Protein AF-0000000075334040 (afdb_homodimer)

Solvent-accessible surface area (backbone atoms only — not comparable to full-atom values): 80651 Å² total; per-residue (Å²): 127,82,71,72,66,53,74,65,57,49,44,53,50,48,23,49,51,38,37,17,47,34,43,20,38,38,68,53,26,68,54,47,20,61,25,40,28,37,64,54,75,39,57,77,58,85,45,52,56,50,38,34,8,52,45,18,46,40,52,51,47,41,47,51,48,44,45,45,43,38,57,62,47,52,48,68,62,46,42,93,52,26,32,37,69,61,35,48,49,28,49,44,33,72,66,35,72,44,63,81,70,84,80,75,51,78,71,59,66,69,38,79,78,61,57,53,79,84,56,60,79,57,84,67,68,84,45,69,65,60,51,49,43,50,68,36,66,65,53,28,50,49,51,50,50,50,49,42,46,36,52,16,28,47,48,36,46,38,28,40,45,42,34,50,38,36,41,47,28,50,49,50,50,38,75,74,58,72,72,76,49,64,66,54,48,46,52,52,34,49,50,50,51,52,52,52,55,57,45,51,72,77,49,53,68,81,53,53,76,53,30,23,57,46,30,52,50,42,46,51,51,44,27,52,49,9,53,49,25,23,68,72,62,30,69,69,51,70,62,22,75,39,70,65,28,39,56,52,23,44,71,72,44,44,68,42,41,48,53,26,38,32,23,50,54,33,56,51,43,35,47,65,43,51,36,36,46,23,56,71,46,52,63,66,26,52,45,49,40,38,70,69,45,50,51,57,33,53,52,39,26,53,48,9,51,36,15,37,42,53,76,38,61,88,41,37,82,47,37,50,59,62,64,45,57,79,88,50,43,63,61,49,39,54,42,38,39,51,30,20,52,35,19,28,49,30,41,45,44,41,37,35,51,50,50,44,41,36,31,44,72,48,30,37,71,52,67,66,77,42,75,72,44,83,82,49,66,78,49,51,43,37,64,71,59,50,52,51,39,47,54,51,18,48,48,52,42,67,67,59,74,41,69,58,37,46,47,39,14,46,29,39,37,50,50,52,35,55,47,45,49,47,56,53,48,29,50,40,37,31,64,57,67,64,41,56,64,64,59,24,49,48,50,39,53,56,56,44,50,56,44,48,55,41,45,55,20,31,62,73,35,30,89,56,37,21,47,58,36,51,48,46,22,51,51,45,32,47,54,26,48,44,36,29,53,51,52,51,46,50,50,51,49,50,65,71,54,40,43,58,60,65,59,53,54,72,50,40,93,58,45,60,63,44,67,35,56,7,30,33,41,35,56,41,84,56,91,68,70,38,54,54,60,57,55,43,43,40,52,59,40,50,56,40,45,50,32,36,34,40,34,17,73,44,60,43,79,37,53,69,56,59,79,44,71,19,42,28,40,22,49,41,65,60,79,89,62,42,32,34,33,35,38,39,48,34,14,36,71,49,70,63,57,73,54,85,48,52,69,56,50,50,55,50,43,50,54,49,41,57,52,43,54,71,71,58,72,54,79,78,80,60,60,73,77,49,58,66,41,76,37,58,68,53,77,71,57,55,67,43,48,38,72,44,77,69,85,95,86,79,86,64,94,65,78,77,72,75,76,70,70,90,57,60,70,19,70,66,46,52,52,50,44,50,53,53,42,65,69,34,73,86,50,66,69,50,75,66,60,49,70,43,78,56,91,60,91,64,91,48,69,66,56,53,50,53,52,50,48,52,50,51,15,57,71,58,33,72,26,40,39,39,64,43,74,45,68,37,45,40,90,83,49,55,68,66,56,35,43,47,40,51,42,53,34,45,50,49,59,60,70,24,54,53,67,48,64,62,51,61,49,61,52,62,38,30,35,32,33,28,38,78,43,74,82,126,82,71,74,66,53,73,64,57,50,43,53,50,47,24,48,50,38,38,17,48,36,44,20,38,38,66,52,25,68,55,48,20,60,27,40,27,38,65,54,74,37,57,78,59,84,45,53,57,49,38,35,9,50,46,18,46,40,54,52,46,40,45,50,48,43,45,44,44,38,56,63,47,52,50,68,62,46,42,93,53,27,32,35,68,62,35,48,47,29,50,46,35,74,65,35,72,43,63,81,71,84,78,75,52,78,70,58,68,67,39,80,76,62,57,54,77,84,58,61,78,57,83,69,68,84,45,69,64,58,52,50,42,51,66,36,66,66,52,28,50,47,52,49,50,50,47,43,45,37,52,17,27,48,49,37,45,38,27,40,45,41,33,49,37,35,43,47,29,48,49,49,52,39,76,74,58,70,71,75,49,64,66,52,47,47,49,51,35,47,51,50,49,52,52,52,56,57,44,51,73,77,49,53,69,83,52,52,76,53,30,22,59,46,32,52,49,41,48,51,52,44,27,51,49,9,52,49,25,21,70,71,64,28,68,71,52,68,64,23,76,38,70,66,29,38,55,51,24,44,70,73,46,43,68,42,40,48,54,28,37,32,22,48,53,34,59,51,42,37,48,66,43,51,36,37,47,22,58,70,45,52,64,66,28,53,44,50,42,38,67,69,46,51,50,56,34,52,52,39,28,52,48,7,50,36,14,37,42,53,76,39,60,88,40,36,81,45,38,50,59,63,64,45,57,79,88,50,44,62,63,50,40,54,43,37,40,52,32,19,51,34,17,27,48,28,42,44,46,41,36,37,51,51,48,44,42,35,31,45,73,48,30,37,70,52,67,68,78,41,73,74,44,83,81,50,67,79,49,51,42,38,65,72,59,49,52,51,39,48,52,52,20,48,49,51,43,67,66,59,73,40,69,58,37,44,45,38,14,46,30,38,37,50,49,51,34,54,47,46,50,45,56,54,48,30,49,38,38,31,64,57,67,63,41,56,66,66,57,25,51,48,49,38,53,56,55,43,51,56,45,48,55,41,45,56,18,30,62,73,36,28,88,56,38,20,47,58,36,52,48,46,22,50,52,44,32,47,54,27,48,43,36,29,53,50,52,49,46,50,50,52,48,51,66,70,53,39,43,57,59,64,58,54,53,73,50,40,94,57,46,60,63,45,68,34,57,9,30,34,40,36,55,41,86,57,91,68,70,37,55,51,59,58,55,44,43,40,52,59,40,48,56,44,44,52,31,35,35,41,34,17,73,45,59,44,78,37,53,70,56,58,78,44,70,20,43,26,41,20,50,40,66,58,80,87,62,42,32,34,33,35,38,39,49,33,16,36,70,49,70,64,58,70,56,81,48,51,69,58,48,50,55,50,42,51,54,49,40,57,53,42,54,70,72,57,70,55,80,76,82,60,60,75,71,57,58,64,42,75,37,58,65,54,77,72,59,56,67,45,48,38,71,44,75,69,83,92,85,78,86,64,93,63,78,76,72,75,75,70,71,91,56,59,70,20,69,66,45,51,51,51,45,52,54,54,41,65,70,35,73,86,51,66,68,51,75,65,59,49,71,43,79,56,90,61,91,64,91,49,70,67,56,52,51,53,52,49,50,52,52,50,16,57,73,57,32,72,26,41,36,41,64,43,72,46,70,38,44,41,88,85,50,56,68,67,56,34,42,46,39,51,44,52,32,45,50,47,59,60,71,26,55,54,67,49,66,61,52,59,49,62,51,64,37,30,34,33,34,30,38,77,44,73,81

InterPro domains:
  IPR003855 Potassium transporter [PTHR30540] (12-773)
  IPR003855 Potassium transporter [TIGR00794] (14-774)
  IPR053951 K+ potassium transporter, integral membrane domain [PF02705] (14-506)
  IPR053952 K+ potassium transporter, C-terminal domain [PF22776] (517-774)

Organism: Citrus sinensis (NCBI:txid2711)

Secondary structure (DSSP, 8-state):
------HHHHHHHHHHHHHHHTSHHHHHGGGTHHHHHHTTGGGG---HHHHHHHHHHHHHHIIIIIIIIIIIIGGG--BTTB-SHHHHHHHHHHHSS----TT--GGGGGSTTTS-TTS--------HHHHHHHH-HHHHHHHHHHHHHHHHHHHHHHHHHHHHHHHHHHTHHHHHHTT--HHHHHHHHHHHHHHHHHHHHH-TTTTGGGHHHHHHHHHHHHHHHHHHHHHHT-GGGGGGGSTHHHHHHHHHHTHHHHHTHHHHGGGGTTHHHHHHGGGGS-HHHHHHHIIIIIHHHHHHHHHHHHHHHHH-GGGTTTHHHHTS-GGGHHHHHHHHHHHHHHHHHHHHHHHHHHHHHHHHTT-S-----EE--SSSTT-EE-HHHHHHHHHHHHHHHHHH--HHHHHHHHHHHHHHHHHHHHHHHHHHHHHTS---HHHHHHHHHHHHHHHHHHHHHHHHTGGGTHHHHHHHHHHHHHHHHHHHHHHHHHHHHHHHTPBPHHHHHHHHTTS-PEEEEEEEEEEES-SSSB-HHHHHHHHH--EEEEEEEEEEEEE-SSS---GGGSEEEEE-S-GGG-EEEEEEEE-SSSPTT-STTHHHHHHHHHHHHHHHHHTT-S-TTS-SS--EEE----TTGGGTEEEEE--SS---S--SS---SS-PPPHHHHHHHHHHHHH-TTTTT---EEEEE-----S-HHHHHHHHHHHHHHHH-EEEEEEEEEEE--TT--HHHHHIIIIIIHHHHHTSPPHHHHTT--GGGEEEEEEEEE-/------HHHHHHHHHHHHHHHTSHHHHHGGGTHHHHHHTTGGGG---HHHHHHHHHHHHHHIIIIIIIIIIIIGGG--BTTB-SHHHHHHHHHHHSS----TT--GGGGG-TTTS-TTS--------HHHHHHHH-HHHHHHHHHHHHHHHHHHHHHHHHHHHHHHHHHHTTHHHHHTT--HHHHHHHHHHHHHHHHHHHHH-TTTTHHHHHHHHHHHHHHHHHHHHHHHHHT-GGGGGGGSTHHHHHHHHHHTHHHHHTHHHHGGGGTTHHHHHHGGGGS-HHHHHHHIIIIIHHHHHHHHHHHHHHHHH-GGGTTTHHHHHS-GGGHHHHHHHHHHHHHHHHHHHHHHHHHHHHHHHHTT-S-----EE--SSSTT-EE-HHHHHHHHHHHHHHHHHH--HHHHHHHHHHHHHHHHHHHHHHHHHHHHHTS---HHHHHHHHHHHHHHHHHHHHHHHHTGGGTHHHHHHHHHHHHHHHHHHHHHHHHHHHHHHHTPBPHHHHHHHHTTS-PEEEEEEEEEEES-SSSB-HHHHHHHHH--EEEEEEEEEEEEE-SSS---GGGSEEEEE-S-GGG-EEEEEEEE-SSSPTT-STTHHHHHHHHHHHHHHHHHTT-S-S-S-SS--EEE----GGGGGTEEEEE--SS---S-------SS-PPPHHHHHHHHHHHHH-TTTTT---EEEEE-----S-HHHHHHHHHHHHHHHH-EEEEEEEEEEE--TT--HHHHHIIIIIIHHHHHTSPPHHHHTT--GGGEEEEEEEEE-

Sequence (1550 aa):
MVETKSPRQEFLLLAYQSFGIVFSDLSISPLYVYKSTFSGSLRHYQNEDAVFGAFSVIFWTLTLLSLFKYVIIVLNADDNGEGGTFSLYALLCRHAKVGLLPNHQAADEELTTYHDPGYSSRNMTSSPFKVFMERHKKTKTGLLLLVLLGAALVFSIGVLTPAISVLSSIDGLQVQLQNRHTRMVVFLACLVLIGHFVLQYRGTHRVAFMFAPVVILWLLSTTGIGIYNVIKWNPRVYQALSPYYIYKFFKYTGRDGWTSLAGLFLCTTGSEAMFADLGQFTAGSIKLAFCCIVFPCLVLQYMGQAAFLSKNFSAAPLSFHASIPDPLRWPVLVVATLAAIVASQSVISATFSTVKQCYALGCFPRVKVVHKARWVRGQVYIPEINWVLMILSLAVTVGFRDTNRLANAYGSACMALTFVSTLLTSLVIYFVWNQSLFLALLYVLFFGSIEIIYLSSACMKIPNGGWVALMFTTVFLAIMYVWHYGSRKRYLYDLHNKVPMKWILAQGSSLGIVRVPGIGLLFTELANGVPPTFTHFLTNLPAFYQVVVFICVKTVPLPYVHHKERYLIGRIGPKSYRMYRCIVRNGYKDVPNSGDDFENDIVMSIAEFIQMEAEGFTNLDAPVDGWLAVVRTSEKFGKRLARSESDSKEESCSSSFPITGSCSKSPALQKLQSMYEQESPDLNYRPRVQFKLTDTKFKDLRVKEELLQLLEAKCAGVSYIIGHSRIKAKWNAPFLKRFVINVAYSFLRKNSRSPAVFLNIPHICLIEVGINYYLMVETKSPRQEFLLLAYQSFGIVFSDLSISPLYVYKSTFSGSLRHYQNEDAVFGAFSVIFWTLTLLSLFKYVIIVLNADDNGEGGTFSLYALLCRHAKVGLLPNHQAADEELTTYHDPGYSSRNMTSSPFKVFMERHKKTKTGLLLLVLLGAALVFSIGVLTPAISVLSSIDGLQVQLQNRHTRMVVFLACLVLIGHFVLQYRGTHRVAFMFAPVVILWLLSTTGIGIYNVIKWNPRVYQALSPYYIYKFFKYTGRDGWTSLAGLFLCTTGSEAMFADLGQFTAGSIKLAFCCIVFPCLVLQYMGQAAFLSKNFSAAPLSFHASIPDPLRWPVLVVATLAAIVASQSVISATFSTVKQCYALGCFPRVKVVHKARWVRGQVYIPEINWVLMILSLAVTVGFRDTNRLANAYGSACMALTFVSTLLTSLVIYFVWNQSLFLALLYVLFFGSIEIIYLSSACMKIPNGGWVALMFTTVFLAIMYVWHYGSRKRYLYDLHNKVPMKWILAQGSSLGIVRVPGIGLLFTELANGVPPTFTHFLTNLPAFYQVVVFICVKTVPLPYVHHKERYLIGRIGPKSYRMYRCIVRNGYKDVPNSGDDFENDIVMSIAEFIQMEAEGFTNLDAPVDGWLAVVRTSEKFGKRLARSESDSKEESCSSSFPITGSCSKSPALQKLQSMYEQESPDLNYRPRVQFKLTDTKFKDLRVKEELLQLLEAKCAGVSYIIGHSRIKAKWNAPFLKRFVINVAYSFLRKNSRSPAVFLNIPHICLIEVGINYYL

Nearest PDB structures (foldseek):
  3gi8-assembly1_C  TM=6.916E-01  e=1.305E-07  Methanocaldococcus jannaschii
  3gi9-assembly1_C  TM=7.000E-01  e=1.210E-06  Methanocaldococcus jannaschii
  3gia-assembly1_A  TM=6.921E-01  e=9.401E-07  Methanocaldococcus jannaschii
  6f34-assembly1_A  TM=5.280E-01  e=1.623E-06  Geobacillus kaustophilus HTA426
  5oqt-assembly1_A  TM=5.538E-01  e=7.680E-06  Geobacillus kaustophilus HTA426

pLDDT: mean 80.96, std 15.23, range [22.59, 96.88]

Foldseek 3Di:
DPPPPPPVVVLQVLLLLCLLQFCLLLLLLVLFLLLLLCVPPNVPPLALLQLLLLLQLLLVLCCCQQPPVQLPFQLVLAFVQAFDLLLLVLLCVLLAVLAPFPQDDPLLCVFPSSQPVVLPPPPPPPPVVSVVNNPDNVNSVVLVLLSLLLLLLLLLLLLLLLLLLQLSLLCLCCVVVVVPCLVVSLVVSLVLLVVLLVVVVVPCPVVSVVRSVLSLVLLVVLLVLLVVLCVPFPVVSVVSNDCVSNVVNCVPSPVSNLLSLLSSSSSCPSSNLLRLCSNLHPSVSSSCSCVPRVSVSSSSNSSSLSRNCSRVVVCSNRSSLVSDDPVCNVVSSVSSNSSSSSSSVSSNQSSQQSQLLLVQSQLAFFFDWDDPDPPRPQRTDTSVSSVVSSVSSSCVSVVLSDSNLSSLQSSLSRLSSSLSSLVSSLSCVCRRVVDDNVVSVVSCVVVVVVSVSNNVSSVVCCVSNNVVSVVSSVVSSLNRVLRNVQVSQQVVLQVVPFDAVCVVVVVPVPLPAAEAFAEEEEEDQDPFGHTVLVVLCCVVHSYYYQAYEYEHEHERSHQAGDPQQQWWKWDAADVNSNYIYIYGYGYSSDQALPDLCSVVVVLLLVLQVLVCVVVVVDDPPDPNTIPTHRRRSDPVCCVQFPFDQDDDDDDDVPDDPPPVDDRADDPVVVVVVVVVLVVDVLNVPRRPGQTDGHPDPDVDPVSVVSNVSSSRNVVRHYAYEYEDEDEAEDPPDDPVVRCSTVPSNVVSNVPGDDVCVSNVPDPVRYDYGYDYHHD/DPPPPPPVNVLQVLLLLCLLQFCLLLLLLVLFLLLLLCVPPNVPPLALLQLLLLLQLLLVLCCCQLPPVQLPFQQVQAFVQAFDLLLLVLLCVLLAVLADFPQDDPLLCVFPSSFPVVLPNPPPPPPVVSVVNNPDNVNSVVLVLLSLLLLLLLLLLLLLLLLLLQLSLLCLVCVVVVVPCLVVSLVVSLVLLVVLLVVVVVPCPVVSVVRSVLSVVLLVVLLVLLVVLCVPFPVVSVVSNDCVSNVVNCVVSPVSNLLSLLSSSSSCPSSNLLRLCSNQHPSVSSSCSCVPRVSVSSSSNSSSLSRNCSRVVVCSNRSSLVSDDPVCNVVSSVSSNSSSSSSSVSSNQSSQSSQLLLVQSQLAFFFDWDDPDPPRPQRTDTSVSSVVSSVSSSCVSVVLSDSNLSSLQSSLSRLSSSLSSLVSSLSCCCRRVVDDNVVSVVSCVVVVVVSVSNNVSSVVCCVSNNVVSVVSSVVSSLNRVLRNVQVSQQVVLQVVPFDAVCVVVVVPVPLPAAEAFAEEEEEDQDPFGHTVLVVLCCVVHSYYYQAYEYEHEHERSHQAGDPQQQWWKWDAADVNSNYIYIYGYGYSSDQALPDLCSVVVVLLLVLQVLVCVVVVPPPPPDPNTIPTHRRRSDPPCCVQFPFDQDDDDDDDVPDDPPPVDDRADDVVVVVVVVVVQVVDVLNVPRRPGQTDGHPDPDVDPVSVVSNVSSNRNVVRHYAYEYEDEDEAEDPPDDPVVRCSTVPSNVVSNVPGDDVCVSNVPDPVRYDYGYDYHHD

Structure (mmCIF, N/CA/C/O backbone):
data_AF-0000000075334040-model_v1
#
loop_
_entity.id
_entity.type
_entity.pdbx_description
1 polymer 'Potassium transporter'
#
loop_
_atom_site.group_PDB
_atom_site.id
_atom_site.type_symbol
_atom_site.label_atom_id
_atom_site.label_alt_id
_atom_site.label_comp_id
_atom_site.label_asym_id
_atom_site.label_entity_id
_atom_site.label_seq_id
_atom_site.pdbx_PDB_ins_code
_atom_site.Cartn_x
_atom_site.Cartn_y
_atom_site.Cartn_z
_atom_site.occupancy
_atom_site.B_iso_or_equiv
_atom_site.auth_seq_id
_atom_site.auth_comp_id
_atom_site.auth_asym_id
_atom_site.auth_atom_id
_atom_site.pdbx_PDB_model_num
ATOM 1 N N . MET A 1 1 ? 20 -46.219 7.574 1 22.67 1 MET A N 1
ATOM 2 C CA . MET A 1 1 ? 19.266 -47.156 6.73 1 22.67 1 MET A CA 1
ATOM 3 C C . MET A 1 1 ? 17.938 -46.531 6.277 1 22.67 1 MET A C 1
ATOM 5 O O . MET A 1 1 ? 17 -46.438 7.07 1 22.67 1 MET A O 1
ATOM 9 N N . VAL A 1 2 ? 18 -45.438 5.602 1 36.12 2 VAL A N 1
ATOM 10 C CA . VAL A 1 2 ? 16.828 -44.812 4.992 1 36.12 2 VAL A CA 1
ATOM 11 C C . VAL A 1 2 ? 16 -45.875 4.277 1 36.12 2 VAL A C 1
ATOM 13 O O . VAL A 1 2 ? 16.453 -46.5 3.318 1 36.12 2 VAL A O 1
ATOM 16 N N . GLU A 1 3 ? 15.438 -46.719 5.039 1 39.91 3 GLU A N 1
ATOM 17 C CA . GLU A 1 3 ? 14.672 -47.875 4.586 1 39.91 3 GLU A CA 1
ATOM 18 C C . GLU A 1 3 ? 13.883 -47.562 3.322 1 39.91 3 GLU A C 1
ATOM 20 O O . GLU A 1 3 ? 13.117 -46.594 3.291 1 39.91 3 GLU A O 1
ATOM 25 N N . THR A 1 4 ? 14.539 -47.812 2.23 1 44.38 4 THR A N 1
ATOM 26 C CA . THR A 1 4 ? 14.055 -47.75 0.854 1 44.38 4 THR A CA 1
ATOM 27 C C . THR A 1 4 ? 12.641 -48.344 0.748 1 44.38 4 THR A C 1
ATOM 29 O O . THR A 1 4 ? 12.445 -49.531 0.912 1 44.38 4 THR A O 1
ATOM 32 N N . LYS A 1 5 ? 11.797 -47.688 1.396 1 55.94 5 LYS A N 1
ATOM 33 C CA . LYS A 1 5 ? 10.43 -48.156 1.189 1 55.94 5 LYS A CA 1
ATOM 34 C C . LYS A 1 5 ? 10.234 -48.688 -0.23 1 55.94 5 LYS A C 1
ATOM 36 O O . LYS A 1 5 ? 10.805 -48.125 -1.181 1 55.94 5 LYS A O 1
ATOM 41 N N . SER A 1 6 ? 9.859 -49.906 -0.447 1 72.25 6 SER A N 1
ATOM 42 C CA . SER A 1 6 ? 9.539 -50.5 -1.741 1 72.25 6 SER A CA 1
ATOM 43 C C . SER A 1 6 ? 8.734 -49.531 -2.609 1 72.25 6 SER A C 1
ATOM 45 O O . SER A 1 6 ? 8.039 -48.656 -2.094 1 72.25 6 SER A O 1
ATOM 47 N N . PRO A 1 7 ? 9.039 -49.438 -3.967 1 79.88 7 PRO A N 1
ATOM 48 C CA . PRO A 1 7 ? 8.375 -48.531 -4.898 1 79.88 7 PRO A CA 1
ATOM 49 C C . PRO A 1 7 ? 6.852 -48.656 -4.844 1 79.88 7 PRO A C 1
ATOM 51 O O . PRO A 1 7 ? 6.152 -47.625 -4.988 1 79.88 7 PRO A O 1
ATOM 54 N N . ARG A 1 8 ? 6.355 -49.812 -4.527 1 84.81 8 ARG A N 1
ATOM 55 C CA . ARG A 1 8 ? 4.91 -49.969 -4.445 1 84.81 8 ARG A CA 1
ATOM 56 C C . ARG A 1 8 ? 4.352 -49.312 -3.182 1 84.81 8 ARG A C 1
ATOM 58 O O . ARG A 1 8 ? 3.279 -48.719 -3.211 1 84.81 8 ARG A O 1
ATOM 65 N N . GLN A 1 9 ? 5 -49.469 -2.18 1 84.56 9 GLN A N 1
ATOM 66 C CA . GLN A 1 9 ? 4.551 -48.875 -0.926 1 84.56 9 GLN A CA 1
ATOM 67 C C . GLN A 1 9 ? 4.574 -47.344 -1 1 84.56 9 GLN A C 1
ATOM 69 O O . GLN A 1 9 ? 3.678 -46.688 -0.479 1 84.56 9 GLN A O 1
ATOM 74 N N . GLU A 1 10 ? 5.5 -46.969 -1.664 1 84.75 10 GLU A N 1
ATOM 75 C CA . GLU A 1 10 ? 5.574 -45.5 -1.843 1 84.75 10 GLU A CA 1
ATOM 76 C C . GLU A 1 10 ? 4.438 -45 -2.73 1 84.75 10 GLU A C 1
ATOM 78 O O . GLU A 1 10 ? 3.883 -43.938 -2.484 1 84.75 10 GLU A O 1
ATOM 83 N N . PHE A 1 11 ? 4.145 -45.844 -3.643 1 86.88 11 PHE A N 1
ATOM 84 C CA . PHE A 1 11 ? 3.053 -45.5 -4.551 1 86.88 11 PHE A CA 1
ATOM 85 C C . PHE A 1 11 ? 1.723 -45.469 -3.807 1 86.88 11 PHE A C 1
ATOM 87 O O . PHE A 1 11 ? 0.937 -44.531 -3.994 1 86.88 11 PHE A O 1
ATOM 94 N N . LEU A 1 12 ? 1.502 -46.312 -2.898 1 87.88 12 LEU A N 1
ATOM 95 C CA . LEU A 1 12 ? 0.254 -46.375 -2.145 1 87.88 12 LEU A CA 1
ATOM 96 C C . LEU A 1 12 ? 0.211 -45.281 -1.086 1 87.88 12 LEU A C 1
ATOM 98 O O . LEU A 1 12 ? -0.859 -44.75 -0.778 1 87.88 12 LEU A O 1
ATOM 102 N N . LEU A 1 13 ? 1.33 -44.969 -0.655 1 85.25 13 LEU A N 1
ATOM 103 C CA . LEU A 1 13 ? 1.4 -43.906 0.316 1 85.25 13 LEU A CA 1
ATOM 104 C C . LEU A 1 13 ? 1.097 -42.562 -0.346 1 85.25 13 LEU A C 1
ATOM 106 O O . LEU A 1 13 ? 0.421 -41.719 0.241 1 85.25 13 LEU A O 1
ATOM 110 N N . LEU A 1 14 ? 1.545 -42.438 -1.515 1 85.69 14 LEU A N 1
ATOM 111 C CA . LEU A 1 14 ? 1.255 -41.219 -2.246 1 85.69 14 LEU A CA 1
ATOM 112 C C . LEU A 1 14 ? -0.227 -41.125 -2.596 1 85.69 14 LEU A C 1
ATOM 114 O O . LEU A 1 14 ? -0.812 -40.031 -2.568 1 85.69 14 LEU A O 1
ATOM 118 N N . ALA A 1 15 ? -0.738 -42.219 -2.875 1 88.69 15 ALA A N 1
ATOM 119 C CA . ALA A 1 15 ? -2.17 -42.25 -3.16 1 88.69 15 ALA A CA 1
ATOM 120 C C . ALA A 1 15 ? -2.984 -41.906 -1.919 1 88.69 15 ALA A C 1
ATOM 122 O O . ALA A 1 15 ? -3.977 -41.188 -2.006 1 88.69 15 ALA A O 1
ATOM 123 N N . TYR A 1 16 ? -2.535 -42.375 -0.848 1 87.62 16 TYR A N 1
ATOM 124 C CA . TYR A 1 16 ? -3.203 -42.062 0.414 1 87.62 16 TYR A CA 1
ATOM 125 C C . TYR A 1 16 ? -3.109 -40.594 0.737 1 87.62 16 TYR A C 1
ATOM 127 O O . TYR A 1 16 ? -4.102 -39.969 1.122 1 87.62 16 TYR A O 1
ATOM 135 N N . GLN A 1 17 ? -2.031 -40.031 0.519 1 84.5 17 GLN A N 1
ATOM 136 C CA . GLN A 1 17 ? -1.827 -38.594 0.828 1 84.5 17 GLN A CA 1
ATOM 137 C C . GLN A 1 17 ? -2.598 -37.719 -0.139 1 84.5 17 GLN A C 1
ATOM 139 O O . GLN A 1 17 ? -2.934 -36.562 0.193 1 84.5 17 GLN A O 1
ATOM 144 N N . SER A 1 18 ? -2.875 -38.219 -1.284 1 86.44 18 SER A N 1
ATOM 145 C CA . SER A 1 18 ? -3.594 -37.438 -2.283 1 86.44 18 SER A CA 1
ATOM 146 C C . SER A 1 18 ? -5.039 -37.219 -1.864 1 86.44 18 SER A C 1
ATOM 148 O O . SER A 1 18 ? -5.676 -36.25 -2.314 1 86.44 18 SER A O 1
ATOM 150 N N . PHE A 1 19 ? -5.551 -38 -0.98 1 87.12 19 PHE A N 1
ATOM 151 C CA . PHE A 1 19 ? -6.914 -37.812 -0.504 1 87.12 19 PHE A CA 1
ATOM 152 C C . PHE A 1 19 ? -7.047 -36.469 0.235 1 87.12 19 PHE A C 1
ATOM 154 O O . PHE A 1 19 ? -8.039 -35.781 0.059 1 87.12 19 PHE A O 1
ATOM 161 N N . GLY A 1 20 ? -6.062 -36.188 0.947 1 82.62 20 GLY A N 1
ATOM 162 C CA . GLY A 1 20 ? -6.121 -35 1.781 1 82.62 20 GLY A CA 1
ATOM 163 C C . GLY A 1 20 ? -5.805 -33.719 1.024 1 82.62 20 GLY A C 1
ATOM 164 O O . GLY A 1 20 ? -6.32 -32.656 1.355 1 82.62 20 GLY A O 1
ATOM 165 N N . ILE A 1 21 ? -5.102 -33.844 -0.021 1 80.19 21 ILE A N 1
ATOM 166 C CA . ILE A 1 21 ? -4.59 -32.625 -0.621 1 80.19 21 ILE A CA 1
ATOM 167 C C . ILE A 1 21 ? -5.289 -32.375 -1.957 1 80.19 21 ILE A C 1
ATOM 169 O O . ILE A 1 21 ? -5.605 -31.219 -2.295 1 80.19 21 ILE A O 1
ATOM 173 N N . VAL A 1 22 ? -5.637 -33.438 -2.615 1 83.75 22 VAL A N 1
ATOM 174 C CA . VAL A 1 22 ? -6.125 -33.25 -3.977 1 83.75 22 VAL A CA 1
ATOM 175 C C . VAL A 1 22 ? -7.648 -33.375 -4 1 83.75 22 VAL A C 1
ATOM 177 O O . VAL A 1 22 ? -8.336 -32.531 -4.609 1 83.75 22 VAL A O 1
ATOM 180 N N . PHE A 1 23 ? -8.219 -34.312 -3.322 1 89.69 23 PHE A N 1
ATOM 181 C CA . PHE A 1 23 ? -9.617 -34.656 -3.543 1 89.69 23 PHE A CA 1
ATOM 182 C C . PHE A 1 23 ? -10.508 -34.062 -2.471 1 89.69 23 PHE A C 1
ATOM 184 O O . PHE A 1 23 ? -11.727 -34.281 -2.477 1 89.69 23 PHE A O 1
ATOM 191 N N . SER A 1 24 ? -9.945 -33.281 -1.614 1 87.88 24 SER A N 1
ATOM 192 C CA . SER A 1 24 ? -10.75 -32.688 -0.557 1 87.88 24 SER A CA 1
ATOM 193 C C . SER A 1 24 ? -11.781 -31.703 -1.13 1 87.88 24 SER A C 1
ATOM 195 O O . SER A 1 24 ? -12.93 -31.688 -0.699 1 87.88 24 SER A O 1
ATOM 197 N N . ASP A 1 25 ? -11.367 -31.031 -2.096 1 88.81 25 ASP A N 1
ATOM 198 C CA . ASP A 1 25 ? -12.273 -30.047 -2.699 1 88.81 25 ASP A CA 1
ATOM 199 C C . ASP A 1 25 ? -13.406 -30.75 -3.453 1 88.81 25 ASP A C 1
ATOM 201 O O . ASP A 1 25 ? -14.57 -30.344 -3.334 1 88.81 25 ASP A O 1
ATOM 205 N N . LEU A 1 26 ? -13.133 -31.719 -4.141 1 90.94 26 LEU A N 1
ATOM 206 C CA . LEU A 1 26 ? -14.133 -32.469 -4.898 1 90.94 26 LEU A CA 1
ATOM 207 C C . LEU A 1 26 ? -15.102 -33.188 -3.963 1 90.94 26 LEU A C 1
ATOM 209 O O . LEU A 1 26 ? -16.281 -33.312 -4.27 1 90.94 26 LEU A O 1
ATOM 213 N N . SER A 1 27 ? -14.633 -33.562 -2.834 1 92.88 27 SER A N 1
ATOM 214 C CA . SER A 1 27 ? -15.43 -34.375 -1.903 1 92.88 27 SER A CA 1
ATOM 215 C C . SER A 1 27 ? -16.438 -33.5 -1.152 1 92.88 27 SER A C 1
ATOM 217 O O . SER A 1 27 ? -17.422 -34 -0.622 1 92.88 27 SER A O 1
ATOM 219 N N . ILE A 1 28 ? -16.234 -32.219 -1.119 1 92.75 28 ILE A N 1
ATOM 220 C CA . ILE A 1 28 ? -17.109 -31.359 -0.328 1 92.75 28 ILE A CA 1
ATOM 221 C C . ILE A 1 28 ? -18.234 -30.812 -1.206 1 92.75 28 ILE A C 1
ATOM 223 O O . ILE A 1 28 ? -19.219 -30.281 -0.7 1 92.75 28 ILE A O 1
ATOM 227 N N . SER A 1 29 ? -18.219 -31.031 -2.457 1 92.81 29 SER A N 1
ATOM 228 C CA . SER A 1 29 ? -19.125 -30.438 -3.422 1 92.81 29 SER A CA 1
ATOM 229 C C . SER A 1 29 ? -20.578 -30.844 -3.135 1 92.81 29 SER A C 1
ATOM 231 O O . SER A 1 29 ? -21.5 -30.062 -3.373 1 92.81 29 SER A O 1
ATOM 233 N N . PRO A 1 30 ? -20.844 -32.031 -2.562 1 93.62 30 PRO A N 1
ATOM 234 C CA . PRO A 1 30 ? -22.219 -32.406 -2.311 1 93.62 30 PRO A CA 1
ATOM 235 C C . PRO A 1 30 ? -22.938 -31.484 -1.331 1 93.62 30 PRO A C 1
ATOM 237 O O . PRO A 1 30 ? -24.172 -31.469 -1.263 1 93.62 30 PRO A O 1
ATOM 240 N N . LEU A 1 31 ? -22.25 -30.641 -0.648 1 91.81 31 LEU A N 1
ATOM 241 C CA . LEU A 1 31 ? -22.828 -29.75 0.343 1 91.81 31 LEU A CA 1
ATOM 242 C C . LEU A 1 31 ? -23.609 -28.625 -0.333 1 91.81 31 LEU A C 1
ATOM 244 O O . LEU A 1 31 ? -24.562 -28.094 0.239 1 91.81 31 LEU A O 1
ATOM 248 N N . TYR A 1 32 ? -23.25 -28.328 -1.582 1 91.75 32 TYR A N 1
ATOM 249 C CA . TYR A 1 32 ? -23.891 -27.125 -2.115 1 91.75 32 TYR A CA 1
ATOM 250 C C . TYR A 1 32 ? -24.406 -27.359 -3.529 1 91.75 32 TYR A C 1
ATOM 252 O O . TYR A 1 32 ? -25.031 -26.469 -4.125 1 91.75 32 TYR A O 1
ATOM 260 N N . VAL A 1 33 ? -24.266 -28.531 -4.152 1 93.69 33 VAL A N 1
ATOM 261 C CA . VAL A 1 33 ? -24.656 -28.75 -5.539 1 93.69 33 VAL A CA 1
ATOM 262 C C . VAL A 1 33 ? -26.188 -28.766 -5.648 1 93.69 33 VAL A C 1
ATOM 264 O O . VAL A 1 33 ? -26.766 -27.969 -6.391 1 93.69 33 VAL A O 1
ATOM 267 N N . TYR A 1 34 ? -26.875 -29.609 -4.863 1 93.19 34 TYR A N 1
ATOM 268 C CA . TYR A 1 34 ? -28.328 -29.719 -4.957 1 93.19 34 TYR A CA 1
ATOM 269 C C . TYR A 1 34 ? -29 -28.469 -4.395 1 93.19 34 TYR A C 1
ATOM 271 O O . TYR A 1 34 ? -30.031 -28.016 -4.91 1 93.19 34 TYR A O 1
ATOM 279 N N . LYS A 1 35 ? -28.375 -27.891 -3.408 1 90.44 35 LYS A N 1
ATOM 280 C CA . LYS A 1 35 ? -28.906 -26.672 -2.836 1 90.44 35 LYS A CA 1
ATOM 281 C C . LYS A 1 35 ? -28.906 -25.531 -3.861 1 90.44 35 LYS A C 1
ATOM 283 O O . LYS A 1 35 ? -29.906 -24.828 -4.012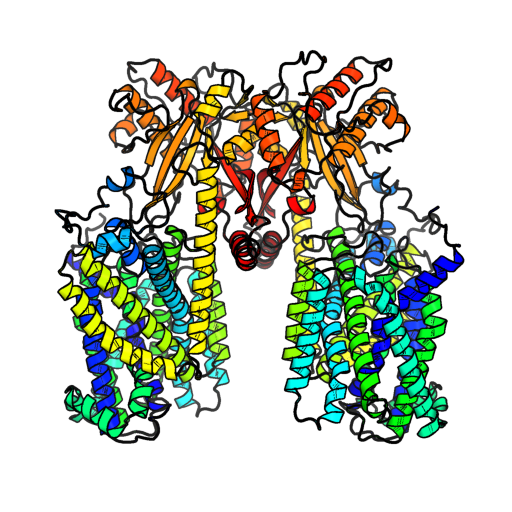 1 90.44 35 LYS A O 1
ATOM 288 N N . SER A 1 36 ? -27.828 -25.469 -4.559 1 90 36 SER A N 1
ATOM 289 C CA . SER A 1 36 ? -27.703 -24.422 -5.566 1 90 36 SER A CA 1
ATOM 290 C C . SER A 1 36 ? -28.594 -24.703 -6.773 1 90 36 SER A C 1
ATOM 292 O O . SER A 1 36 ? -29.094 -23.766 -7.402 1 90 36 SER A O 1
ATOM 294 N N . THR A 1 37 ? -28.844 -25.922 -7.043 1 90.06 37 THR A N 1
ATOM 295 C CA . THR A 1 37 ? -29.625 -26.312 -8.211 1 90.06 37 THR A CA 1
ATOM 296 C C . THR A 1 37 ? -31.109 -26.047 -7.984 1 90.06 37 THR A C 1
ATOM 298 O O . THR A 1 37 ? -31.797 -25.531 -8.875 1 90.06 37 THR A O 1
ATOM 301 N N . PHE A 1 38 ? -31.609 -26.25 -6.805 1 89.31 38 PHE A N 1
ATOM 302 C CA . PHE A 1 38 ? -33.062 -26.188 -6.574 1 89.31 38 PHE A CA 1
ATOM 303 C C . PHE A 1 38 ? -33.438 -24.891 -5.883 1 89.31 38 PHE A C 1
ATOM 305 O O . PHE A 1 38 ? -34.625 -24.641 -5.609 1 89.31 38 PHE A O 1
ATOM 312 N N . SER A 1 39 ? -32.562 -23.969 -5.555 1 80.25 39 SER A N 1
ATOM 313 C CA . SER A 1 39 ? -32.875 -22.688 -4.93 1 80.25 39 SER A CA 1
ATOM 314 C C . SER A 1 39 ? -33.344 -21.656 -5.965 1 80.25 39 SER A C 1
ATOM 316 O O . SER A 1 39 ? -34.062 -20.719 -5.637 1 80.25 39 SER A O 1
ATOM 318 N N . GLY A 1 40 ? -33.062 -21.766 -7.121 1 72.19 40 GLY A N 1
ATOM 319 C CA . GLY A 1 40 ? -33.438 -20.766 -8.102 1 72.19 40 GLY A CA 1
ATOM 320 C C . GLY A 1 40 ? -34.719 -21.078 -8.828 1 72.19 40 GLY A C 1
ATOM 321 O O . GLY A 1 40 ? -35.75 -21.266 -8.188 1 72.19 40 GLY A O 1
ATOM 322 N N . SER A 1 41 ? -34.688 -21.234 -10.023 1 70.06 41 SER A N 1
ATOM 323 C CA . SER A 1 41 ? -35.812 -21.344 -10.922 1 70.06 41 SER A CA 1
ATOM 324 C C . SER A 1 41 ? -36.5 -22.703 -10.805 1 70.06 41 SER A C 1
ATOM 326 O O . SER A 1 41 ? -37.688 -22.844 -11.148 1 70.06 41 SER A O 1
ATOM 328 N N . LEU A 1 42 ? -35.781 -23.703 -10.195 1 76.56 42 LEU A N 1
ATOM 329 C CA . LEU A 1 42 ? -36.344 -25.047 -10.133 1 76.56 42 LEU A CA 1
ATOM 330 C C . LEU A 1 42 ? -37.125 -25.25 -8.844 1 76.56 42 LEU A C 1
ATOM 332 O O . LEU A 1 42 ? -37.625 -26.359 -8.578 1 76.56 42 LEU A O 1
ATOM 336 N N . ARG A 1 43 ? -37.219 -24.25 -8.094 1 75.56 43 ARG A N 1
ATOM 337 C CA . ARG A 1 43 ? -37.906 -24.375 -6.809 1 75.56 43 ARG A CA 1
ATOM 338 C C . ARG A 1 43 ? -39.344 -24.828 -6.996 1 75.56 43 ARG A C 1
ATOM 340 O O . ARG A 1 43 ? -39.906 -25.531 -6.145 1 75.56 43 ARG A O 1
ATOM 347 N N . HIS A 1 44 ? -39.812 -24.578 -8.219 1 78 44 HIS A N 1
ATOM 348 C CA . HIS A 1 44 ? -41.25 -24.797 -8.422 1 78 44 HIS A CA 1
ATOM 349 C C . HIS A 1 44 ? -41.5 -26.172 -9.047 1 78 44 HIS A C 1
ATOM 351 O O . HIS A 1 44 ? -42.625 -26.594 -9.172 1 78 44 HIS A O 1
ATOM 357 N N . TYR A 1 45 ? -40.438 -26.844 -9.359 1 80.31 45 TYR A N 1
ATOM 358 C CA . TYR A 1 45 ? -40.594 -28.141 -10 1 80.31 45 TYR A CA 1
ATOM 359 C C . TYR A 1 45 ? -40.438 -29.266 -8.984 1 80.31 45 TYR A C 1
ATOM 361 O O . TYR A 1 45 ? -39.344 -29.75 -8.727 1 80.31 45 TYR A O 1
ATOM 369 N N . GLN A 1 46 ? -41.594 -29.625 -8.32 1 81.62 46 GLN A N 1
ATOM 370 C CA . GLN A 1 46 ? -41.594 -30.641 -7.277 1 81.62 46 GLN A CA 1
ATOM 371 C C . GLN A 1 46 ? -41.969 -32 -7.84 1 81.62 46 GLN A C 1
ATOM 373 O O . GLN A 1 46 ? -43 -32.562 -7.473 1 81.62 46 GLN A O 1
ATOM 378 N N . ASN A 1 47 ? -41.219 -32.438 -8.867 1 84.88 47 ASN A N 1
ATOM 379 C CA . ASN A 1 47 ? -41.469 -33.75 -9.469 1 84.88 47 ASN A CA 1
ATOM 380 C C . ASN A 1 47 ? -40.25 -34.656 -9.391 1 84.88 47 ASN A C 1
ATOM 382 O O . ASN A 1 47 ? -39.125 -34.188 -9.352 1 84.88 47 ASN A O 1
ATOM 386 N N . GLU A 1 48 ? -40.562 -35.969 -9.234 1 88.94 48 GLU A N 1
ATOM 387 C CA . GLU A 1 48 ? -39.5 -36.969 -9.156 1 88.94 48 GLU A CA 1
ATOM 388 C C . GLU A 1 48 ? -38.625 -36.969 -10.414 1 88.94 48 GLU A C 1
ATOM 390 O O . GLU A 1 48 ? -37.438 -37.188 -10.336 1 88.94 48 GLU A O 1
ATOM 395 N N . ASP A 1 49 ? -39.188 -36.625 -11.516 1 88.44 49 ASP A N 1
ATOM 396 C CA . ASP A 1 49 ? -38.438 -36.625 -12.773 1 88.44 49 ASP A CA 1
ATOM 397 C C . ASP A 1 49 ? -37.406 -35.5 -12.812 1 88.44 49 ASP A C 1
ATOM 399 O O . ASP A 1 49 ? -36.344 -35.656 -13.383 1 88.44 49 ASP A O 1
ATOM 403 N N . ALA A 1 50 ? -37.75 -34.438 -12.188 1 90.75 50 ALA A N 1
ATOM 404 C CA . ALA A 1 50 ? -36.812 -33.344 -12.133 1 90.75 50 ALA A CA 1
ATOM 405 C C . ALA A 1 50 ? -35.594 -33.688 -11.289 1 90.75 50 ALA A C 1
ATOM 407 O O . ALA A 1 50 ? -34.469 -33.375 -11.664 1 90.75 50 ALA A O 1
ATOM 408 N N . VAL A 1 51 ? -35.812 -34.406 -10.188 1 92.44 51 VAL A N 1
ATOM 409 C CA . VAL A 1 51 ? -34.719 -34.812 -9.297 1 92.44 51 VAL A CA 1
ATOM 410 C C . VAL A 1 51 ? -33.906 -35.906 -9.945 1 92.44 51 VAL A C 1
ATOM 412 O O . VAL A 1 51 ? -32.656 -35.875 -9.898 1 92.44 51 VAL A O 1
ATOM 415 N N . PHE A 1 52 ? -34.562 -36.844 -10.625 1 94.38 52 PHE A N 1
ATOM 416 C CA . PHE A 1 52 ? -33.844 -37.906 -11.328 1 94.38 52 PHE A CA 1
ATOM 417 C C . PHE A 1 52 ? -33.031 -37.344 -12.5 1 94.38 52 PHE A C 1
ATOM 419 O O . PHE A 1 52 ? -31.922 -37.781 -12.758 1 94.38 52 PHE A O 1
ATOM 426 N N . GLY A 1 53 ? -33.656 -36.438 -13.148 1 93.88 53 GLY A N 1
ATOM 427 C CA . GLY A 1 53 ? -32.938 -35.781 -14.227 1 93.88 53 GLY A CA 1
ATOM 428 C C . GLY A 1 53 ? -31.719 -35.031 -13.766 1 93.88 53 GLY A C 1
ATOM 429 O O . GLY A 1 53 ? -30.672 -35.062 -14.414 1 93.88 53 GLY A O 1
ATOM 430 N N . ALA A 1 54 ? -31.844 -34.344 -12.648 1 93.38 54 ALA A N 1
ATOM 431 C CA . ALA A 1 54 ? -30.703 -33.625 -12.094 1 93.38 54 ALA A CA 1
ATOM 432 C C . ALA A 1 54 ? -29.562 -34.562 -11.727 1 93.38 54 ALA A C 1
ATOM 434 O O . ALA A 1 54 ? -28.391 -34.281 -11.992 1 93.38 54 ALA A O 1
ATOM 435 N N . PHE A 1 55 ? -29.906 -35.688 -11.125 1 95.56 55 PHE A N 1
ATOM 436 C CA . PHE A 1 55 ? -28.891 -36.688 -10.773 1 95.56 55 PHE A CA 1
ATOM 437 C C . PHE A 1 55 ? -28.234 -37.25 -12.016 1 95.56 55 PHE A C 1
ATOM 439 O O . PHE A 1 55 ? -27.016 -37.469 -12.039 1 95.56 55 PHE A O 1
ATOM 446 N N . SER A 1 56 ? -28.984 -37.5 -13.023 1 96.81 56 SER A N 1
ATOM 447 C CA . SER A 1 56 ? -28.406 -38 -14.258 1 96.81 56 SER A CA 1
ATOM 448 C C . SER A 1 56 ? -27.422 -37.031 -14.867 1 96.81 56 SER A C 1
ATOM 450 O O . SER A 1 56 ? -26.344 -37.438 -15.328 1 96.81 56 SER A O 1
ATOM 452 N N . VAL A 1 57 ? -27.75 -35.781 -14.836 1 95.81 57 VAL A N 1
ATOM 453 C CA . VAL A 1 57 ? -26.828 -34.75 -15.352 1 95.81 57 VAL A CA 1
ATOM 454 C C . VAL A 1 57 ? -25.562 -34.719 -14.516 1 95.81 57 VAL A C 1
ATOM 456 O O . VAL A 1 57 ? -24.453 -34.625 -15.055 1 95.81 57 VAL A O 1
ATOM 459 N N . ILE A 1 58 ? -25.641 -34.844 -13.203 1 96.31 58 ILE A N 1
ATOM 460 C CA . ILE A 1 58 ? -24.484 -34.875 -12.312 1 96.31 58 ILE A CA 1
ATOM 461 C C . ILE A 1 58 ? -23.594 -36.062 -12.633 1 96.31 58 ILE A C 1
ATOM 463 O O . ILE A 1 58 ? -22.375 -35.906 -12.758 1 96.31 58 ILE A O 1
ATOM 467 N N . PHE A 1 59 ? -24.203 -37.219 -12.805 1 96.88 59 PHE A N 1
ATOM 468 C CA . PHE A 1 59 ? -23.453 -38.438 -13.07 1 96.88 59 PHE A CA 1
ATOM 469 C C . PHE A 1 59 ? -22.672 -38.312 -14.367 1 96.88 59 PHE A C 1
ATOM 471 O O . PHE A 1 59 ? -21.484 -38.625 -14.406 1 96.88 59 PHE A O 1
ATOM 478 N N . TRP A 1 60 ? -23.234 -37.875 -15.359 1 96.5 60 TRP A N 1
ATOM 479 C CA . TRP A 1 60 ? -22.578 -37.844 -16.672 1 96.5 60 TRP A CA 1
ATOM 480 C C . TRP A 1 60 ? -21.594 -36.688 -16.75 1 96.5 60 TRP A C 1
ATOM 482 O O . TRP A 1 60 ? -20.594 -36.75 -17.469 1 96.5 60 TRP A O 1
ATOM 492 N N . THR A 1 61 ? -21.875 -35.594 -16.062 1 95.94 61 THR A N 1
ATOM 493 C CA . THR A 1 61 ? -20.891 -34.531 -15.992 1 95.94 61 THR A CA 1
ATOM 494 C C . THR A 1 61 ? -19.641 -35 -15.25 1 95.94 61 THR A C 1
ATOM 496 O O . THR A 1 61 ? -18.531 -34.719 -15.695 1 95.94 61 THR A O 1
ATOM 499 N N . LEU A 1 62 ? -19.781 -35.688 -14.125 1 95.81 62 LEU A N 1
ATOM 500 C CA . LEU A 1 62 ? -18.656 -36.219 -13.375 1 95.81 62 LEU A CA 1
ATOM 501 C C . LEU A 1 62 ? -17.875 -37.25 -14.203 1 95.81 62 LEU A C 1
ATOM 503 O O . LEU A 1 62 ? -16.641 -37.25 -14.164 1 95.81 62 LEU A O 1
ATOM 507 N N . THR A 1 63 ? -18.562 -38 -14.953 1 96.62 63 THR A N 1
ATOM 508 C CA . THR A 1 63 ? -17.922 -39.031 -15.75 1 96.62 63 THR A CA 1
ATOM 509 C C . THR A 1 63 ? -17.172 -38.438 -16.922 1 96.62 63 THR A C 1
ATOM 511 O O . THR A 1 63 ? -16.016 -38.781 -17.172 1 96.62 63 THR A O 1
ATOM 514 N N . LEU A 1 64 ? -17.75 -37.562 -17.562 1 96.12 64 LEU A N 1
ATOM 515 C CA . LEU A 1 64 ? -17.141 -37 -18.766 1 96.12 64 LEU A CA 1
ATOM 516 C C . LEU A 1 64 ? -16.047 -36 -18.438 1 96.12 64 LEU A C 1
ATOM 518 O O . LEU A 1 64 ? -14.961 -36.031 -19.016 1 96.12 64 LEU A O 1
ATOM 522 N N . LEU A 1 65 ? -16.297 -35.156 -17.562 1 95.25 65 LEU A N 1
ATOM 523 C CA . LEU A 1 65 ? -15.352 -34.062 -17.297 1 95.25 65 LEU A CA 1
ATOM 524 C C . LEU A 1 65 ? -14.297 -34.5 -16.281 1 95.25 65 LEU A C 1
ATOM 526 O O . LEU A 1 65 ? -13.102 -34.406 -16.562 1 95.25 65 LEU A O 1
ATOM 530 N N . SER A 1 66 ? -14.648 -35.031 -15.172 1 94.75 66 SER A N 1
ATOM 531 C CA . SER A 1 66 ? -13.68 -35.375 -14.133 1 94.75 66 SER A CA 1
ATOM 532 C C . SER A 1 66 ? -12.945 -36.656 -14.469 1 94.75 66 SER A C 1
ATOM 534 O O . SER A 1 66 ? -11.719 -36.719 -14.375 1 94.75 66 SER A O 1
ATOM 536 N N . LEU A 1 67 ? -13.633 -37.625 -14.938 1 95.19 67 LEU A N 1
ATOM 537 C CA . LEU A 1 67 ? -13 -38.938 -15.172 1 95.19 67 LEU A CA 1
ATOM 538 C C . LEU A 1 67 ? -12.312 -38.969 -16.531 1 95.19 67 LEU A C 1
ATOM 540 O O . LEU A 1 67 ? -11.102 -39.188 -16.625 1 95.19 67 LEU A O 1
ATOM 544 N N . PHE A 1 68 ? -13.016 -38.656 -17.562 1 95.06 68 PHE A N 1
ATOM 545 C CA . PHE A 1 68 ? -12.445 -38.781 -18.906 1 95.06 68 PHE A CA 1
ATOM 546 C C . PHE A 1 68 ? -11.531 -37.625 -19.219 1 95.06 68 PHE A C 1
ATOM 548 O O . PHE A 1 68 ? -10.359 -37.812 -19.578 1 95.06 68 PHE A O 1
ATOM 555 N N . LYS A 1 69 ? -11.953 -36.531 -19.125 1 94.94 69 LYS A N 1
ATOM 556 C CA . LYS A 1 69 ? -11.156 -35.344 -19.516 1 94.94 69 LYS A CA 1
ATOM 557 C C . LYS A 1 69 ? -9.938 -35.188 -18.609 1 94.94 69 LYS A C 1
ATOM 559 O O . LYS A 1 69 ? -8.805 -35.188 -19.094 1 94.94 69 LYS A O 1
ATOM 564 N N . TYR A 1 70 ? -10.094 -35.094 -17.281 1 93.62 70 TYR A N 1
ATOM 565 C CA . TYR A 1 70 ? -8.992 -34.75 -16.391 1 93.62 70 TYR A CA 1
ATOM 566 C C . TYR A 1 70 ? -8.148 -35.969 -16.062 1 93.62 70 TYR A C 1
ATOM 568 O O . TYR A 1 70 ? -6.93 -35.969 -16.25 1 93.62 70 TYR A O 1
ATOM 576 N N . VAL A 1 71 ? -8.734 -37.062 -15.688 1 93.25 71 VAL A N 1
ATOM 577 C CA . VAL A 1 71 ? -7.984 -38.219 -15.195 1 93.25 71 VAL A CA 1
ATOM 578 C C . VAL A 1 71 ? -7.34 -38.938 -16.375 1 93.25 71 VAL A C 1
ATOM 580 O O . VAL A 1 71 ? -6.176 -39.344 -16.297 1 93.25 71 VAL A O 1
ATOM 583 N N . ILE A 1 72 ? -7.973 -39 -17.469 1 93 72 ILE A N 1
ATOM 584 C CA . ILE A 1 72 ? -7.457 -39.812 -18.562 1 93 72 ILE A CA 1
ATOM 585 C C . ILE A 1 72 ? -6.617 -38.969 -19.5 1 93 72 ILE A C 1
ATOM 587 O O . ILE A 1 72 ? -5.555 -39.375 -19.969 1 93 72 ILE A O 1
ATOM 591 N N . ILE A 1 73 ? -6.977 -37.781 -19.719 1 93.75 73 ILE A N 1
ATOM 592 C CA . ILE A 1 73 ? -6.32 -37.031 -20.781 1 93.75 73 ILE A CA 1
ATOM 593 C C . ILE A 1 73 ? -5.41 -35.969 -20.172 1 93.75 73 ILE A C 1
ATOM 595 O O . ILE A 1 73 ? -4.191 -35.969 -20.375 1 93.75 73 ILE A O 1
ATOM 599 N N . VAL A 1 74 ? -5.93 -35.125 -19.375 1 93 74 VAL A N 1
ATOM 600 C CA . VAL A 1 74 ? -5.215 -33.938 -18.922 1 93 74 VAL A CA 1
ATOM 601 C C . VAL A 1 74 ? -4.043 -34.344 -18.031 1 93 74 VAL A C 1
ATOM 603 O O . VAL A 1 74 ? -2.971 -33.719 -18.094 1 93 74 VAL A O 1
ATOM 606 N N . LEU A 1 75 ? -4.16 -35.312 -17.203 1 92.25 75 LEU A N 1
ATOM 607 C CA . LEU A 1 75 ? -3.102 -35.75 -16.297 1 92.25 75 LEU A CA 1
ATOM 608 C C . LEU A 1 75 ? -1.908 -36.281 -17.078 1 92.25 75 LEU A C 1
ATOM 610 O O . LEU A 1 75 ? -0.797 -36.375 -16.547 1 92.25 75 LEU A O 1
ATOM 614 N N . ASN A 1 76 ? -2.131 -36.594 -18.312 1 89.69 76 ASN A N 1
ATOM 615 C CA . ASN A 1 76 ? -1.026 -37.062 -19.141 1 89.69 76 ASN A CA 1
ATOM 616 C C . ASN A 1 76 ? -0.224 -35.906 -19.734 1 89.69 76 ASN A C 1
ATOM 618 O O . ASN A 1 76 ? 0.869 -36.125 -20.266 1 89.69 76 ASN A O 1
ATOM 622 N N . ALA A 1 77 ? -0.712 -34.812 -19.641 1 87.25 77 ALA A N 1
ATOM 623 C CA . ALA A 1 77 ? -0.006 -33.625 -20.125 1 87.25 77 ALA A CA 1
ATOM 624 C C . ALA A 1 77 ? 0.868 -33.031 -19.016 1 87.25 77 ALA A C 1
ATOM 626 O O . ALA A 1 77 ? 0.787 -31.828 -18.734 1 87.25 77 ALA A O 1
ATOM 627 N N . ASP A 1 78 ? 1.634 -33.781 -18.406 1 84.81 78 ASP A N 1
ATOM 628 C CA . ASP A 1 78 ? 2.494 -33.312 -17.312 1 84.81 78 ASP A CA 1
ATOM 629 C C . ASP A 1 78 ? 3.834 -32.812 -17.859 1 84.81 78 ASP A C 1
ATOM 631 O O . ASP A 1 78 ? 4.277 -33.25 -18.922 1 84.81 78 ASP A O 1
ATOM 635 N N . ASP A 1 79 ? 4.344 -31.828 -17.312 1 87 79 ASP A N 1
ATOM 636 C CA . ASP A 1 79 ? 5.672 -31.297 -17.609 1 87 79 ASP A CA 1
ATOM 637 C C . ASP A 1 79 ? 6.703 -31.812 -16.609 1 87 79 ASP A C 1
ATOM 639 O O . ASP A 1 79 ? 7.059 -31.109 -15.656 1 87 79 ASP A O 1
ATOM 643 N N . ASN A 1 80 ? 7.281 -33 -16.969 1 82.12 80 ASN A N 1
ATOM 644 C CA . ASN A 1 80 ? 8.266 -33.625 -16.078 1 82.12 80 ASN A CA 1
ATOM 645 C C . ASN A 1 80 ? 7.746 -33.719 -14.656 1 82.12 80 ASN A C 1
ATOM 647 O O . ASN A 1 80 ? 8.438 -33.375 -13.703 1 82.12 80 ASN A O 1
ATOM 651 N N . GLY A 1 81 ? 6.449 -34.031 -14.516 1 80.38 81 GLY A N 1
ATOM 652 C CA . GLY A 1 81 ? 5.863 -34.312 -13.211 1 80.38 81 GLY A CA 1
ATOM 653 C C . GLY A 1 81 ? 5.062 -33.156 -12.664 1 80.38 81 GLY A C 1
ATOM 654 O O . GLY A 1 81 ? 4.391 -33.281 -11.641 1 80.38 81 GLY A O 1
ATOM 655 N N . GLU A 1 82 ? 5.184 -32.062 -13.297 1 84.69 82 GLU A N 1
ATOM 656 C CA . GLU A 1 82 ? 4.445 -30.906 -12.797 1 84.69 82 GLU A CA 1
ATOM 657 C C . GLU A 1 82 ? 3.195 -30.656 -13.641 1 84.69 82 GLU A C 1
ATOM 659 O O . GLU A 1 82 ? 3.189 -30.906 -14.844 1 84.69 82 GLU A O 1
ATOM 664 N N . GLY A 1 83 ? 2.166 -30.219 -12.93 1 86.81 83 GLY A N 1
ATOM 665 C CA . GLY A 1 83 ? 0.921 -29.875 -13.602 1 86.81 83 GLY A CA 1
ATOM 666 C C . GLY A 1 83 ? 0.452 -28.469 -13.32 1 86.81 83 GLY A C 1
ATOM 667 O O . GLY A 1 83 ? 1.114 -27.719 -12.594 1 86.81 83 GLY A O 1
ATOM 668 N N . GLY A 1 84 ? -0.599 -28.047 -14.078 1 85.56 84 GLY A N 1
ATOM 669 C CA . GLY A 1 84 ? -1.163 -26.719 -13.922 1 85.56 84 GLY A CA 1
ATOM 670 C C . GLY A 1 84 ? -1.214 -25.938 -15.219 1 85.56 84 GLY A C 1
ATOM 671 O O . GLY A 1 84 ? -0.69 -26.375 -16.234 1 85.56 84 GLY A O 1
ATOM 672 N N . THR A 1 85 ? -1.776 -24.844 -15.125 1 86.19 85 THR A N 1
ATOM 673 C CA . THR A 1 85 ? -1.976 -24.016 -16.312 1 86.19 85 THR A CA 1
ATOM 674 C C . THR A 1 85 ? -0.641 -23.516 -16.844 1 86.19 85 THR A C 1
ATOM 676 O O . THR A 1 85 ? -0.399 -23.547 -18.062 1 86.19 85 THR A O 1
ATOM 679 N N . PHE A 1 86 ? 0.247 -23.234 -16.016 1 86.44 86 PHE A N 1
ATOM 680 C CA . PHE A 1 86 ? 1.511 -22.672 -16.469 1 86.44 86 PHE A CA 1
ATOM 681 C C . PHE A 1 86 ? 2.48 -23.766 -16.875 1 86.44 86 PHE A C 1
ATOM 683 O O . PHE A 1 86 ? 3.422 -23.531 -17.641 1 86.44 86 PHE A O 1
ATOM 690 N N . SER A 1 87 ? 2.236 -24.906 -16.312 1 87.5 87 SER A N 1
ATOM 691 C CA . SER A 1 87 ? 3.027 -26.031 -16.797 1 87.5 87 SER A CA 1
ATOM 692 C C . SER A 1 87 ? 2.709 -26.328 -18.266 1 87.5 87 SER A C 1
ATOM 694 O O . SER A 1 87 ? 3.6 -26.688 -19.047 1 87.5 87 SER A O 1
ATOM 696 N N . LEU A 1 88 ? 1.423 -26.156 -18.594 1 89.5 88 LEU A N 1
ATOM 697 C CA . LEU A 1 88 ? 1.025 -26.344 -19.984 1 89.5 88 LEU A CA 1
ATOM 698 C C . LEU A 1 88 ? 1.634 -25.266 -20.875 1 89.5 88 LEU A C 1
ATOM 700 O O . LEU A 1 88 ? 2.053 -25.547 -22 1 89.5 88 LEU A O 1
ATOM 704 N N . TYR A 1 89 ? 1.693 -24.125 -20.344 1 89.31 89 TYR A N 1
ATOM 705 C CA . TYR A 1 89 ? 2.291 -23.031 -21.094 1 89.31 89 TYR A CA 1
ATOM 706 C C . TYR A 1 89 ? 3.787 -23.25 -21.281 1 89.31 89 TYR A C 1
ATOM 708 O O . TYR A 1 89 ? 4.328 -23 -22.359 1 89.31 89 TYR A O 1
ATOM 716 N N . ALA A 1 90 ? 4.469 -23.688 -20.234 1 87.12 90 ALA A N 1
ATOM 717 C CA . ALA A 1 90 ? 5.902 -23.953 -20.328 1 87.12 90 ALA A CA 1
ATOM 718 C C . ALA A 1 90 ? 6.195 -25.031 -21.375 1 87.12 90 ALA A C 1
ATOM 720 O O . ALA A 1 90 ? 7.164 -24.922 -22.125 1 87.12 90 ALA A O 1
ATOM 721 N N . LEU A 1 91 ? 5.324 -25.984 -21.406 1 87.06 91 LEU A N 1
ATOM 722 C CA . LEU A 1 91 ? 5.453 -27.047 -22.391 1 87.06 91 LEU A CA 1
ATOM 723 C C . LEU A 1 91 ? 5.277 -26.5 -23.797 1 87.06 91 LEU A C 1
ATOM 725 O O . LEU A 1 91 ? 6.023 -26.875 -24.719 1 87.06 91 LEU A O 1
ATOM 729 N N . LEU A 1 92 ? 4.348 -25.656 -23.969 1 87.06 92 LEU A N 1
ATOM 730 C CA . LEU A 1 92 ? 4.07 -25.078 -25.266 1 87.06 92 LEU A CA 1
ATOM 731 C C . LEU A 1 92 ? 5.203 -24.156 -25.719 1 87.06 92 LEU A C 1
ATOM 733 O O . LEU A 1 92 ? 5.543 -24.109 -26.891 1 87.06 92 LEU A O 1
ATOM 737 N N . CYS A 1 93 ? 5.809 -23.469 -24.75 1 84.81 93 CYS A N 1
ATOM 738 C CA . CYS A 1 93 ? 6.906 -22.562 -25.062 1 84.81 93 CYS A CA 1
ATOM 739 C C . CYS A 1 93 ? 8.148 -23.344 -25.5 1 84.81 93 CYS A C 1
ATOM 741 O O . CYS A 1 93 ? 8.898 -22.875 -26.359 1 84.81 93 CYS A O 1
ATOM 743 N N . ARG A 1 94 ? 8.367 -24.453 -24.984 1 82.94 94 ARG A N 1
ATOM 744 C CA . ARG A 1 94 ? 9.539 -25.25 -25.312 1 82.94 94 ARG A CA 1
ATOM 745 C C . ARG A 1 94 ? 9.406 -25.891 -26.688 1 82.94 94 ARG A C 1
ATOM 747 O O . ARG A 1 94 ? 10.375 -25.953 -27.453 1 82.94 94 ARG A O 1
ATOM 754 N N . HIS A 1 95 ? 8.188 -26.297 -26.922 1 81.25 95 HIS A N 1
ATOM 755 C CA . HIS A 1 95 ? 8.008 -27.062 -28.141 1 81.25 95 HIS A CA 1
ATOM 756 C C . HIS A 1 95 ? 7.586 -26.172 -29.297 1 81.25 95 HIS A C 1
ATOM 758 O O . HIS A 1 95 ? 7.758 -26.531 -30.469 1 81.25 95 HIS A O 1
ATOM 764 N N . ALA A 1 96 ? 6.996 -25.031 -28.828 1 78.69 96 ALA A N 1
ATOM 765 C CA . ALA A 1 96 ? 6.633 -24.047 -29.828 1 78.69 96 ALA A CA 1
ATOM 766 C C . ALA A 1 96 ? 7.254 -22.688 -29.531 1 78.69 96 ALA A C 1
ATOM 768 O O . ALA A 1 96 ? 7.406 -22.328 -28.359 1 78.69 96 ALA A O 1
ATOM 769 N N . LYS A 1 97 ? 8.18 -22.156 -30.281 1 75.38 97 LYS A N 1
ATOM 770 C CA . LYS A 1 97 ? 8.852 -20.875 -30.078 1 75.38 97 LYS A CA 1
ATOM 771 C C . LYS A 1 97 ? 7.84 -19.75 -29.859 1 75.38 97 LYS A C 1
ATOM 773 O O . LYS A 1 97 ? 7.777 -18.812 -30.656 1 75.38 97 LYS A O 1
ATOM 778 N N . VAL A 1 98 ? 7.02 -19.906 -28.828 1 76.12 98 VAL A N 1
ATOM 779 C CA . VAL A 1 98 ? 5.945 -18.953 -28.594 1 76.12 98 VAL A CA 1
ATOM 780 C C . VAL A 1 98 ? 6.289 -18.062 -27.391 1 76.12 98 VAL A C 1
ATOM 782 O O . VAL A 1 98 ? 5.512 -17.172 -27.016 1 76.12 98 VAL A O 1
ATOM 785 N N . GLY A 1 99 ? 7.484 -18.172 -26.828 1 73.5 99 GLY A N 1
ATOM 786 C CA . GLY A 1 99 ? 7.848 -17.344 -25.688 1 73.5 99 GLY A CA 1
ATOM 787 C C . GLY A 1 99 ? 8.102 -15.898 -26.047 1 73.5 99 GLY A C 1
ATOM 788 O O . GLY A 1 99 ? 8.625 -15.602 -27.125 1 73.5 99 GLY A O 1
ATOM 789 N N . LEU A 1 100 ? 7.555 -15.016 -25.219 1 69.94 100 LEU A N 1
ATOM 790 C CA . LEU A 1 100 ? 7.676 -13.586 -25.5 1 69.94 100 LEU A CA 1
ATOM 791 C C . LEU A 1 100 ? 8.945 -13.016 -24.875 1 69.94 100 LEU A C 1
ATOM 793 O O . LEU A 1 100 ? 9.492 -12.031 -25.359 1 69.94 100 LEU A O 1
ATOM 797 N N . LEU A 1 101 ? 9.492 -13.586 -23.766 1 65 101 LEU A N 1
ATOM 798 C CA . LEU A 1 101 ? 10.703 -13.031 -23.188 1 65 101 LEU A CA 1
ATOM 799 C C . LEU A 1 101 ? 11.938 -13.516 -23.938 1 65 101 LEU A C 1
ATOM 801 O O . LEU A 1 101 ? 12.109 -14.719 -24.156 1 65 101 LEU A O 1
ATOM 805 N N . PRO A 1 102 ? 12.672 -12.531 -24.516 1 64.94 102 PRO A N 1
ATOM 806 C CA . PRO A 1 102 ? 13.805 -12.883 -25.359 1 64.94 102 PRO A CA 1
ATOM 807 C C . PRO A 1 102 ? 15.016 -13.375 -24.562 1 64.94 102 PRO A C 1
ATOM 809 O O . PRO A 1 102 ? 16.156 -13.125 -24.953 1 64.94 102 PRO A O 1
ATOM 812 N N . ASN A 1 103 ? 14.883 -13.891 -23.406 1 66.5 103 ASN A N 1
ATOM 813 C CA . ASN A 1 103 ? 16.062 -14.312 -22.672 1 66.5 103 ASN A CA 1
ATOM 814 C C . ASN A 1 103 ? 16.422 -15.766 -22.969 1 66.5 103 ASN A C 1
ATOM 816 O O . ASN A 1 103 ? 17.281 -16.344 -22.297 1 66.5 103 ASN A O 1
ATOM 820 N N . HIS A 1 104 ? 15.812 -16.266 -24.094 1 72.44 104 HIS A N 1
ATOM 821 C CA . HIS A 1 104 ? 16.094 -17.656 -24.391 1 72.44 104 HIS A CA 1
ATOM 822 C C . HIS A 1 104 ? 17.391 -17.797 -25.188 1 72.44 104 HIS A C 1
ATOM 824 O O . HIS A 1 104 ? 17.609 -17.078 -26.172 1 72.44 104 HIS A O 1
ATOM 830 N N . GLN A 1 105 ? 18.281 -18.516 -24.562 1 72.38 105 GLN A N 1
ATOM 831 C CA . GLN A 1 105 ? 19.562 -18.766 -25.203 1 72.38 105 GLN A CA 1
ATOM 832 C C . GLN A 1 105 ? 19.625 -20.188 -25.781 1 72.38 105 GLN A C 1
ATOM 834 O O . GLN A 1 105 ? 18.875 -21.062 -25.328 1 72.38 105 GLN A O 1
ATOM 839 N N . ALA A 1 106 ? 20.375 -20.359 -26.797 1 73.5 106 ALA A N 1
ATOM 840 C CA . ALA A 1 106 ? 20.578 -21.656 -27.422 1 73.5 106 ALA A CA 1
ATOM 841 C C . ALA A 1 106 ? 21.125 -22.672 -26.422 1 73.5 106 ALA A C 1
ATOM 843 O O . ALA A 1 106 ? 20.797 -23.859 -26.5 1 73.5 106 ALA A O 1
ATOM 844 N N . ALA A 1 107 ? 21.812 -22.203 -25.422 1 75.31 107 ALA A N 1
ATOM 845 C CA . ALA A 1 107 ? 22.406 -23.094 -24.438 1 75.31 107 ALA A CA 1
ATOM 846 C C . ALA A 1 107 ? 21.344 -23.703 -23.516 1 75.31 107 ALA A C 1
ATOM 848 O O . ALA A 1 107 ? 21.594 -24.719 -22.875 1 75.31 107 ALA A O 1
ATOM 849 N N . ASP A 1 108 ? 20.25 -23.125 -23.578 1 79.5 108 ASP A N 1
ATOM 850 C CA . ASP A 1 108 ? 19.172 -23.641 -22.734 1 79.5 108 ASP A CA 1
ATOM 851 C C . ASP A 1 108 ? 18.609 -24.953 -23.281 1 79.5 108 ASP A C 1
ATOM 853 O O . ASP A 1 108 ? 18.094 -25.781 -22.531 1 79.5 108 ASP A O 1
ATOM 857 N N . GLU A 1 109 ? 18.734 -25.141 -24.594 1 77.06 109 GLU A N 1
ATOM 858 C CA . GLU A 1 109 ? 18.188 -26.344 -25.234 1 77.06 109 GLU A CA 1
ATOM 859 C C . GLU A 1 109 ? 19.094 -27.547 -24.984 1 77.06 109 GLU A C 1
ATOM 861 O O . GLU A 1 109 ? 18.672 -28.688 -25.172 1 77.06 109 GLU A O 1
ATOM 866 N N . GLU A 1 110 ? 20.219 -27.234 -24.469 1 75.88 110 GLU A N 1
ATOM 867 C CA . GLU A 1 110 ? 21.156 -28.328 -24.234 1 75.88 110 GLU A CA 1
ATOM 868 C C . GLU A 1 110 ? 20.953 -28.938 -22.844 1 75.88 110 GLU A C 1
ATOM 870 O O . GLU A 1 110 ? 21.578 -29.953 -22.516 1 75.88 110 GLU A O 1
ATOM 875 N N . LEU A 1 111 ? 20.031 -28.469 -22.219 1 80.25 111 LEU A N 1
ATOM 876 C CA . LEU A 1 111 ? 19.75 -29.031 -20.906 1 80.25 111 LEU A CA 1
ATOM 877 C C . LEU A 1 111 ? 19.156 -30.422 -21.031 1 80.25 111 LEU A C 1
ATOM 879 O O . LEU A 1 111 ? 18.375 -30.688 -21.938 1 80.25 111 LEU A O 1
ATOM 883 N N . THR A 1 112 ? 19.562 -31.344 -20.234 1 75.69 112 THR A N 1
ATOM 884 C CA . THR A 1 112 ? 19.172 -32.75 -20.312 1 75.69 112 THR A CA 1
ATOM 885 C C . THR A 1 112 ? 17.656 -32.875 -20.172 1 75.69 112 THR A C 1
ATOM 887 O O . THR A 1 112 ? 17.047 -33.719 -20.859 1 75.69 112 THR A O 1
ATOM 890 N N . THR A 1 113 ? 17.031 -32.094 -19.359 1 73.94 113 THR A N 1
ATOM 891 C CA . THR A 1 113 ? 15.609 -32.25 -19.078 1 73.94 113 THR A CA 1
ATOM 892 C C . THR A 1 113 ? 14.758 -31.422 -20.031 1 73.94 113 THR A C 1
ATOM 894 O O . THR A 1 113 ? 13.531 -31.391 -19.906 1 73.94 113 THR A O 1
ATOM 897 N N . TYR A 1 114 ? 15.438 -30.781 -20.953 1 75 114 TYR A N 1
ATOM 898 C CA . TYR A 1 114 ? 14.695 -29.891 -21.828 1 75 114 TYR A CA 1
ATOM 899 C C . TYR A 1 114 ? 13.789 -30.656 -22.781 1 75 114 TYR A C 1
ATOM 901 O O . TYR A 1 114 ? 12.633 -30.297 -22.984 1 75 114 TYR A O 1
ATOM 909 N N . HIS A 1 115 ? 14.359 -31.688 -23.516 1 66.06 115 HIS A N 1
ATOM 910 C CA . HIS A 1 115 ? 13.555 -32.438 -24.469 1 66.06 115 HIS A CA 1
ATOM 911 C C . HIS A 1 115 ? 13.148 -33.781 -23.891 1 66.06 115 HIS A C 1
ATOM 913 O O . HIS A 1 115 ? 13.977 -34.5 -23.297 1 66.06 115 HIS A O 1
ATOM 919 N N . ASP A 1 116 ? 12.141 -33.906 -23.078 1 58.78 116 ASP A N 1
ATOM 920 C CA . ASP A 1 116 ? 11.695 -35.219 -22.625 1 58.78 116 ASP A CA 1
ATOM 921 C C . ASP A 1 116 ? 11.891 -36.281 -23.719 1 58.78 116 ASP A C 1
ATOM 923 O O . ASP A 1 116 ? 11.547 -36.031 -24.875 1 58.78 116 ASP A O 1
ATOM 927 N N . PRO A 1 117 ? 12.93 -37.188 -23.531 1 49.25 117 PRO A N 1
ATOM 928 C CA . PRO A 1 117 ? 13.227 -38.219 -24.531 1 49.25 117 PRO A CA 1
ATOM 929 C C . PRO A 1 117 ? 11.977 -38.719 -25.266 1 49.25 117 PRO A C 1
ATOM 931 O O . PRO A 1 117 ? 12.062 -39.156 -26.406 1 49.25 117 PRO A O 1
ATOM 934 N N . GLY A 1 118 ? 10.883 -38.812 -24.594 1 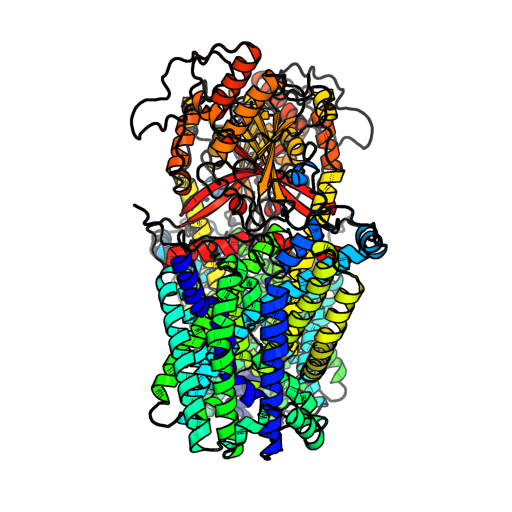48.47 118 GLY A N 1
ATOM 935 C CA . GLY A 1 118 ? 9.781 -39.5 -25.266 1 48.47 118 GLY A CA 1
ATOM 936 C C . GLY A 1 118 ? 9.211 -38.688 -26.422 1 48.47 118 GLY A C 1
ATOM 937 O O . GLY A 1 118 ? 8.5 -39.25 -27.266 1 48.47 118 GLY A O 1
ATOM 938 N N . TYR A 1 119 ? 9.078 -37.375 -26.266 1 52.19 119 TYR A N 1
ATOM 939 C CA . TYR A 1 119 ? 8.406 -36.656 -27.328 1 52.19 119 TYR A CA 1
ATOM 940 C C . TYR A 1 119 ? 9.414 -36.156 -28.375 1 52.19 119 TYR A C 1
ATOM 942 O O . TYR A 1 119 ? 10.055 -35.094 -28.172 1 52.19 119 TYR A O 1
ATOM 950 N N . SER A 1 120 ? 10.391 -36.906 -28.672 1 45.53 120 SER A N 1
ATOM 951 C CA . SER A 1 120 ? 11.414 -36.656 -29.672 1 45.53 120 SER A CA 1
ATOM 952 C C . SER A 1 120 ? 10.914 -35.719 -30.75 1 45.53 120 SER A C 1
ATOM 954 O O . SER A 1 120 ? 9.797 -35.844 -31.25 1 45.53 120 SER A O 1
ATOM 956 N N . SER A 1 121 ? 11.227 -34.531 -30.672 1 46.19 121 SER A N 1
ATOM 957 C CA . SER A 1 121 ? 11.055 -33.531 -31.719 1 46.19 121 SER A CA 1
ATOM 958 C C . SER A 1 121 ? 11.375 -34.094 -33.094 1 46.19 121 SER A C 1
ATOM 960 O O . SER A 1 121 ? 12.445 -33.844 -33.625 1 46.19 121 SER A O 1
ATOM 962 N N . ARG A 1 122 ? 11.336 -35.344 -33.25 1 45.47 122 ARG A N 1
ATOM 963 C CA . ARG A 1 122 ? 11.703 -35.688 -34.625 1 45.47 122 ARG A CA 1
ATOM 964 C C . ARG A 1 122 ? 11.219 -34.625 -35.594 1 45.47 122 ARG A C 1
ATOM 966 O O . ARG A 1 122 ? 10.508 -33.688 -35.188 1 45.47 122 ARG A O 1
ATOM 973 N N . ASN A 1 123 ? 10.844 -35 -36.719 1 42.12 123 ASN A N 1
ATOM 974 C CA . ASN A 1 123 ? 10.547 -34.438 -38.031 1 42.12 123 ASN A CA 1
ATOM 975 C C . ASN A 1 123 ? 9.32 -33.531 -37.969 1 42.12 123 ASN A C 1
ATOM 977 O O . ASN A 1 123 ? 8.195 -34 -38.219 1 42.12 123 ASN A O 1
ATOM 981 N N . MET A 1 124 ? 9.164 -32.781 -36.938 1 48.03 124 MET A N 1
ATOM 982 C CA . MET A 1 124 ? 7.934 -32 -37 1 48.03 124 MET A CA 1
ATOM 983 C C . MET A 1 124 ? 7.727 -31.406 -38.375 1 48.03 124 MET A C 1
ATOM 985 O O . MET A 1 124 ? 8.562 -30.625 -38.844 1 48.03 124 MET A O 1
ATOM 989 N N . THR A 1 125 ? 7.168 -32.062 -39.125 1 48.97 125 THR A N 1
ATOM 990 C CA . THR A 1 125 ? 6.676 -31.469 -40.344 1 48.97 125 THR A CA 1
ATOM 991 C C . THR A 1 125 ? 6.09 -30.078 -40.094 1 48.97 125 THR A C 1
ATOM 993 O O . THR A 1 125 ? 5.363 -29.891 -39.125 1 48.97 125 THR A O 1
ATOM 996 N N . SER A 1 126 ? 6.746 -29.016 -40.375 1 60.5 126 SER A N 1
ATOM 997 C CA . SER A 1 126 ? 6.379 -27.594 -40.375 1 60.5 126 SER A CA 1
ATOM 998 C C . SER A 1 126 ? 4.895 -27.406 -40.656 1 60.5 126 SER A C 1
ATOM 1000 O O . SER A 1 126 ? 4.461 -27.562 -41.812 1 60.5 126 SER A O 1
ATOM 1002 N N . SER A 1 127 ? 3.961 -27.891 -39.781 1 72.75 127 SER A N 1
ATOM 1003 C CA . SER A 1 127 ? 2.551 -27.609 -40.031 1 72.75 127 SER A CA 1
ATOM 1004 C C . SER A 1 127 ? 2.291 -26.109 -40.094 1 72.75 127 SER A C 1
ATOM 1006 O O . SER A 1 127 ? 3.01 -25.312 -39.5 1 72.75 127 SER A O 1
ATOM 1008 N N . PRO A 1 128 ? 1.535 -25.719 -41.031 1 76.44 128 PRO A N 1
ATOM 1009 C CA . PRO A 1 128 ? 1.239 -24.312 -41.281 1 76.44 128 PRO A CA 1
ATOM 1010 C C . PRO A 1 128 ? 0.729 -23.594 -40.031 1 76.44 128 PRO A C 1
ATOM 1012 O O . PRO A 1 128 ? 1.03 -22.422 -39.812 1 76.44 128 PRO A O 1
ATOM 1015 N N . PHE A 1 129 ? 0.092 -24.359 -39.156 1 80 129 PHE A N 1
ATOM 1016 C CA . PHE A 1 129 ? -0.449 -23.719 -37.969 1 80 129 PHE A CA 1
ATOM 1017 C C . PHE A 1 129 ? 0.664 -23.391 -37 1 80 129 PHE A C 1
ATOM 1019 O O . PHE A 1 129 ? 0.632 -22.344 -36.344 1 80 129 PHE A O 1
ATOM 1026 N N . LYS A 1 130 ? 1.575 -24.219 -36.906 1 78.62 130 LYS A N 1
ATOM 1027 C CA . LYS A 1 130 ? 2.715 -24 -36.031 1 78.62 130 LYS A CA 1
ATOM 1028 C C . LYS A 1 130 ? 3.537 -22.797 -36.469 1 78.62 130 LYS A C 1
ATOM 1030 O O . LYS A 1 130 ? 3.941 -21.969 -35.656 1 78.62 130 LYS A O 1
ATOM 1035 N N . VAL A 1 131 ? 3.662 -22.734 -37.719 1 78.88 131 VAL A N 1
ATOM 1036 C CA . VAL A 1 131 ? 4.438 -21.641 -38.312 1 78.88 131 VAL A CA 1
ATOM 1037 C C . VAL A 1 131 ? 3.703 -20.328 -38.094 1 78.88 131 VAL A C 1
ATOM 1039 O O . VAL A 1 131 ? 4.324 -19.297 -37.781 1 78.88 131 VAL A O 1
ATOM 1042 N N . PHE A 1 132 ? 2.381 -20.453 -38.219 1 79.56 132 PHE A N 1
ATOM 1043 C CA . PHE A 1 132 ? 1.562 -19.25 -38 1 79.56 132 PHE A CA 1
ATOM 1044 C C . PHE A 1 132 ? 1.671 -18.766 -36.562 1 79.56 132 PHE A C 1
ATOM 1046 O O . PHE A 1 132 ? 1.82 -17.562 -36.344 1 79.56 132 PHE A O 1
ATOM 1053 N N . MET A 1 133 ? 1.636 -19.641 -35.688 1 78.75 133 MET A N 1
ATOM 1054 C CA . MET A 1 133 ? 1.689 -19.281 -34.25 1 78.75 133 MET A CA 1
ATOM 1055 C C . MET A 1 133 ? 3.068 -18.75 -33.875 1 78.75 133 MET A C 1
ATOM 1057 O O . MET A 1 133 ? 3.189 -17.875 -33.031 1 78.75 133 MET A O 1
ATOM 1061 N N . GLU A 1 134 ? 4.066 -19.234 -34.531 1 78.44 134 GLU A N 1
ATOM 1062 C CA . GLU A 1 134 ? 5.441 -18.844 -34.219 1 78.44 134 GLU A CA 1
ATOM 1063 C C . GLU A 1 134 ? 5.797 -17.516 -34.844 1 78.44 134 GLU A C 1
ATOM 1065 O O . GLU A 1 134 ? 6.648 -16.781 -34.344 1 78.44 134 GLU A O 1
ATOM 1070 N N . ARG A 1 135 ? 5.07 -17.203 -35.906 1 77.25 135 ARG A N 1
ATOM 1071 C CA . ARG A 1 135 ? 5.48 -16.031 -36.688 1 77.25 135 ARG A CA 1
ATOM 1072 C C . ARG A 1 135 ? 4.742 -14.781 -36.25 1 77.25 135 ARG A C 1
ATOM 1074 O O . ARG A 1 135 ? 5.293 -13.68 -36.25 1 77.25 135 ARG A O 1
ATOM 1081 N N . HIS A 1 136 ? 3.594 -15 -35.781 1 82.12 136 HIS A N 1
ATOM 1082 C CA . HIS A 1 136 ? 2.781 -13.82 -35.469 1 82.12 136 HIS A CA 1
ATOM 1083 C C . HIS A 1 136 ? 2.859 -13.445 -34 1 82.12 136 HIS A C 1
ATOM 1085 O O . HIS A 1 136 ? 2.566 -14.266 -33.125 1 82.12 136 HIS A O 1
ATOM 1091 N N . LYS A 1 137 ? 3.221 -12.227 -33.688 1 84.44 137 LYS A N 1
ATOM 1092 C CA . LYS A 1 137 ? 3.354 -11.711 -32.312 1 84.44 137 LYS A CA 1
ATOM 1093 C C . LYS A 1 137 ? 1.996 -11.625 -31.625 1 84.44 137 LYS A C 1
ATOM 1095 O O . LYS A 1 137 ? 1.897 -11.828 -30.406 1 84.44 137 LYS A O 1
ATOM 1100 N N . LYS A 1 138 ? 1.006 -11.375 -32.375 1 87.94 138 LYS A N 1
ATOM 1101 C CA . LYS A 1 138 ? -0.327 -11.234 -31.797 1 87.94 138 LYS A CA 1
ATOM 1102 C C . LYS A 1 138 ? -0.832 -12.57 -31.266 1 87.94 138 LYS A C 1
ATOM 1104 O O . LYS A 1 138 ? -1.504 -12.609 -30.234 1 87.94 138 LYS A O 1
ATOM 1109 N N . THR A 1 139 ? -0.557 -13.625 -31.984 1 87.69 139 THR A N 1
ATOM 1110 C CA . THR A 1 139 ? -0.971 -14.945 -31.516 1 87.69 139 THR A CA 1
ATOM 1111 C C . THR A 1 139 ? -0.212 -15.328 -30.25 1 87.69 139 THR A C 1
ATOM 1113 O O . THR A 1 139 ? -0.769 -15.969 -29.359 1 87.69 139 THR A O 1
ATOM 1116 N N . LYS A 1 140 ? 1.005 -14.93 -30.188 1 87.81 140 LYS A N 1
ATOM 1117 C CA . LYS A 1 140 ? 1.794 -15.203 -28.984 1 87.81 140 LYS A CA 1
ATOM 1118 C C . LYS A 1 140 ? 1.235 -14.453 -27.781 1 87.81 140 LYS A C 1
ATOM 1120 O O . LYS A 1 140 ? 1.142 -15.008 -26.688 1 87.81 140 LYS A O 1
ATOM 1125 N N . THR A 1 141 ? 0.873 -13.234 -28.031 1 89.31 141 THR A N 1
ATOM 1126 C CA . THR A 1 141 ? 0.291 -12.438 -26.953 1 89.31 141 THR A CA 1
ATOM 1127 C C . THR A 1 141 ? -1.076 -12.984 -26.547 1 89.31 141 THR A C 1
ATOM 1129 O O . THR A 1 141 ? -1.437 -12.969 -25.375 1 89.31 141 THR A O 1
ATOM 1132 N N . GLY A 1 142 ? -1.777 -13.422 -27.562 1 90.75 142 GLY A N 1
ATOM 1133 C CA . GLY A 1 142 ? -3.066 -14.031 -27.266 1 90.75 142 GLY A CA 1
ATOM 1134 C C . GLY A 1 142 ? -2.959 -15.281 -26.422 1 90.75 142 GLY A C 1
ATOM 1135 O O . GLY A 1 142 ? -3.762 -15.492 -25.516 1 90.75 142 GLY A O 1
ATOM 1136 N N . LEU A 1 143 ? -2.02 -16.125 -26.719 1 91.25 143 LEU A N 1
ATOM 1137 C CA . LEU A 1 143 ? -1.792 -17.328 -25.938 1 91.25 143 LEU A CA 1
ATOM 1138 C C . LEU A 1 143 ? -1.398 -16.984 -24.5 1 91.25 143 LEU A C 1
ATOM 1140 O O . LEU A 1 143 ? -1.868 -17.609 -23.562 1 91.25 143 LEU A O 1
ATOM 1144 N N . LEU A 1 144 ? -0.544 -16.016 -24.375 1 90.62 144 LEU A N 1
ATOM 1145 C CA . LEU A 1 144 ? -0.152 -15.57 -23.031 1 90.62 144 LEU A CA 1
ATOM 1146 C C . LEU A 1 144 ? -1.359 -15.07 -22.25 1 90.62 144 LEU A C 1
ATOM 1148 O O . LEU A 1 144 ? -1.511 -15.383 -21.062 1 90.62 144 LEU A O 1
ATOM 1152 N N . LEU A 1 145 ? -2.164 -14.289 -22.906 1 92.81 145 LEU A N 1
ATOM 1153 C CA . LEU A 1 145 ? -3.354 -13.758 -22.25 1 92.81 145 LEU A CA 1
ATOM 1154 C C . LEU A 1 145 ? -4.277 -14.891 -21.812 1 92.81 145 LEU A C 1
ATOM 1156 O O . LEU A 1 145 ? -4.918 -14.805 -20.766 1 92.81 145 LEU A O 1
ATOM 1160 N N . LEU A 1 146 ? -4.312 -15.875 -22.625 1 94.06 146 LEU A N 1
ATOM 1161 C CA . LEU A 1 146 ? -5.129 -17.031 -22.266 1 94.06 146 LEU A CA 1
ATOM 1162 C C . LEU A 1 146 ? -4.582 -17.734 -21.031 1 94.06 146 LEU A C 1
ATOM 1164 O O . LEU A 1 146 ? -5.344 -18.125 -20.141 1 94.06 146 LEU A O 1
ATOM 1168 N N . VAL A 1 147 ? -3.357 -17.891 -21 1 93.12 147 VAL A N 1
ATOM 1169 C CA . VAL A 1 147 ? -2.729 -18.531 -19.844 1 93.12 147 VAL A CA 1
ATOM 1170 C C . VAL A 1 147 ? -2.898 -17.672 -18.609 1 93.12 147 VAL A C 1
ATOM 1172 O O . VAL A 1 147 ? -3.189 -18.188 -17.516 1 93.12 147 VAL A O 1
ATOM 1175 N N . LEU A 1 148 ? -2.719 -16.375 -18.766 1 94.5 148 LEU A N 1
ATOM 1176 C CA . LEU A 1 148 ? -2.889 -15.469 -17.641 1 94.5 148 LEU A CA 1
ATOM 1177 C C . LEU A 1 148 ? -4.332 -15.477 -17.141 1 94.5 148 LEU A C 1
ATOM 1179 O O . LEU A 1 148 ? -4.586 -15.328 -15.945 1 94.5 148 LEU A O 1
ATOM 1183 N N . LEU A 1 149 ? -5.195 -15.586 -18.062 1 95.94 149 LEU A N 1
ATOM 1184 C CA . LEU A 1 149 ? -6.598 -15.711 -17.672 1 95.94 149 LEU A CA 1
ATOM 1185 C C . LEU A 1 149 ? -6.828 -16.969 -16.844 1 95.94 149 LEU A C 1
ATOM 1187 O O . LEU A 1 149 ? -7.547 -16.922 -15.844 1 95.94 149 LEU A O 1
ATOM 1191 N N . GLY A 1 150 ? -6.25 -18.062 -17.281 1 94.56 150 GLY A N 1
ATOM 1192 C CA . GLY A 1 150 ? -6.34 -19.281 -16.484 1 94.56 150 GLY A CA 1
ATOM 1193 C C . GLY A 1 150 ? -5.785 -19.125 -15.086 1 94.56 150 GLY A C 1
ATOM 1194 O O . GLY A 1 150 ? -6.41 -19.562 -14.117 1 94.56 150 GLY A O 1
ATOM 1195 N N . ALA A 1 151 ? -4.648 -18.547 -14.977 1 93.75 151 ALA A N 1
ATOM 1196 C CA . ALA A 1 151 ? -4.039 -18.328 -13.664 1 93.75 151 ALA A CA 1
ATOM 1197 C C . ALA A 1 151 ? -4.898 -17.391 -12.812 1 93.75 151 ALA A C 1
ATOM 1199 O O . ALA A 1 151 ? -5.059 -17.625 -11.609 1 93.75 151 ALA A O 1
ATOM 1200 N N . ALA A 1 152 ? -5.402 -16.328 -13.414 1 95.75 152 ALA A N 1
ATOM 1201 C CA . ALA A 1 152 ? -6.262 -15.391 -12.703 1 95.75 152 ALA A CA 1
ATOM 1202 C C . ALA A 1 152 ? -7.512 -16.078 -12.164 1 95.75 152 ALA A C 1
ATOM 1204 O O . ALA A 1 152 ? -7.988 -15.75 -11.078 1 95.75 152 ALA A O 1
ATOM 1205 N N . LEU A 1 153 ? -8.07 -16.938 -12.961 1 95.94 153 LEU A N 1
ATOM 1206 C CA . LEU A 1 153 ? -9.242 -17.688 -12.523 1 95.94 153 LEU A CA 1
ATOM 1207 C C . LEU A 1 153 ? -8.906 -18.609 -11.352 1 95.94 153 LEU A C 1
ATOM 1209 O O . LEU A 1 153 ? -9.711 -18.766 -10.438 1 95.94 153 LEU A O 1
ATOM 1213 N N . VAL A 1 154 ? -7.742 -19.188 -11.344 1 93.75 154 VAL A N 1
ATOM 1214 C CA . VAL A 1 154 ? -7.305 -20.016 -10.211 1 93.75 154 VAL A CA 1
ATOM 1215 C C . VAL A 1 154 ? -7.223 -19.156 -8.953 1 93.75 154 VAL A C 1
ATOM 1217 O O . VAL A 1 154 ? -7.613 -19.594 -7.867 1 93.75 154 VAL A O 1
ATOM 1220 N N . PHE A 1 155 ? -6.75 -17.922 -9.102 1 94.69 155 PHE A N 1
ATOM 1221 C CA . PHE A 1 155 ? -6.688 -17 -7.965 1 94.69 155 PHE A CA 1
ATOM 1222 C C . PHE A 1 155 ? -8.086 -16.703 -7.438 1 94.69 155 PHE A C 1
ATOM 1224 O O . PHE A 1 155 ? -8.297 -16.656 -6.223 1 94.69 155 PHE A O 1
ATOM 1231 N N . SER A 1 156 ? -8.93 -16.453 -8.359 1 95.44 156 SER A N 1
ATOM 1232 C CA . SER A 1 156 ? -10.305 -16.172 -7.965 1 95.44 156 SER A CA 1
ATOM 1233 C C . SER A 1 156 ? -10.922 -17.359 -7.223 1 95.44 156 SER A C 1
ATOM 1235 O O . SER A 1 156 ? -11.617 -17.172 -6.223 1 95.44 156 SER A O 1
ATOM 1237 N N . ILE A 1 157 ? -10.672 -18.562 -7.691 1 94.25 157 ILE A N 1
ATOM 1238 C CA . ILE A 1 157 ? -11.156 -19.766 -7.043 1 94.25 157 ILE A CA 1
ATOM 1239 C C . ILE A 1 157 ? -10.523 -19.906 -5.664 1 94.25 157 ILE A C 1
ATOM 1241 O O . ILE A 1 157 ? -11.172 -20.375 -4.719 1 94.25 157 ILE A O 1
ATOM 1245 N N . GLY A 1 158 ? -9.297 -19.516 -5.578 1 93.38 158 GLY A N 1
ATOM 1246 C CA . GLY A 1 158 ? -8.633 -19.531 -4.285 1 93.38 158 GLY A CA 1
ATOM 1247 C C . GLY A 1 158 ? -9.297 -18.641 -3.256 1 93.38 158 GLY A C 1
ATOM 1248 O O . GLY A 1 158 ? -9.258 -18.922 -2.059 1 93.38 158 GLY A O 1
ATOM 1249 N N . VAL A 1 159 ? -9.922 -17.609 -3.701 1 94.94 159 VAL A N 1
ATOM 1250 C CA . VAL A 1 159 ? -10.617 -16.672 -2.824 1 94.94 159 VAL A CA 1
ATOM 1251 C C . VAL A 1 159 ? -12 -17.219 -2.479 1 94.94 159 VAL A C 1
ATOM 1253 O O . VAL A 1 159 ? -12.438 -17.125 -1.331 1 94.94 159 VAL A O 1
ATOM 1256 N N . LEU A 1 160 ? -12.625 -17.844 -3.412 1 94.88 160 LEU A N 1
ATOM 1257 C CA . LEU A 1 160 ? -14.031 -18.203 -3.283 1 94.88 160 LEU A CA 1
ATOM 1258 C C . LEU A 1 160 ? -14.195 -19.562 -2.613 1 94.88 160 LEU A C 1
ATOM 1260 O O . LEU A 1 160 ? -15.172 -19.797 -1.903 1 94.88 160 LEU A O 1
ATOM 1264 N N . THR A 1 161 ? -13.297 -20.469 -2.748 1 94.25 161 THR A N 1
ATOM 1265 C CA . THR A 1 161 ? -13.422 -21.844 -2.268 1 94.25 161 THR A CA 1
ATOM 1266 C C . THR A 1 161 ? -13.484 -21.875 -0.743 1 94.25 161 THR A C 1
ATOM 1268 O O . THR A 1 161 ? -14.383 -22.5 -0.164 1 94.25 161 THR A O 1
ATOM 1271 N N . PRO A 1 162 ? -12.547 -21.203 -0.077 1 94.94 162 PRO A N 1
ATOM 1272 C CA . PRO A 1 162 ? -12.664 -21.25 1.382 1 94.94 162 PRO A CA 1
ATOM 1273 C C . PRO A 1 162 ? -13.977 -20.656 1.89 1 94.94 162 PRO A C 1
ATOM 1275 O O . PRO A 1 162 ? -14.547 -21.156 2.863 1 94.94 162 PRO A O 1
ATOM 1278 N N . ALA A 1 163 ? -14.461 -19.688 1.238 1 94.94 163 ALA A N 1
ATOM 1279 C CA . ALA A 1 163 ? -15.695 -19.031 1.663 1 94.94 163 ALA A CA 1
ATOM 1280 C C . ALA A 1 163 ? -16.891 -19.953 1.479 1 94.94 163 ALA A C 1
ATOM 1282 O O . ALA A 1 163 ? -17.688 -20.141 2.406 1 94.94 163 ALA A O 1
ATOM 1283 N N . ILE A 1 164 ? -16.984 -20.578 0.335 1 93.69 164 ILE A N 1
ATOM 1284 C CA . ILE A 1 164 ? -18.141 -21.406 0.043 1 93.69 164 ILE A CA 1
ATOM 1285 C C . ILE A 1 164 ? -18.078 -22.719 0.834 1 93.69 164 ILE A C 1
ATOM 1287 O O . ILE A 1 164 ? -19.094 -23.219 1.313 1 93.69 164 ILE A O 1
ATOM 1291 N N . SER A 1 165 ? -16.922 -23.312 0.986 1 93.69 165 SER A N 1
ATOM 1292 C CA . SER A 1 165 ? -16.766 -24.594 1.68 1 93.69 165 SER A CA 1
ATOM 1293 C C . SER A 1 165 ? -17.094 -24.453 3.164 1 93.69 165 SER A C 1
ATOM 1295 O O . SER A 1 165 ? -17.906 -25.203 3.703 1 93.69 165 SER A O 1
ATOM 1297 N N . VAL A 1 166 ? -16.547 -23.453 3.766 1 94 166 VAL A N 1
ATOM 1298 C CA . VAL A 1 166 ? -16.75 -23.281 5.203 1 94 166 VAL A CA 1
ATOM 1299 C C . VAL A 1 166 ? -18.188 -22.828 5.473 1 94 166 VAL A C 1
ATOM 1301 O O . VAL A 1 166 ? -18.844 -23.344 6.383 1 94 166 VAL A O 1
ATOM 1304 N N . LEU A 1 167 ? -18.688 -21.938 4.695 1 92.44 167 LEU A N 1
ATOM 1305 C CA . LEU A 1 167 ? -20.062 -21.438 4.895 1 92.44 167 LEU A CA 1
ATOM 1306 C C . LEU A 1 167 ? -21.062 -22.562 4.684 1 92.44 167 LEU A C 1
ATOM 1308 O O . LEU A 1 167 ? -22.031 -22.688 5.449 1 92.44 167 LEU A O 1
ATOM 1312 N N . SER A 1 168 ? -20.875 -23.422 3.686 1 92 168 SER A N 1
ATOM 1313 C CA . SER A 1 168 ? -21.797 -24.516 3.387 1 92 168 SER A CA 1
ATOM 1314 C C . SER A 1 168 ? -21.75 -25.578 4.473 1 92 168 SER A C 1
ATOM 1316 O O . SER A 1 168 ? -22.766 -26.234 4.734 1 92 168 SER A O 1
ATOM 1318 N N . SER A 1 169 ? -20.625 -25.766 5.031 1 92.12 169 SER A N 1
ATOM 1319 C CA . SER A 1 169 ? -20.516 -26.766 6.098 1 92.12 169 SER A CA 1
ATOM 1320 C C . SER A 1 169 ? -21.219 -26.297 7.367 1 92.12 169 SER A C 1
ATOM 1322 O O . SER A 1 169 ? -21.891 -27.078 8.047 1 92.12 169 SER A O 1
ATOM 1324 N N . ILE A 1 170 ? -21.172 -25.016 7.633 1 90 170 ILE A N 1
ATOM 1325 C CA . ILE A 1 170 ? -21.734 -24.484 8.867 1 90 170 ILE A CA 1
ATOM 1326 C C . ILE A 1 170 ? -23.234 -24.203 8.672 1 90 170 ILE A C 1
ATOM 1328 O O . ILE A 1 170 ? -23.984 -24.109 9.641 1 90 170 ILE A O 1
ATOM 1332 N N . ASP A 1 171 ? -23.641 -24.109 7.488 1 85.75 171 ASP A N 1
ATOM 1333 C CA . ASP A 1 171 ? -25.047 -23.906 7.168 1 85.75 171 ASP A CA 1
ATOM 1334 C C . ASP A 1 171 ? -25.922 -25 7.777 1 85.75 171 ASP A C 1
ATOM 1336 O O . ASP A 1 171 ? -27.125 -24.812 7.953 1 85.75 171 ASP A O 1
ATOM 1340 N N . GLY A 1 172 ? -25.359 -26.156 8.07 1 81.25 172 GLY A N 1
ATOM 1341 C CA . GLY A 1 172 ? -26.094 -27.234 8.711 1 81.25 172 GLY A CA 1
ATOM 1342 C C . GLY A 1 172 ? -26.656 -26.844 10.062 1 81.25 172 GLY A C 1
ATOM 1343 O O . GLY A 1 172 ? -27.625 -27.453 10.531 1 81.25 172 GLY A O 1
ATOM 1344 N N . LEU A 1 173 ? -26.094 -25.75 10.586 1 81.75 173 LEU A N 1
ATOM 1345 C CA . LEU A 1 173 ? -26.562 -25.297 11.883 1 81.75 173 LEU A CA 1
ATOM 1346 C C . LEU A 1 173 ? -27.906 -24.609 11.766 1 81.75 173 LEU A C 1
ATOM 1348 O O . LEU A 1 173 ? -28.656 -24.5 12.742 1 81.75 173 LEU A O 1
ATOM 1352 N N . GLN A 1 174 ? -28.188 -24.156 10.602 1 75.38 174 GLN A N 1
ATOM 1353 C CA . GLN A 1 174 ? -29.469 -23.484 10.398 1 75.38 174 GLN A CA 1
ATOM 1354 C C . GLN A 1 174 ? -30.641 -24.453 10.531 1 75.38 174 GLN A C 1
ATOM 1356 O O . GLN A 1 174 ? -31.75 -24.047 10.891 1 75.38 174 GLN A O 1
ATOM 1361 N N . VAL A 1 175 ? -30.438 -25.672 10.188 1 64.88 175 VAL A N 1
ATOM 1362 C CA . VAL A 1 175 ? -31.469 -26.688 10.336 1 64.88 175 VAL A CA 1
ATOM 1363 C C . VAL A 1 175 ? -31.875 -26.812 11.805 1 64.88 175 VAL A C 1
ATOM 1365 O O . VAL A 1 175 ? -33.062 -26.969 12.125 1 64.88 175 VAL A O 1
ATOM 1368 N N . GLN A 1 176 ? -30.828 -26.594 12.562 1 64.38 176 GLN A N 1
ATOM 1369 C CA . GLN A 1 176 ? -31.078 -26.797 13.992 1 64.38 176 GLN A CA 1
ATOM 1370 C C . GLN A 1 176 ? -31.641 -25.531 14.633 1 64.38 176 GLN A C 1
ATOM 1372 O O . GLN A 1 176 ? -32.469 -25.609 15.547 1 64.38 176 GLN A O 1
ATOM 1377 N N . LEU A 1 177 ? -31.172 -24.375 14.07 1 63.78 177 LEU A N 1
ATOM 1378 C CA . LEU A 1 177 ? -31.547 -23.141 14.758 1 63.78 177 LEU A CA 1
ATOM 1379 C C . LEU A 1 177 ? -32.75 -22.484 14.094 1 63.78 177 LEU A C 1
ATOM 1381 O O . LEU A 1 177 ? -33.156 -21.375 14.445 1 63.78 177 LEU A O 1
ATOM 1385 N N . GLN A 1 178 ? -33.562 -23.078 13.391 1 57.69 178 GLN A N 1
ATOM 1386 C CA . GLN A 1 178 ? -34.812 -22.641 12.766 1 57.69 178 GLN A CA 1
ATOM 1387 C C . GLN A 1 178 ? -34.656 -21.297 12.078 1 57.69 178 GLN A C 1
ATOM 1389 O O . GLN A 1 178 ? -35.469 -20.391 12.258 1 57.69 178 GLN A O 1
ATOM 1394 N N . ASN A 1 179 ? -33.656 -20.906 11.125 1 56.06 179 ASN A N 1
ATOM 1395 C CA . ASN A 1 179 ? -33.438 -19.891 10.109 1 56.06 179 ASN A CA 1
ATOM 1396 C C . ASN A 1 179 ? -33.094 -18.531 10.734 1 56.06 179 ASN A C 1
ATOM 1398 O O . ASN A 1 179 ? -33.031 -17.531 10.031 1 56.06 179 ASN A O 1
ATOM 1402 N N . ARG A 1 180 ? -33.188 -18.266 12.102 1 52.59 180 ARG A N 1
ATOM 1403 C CA . ARG A 1 180 ? -33.219 -16.938 12.719 1 52.59 180 ARG A CA 1
ATOM 1404 C C . ARG A 1 180 ? -31.812 -16.359 12.82 1 52.59 180 ARG A C 1
ATOM 1406 O O . ARG A 1 180 ? -31.641 -15.148 13 1 52.59 180 ARG A O 1
ATOM 1413 N N . HIS A 1 181 ? -30.922 -17.172 12.5 1 67.69 181 HIS A N 1
ATOM 1414 C CA . HIS A 1 181 ? -29.656 -16.578 12.938 1 67.69 181 HIS A CA 1
ATOM 1415 C C . HIS A 1 181 ? -28.594 -16.656 11.844 1 67.69 181 HIS A C 1
ATOM 1417 O O . HIS A 1 181 ? -27.547 -17.25 12.047 1 67.69 181 HIS A O 1
ATOM 1423 N N . THR A 1 182 ? -28.969 -16.078 10.727 1 74.06 182 THR A N 1
ATOM 1424 C CA . THR A 1 182 ? -28.047 -15.992 9.602 1 74.06 182 THR A CA 1
ATOM 1425 C C . THR A 1 182 ? -26.781 -15.25 9.992 1 74.06 182 THR A C 1
ATOM 1427 O O . THR A 1 182 ? -25.672 -15.609 9.57 1 74.06 182 THR A O 1
ATOM 1430 N N . ARG A 1 183 ? -26.812 -14.391 10.891 1 77.94 183 ARG A N 1
ATOM 1431 C CA . ARG A 1 183 ? -25.656 -13.586 11.289 1 77.94 183 ARG A CA 1
ATOM 1432 C C . ARG A 1 183 ? -24.672 -14.406 12.125 1 77.94 183 ARG A C 1
ATOM 1434 O O . ARG A 1 183 ? -23.469 -14.227 12.016 1 77.94 183 ARG A O 1
ATOM 1441 N N . MET A 1 184 ? -25.234 -15.375 12.758 1 81.75 184 MET A N 1
ATOM 1442 C CA . MET A 1 184 ? -24.375 -16.219 13.578 1 81.75 184 MET A CA 1
ATOM 1443 C C . MET A 1 184 ? -23.578 -17.188 12.711 1 81.75 184 MET A C 1
ATOM 1445 O O . MET A 1 184 ? -22.406 -17.469 13 1 81.75 184 MET A O 1
ATOM 1449 N N . VAL A 1 185 ? -24.266 -17.734 11.719 1 86.06 185 VAL A N 1
ATOM 1450 C CA . VAL A 1 185 ? -23.594 -18.656 10.805 1 86.06 185 VAL A CA 1
ATOM 1451 C C . VAL A 1 185 ? -22.438 -17.953 10.109 1 86.06 185 VAL A C 1
ATOM 1453 O O . VAL A 1 185 ? -21.344 -18.5 10 1 86.06 185 VAL A O 1
ATOM 1456 N N . VAL A 1 186 ? -22.719 -16.734 9.734 1 88.88 186 VAL A N 1
ATOM 1457 C CA . VAL A 1 186 ? -21.688 -15.961 9.047 1 88.88 186 VAL A CA 1
ATOM 1458 C C . VAL A 1 186 ? -20.562 -15.633 10.023 1 88.88 186 VAL A C 1
ATOM 1460 O O . VAL A 1 186 ? -19.391 -15.703 9.656 1 88.88 186 VAL A O 1
ATOM 1463 N N . PHE A 1 187 ? -20.875 -15.359 11.227 1 87.62 187 PHE A N 1
ATOM 1464 C CA . PHE A 1 187 ? -19.875 -15.031 12.25 1 87.62 187 PHE A CA 1
ATOM 1465 C C . PHE A 1 187 ? -19 -16.234 12.547 1 87.62 187 PHE A C 1
ATOM 1467 O O . PHE A 1 187 ? -17.766 -16.109 12.609 1 87.62 187 PHE A O 1
ATOM 1474 N N . LEU A 1 188 ? -19.609 -17.391 12.633 1 89.62 188 LEU A N 1
ATOM 1475 C CA . LEU A 1 188 ? -18.859 -18.609 12.906 1 89.62 188 LEU A CA 1
ATOM 1476 C C . LEU A 1 188 ? -17.969 -18.969 11.719 1 89.62 188 LEU A C 1
ATOM 1478 O O . LEU A 1 188 ? -16.844 -19.438 11.898 1 89.62 188 LEU A O 1
ATOM 1482 N N . ALA A 1 189 ? -18.516 -18.797 10.539 1 93 189 ALA A N 1
ATOM 1483 C CA . ALA A 1 189 ? -17.734 -19.062 9.344 1 93 189 ALA A CA 1
ATOM 1484 C C . ALA A 1 189 ? -16.5 -18.156 9.289 1 93 189 ALA A C 1
ATOM 1486 O O . ALA A 1 189 ? -15.406 -18.625 8.93 1 93 189 ALA A O 1
ATOM 1487 N N . CYS A 1 190 ? -16.656 -16.906 9.656 1 92.88 190 CYS A N 1
ATOM 1488 C CA . CYS A 1 190 ? -15.539 -15.977 9.664 1 92.88 190 CYS A CA 1
ATOM 1489 C C . CYS A 1 190 ? -14.484 -16.391 10.695 1 92.88 190 CYS A C 1
ATOM 1491 O O . CYS A 1 190 ? -13.289 -16.281 10.438 1 92.88 190 CYS A O 1
ATOM 1493 N N . LEU A 1 191 ? -14.93 -16.906 11.766 1 91.81 191 LEU A N 1
ATOM 1494 C CA . LEU A 1 191 ? -14.008 -17.328 12.812 1 91.81 191 LEU A CA 1
ATOM 1495 C C . LEU A 1 191 ? -13.188 -18.531 12.352 1 91.81 191 LEU A C 1
ATOM 1497 O O . LEU A 1 191 ? -11.984 -18.594 12.609 1 91.81 191 LEU A O 1
ATOM 1501 N N . VAL A 1 192 ? -13.82 -19.391 11.648 1 93.62 192 VAL A N 1
ATOM 1502 C CA . VAL A 1 192 ? -13.125 -20.578 11.148 1 93.62 192 VAL A CA 1
ATOM 1503 C C . VAL A 1 192 ? -12.125 -20.172 10.07 1 93.62 192 VAL A C 1
ATOM 1505 O O . VAL A 1 192 ? -11 -20.688 10.039 1 93.62 192 VAL A O 1
ATOM 1508 N N . LEU A 1 193 ? -12.562 -19.297 9.266 1 94.5 193 LEU A N 1
ATOM 1509 C CA . LEU A 1 193 ? -11.68 -18.844 8.195 1 94.5 193 LEU A CA 1
ATOM 1510 C C . LEU A 1 193 ? -10.453 -18.125 8.773 1 94.5 193 LEU A C 1
ATOM 1512 O O . LEU A 1 193 ? -9.328 -18.375 8.328 1 94.5 193 LEU A O 1
ATOM 1516 N N . ILE A 1 194 ? -10.672 -17.266 9.75 1 91.69 194 ILE A N 1
ATOM 1517 C CA . ILE A 1 194 ? -9.57 -16.562 10.383 1 91.69 194 ILE A CA 1
ATOM 1518 C C . ILE A 1 194 ? -8.633 -17.562 11.055 1 91.69 194 ILE A C 1
ATOM 1520 O O . ILE A 1 194 ? -7.414 -17.484 10.898 1 91.69 194 ILE A O 1
ATOM 1524 N N . GLY A 1 195 ? -9.234 -18.5 11.711 1 91.12 195 GLY A N 1
ATOM 1525 C CA . GLY A 1 195 ? -8.43 -19.531 12.336 1 91.12 195 GLY A CA 1
ATOM 1526 C C . GLY A 1 195 ? -7.621 -20.344 11.344 1 91.12 195 GLY A C 1
ATOM 1527 O O . GLY A 1 195 ? -6.449 -20.641 11.586 1 91.12 195 GLY A O 1
ATOM 1528 N N . HIS A 1 196 ? -8.156 -20.594 10.219 1 90.69 196 HIS A N 1
ATOM 1529 C CA . HIS A 1 196 ? -7.512 -21.391 9.188 1 90.69 196 HIS A CA 1
ATOM 1530 C C . HIS A 1 196 ? -6.328 -20.641 8.578 1 90.69 196 HIS A C 1
ATOM 1532 O O . HIS A 1 196 ? -5.234 -21.188 8.453 1 90.69 196 HIS A O 1
ATOM 1538 N N . PHE A 1 197 ? -6.441 -19.406 8.234 1 90.38 197 PHE A N 1
ATOM 1539 C CA . PHE A 1 197 ? -5.391 -18.641 7.562 1 90.38 197 PHE A CA 1
ATOM 1540 C C . PHE A 1 197 ? -4.281 -18.281 8.539 1 90.38 197 PHE A C 1
ATOM 1542 O O . PHE A 1 197 ? -3.113 -18.188 8.156 1 90.38 197 PHE A O 1
ATOM 1549 N N . VAL A 1 198 ? -4.637 -18.125 9.82 1 85.38 198 VAL A N 1
ATOM 1550 C CA . VAL A 1 198 ? -3.625 -17.828 10.82 1 85.38 198 VAL A CA 1
ATOM 1551 C C . VAL A 1 198 ? -2.805 -19.078 11.125 1 85.38 198 VAL A C 1
ATOM 1553 O O . VAL A 1 198 ? -1.594 -19 11.344 1 85.38 198 VAL A O 1
ATOM 1556 N N . LEU A 1 199 ? -3.398 -20.172 11.023 1 80.62 199 LEU A N 1
ATOM 1557 C CA . LEU A 1 199 ? -2.705 -21.422 11.266 1 80.62 199 LEU A CA 1
ATOM 1558 C C . LEU A 1 199 ? -1.763 -21.75 10.109 1 80.62 199 LEU A C 1
ATOM 1560 O O . LEU A 1 199 ? -0.773 -22.469 10.289 1 80.62 199 LEU A O 1
ATOM 1564 N N . GLN A 1 200 ? -2.043 -21.266 8.984 1 77.94 200 GLN A N 1
ATOM 1565 C CA . GLN A 1 200 ? -1.191 -21.469 7.812 1 77.94 200 GLN A CA 1
ATOM 1566 C C . GLN A 1 200 ? 0.192 -20.859 8.031 1 77.94 200 GLN A C 1
ATOM 1568 O O . GLN A 1 200 ? 1.19 -21.391 7.527 1 77.94 200 GLN A O 1
ATOM 1573 N N . TYR A 1 201 ? 0.199 -19.781 8.781 1 70.44 201 TYR A N 1
ATOM 1574 C CA . TYR A 1 201 ? 1.442 -19.062 9.039 1 70.44 201 TYR A CA 1
ATOM 1575 C C . TYR A 1 201 ? 2.377 -19.891 9.914 1 70.44 201 TYR A C 1
ATOM 1577 O O . TYR A 1 201 ? 3.596 -19.875 9.719 1 70.44 201 TYR A O 1
ATOM 1585 N N . ARG A 1 202 ? 1.869 -20.656 10.812 1 65.69 202 ARG A N 1
ATOM 1586 C CA . ARG A 1 202 ? 2.684 -21.438 11.734 1 65.69 202 ARG A CA 1
ATOM 1587 C C . ARG A 1 202 ? 3.178 -22.719 11.07 1 65.69 202 ARG A C 1
ATOM 1589 O O . ARG A 1 202 ? 4.16 -23.312 11.516 1 65.69 202 ARG A O 1
ATOM 1596 N N . GLY A 1 203 ? 2.805 -23.062 9.953 1 63 203 GLY A N 1
ATOM 1597 C CA . GLY A 1 203 ? 3.275 -24.219 9.211 1 63 203 GLY A CA 1
ATOM 1598 C C . GLY A 1 203 ? 2.293 -25.375 9.219 1 63 203 GLY A C 1
ATOM 1599 O O . GLY A 1 203 ? 1.881 -25.844 10.289 1 63 203 GLY A O 1
ATOM 1600 N N . THR A 1 204 ? 1.609 -25.75 8.109 1 61.69 204 THR A N 1
ATOM 1601 C CA . THR A 1 204 ? 0.64 -26.828 7.977 1 61.69 204 THR A CA 1
ATOM 1602 C C . THR A 1 204 ? 1.345 -28.188 7.883 1 61.69 204 THR A C 1
ATOM 1604 O O . THR A 1 204 ? 0.693 -29.219 7.762 1 61.69 204 THR A O 1
ATOM 1607 N N . HIS A 1 205 ? 2.627 -28.109 8.031 1 62.38 205 HIS A N 1
ATOM 1608 C CA . HIS A 1 205 ? 3.326 -29.391 7.855 1 62.38 205 HIS A CA 1
ATOM 1609 C C . HIS A 1 205 ? 3.045 -30.328 9.016 1 62.38 205 HIS A C 1
ATOM 1611 O O . HIS A 1 205 ? 2.979 -31.547 8.82 1 62.38 205 HIS A O 1
ATOM 1617 N N . ARG A 1 206 ? 2.809 -29.688 10.109 1 62.28 206 ARG A N 1
ATOM 1618 C CA . ARG A 1 206 ? 2.6 -30.531 11.273 1 62.28 206 ARG A CA 1
ATOM 1619 C C . ARG A 1 206 ? 1.213 -31.172 11.25 1 62.28 206 ARG A C 1
ATOM 1621 O O . ARG A 1 206 ? 1.002 -32.25 11.828 1 62.28 206 ARG A O 1
ATOM 1628 N N . VAL A 1 207 ? 0.39 -30.609 10.477 1 66.38 207 VAL A N 1
ATOM 1629 C CA . VAL A 1 207 ? -0.985 -31.094 10.508 1 66.38 207 VAL A CA 1
ATOM 1630 C C . VAL A 1 207 ? -1.331 -31.75 9.18 1 66.38 207 VAL A C 1
ATOM 1632 O O . VAL A 1 207 ? -2.432 -32.281 9.008 1 66.38 207 VAL A O 1
ATOM 1635 N N . ALA A 1 208 ? -0.467 -31.828 8.305 1 71.81 208 ALA A N 1
ATOM 1636 C CA . ALA A 1 208 ? -0.735 -32.344 6.969 1 71.81 208 ALA A CA 1
ATOM 1637 C C . ALA A 1 208 ? -1.049 -33.844 7.012 1 71.81 208 ALA A C 1
ATOM 1639 O O . ALA A 1 208 ? -1.763 -34.375 6.148 1 71.81 208 ALA A O 1
ATOM 1640 N N . PHE A 1 209 ? -0.616 -34.5 8.078 1 76.31 209 PHE A N 1
ATOM 1641 C CA . PHE A 1 209 ? -0.849 -35.938 8.188 1 76.31 209 PHE A CA 1
ATOM 1642 C C . PHE A 1 209 ? -2.303 -36.219 8.547 1 76.31 209 PHE A C 1
ATOM 1644 O O . PHE A 1 209 ? -2.807 -37.312 8.289 1 76.31 209 PHE A O 1
ATOM 1651 N N . MET A 1 210 ? -2.973 -35.219 9 1 81.81 210 MET A N 1
ATOM 1652 C CA . MET A 1 210 ? -4.355 -35.406 9.422 1 81.81 210 MET A CA 1
ATOM 1653 C C . MET A 1 210 ? -5.324 -35.094 8.289 1 81.81 210 MET A C 1
ATOM 1655 O O . MET A 1 210 ? -6.516 -35.375 8.383 1 81.81 210 MET A O 1
ATOM 1659 N N . PHE A 1 211 ? -4.812 -34.656 7.297 1 87.12 211 PHE A N 1
ATOM 1660 C CA . PHE A 1 211 ? -5.707 -34.25 6.23 1 87.12 211 PHE A CA 1
ATOM 1661 C C . PHE A 1 211 ? -6.312 -35.438 5.512 1 87.12 211 PHE A C 1
ATOM 1663 O O . PHE A 1 211 ? -7.52 -35.469 5.262 1 87.12 211 PHE A O 1
ATOM 1670 N N . ALA A 1 212 ? -5.492 -36.406 5.273 1 90.06 212 ALA A N 1
ATOM 1671 C CA . ALA A 1 212 ? -5.965 -37.562 4.527 1 90.06 212 ALA A CA 1
ATOM 1672 C C . ALA A 1 212 ? -7.008 -38.344 5.324 1 90.06 212 ALA A C 1
ATOM 1674 O O . ALA A 1 212 ? -8.094 -38.625 4.816 1 90.06 212 ALA A O 1
ATOM 1675 N N . PRO A 1 213 ? -6.777 -38.531 6.59 1 91.56 213 PRO A N 1
ATOM 1676 C CA . PRO A 1 213 ? -7.785 -39.25 7.355 1 91.56 213 PRO A CA 1
ATOM 1677 C C . PRO A 1 213 ? -9.102 -38.5 7.484 1 91.56 213 PRO A C 1
ATOM 1679 O O . PRO A 1 213 ? -10.172 -39.125 7.5 1 91.56 213 PRO A O 1
ATOM 1682 N N . VAL A 1 214 ? -9.039 -37.281 7.562 1 93.44 214 VAL A N 1
ATOM 1683 C CA . VAL A 1 214 ? -10.25 -36.469 7.699 1 93.44 214 VAL A CA 1
ATOM 1684 C C . VAL A 1 214 ? -11.094 -36.594 6.434 1 93.44 214 VAL A C 1
ATOM 1686 O O . VAL A 1 214 ? -12.312 -36.781 6.508 1 93.44 214 VAL A O 1
ATOM 1689 N N . VAL A 1 215 ? -10.484 -36.562 5.324 1 93.88 215 VAL A N 1
ATOM 1690 C CA . VAL A 1 215 ? -11.219 -36.625 4.062 1 93.88 215 VAL A CA 1
ATOM 1691 C C . VAL A 1 215 ? -11.742 -38.031 3.824 1 93.88 215 VAL A C 1
ATOM 1693 O O . VAL A 1 215 ? -12.844 -38.219 3.314 1 93.88 215 VAL A O 1
ATOM 1696 N N . ILE A 1 216 ? -10.969 -39 4.195 1 94.06 216 ILE A N 1
ATOM 1697 C CA . ILE A 1 216 ? -11.422 -40.406 4.059 1 94.06 216 ILE A CA 1
ATOM 1698 C C . ILE A 1 216 ? -12.633 -40.625 4.957 1 94.06 216 ILE A C 1
ATOM 1700 O O . ILE A 1 216 ? -13.609 -41.25 4.539 1 94.06 216 ILE A O 1
ATOM 1704 N N . LEU A 1 217 ? -12.531 -40.062 6.09 1 94.69 217 LEU A N 1
ATOM 1705 C CA . LEU A 1 217 ? -13.664 -40.188 7.004 1 94.69 217 LEU A CA 1
ATOM 1706 C C . LEU A 1 217 ? -14.891 -39.469 6.434 1 94.69 217 LEU A C 1
ATOM 1708 O O . LEU A 1 217 ? -16.016 -39.969 6.551 1 94.69 217 LEU A O 1
ATOM 1712 N N . TRP A 1 218 ? -14.672 -38.438 5.879 1 95.62 218 TRP A N 1
ATOM 1713 C CA . TRP A 1 218 ? -15.766 -37.656 5.262 1 95.62 218 TRP A CA 1
ATOM 1714 C C . TRP A 1 218 ? -16.375 -38.438 4.105 1 95.62 218 TRP A C 1
ATOM 1716 O O . TRP A 1 218 ? -17.594 -38.594 4.027 1 95.62 218 TRP A O 1
ATOM 1726 N N . LEU A 1 219 ? -15.531 -39.031 3.291 1 95.31 219 LEU A N 1
ATOM 1727 C CA . LEU A 1 219 ? -16 -39.781 2.135 1 95.31 219 LEU A CA 1
ATOM 1728 C C . LEU A 1 219 ? -16.766 -41 2.57 1 95.31 219 LEU A C 1
ATOM 1730 O O . LEU A 1 219 ? -17.828 -41.312 2.02 1 95.31 219 LEU A O 1
ATOM 1734 N N . LEU A 1 220 ? -16.312 -41.625 3.564 1 94.56 220 LEU A N 1
ATOM 1735 C CA . LEU A 1 220 ? -16.969 -42.812 4.051 1 94.56 220 LEU A CA 1
ATOM 1736 C C . LEU A 1 220 ? -18.281 -42.469 4.742 1 94.56 220 LEU A C 1
ATOM 1738 O O . LEU A 1 220 ? -19.281 -43.188 4.574 1 94.56 220 LEU A O 1
ATOM 1742 N N . SER A 1 221 ? -18.234 -41.406 5.484 1 95.06 221 SER A N 1
ATOM 1743 C CA . SER A 1 221 ? -19.453 -41 6.168 1 95.06 221 SER A CA 1
ATOM 1744 C C . SER A 1 221 ? -20.531 -40.562 5.176 1 95.06 221 SER A C 1
ATOM 1746 O O . SER A 1 221 ? -21.703 -40.969 5.312 1 95.06 221 SER A O 1
ATOM 1748 N N . THR A 1 222 ? -20.141 -39.875 4.191 1 94.69 222 THR A N 1
ATOM 1749 C CA . THR A 1 222 ? -21.125 -39.406 3.215 1 94.69 222 THR A CA 1
ATOM 1750 C C . THR A 1 222 ? -21.625 -40.562 2.357 1 94.69 222 THR A C 1
ATOM 1752 O O . THR A 1 222 ? -22.797 -40.594 1.976 1 94.69 222 THR A O 1
ATOM 1755 N N . THR A 1 223 ? -20.734 -41.531 2.047 1 95.62 223 THR A N 1
ATOM 1756 C CA . THR A 1 223 ? -21.141 -42.719 1.295 1 95.62 223 THR A CA 1
ATOM 1757 C C . THR A 1 223 ? -22.094 -43.562 2.117 1 95.62 223 THR A C 1
ATOM 1759 O O . THR A 1 223 ? -23.078 -44.094 1.591 1 95.62 223 THR A O 1
ATOM 1762 N N . GLY A 1 224 ? -21.812 -43.688 3.328 1 95.31 224 GLY A N 1
ATOM 1763 C CA . GLY A 1 224 ? -22.719 -44.438 4.203 1 95.31 224 GLY A CA 1
ATOM 1764 C C . GLY A 1 224 ? -24.109 -43.812 4.281 1 95.31 224 GLY A C 1
ATOM 1765 O O . GLY A 1 224 ? -25.109 -44.531 4.199 1 95.31 224 GLY A O 1
ATOM 1766 N N . ILE A 1 225 ? -24.172 -42.562 4.375 1 95.44 225 ILE A N 1
ATOM 1767 C CA . ILE A 1 225 ? -25.438 -41.844 4.41 1 95.44 225 ILE A CA 1
ATOM 1768 C C . ILE A 1 225 ? -26.141 -42 3.064 1 95.44 225 ILE A C 1
ATOM 1770 O O . ILE A 1 225 ? -27.359 -42.156 3.008 1 95.44 225 ILE A O 1
ATOM 1774 N N . GLY A 1 226 ? -25.375 -41.938 1.981 1 95.62 226 GLY A N 1
ATOM 1775 C CA . GLY A 1 226 ? -25.938 -42.125 0.654 1 95.62 226 GLY A CA 1
ATOM 1776 C C . GLY A 1 226 ? -26.609 -43.469 0.466 1 95.62 226 GLY A C 1
ATOM 1777 O O . GLY A 1 226 ? -27.719 -43.562 -0.047 1 95.62 226 GLY A O 1
ATOM 1778 N N . ILE A 1 227 ? -25.938 -44.469 0.952 1 95.94 227 ILE A N 1
ATOM 1779 C CA . ILE A 1 227 ? -26.484 -45.812 0.838 1 95.94 227 ILE A CA 1
ATOM 1780 C C . ILE A 1 227 ? -27.734 -45.938 1.701 1 95.94 227 ILE A C 1
ATOM 1782 O O . ILE A 1 227 ? -28.734 -46.531 1.271 1 95.94 227 ILE A O 1
ATOM 1786 N N . TYR A 1 228 ? -27.688 -45.375 2.852 1 95.75 228 TYR A N 1
ATOM 1787 C CA . TYR A 1 228 ? -28.844 -45.375 3.744 1 95.75 228 TYR A CA 1
ATOM 1788 C C . TYR A 1 228 ? -30.047 -44.688 3.092 1 95.75 228 TYR A C 1
ATOM 1790 O O . TYR A 1 228 ? -31.156 -45.219 3.135 1 95.75 228 TYR A O 1
ATOM 1798 N N . ASN A 1 229 ? -29.859 -43.625 2.469 1 96 229 ASN A N 1
ATOM 1799 C CA . ASN A 1 229 ? -30.938 -42.875 1.849 1 96 229 ASN A CA 1
ATOM 1800 C C . ASN A 1 229 ? -31.5 -43.594 0.631 1 96 229 ASN A C 1
ATOM 1802 O O . ASN A 1 229 ? -32.688 -43.5 0.356 1 96 229 ASN A O 1
ATOM 1806 N N . VAL A 1 230 ? -30.641 -44.281 -0.106 1 95.75 230 VAL A N 1
ATOM 1807 C CA . VAL A 1 230 ? -31.109 -45.031 -1.267 1 95.75 230 VAL A CA 1
ATOM 1808 C C . VAL A 1 230 ? -32.031 -46.188 -0.813 1 95.75 230 VAL A C 1
ATOM 1810 O O . VAL A 1 230 ? -33.094 -46.375 -1.385 1 95.75 230 VAL A O 1
ATOM 1813 N N . ILE A 1 231 ? -31.688 -46.812 0.264 1 95.81 231 ILE A N 1
ATOM 1814 C CA . ILE A 1 231 ? -32.438 -47.969 0.746 1 95.81 231 ILE A CA 1
ATOM 1815 C C . ILE A 1 231 ? -33.719 -47.5 1.44 1 95.81 231 ILE A C 1
ATOM 1817 O O . ILE A 1 231 ? -34.781 -48.062 1.205 1 95.81 231 ILE A O 1
ATOM 1821 N N . LYS A 1 232 ? -33.656 -46.469 2.193 1 94.56 232 LYS A N 1
ATOM 1822 C CA . LYS A 1 232 ? -34.781 -46.031 3.039 1 94.56 232 LYS A CA 1
ATOM 1823 C C . LYS A 1 232 ? -35.812 -45.25 2.23 1 94.56 232 LYS A C 1
ATOM 1825 O O . LYS A 1 232 ? -37 -45.438 2.404 1 94.56 232 LYS A O 1
ATOM 1830 N N . TRP A 1 233 ? -35.438 -44.375 1.35 1 93.38 233 TRP A N 1
ATOM 1831 C CA . TRP A 1 233 ? -36.375 -43.438 0.768 1 93.38 233 TRP A CA 1
ATOM 1832 C C . TRP A 1 233 ? -36.812 -43.875 -0.631 1 93.38 233 TRP A C 1
ATOM 1834 O O . TRP A 1 233 ? -38 -43.906 -0.94 1 93.38 233 TRP A O 1
ATOM 1844 N N . ASN A 1 234 ? -35.875 -44.125 -1.639 1 94.69 234 ASN A N 1
ATOM 1845 C CA . ASN A 1 234 ? -36.281 -44.438 -3.002 1 94.69 234 ASN A CA 1
ATOM 1846 C C . ASN A 1 234 ? -35.25 -45.344 -3.688 1 94.69 234 ASN A C 1
ATOM 1848 O O . ASN A 1 234 ? -34.344 -44.844 -4.375 1 94.69 234 ASN A O 1
ATOM 1852 N N . PRO A 1 235 ? -35.344 -46.625 -3.689 1 93.19 235 PRO A N 1
ATOM 1853 C CA . PRO A 1 235 ? -34.406 -47.531 -4.328 1 93.19 235 PRO A CA 1
ATOM 1854 C C . PRO A 1 235 ? -34.469 -47.469 -5.852 1 93.19 235 PRO A C 1
ATOM 1856 O O . PRO A 1 235 ? -33.531 -47.938 -6.531 1 93.19 235 PRO A O 1
ATOM 1859 N N . ARG A 1 236 ? -35.438 -46.781 -6.508 1 93.25 236 ARG A N 1
ATOM 1860 C CA . ARG A 1 236 ? -35.594 -46.688 -7.953 1 93.25 236 ARG A CA 1
ATOM 1861 C C . ARG A 1 236 ? -34.656 -45.656 -8.547 1 93.25 236 ARG A C 1
ATOM 1863 O O . ARG A 1 236 ? -34.594 -45.5 -9.773 1 93.25 236 ARG A O 1
ATOM 1870 N N . VAL A 1 237 ? -33.969 -45.062 -7.699 1 94.88 237 VAL A N 1
ATOM 1871 C CA . VAL A 1 237 ? -33.125 -43.938 -8.141 1 94.88 237 VAL A CA 1
ATOM 1872 C C . VAL A 1 237 ? -32 -44.469 -9.047 1 94.88 237 VAL A C 1
ATOM 1874 O O . VAL A 1 237 ? -31.453 -43.719 -9.852 1 94.88 237 VAL A O 1
ATOM 1877 N N . TYR A 1 238 ? -31.625 -45.781 -9.031 1 93.19 238 TYR A N 1
ATOM 1878 C CA . TYR A 1 238 ? -30.562 -46.344 -9.859 1 93.19 238 TYR A CA 1
ATOM 1879 C C . TYR A 1 238 ? -30.906 -46.188 -11.344 1 93.19 238 TYR A C 1
ATOM 1881 O O . TYR A 1 238 ? -30 -46.188 -12.188 1 93.19 238 TYR A O 1
ATOM 1889 N N . GLN A 1 239 ? -32.156 -45.969 -11.75 1 93.12 239 GLN A N 1
ATOM 1890 C CA . GLN A 1 239 ? -32.594 -45.812 -13.133 1 93.12 239 GLN A CA 1
ATOM 1891 C C . GLN A 1 239 ? -32.125 -44.5 -13.703 1 93.12 239 GLN A C 1
ATOM 1893 O O . GLN A 1 239 ? -32 -44.344 -14.922 1 93.12 239 GLN A O 1
ATOM 1898 N N . ALA A 1 240 ? -31.875 -43.656 -12.789 1 94.31 240 ALA A N 1
ATOM 1899 C CA . ALA A 1 240 ? -31.484 -42.312 -13.211 1 94.31 240 ALA A CA 1
ATOM 1900 C C . ALA A 1 240 ? -30.062 -42.312 -13.727 1 94.31 240 ALA A C 1
ATOM 1902 O O . ALA A 1 240 ? -29.578 -41.281 -14.203 1 94.31 240 ALA A O 1
ATOM 1903 N N . LEU A 1 241 ? -29.328 -43.438 -13.719 1 95.12 241 LEU A N 1
ATOM 1904 C CA . LEU A 1 241 ? -27.984 -43.531 -14.281 1 95.12 241 LEU A CA 1
ATOM 1905 C C . LEU A 1 241 ? -28.047 -43.531 -15.805 1 95.12 241 LEU A C 1
ATOM 1907 O O . LEU A 1 241 ? -27.031 -43.25 -16.469 1 95.12 241 LEU A O 1
ATOM 1911 N N . SER A 1 242 ? -29.266 -43.75 -16.328 1 94.56 242 SER A N 1
ATOM 1912 C CA . SER A 1 242 ? -29.453 -43.719 -17.766 1 94.56 242 SER A CA 1
ATOM 1913 C C . SER A 1 242 ? -29.531 -42.281 -18.297 1 94.56 242 SER A C 1
ATOM 1915 O O . SER A 1 242 ? -30.172 -41.438 -17.672 1 94.56 242 SER A O 1
ATOM 1917 N N . PRO A 1 243 ? -28.859 -42 -19.406 1 93.75 243 PRO A N 1
ATOM 1918 C CA . PRO A 1 243 ? -28.891 -40.656 -19.969 1 93.75 243 PRO A CA 1
ATOM 1919 C C . PRO A 1 243 ? -30.281 -40.25 -20.453 1 93.75 243 PRO A C 1
ATOM 1921 O O . PRO A 1 243 ? -30.5 -39.062 -20.766 1 93.75 243 PRO A O 1
ATOM 1924 N N . TYR A 1 244 ? -31.203 -41.219 -20.438 1 93.31 244 TYR A N 1
ATOM 1925 C CA . TYR A 1 244 ? -32.562 -40.938 -20.844 1 93.31 244 TYR A CA 1
ATOM 1926 C C . TYR A 1 244 ? -33.219 -39.906 -19.922 1 93.31 244 TYR A C 1
ATOM 1928 O O . TYR A 1 244 ? -34.031 -39.094 -20.359 1 93.31 244 TYR A O 1
ATOM 1936 N N . TYR A 1 245 ? -32.844 -39.875 -18.781 1 93.81 245 TYR A N 1
ATOM 1937 C CA . TYR A 1 245 ? -33.438 -38.969 -17.797 1 93.81 245 TYR A CA 1
ATOM 1938 C C . TYR A 1 245 ? -32.938 -37.531 -17.984 1 93.81 245 TYR A C 1
ATOM 1940 O O . TYR A 1 245 ? -33.5 -36.594 -17.453 1 93.81 245 TYR A O 1
ATOM 1948 N N . ILE A 1 246 ? -31.781 -37.375 -18.672 1 93.88 246 ILE A N 1
ATOM 1949 C CA . ILE A 1 246 ? -31.328 -36.031 -19.016 1 93.88 246 ILE A CA 1
ATOM 1950 C C . ILE A 1 246 ? -32.312 -35.406 -20.016 1 93.88 246 ILE A C 1
ATOM 1952 O O . ILE A 1 246 ? -32.656 -34.219 -19.891 1 93.88 246 ILE A O 1
ATOM 1956 N N . TYR A 1 247 ? -32.719 -36.281 -20.953 1 92.5 247 TYR A N 1
ATOM 1957 C CA . TYR A 1 247 ? -33.719 -35.812 -21.938 1 92.5 247 TYR A CA 1
ATOM 1958 C C . TYR A 1 247 ? -35.031 -35.438 -21.25 1 92.5 247 TYR A C 1
ATOM 1960 O O . TYR A 1 247 ? -35.625 -34.406 -21.547 1 92.5 247 TYR A O 1
ATOM 1968 N N . LYS A 1 248 ? -35.469 -36.219 -20.297 1 91.62 248 LYS A N 1
ATOM 1969 C CA . LYS A 1 248 ? -36.719 -35.938 -19.562 1 91.62 248 LYS A CA 1
ATOM 1970 C C . LYS A 1 248 ? -36.594 -34.688 -18.719 1 91.62 248 LYS A C 1
ATOM 1972 O O . LYS A 1 248 ? -37.562 -33.906 -18.609 1 91.62 248 LYS A O 1
ATOM 1977 N N . PHE A 1 249 ? -35.438 -34.531 -18.25 1 92.12 249 PHE A N 1
ATOM 1978 C CA . PHE A 1 249 ? -35.188 -33.375 -17.422 1 92.12 249 PHE A CA 1
ATOM 1979 C C . PHE A 1 249 ? -35.375 -32.094 -18.203 1 92.12 249 PHE A C 1
ATOM 1981 O O . PHE A 1 249 ? -36.094 -31.188 -17.766 1 92.12 249 PHE A O 1
ATOM 1988 N N . PHE A 1 250 ? -34.844 -31.969 -19.438 1 92.5 250 PHE A N 1
ATOM 1989 C CA . PHE A 1 250 ? -34.906 -30.75 -20.234 1 92.5 250 PHE A CA 1
ATOM 1990 C C . PHE A 1 250 ? -36.312 -30.594 -20.859 1 92.5 250 PHE A C 1
ATOM 1992 O O . PHE A 1 250 ? -36.781 -29.484 -21.078 1 92.5 250 PHE A O 1
ATOM 1999 N N . LYS A 1 251 ? -36.938 -31.719 -21.078 1 90.06 251 LYS A N 1
ATOM 2000 C CA . LYS A 1 251 ? -38.281 -31.672 -21.625 1 90.06 251 LYS A CA 1
ATOM 2001 C C . LYS A 1 251 ? -39.281 -31.062 -20.625 1 90.06 251 LYS A C 1
ATOM 2003 O O . LYS A 1 251 ? -40.125 -30.25 -21 1 90.06 251 LYS A O 1
ATOM 2008 N N . TYR A 1 252 ? -39.062 -31.312 -19.406 1 87.81 252 TYR A N 1
ATOM 2009 C CA . TYR A 1 252 ? -39.969 -30.875 -18.359 1 87.81 252 TYR A CA 1
ATOM 2010 C C . TYR A 1 252 ? -39.625 -29.469 -17.891 1 87.81 252 TYR A C 1
ATOM 2012 O O . TYR A 1 252 ? -40.531 -28.656 -17.641 1 87.81 252 TYR A O 1
ATOM 2020 N N . THR A 1 253 ? -38.406 -29.125 -17.734 1 89.12 253 THR A N 1
ATOM 2021 C CA . THR A 1 253 ? -38 -27.891 -17.078 1 89.12 253 THR A CA 1
ATOM 2022 C C . THR A 1 253 ? -37.719 -26.797 -18.094 1 89.12 253 THR A C 1
ATOM 2024 O O . THR A 1 253 ? -37.812 -25.609 -17.797 1 89.12 253 THR A O 1
ATOM 2027 N N . GLY A 1 254 ? -37.219 -27.078 -19.375 1 87.62 254 GLY A N 1
ATOM 2028 C CA . GLY A 1 254 ? -36.969 -26.141 -20.453 1 87.62 254 GLY A CA 1
ATOM 2029 C C . GLY A 1 254 ? -35.906 -25.125 -20.125 1 87.62 254 GLY A C 1
ATOM 2030 O O . GLY A 1 254 ? -34.781 -25.516 -19.781 1 87.62 254 GLY A O 1
ATOM 2031 N N . ARG A 1 255 ? -36.25 -23.906 -20 1 87.94 255 ARG A N 1
ATOM 2032 C CA . ARG A 1 255 ? -35.312 -22.812 -19.781 1 87.94 255 ARG A CA 1
ATOM 2033 C C . ARG A 1 255 ? -34.844 -22.797 -18.328 1 87.94 255 ARG A C 1
ATOM 2035 O O . ARG A 1 255 ? -33.688 -22.469 -18.062 1 87.94 255 ARG A O 1
ATOM 2042 N N . ASP A 1 256 ? -35.656 -23.188 -17.469 1 88.75 256 ASP A N 1
ATOM 2043 C CA . ASP A 1 256 ? -35.281 -23.203 -16.062 1 88.75 256 ASP A CA 1
ATOM 2044 C C . ASP A 1 256 ? -34.25 -24.297 -15.766 1 88.75 256 ASP A C 1
ATOM 2046 O O . ASP A 1 256 ? -33.406 -24.125 -14.891 1 88.75 256 ASP A O 1
ATOM 2050 N N . GLY A 1 257 ? -34.406 -25.344 -16.578 1 88.81 257 GLY A N 1
ATOM 2051 C CA . GLY A 1 257 ? -33.375 -26.375 -16.453 1 88.81 257 GLY A CA 1
ATOM 2052 C C . GLY A 1 257 ? -32.031 -25.938 -16.969 1 88.81 257 GLY A C 1
ATOM 2053 O O . GLY A 1 257 ? -30.984 -26.281 -16.359 1 88.81 257 GLY A O 1
ATOM 2054 N N . TRP A 1 258 ? -32.125 -25.156 -18 1 90.19 258 TRP A N 1
ATOM 2055 C CA . TRP A 1 258 ? -30.891 -24.641 -18.562 1 90.19 258 TRP A CA 1
ATOM 2056 C C . TRP A 1 258 ? -30.203 -23.688 -17.594 1 90.19 258 TRP A C 1
ATOM 2058 O O . TRP A 1 258 ? -28.984 -23.734 -17.406 1 90.19 258 TRP A O 1
ATOM 2068 N N . THR A 1 259 ? -30.875 -22.844 -16.891 1 88.69 259 THR A N 1
ATOM 2069 C CA . THR A 1 259 ? -30.297 -21.875 -15.961 1 88.69 259 THR A CA 1
ATOM 2070 C C . THR A 1 259 ? -29.766 -22.578 -14.719 1 88.69 259 THR A C 1
ATOM 2072 O O . THR A 1 259 ? -28.859 -22.062 -14.047 1 88.69 259 THR A O 1
ATOM 2075 N N . SER A 1 260 ? -30.25 -23.781 -14.453 1 90.5 260 SER A N 1
ATOM 2076 C CA . SER A 1 260 ? -29.828 -24.516 -13.258 1 90.5 260 SER A CA 1
ATOM 2077 C C . SER A 1 260 ? -28.594 -25.359 -13.531 1 90.5 260 SER A C 1
ATOM 2079 O O . SER A 1 260 ? -28.031 -25.969 -12.617 1 90.5 260 SER A O 1
ATOM 2081 N N . LEU A 1 261 ? -28.156 -25.344 -14.797 1 91.94 261 LEU A N 1
ATOM 2082 C CA . LEU A 1 261 ? -26.969 -26.109 -15.148 1 91.94 261 LEU A CA 1
ATOM 2083 C C . LEU A 1 261 ? -25.734 -25.578 -14.422 1 91.94 261 LEU A C 1
ATOM 2085 O O . LEU A 1 261 ? -24.812 -26.344 -14.125 1 91.94 261 LEU A O 1
ATOM 2089 N N . ALA A 1 262 ? -25.828 -24.344 -14.125 1 89.5 262 ALA A N 1
ATOM 2090 C CA . ALA A 1 262 ? -24.719 -23.75 -13.406 1 89.5 262 ALA A CA 1
ATOM 2091 C C . ALA A 1 262 ? -24.562 -24.359 -12.016 1 89.5 262 ALA A C 1
ATOM 2093 O O . ALA A 1 262 ? -23.453 -24.562 -11.531 1 89.5 262 ALA A O 1
ATOM 2094 N N . GLY A 1 263 ? -25.656 -24.656 -11.414 1 90.5 263 GLY A N 1
ATOM 2095 C CA . GLY A 1 263 ? -25.625 -25.312 -10.117 1 90.5 263 GLY A CA 1
ATOM 2096 C C . GLY A 1 263 ? -25.172 -26.766 -10.195 1 90.5 263 GLY A C 1
ATOM 2097 O O . GLY A 1 263 ? -24.453 -27.25 -9.312 1 90.5 263 GLY A O 1
ATOM 2098 N N . LEU A 1 264 ? -25.484 -27.391 -11.297 1 93.62 264 LEU A N 1
ATOM 2099 C CA . LEU A 1 264 ? -25.141 -28.797 -11.484 1 93.62 264 LEU A CA 1
ATOM 2100 C C . LEU A 1 264 ? -23.656 -28.938 -11.797 1 93.62 264 LEU A C 1
ATOM 2102 O O . LEU A 1 264 ? -23.031 -29.938 -11.43 1 93.62 264 LEU A O 1
ATOM 2106 N N . PHE A 1 265 ? -23.109 -27.953 -12.391 1 94.88 265 PHE A N 1
ATOM 2107 C CA . PHE A 1 265 ? -21.703 -27.984 -12.773 1 94.88 265 PHE A CA 1
ATOM 2108 C C . PHE A 1 265 ? -20.812 -27.969 -11.531 1 94.88 265 PHE A C 1
ATOM 2110 O O . PHE A 1 265 ? -19.641 -28.375 -11.594 1 94.88 265 PHE A O 1
ATOM 2117 N N . LEU A 1 266 ? -21.344 -27.562 -10.398 1 92.62 266 LEU A N 1
ATOM 2118 C CA . LEU A 1 266 ? -20.562 -27.422 -9.172 1 92.62 266 LEU A CA 1
ATOM 2119 C C . LEU A 1 266 ? -20.047 -28.781 -8.695 1 92.62 266 LEU A C 1
ATOM 2121 O O . LEU A 1 266 ? -19.141 -28.859 -7.863 1 92.62 266 LEU A O 1
ATOM 2125 N N . CYS A 1 267 ? -20.562 -29.859 -9.305 1 94.75 267 CYS A N 1
ATOM 2126 C CA . CYS A 1 267 ? -20.125 -31.188 -8.906 1 94.75 267 CYS A CA 1
ATOM 2127 C C . CYS A 1 267 ? -18.719 -31.484 -9.383 1 94.75 267 CYS A C 1
ATOM 2129 O O . CYS A 1 267 ? -18.047 -32.375 -8.867 1 94.75 267 CYS A O 1
ATOM 2131 N N . THR A 1 268 ? -18.219 -30.703 -10.336 1 93.38 268 THR A N 1
ATOM 2132 C CA . THR A 1 268 ? -16.891 -30.953 -10.875 1 93.38 268 THR A CA 1
ATOM 2133 C C . THR A 1 268 ? -15.883 -29.969 -10.312 1 93.38 268 THR A C 1
ATOM 2135 O O . THR A 1 268 ? -14.75 -29.891 -10.789 1 93.38 268 THR A O 1
ATOM 2138 N N . THR A 1 269 ? -16.359 -29.297 -9.289 1 88.31 269 THR A N 1
ATOM 2139 C CA . THR A 1 269 ? -15.438 -28.328 -8.711 1 88.31 269 THR A CA 1
ATOM 2140 C C . THR A 1 269 ? -14.273 -29.031 -8.016 1 88.31 269 THR A C 1
ATOM 2142 O O . THR A 1 269 ? -14.453 -30.062 -7.371 1 88.31 269 THR A O 1
ATOM 2145 N N . GLY A 1 270 ? -13.07 -28.781 -8.297 1 86.62 270 GLY A N 1
ATOM 2146 C CA . GLY A 1 270 ? -11.891 -29.391 -7.715 1 86.62 270 GLY A CA 1
ATOM 2147 C C . GLY A 1 270 ? -11.117 -30.266 -8.703 1 86.62 270 GLY A C 1
ATOM 2148 O O . GLY A 1 270 ? -10.023 -30.734 -8.391 1 86.62 270 GLY A O 1
ATOM 2149 N N . SER A 1 271 ? -11.734 -30.516 -9.836 1 88.62 271 SER A N 1
ATOM 2150 C CA . SER A 1 271 ? -11.031 -31.312 -10.836 1 88.62 271 SER A CA 1
ATOM 2151 C C . SER A 1 271 ? -9.766 -30.609 -11.32 1 88.62 271 SER A C 1
ATOM 2153 O O . SER A 1 271 ? -8.758 -31.25 -11.617 1 88.62 271 SER A O 1
ATOM 2155 N N . GLU A 1 272 ? -9.82 -29.344 -11.344 1 85.06 272 GLU A N 1
ATOM 2156 C CA . GLU A 1 272 ? -8.648 -28.578 -11.766 1 85.06 272 GLU A CA 1
ATOM 2157 C C . GLU A 1 272 ? -7.516 -28.703 -10.75 1 85.06 272 GLU A C 1
ATOM 2159 O O . GLU A 1 272 ? -6.34 -28.656 -11.109 1 85.06 272 GLU A O 1
ATOM 2164 N N . ALA A 1 273 ? -7.863 -28.859 -9.555 1 83.19 273 ALA A N 1
ATOM 2165 C CA . ALA A 1 273 ? -6.863 -28.984 -8.5 1 83.19 273 ALA A CA 1
ATOM 2166 C C . ALA A 1 273 ? -6.094 -30.281 -8.625 1 83.19 273 ALA A C 1
ATOM 2168 O O . ALA A 1 273 ? -4.934 -30.375 -8.211 1 83.19 273 ALA A O 1
ATOM 2169 N N . MET A 1 274 ? -6.727 -31.328 -9.297 1 86.38 274 MET A N 1
ATOM 2170 C CA . MET A 1 274 ? -6.035 -32.594 -9.539 1 86.38 274 MET A CA 1
ATOM 2171 C C . MET A 1 274 ? -4.84 -32.375 -10.461 1 86.38 274 MET A C 1
ATOM 2173 O O . MET A 1 274 ? -3.791 -33 -10.266 1 86.38 274 MET A O 1
ATOM 2177 N N . PHE A 1 275 ? -5.07 -31.469 -11.328 1 87.19 275 PHE A N 1
ATOM 2178 C CA . PHE A 1 275 ? -4.016 -31.219 -12.297 1 87.19 275 PHE A CA 1
ATOM 2179 C C . PHE A 1 275 ? -2.977 -30.25 -11.734 1 87.19 275 PHE A C 1
ATOM 2181 O O . PHE A 1 275 ? -1.777 -30.406 -11.969 1 87.19 275 PHE A O 1
ATOM 2188 N N . ALA A 1 276 ? -3.365 -29.359 -10.969 1 82.62 276 ALA A N 1
ATOM 2189 C CA . ALA A 1 276 ? -2.467 -28.344 -10.438 1 82.62 276 ALA A CA 1
ATOM 2190 C C . ALA A 1 276 ? -1.559 -28.906 -9.352 1 82.62 276 ALA A C 1
ATOM 2192 O O . ALA A 1 276 ? -0.421 -28.469 -9.188 1 82.62 276 ALA A O 1
ATOM 2193 N N . ASP A 1 277 ? -2.039 -29.875 -8.664 1 79.88 277 ASP A N 1
ATOM 2194 C CA . ASP A 1 277 ? -1.269 -30.438 -7.555 1 79.88 277 ASP A CA 1
ATOM 2195 C C . ASP A 1 277 ? -0.482 -31.656 -7.992 1 79.88 277 ASP A C 1
ATOM 2197 O O . ASP A 1 277 ? 0.013 -32.406 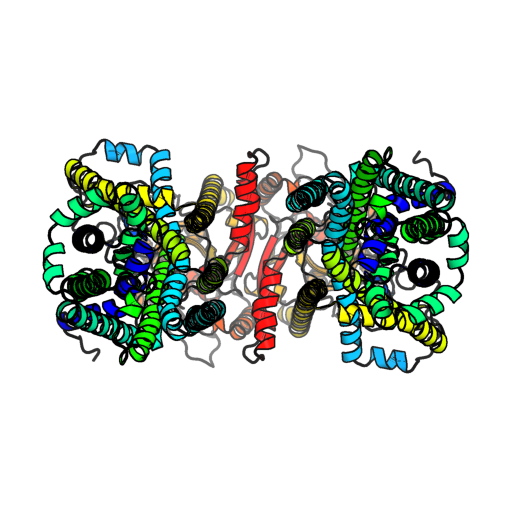-7.156 1 79.88 277 ASP A O 1
ATOM 2201 N N . LEU A 1 278 ? -0.394 -31.859 -9.234 1 83.38 278 LEU A N 1
ATOM 2202 C CA . LEU A 1 278 ? 0.328 -33 -9.758 1 83.38 278 LEU A CA 1
ATOM 2203 C C . LEU A 1 278 ? 1.789 -32.969 -9.32 1 83.38 278 LEU A C 1
ATOM 2205 O O . LEU A 1 278 ? 2.408 -34.031 -9.141 1 83.38 278 LEU A O 1
ATOM 2209 N N . GLY A 1 279 ? 2.357 -31.875 -9.094 1 76.56 279 GLY A N 1
ATOM 2210 C CA . GLY A 1 279 ? 3.762 -31.734 -8.742 1 76.56 279 GLY A CA 1
ATOM 2211 C C . GLY A 1 279 ? 4.113 -32.375 -7.41 1 76.56 279 GLY A C 1
ATOM 2212 O O . GLY A 1 279 ? 5.25 -32.781 -7.203 1 76.56 279 GLY A O 1
ATOM 2213 N N . GLN A 1 280 ? 3.125 -32.531 -6.629 1 74.62 280 GLN A N 1
ATOM 2214 C CA . GLN A 1 280 ? 3.371 -33.094 -5.305 1 74.62 280 GLN A CA 1
ATOM 2215 C C . GLN A 1 280 ? 3.174 -34.594 -5.301 1 74.62 280 GLN A C 1
ATOM 2217 O O . GLN A 1 280 ? 3.664 -35.281 -4.402 1 74.62 280 GLN A O 1
ATOM 2222 N N . PHE A 1 281 ? 2.547 -35.062 -6.359 1 83.75 281 PHE A N 1
ATOM 2223 C CA . PHE A 1 281 ? 2.227 -36.469 -6.461 1 83.75 281 PHE A CA 1
ATOM 2224 C C . PHE A 1 281 ? 2.553 -37 -7.852 1 83.75 281 PHE A C 1
ATOM 2226 O O . PHE A 1 281 ? 3.232 -36.344 -8.633 1 83.75 281 PHE A O 1
ATOM 2233 N N . THR A 1 282 ? 2.205 -38.25 -8.023 1 85.31 282 THR A N 1
ATOM 2234 C CA . THR A 1 282 ? 2.379 -38.844 -9.344 1 85.31 282 THR A CA 1
ATOM 2235 C C . THR A 1 282 ? 1.03 -39.062 -10.031 1 85.31 282 THR A C 1
ATOM 2237 O O . THR A 1 282 ? -0.002 -39.156 -9.359 1 85.31 282 THR A O 1
ATOM 2240 N N . ALA A 1 283 ? 1.038 -38.969 -11.305 1 89.88 283 ALA A N 1
ATOM 2241 C CA . ALA A 1 283 ? -0.188 -39.156 -12.078 1 89.88 283 ALA A CA 1
ATOM 2242 C C . ALA A 1 283 ? -0.844 -40.5 -11.766 1 89.88 283 ALA A C 1
ATOM 2244 O O . ALA A 1 283 ? -2.07 -40.594 -11.664 1 89.88 283 ALA A O 1
ATOM 2245 N N . GLY A 1 284 ? -0.015 -41.5 -11.555 1 89.62 284 GLY A N 1
ATOM 2246 C CA . GLY A 1 284 ? -0.538 -42.812 -11.25 1 89.62 284 GLY A CA 1
ATOM 2247 C C . GLY A 1 284 ? -1.25 -42.875 -9.914 1 89.62 284 GLY A C 1
ATOM 2248 O O . GLY A 1 284 ? -2.299 -43.531 -9.797 1 89.62 284 GLY A O 1
ATOM 2249 N N . SER A 1 285 ? -0.751 -42.281 -9 1 90.12 285 SER A N 1
ATOM 2250 C CA . SER A 1 285 ? -1.354 -42.281 -7.668 1 90.12 285 SER A CA 1
ATOM 2251 C C . SER A 1 285 ? -2.688 -41.562 -7.66 1 90.12 285 SER A C 1
ATOM 2253 O O . SER A 1 285 ? -3.641 -42 -7.012 1 90.12 285 SER A O 1
ATOM 2255 N N . ILE A 1 286 ? -2.779 -40.5 -8.383 1 91.12 286 ILE A N 1
ATOM 2256 C CA . ILE A 1 286 ? -4.008 -39.719 -8.445 1 91.12 286 ILE A CA 1
ATOM 2257 C C . ILE A 1 286 ? -5.082 -40.5 -9.195 1 91.12 286 ILE A C 1
ATOM 2259 O O . ILE A 1 286 ? -6.246 -40.5 -8.789 1 91.12 286 ILE A O 1
ATOM 2263 N N . LYS A 1 287 ? -4.645 -41.219 -10.258 1 93.12 287 LYS A N 1
ATOM 2264 C CA . LYS A 1 287 ? -5.582 -42 -11.047 1 93.12 287 LYS A CA 1
ATOM 2265 C C . LYS A 1 287 ? -6.164 -43.156 -10.227 1 93.12 287 LYS A C 1
ATOM 2267 O O . LYS A 1 287 ? -7.371 -43.406 -10.273 1 93.12 287 LYS A O 1
ATOM 2272 N N . LEU A 1 288 ? -5.406 -43.688 -9.461 1 92.62 288 LEU A N 1
ATOM 2273 C CA . LEU A 1 288 ? -5.844 -44.812 -8.641 1 92.62 288 LEU A CA 1
ATOM 2274 C C . LEU A 1 288 ? -6.812 -44.344 -7.559 1 92.62 288 LEU A C 1
ATOM 2276 O O . LEU A 1 288 ? -7.875 -44.969 -7.367 1 92.62 288 LEU A O 1
ATOM 2280 N N . ALA A 1 289 ? -6.441 -43.344 -6.898 1 92.5 289 ALA A N 1
ATOM 2281 C CA . ALA A 1 289 ? -7.277 -42.812 -5.812 1 92.5 289 ALA A CA 1
ATOM 2282 C C . ALA A 1 289 ? -8.625 -42.344 -6.344 1 92.5 289 ALA A C 1
ATOM 2284 O O . ALA A 1 289 ? -9.664 -42.594 -5.727 1 92.5 289 ALA A O 1
ATOM 2285 N N . PHE A 1 290 ? -8.625 -41.719 -7.488 1 93.94 290 PHE A N 1
ATOM 2286 C CA . PHE A 1 290 ? -9.852 -41.156 -8.039 1 93.94 290 PHE A CA 1
ATOM 2287 C C . PHE A 1 290 ? -10.766 -42.281 -8.547 1 93.94 290 PHE A C 1
ATOM 2289 O O . PHE A 1 290 ? -11.961 -42.312 -8.234 1 93.94 290 PHE A O 1
ATOM 2296 N N . CYS A 1 291 ? -10.273 -43.281 -9.281 1 93.56 291 CYS A N 1
ATOM 2297 C CA . CYS A 1 291 ? -11.078 -44.281 -9.938 1 93.56 291 CYS A CA 1
ATOM 2298 C C . CYS A 1 291 ? -11.562 -45.344 -8.938 1 93.56 291 CYS A C 1
ATOM 2300 O O . CYS A 1 291 ? -12.688 -45.812 -9.047 1 93.56 291 CYS A O 1
ATOM 2302 N N . CYS A 1 292 ? -10.883 -45.5 -7.891 1 92.31 292 CYS A N 1
ATOM 2303 C CA . CYS A 1 292 ? -11.219 -46.625 -7.008 1 92.31 292 CYS A CA 1
ATOM 2304 C C . CYS A 1 292 ? -12.039 -46.156 -5.816 1 92.31 292 CYS A C 1
ATOM 2306 O O . CYS A 1 292 ? -12.875 -46.875 -5.301 1 92.31 292 CYS A O 1
ATOM 2308 N N . ILE A 1 293 ? -11.82 -44.938 -5.422 1 93.81 293 ILE A N 1
ATOM 2309 C CA . ILE A 1 293 ? -12.469 -44.562 -4.164 1 93.81 293 ILE A CA 1
ATOM 2310 C C . ILE A 1 293 ? -13.312 -43.312 -4.359 1 93.81 293 ILE A C 1
ATOM 2312 O O . ILE A 1 293 ? -14.523 -43.344 -4.145 1 93.81 293 ILE A O 1
ATOM 2316 N N . VAL A 1 294 ? -12.719 -42.281 -4.855 1 94.69 294 VAL A N 1
ATOM 2317 C CA . VAL A 1 294 ? -13.375 -40.969 -4.852 1 94.69 294 VAL A CA 1
ATOM 2318 C C . VAL A 1 294 ? -14.578 -41 -5.793 1 94.69 294 VAL A C 1
ATOM 2320 O O . VAL A 1 294 ? -15.68 -40.594 -5.418 1 94.69 294 VAL A O 1
ATOM 2323 N N . PHE A 1 295 ? -14.43 -41.531 -7.043 1 95.94 295 PHE A N 1
ATOM 2324 C CA . PHE A 1 295 ? -15.484 -41.531 -8.055 1 95.94 295 PHE A CA 1
ATOM 2325 C C . PHE A 1 295 ? -16.688 -42.312 -7.586 1 95.94 295 PHE A C 1
ATOM 2327 O O . PHE A 1 295 ? -17.812 -41.812 -7.547 1 95.94 295 PHE A O 1
ATOM 2334 N N . PRO A 1 296 ? -16.547 -43.531 -7.09 1 95.75 296 PRO A N 1
ATOM 2335 C CA . PRO A 1 296 ? -17.719 -44.281 -6.633 1 95.75 296 PRO A CA 1
ATOM 2336 C C . PRO A 1 296 ? -18.359 -43.688 -5.387 1 95.75 296 PRO A C 1
ATOM 2338 O O . PRO A 1 296 ? -19.594 -43.719 -5.242 1 95.75 296 PRO A O 1
ATOM 2341 N N . CYS A 1 297 ? -17.594 -43.156 -4.516 1 96.19 297 CYS A N 1
ATOM 2342 C CA . CYS A 1 297 ? -18.141 -42.531 -3.305 1 96.19 297 CYS A CA 1
ATOM 2343 C C . CYS A 1 297 ? -19 -41.312 -3.643 1 96.19 297 CYS A C 1
ATOM 2345 O O . CYS A 1 297 ? -20.078 -41.156 -3.078 1 96.19 297 CYS A O 1
ATOM 2347 N N . LEU A 1 298 ? -18.531 -40.5 -4.57 1 95.81 298 LEU A N 1
ATOM 2348 C CA . LEU A 1 298 ? -19.281 -39.312 -4.949 1 95.81 298 LEU A CA 1
ATOM 2349 C C . LEU A 1 298 ? -20.578 -39.688 -5.656 1 95.81 298 LEU A C 1
ATOM 2351 O O . LEU A 1 298 ? -21.625 -39.094 -5.406 1 95.81 298 LEU A O 1
ATOM 2355 N N . VAL A 1 299 ? -20.531 -40.719 -6.48 1 96.38 299 VAL A N 1
ATOM 2356 C CA . VAL A 1 299 ? -21.703 -41.125 -7.223 1 96.38 299 VAL A CA 1
ATOM 2357 C C . VAL A 1 299 ? -22.766 -41.656 -6.258 1 96.38 299 VAL A C 1
ATOM 2359 O O . VAL A 1 299 ? -23.938 -41.312 -6.363 1 96.38 299 VAL A O 1
ATOM 2362 N N . LEU A 1 300 ? -22.328 -42.406 -5.266 1 96.06 300 LEU A N 1
ATOM 2363 C CA . LEU A 1 300 ? -23.25 -42.969 -4.293 1 96.06 300 LEU A CA 1
ATOM 2364 C C . LEU A 1 300 ? -23.828 -41.875 -3.398 1 96.06 300 LEU A C 1
ATOM 2366 O O . LEU A 1 300 ? -25 -41.938 -3.027 1 96.06 300 LEU A O 1
ATOM 2370 N N . GLN A 1 301 ? -23.062 -40.938 -3.092 1 96 301 GLN A N 1
ATOM 2371 C CA . GLN A 1 301 ? -23.531 -39.844 -2.258 1 96 301 GLN A CA 1
ATOM 2372 C C . GLN A 1 301 ? -24.578 -39 -2.992 1 96 301 GLN A C 1
ATOM 2374 O O . GLN A 1 301 ? -25.609 -38.688 -2.428 1 96 301 GLN A O 1
ATOM 2379 N N . TYR A 1 302 ? -24.344 -38.656 -4.25 1 96.69 302 TYR A N 1
ATOM 2380 C CA . TYR A 1 302 ? -25.297 -37.844 -5.027 1 96.69 302 TYR A CA 1
ATOM 2381 C C . TYR A 1 302 ? -26.562 -38.656 -5.289 1 96.69 302 TYR A C 1
ATOM 2383 O O . TYR A 1 302 ? -27.656 -38.094 -5.289 1 96.69 302 TYR A O 1
ATOM 2391 N N . MET A 1 303 ? -26.375 -39.969 -5.461 1 96.5 303 MET A N 1
ATOM 2392 C CA . MET A 1 303 ? -27.531 -40.844 -5.648 1 96.5 303 MET A CA 1
ATOM 2393 C C . MET A 1 303 ? -28.391 -40.875 -4.391 1 96.5 303 MET A C 1
ATOM 2395 O O . MET A 1 303 ? -29.625 -40.812 -4.473 1 96.5 303 MET A O 1
ATOM 2399 N N . GLY A 1 304 ? -27.75 -40.938 -3.297 1 95.94 304 GLY A N 1
ATOM 2400 C CA . GLY A 1 304 ? -28.484 -40.938 -2.035 1 95.94 304 GLY A CA 1
ATOM 2401 C C . GLY A 1 304 ? -29.219 -39.656 -1.772 1 95.94 304 GLY A C 1
ATOM 2402 O O . GLY A 1 304 ? -30.359 -39.656 -1.303 1 95.94 304 GLY A O 1
ATOM 2403 N N . GLN A 1 305 ? -28.656 -38.562 -2.059 1 95.12 305 GLN A N 1
ATOM 2404 C CA . GLN A 1 305 ? -29.297 -37.25 -1.868 1 95.12 305 GLN A CA 1
ATOM 2405 C C . GLN A 1 305 ? -30.5 -37.094 -2.799 1 95.12 305 GLN A C 1
ATOM 2407 O O . GLN A 1 305 ? -31.531 -36.562 -2.406 1 95.12 305 GLN A O 1
ATOM 2412 N N . ALA A 1 306 ? -30.297 -37.562 -4.031 1 95.31 306 ALA A N 1
ATOM 2413 C CA . ALA A 1 306 ? -31.406 -37.531 -4.98 1 95.31 306 ALA A CA 1
ATOM 2414 C C . ALA A 1 306 ? -32.562 -38.375 -4.512 1 95.31 306 ALA A C 1
ATOM 2416 O O . ALA A 1 306 ? -33.75 -38 -4.652 1 95.31 306 ALA A O 1
ATOM 2417 N N . ALA A 1 307 ? -32.281 -39.5 -3.902 1 95.88 307 ALA A N 1
ATOM 2418 C CA . ALA A 1 307 ? -33.344 -40.375 -3.375 1 95.88 307 ALA A CA 1
ATOM 2419 C C . ALA A 1 307 ? -34.094 -39.688 -2.242 1 95.88 307 ALA A C 1
ATOM 2421 O O . ALA A 1 307 ? -35.344 -39.75 -2.184 1 95.88 307 ALA A O 1
ATOM 2422 N N . PHE A 1 308 ? -33.438 -39.062 -1.44 1 94.94 308 PHE A N 1
ATOM 2423 C CA . PHE A 1 308 ? -34.062 -38.344 -0.323 1 94.94 308 PHE A CA 1
ATOM 2424 C C . PHE A 1 308 ? -34.906 -37.188 -0.821 1 94.94 308 PHE A C 1
ATOM 2426 O O . PHE A 1 308 ? -36.062 -37.031 -0.406 1 94.94 308 PHE A O 1
ATOM 2433 N N . LEU A 1 309 ? -34.406 -36.406 -1.748 1 93.38 309 LEU A N 1
ATOM 2434 C CA . LEU A 1 309 ? -35.094 -35.219 -2.24 1 93.38 309 LEU A CA 1
ATOM 2435 C C . LEU A 1 309 ? -36.312 -35.594 -3.053 1 93.38 309 LEU A C 1
ATOM 2437 O O . LEU A 1 309 ? -37.281 -34.844 -3.113 1 93.38 309 LEU A O 1
ATOM 2441 N N . SER A 1 310 ? -36.312 -36.781 -3.672 1 92.38 310 SER A N 1
ATOM 2442 C CA . SER A 1 310 ? -37.438 -37.219 -4.48 1 92.38 310 SER A CA 1
ATOM 2443 C C . SER A 1 310 ? -38.688 -37.438 -3.623 1 92.38 310 SER A C 1
ATOM 2445 O O . SER A 1 310 ? -39.812 -37.312 -4.109 1 92.38 310 SER A O 1
ATOM 2447 N N . LYS A 1 311 ? -38.469 -37.594 -2.312 1 92.25 311 LYS A N 1
ATOM 2448 C CA . LYS A 1 311 ? -39.625 -37.844 -1.429 1 92.25 311 LYS A CA 1
ATOM 2449 C C . LYS A 1 311 ? -39.844 -36.656 -0.492 1 92.25 311 LYS A C 1
ATOM 2451 O O . LYS A 1 311 ? -40.906 -36.469 0.059 1 92.25 311 LYS A O 1
ATOM 2456 N N . ASN A 1 312 ? -38.812 -35.844 -0.327 1 90.62 312 ASN A N 1
ATOM 2457 C CA . ASN A 1 312 ? -38.906 -34.688 0.555 1 90.62 312 ASN A CA 1
ATOM 2458 C C . ASN A 1 312 ? -38.5 -33.406 -0.177 1 90.62 312 ASN A C 1
ATOM 2460 O O . ASN A 1 312 ? -37.469 -32.812 0.105 1 90.62 312 ASN A O 1
ATOM 2464 N N . PHE A 1 313 ? -39.406 -32.812 -0.899 1 87.94 313 PHE A N 1
ATOM 2465 C CA . PHE A 1 313 ? -39.094 -31.656 -1.75 1 87.94 313 PHE A CA 1
ATOM 2466 C C . PHE A 1 313 ? -38.938 -30.391 -0.919 1 87.94 313 PHE A C 1
ATOM 2468 O O . PHE A 1 313 ? -38.219 -29.469 -1.307 1 87.94 313 PHE A O 1
ATOM 2475 N N . SER A 1 314 ? -39.562 -30.312 0.267 1 83.19 314 SER A N 1
ATOM 2476 C CA . SER A 1 314 ? -39.531 -29.125 1.122 1 83.19 314 SER A CA 1
ATOM 2477 C C . SER A 1 314 ? -38.156 -28.938 1.732 1 83.19 314 SER A C 1
ATOM 2479 O O . SER A 1 314 ? -37.812 -27.844 2.197 1 83.19 314 SER A O 1
ATOM 2481 N N . ALA A 1 315 ? -37.344 -29.953 1.634 1 84.94 315 ALA A N 1
ATOM 2482 C CA . ALA A 1 315 ? -36 -29.891 2.254 1 84.94 315 ALA A CA 1
ATOM 2483 C C . ALA A 1 315 ? -34.938 -29.484 1.236 1 84.94 315 ALA A C 1
ATOM 2485 O O . ALA A 1 315 ? -33.75 -29.594 1.505 1 84.94 315 ALA A O 1
ATOM 2486 N N . ALA A 1 316 ? -35.344 -28.953 0.174 1 83.06 316 ALA A N 1
ATOM 2487 C CA . ALA A 1 316 ? -34.438 -28.625 -0.927 1 83.06 316 ALA A CA 1
ATOM 2488 C C . ALA A 1 316 ? -33.438 -27.547 -0.517 1 83.06 316 ALA A C 1
ATOM 2490 O O . ALA A 1 316 ? -32.25 -27.609 -0.869 1 83.06 316 ALA A O 1
ATOM 2491 N N . PRO A 1 317 ? -33.844 -26.625 0.39 1 79.38 317 PRO A N 1
ATOM 2492 C CA . PRO A 1 317 ? -32.875 -25.578 0.762 1 79.38 317 PRO A CA 1
ATOM 2493 C C . PRO A 1 317 ? -31.75 -26.109 1.655 1 79.38 317 PRO A C 1
ATOM 2495 O O . PRO A 1 317 ? -30.688 -25.484 1.729 1 79.38 317 PRO A O 1
ATOM 2498 N N . LEU A 1 318 ? -31.828 -27.25 2.279 1 81.06 318 LEU A N 1
ATOM 2499 C CA . LEU A 1 318 ? -30.797 -27.812 3.145 1 81.06 318 LEU A CA 1
ATOM 2500 C C . LEU A 1 318 ? -30.328 -29.156 2.619 1 81.06 318 LEU A C 1
ATOM 2502 O O . LEU A 1 318 ? -29.359 -29.734 3.139 1 81.06 318 LEU A O 1
ATOM 2506 N N . SER A 1 319 ? -30.781 -29.594 1.535 1 82.5 319 SER A N 1
ATOM 2507 C CA . SER A 1 319 ? -30.625 -30.812 0.757 1 82.5 319 SER A CA 1
ATOM 2508 C C . SER A 1 319 ? -29.734 -31.828 1.474 1 82.5 319 SER A C 1
ATOM 2510 O O . SER A 1 319 ? -30.219 -32.781 2.08 1 82.5 319 SER A O 1
ATOM 2512 N N . PHE A 1 320 ? -28.391 -31.484 1.686 1 89.25 320 PHE A N 1
ATOM 2513 C CA . PHE A 1 320 ? -27.453 -32.438 2.266 1 89.25 320 PHE A CA 1
ATOM 2514 C C . PHE A 1 320 ? -27.688 -32.562 3.766 1 89.25 320 PHE A C 1
ATOM 2516 O O . PHE A 1 320 ? -27.812 -33.688 4.281 1 89.25 320 PHE A O 1
ATOM 2523 N N . HIS A 1 321 ? -27.844 -31.484 4.418 1 88.62 321 HIS A N 1
ATOM 2524 C CA . HIS A 1 321 ? -27.938 -31.516 5.871 1 88.62 321 HIS A CA 1
ATOM 2525 C C . HIS A 1 321 ? -29.281 -32.125 6.316 1 88.62 321 HIS A C 1
ATOM 2527 O O . HIS A 1 321 ? -29.359 -32.75 7.367 1 88.62 321 HIS A O 1
ATOM 2533 N N . ALA A 1 322 ? -30.25 -31.953 5.457 1 88.56 322 ALA A N 1
ATOM 2534 C CA . ALA A 1 322 ? -31.562 -32.5 5.785 1 88.56 322 ALA A CA 1
ATOM 2535 C C . ALA A 1 322 ? -31.594 -34.031 5.551 1 88.56 322 ALA A C 1
ATOM 2537 O O . ALA A 1 322 ? -32.406 -34.719 6.133 1 88.56 322 ALA A O 1
ATOM 2538 N N . SER A 1 323 ? -30.688 -34.531 4.727 1 91 323 SER A N 1
ATOM 2539 C CA . SER A 1 323 ? -30.688 -35.938 4.379 1 91 323 SER A CA 1
ATOM 2540 C C . SER A 1 323 ? -29.984 -36.781 5.453 1 91 323 SER A C 1
ATOM 2542 O O . SER A 1 323 ? -30.016 -38 5.418 1 91 323 SER A O 1
ATOM 2544 N N . ILE A 1 324 ? -29.406 -36.125 6.387 1 92.69 324 ILE A N 1
ATOM 2545 C CA . ILE A 1 324 ? -28.688 -36.844 7.449 1 92.69 324 ILE A CA 1
ATOM 2546 C C . ILE A 1 324 ? -29.656 -37.281 8.539 1 92.69 324 ILE A C 1
ATOM 2548 O O . ILE A 1 324 ? -30.469 -36.469 9.016 1 92.69 324 ILE A O 1
ATOM 2552 N N . PRO A 1 325 ? -29.516 -38.5 8.875 1 90.31 325 PRO A N 1
ATOM 2553 C CA . PRO A 1 325 ? -30.375 -38.969 9.977 1 90.31 325 PRO A CA 1
ATOM 2554 C C . PRO A 1 325 ? -30.109 -38.188 11.273 1 90.31 325 PRO A C 1
ATOM 2556 O O . PRO A 1 325 ? -28.984 -37.781 11.531 1 90.31 325 PRO A O 1
ATOM 2559 N N . ASP A 1 326 ? -31.016 -38 12.156 1 87.31 326 ASP A N 1
ATOM 2560 C CA . ASP A 1 326 ? -31.031 -37.125 13.32 1 87.31 326 ASP A CA 1
ATOM 2561 C C . ASP A 1 326 ? -29.891 -37.438 14.281 1 87.31 326 ASP A C 1
ATOM 2563 O O . ASP A 1 326 ? -29.203 -36.531 14.742 1 87.31 326 ASP A O 1
ATOM 2567 N N . PRO A 1 327 ? -29.562 -38.688 14.477 1 88.38 327 PRO A N 1
ATOM 2568 C CA . PRO A 1 327 ? -28.5 -38.969 15.453 1 88.38 327 PRO A CA 1
ATOM 2569 C C . PRO A 1 327 ? -27.109 -38.656 14.914 1 88.38 327 PRO A C 1
ATOM 2571 O O . PRO A 1 327 ? -26.172 -38.438 15.695 1 88.38 327 PRO A O 1
ATOM 2574 N N . LEU A 1 328 ? -27 -38.594 13.648 1 91.44 328 LEU A N 1
ATOM 2575 C CA . LEU A 1 328 ? -25.688 -38.406 13.047 1 91.44 328 LEU A CA 1
ATOM 2576 C C . LEU A 1 328 ? -25.484 -36.969 12.609 1 91.44 328 LEU A C 1
ATOM 2578 O O . LEU A 1 328 ? -24.453 -36.625 12.023 1 91.44 328 LEU A O 1
ATOM 2582 N N . ARG A 1 329 ? -26.312 -36.125 12.969 1 89.44 329 ARG A N 1
ATOM 2583 C CA . ARG A 1 329 ? -26.266 -34.75 12.484 1 89.44 329 ARG A CA 1
ATOM 2584 C C . ARG A 1 329 ? -25.078 -34 13.062 1 89.44 329 ARG A C 1
ATOM 2586 O O . ARG A 1 329 ? -24.328 -33.344 12.328 1 89.44 329 ARG A O 1
ATOM 2593 N N . TRP A 1 330 ? -24.781 -34.156 14.328 1 89.88 330 TRP A N 1
ATOM 2594 C CA . TRP A 1 330 ? -23.719 -33.406 14.984 1 89.88 330 TRP A CA 1
ATOM 2595 C C . TRP A 1 330 ? -22.344 -33.938 14.562 1 89.88 330 TRP A C 1
ATOM 2597 O O . TRP A 1 330 ? -21.484 -33.156 14.148 1 89.88 330 TRP A O 1
ATOM 2607 N N . PRO A 1 331 ? -22.141 -35.219 14.516 1 91.75 331 PRO A N 1
ATOM 2608 C CA . PRO A 1 331 ? -20.844 -35.719 14.086 1 91.75 331 PRO A CA 1
ATOM 2609 C C . PRO A 1 331 ? -20.531 -35.406 12.625 1 91.75 331 PRO A C 1
ATOM 2611 O O . PRO A 1 331 ? -19.391 -35.062 12.281 1 91.75 331 PRO A O 1
ATOM 2614 N N . VAL A 1 332 ? -21.562 -35.469 11.883 1 92.81 332 VAL A N 1
ATOM 2615 C CA . VAL A 1 332 ? -21.359 -35.219 10.469 1 92.81 332 VAL A CA 1
ATOM 2616 C C . VAL A 1 332 ? -21.078 -33.719 10.258 1 92.81 332 VAL A C 1
ATOM 2618 O O . VAL A 1 332 ? -20.281 -33.344 9.383 1 92.81 332 VAL A O 1
ATOM 2621 N N . LEU A 1 333 ? -21.688 -32.906 11.102 1 91.94 333 LEU A N 1
ATOM 2622 C CA . LEU A 1 333 ? -21.438 -31.469 11.016 1 91.94 333 LEU A CA 1
ATOM 2623 C C . LEU A 1 333 ? -19.984 -31.141 11.352 1 91.94 333 LEU A C 1
ATOM 2625 O O . LEU A 1 333 ? -19.359 -30.312 10.688 1 91.94 333 LEU A O 1
ATOM 2629 N N . VAL A 1 334 ? -19.438 -31.766 12.289 1 93.25 334 VAL A N 1
ATOM 2630 C CA . VAL A 1 334 ? -18.062 -31.547 12.695 1 93.25 334 VAL A CA 1
ATOM 2631 C C . VAL A 1 334 ? -17.109 -32.062 11.609 1 93.25 334 VAL A C 1
ATOM 2633 O O . VAL A 1 334 ? -16.156 -31.359 11.242 1 93.25 334 VAL A O 1
ATOM 2636 N N . VAL A 1 335 ? -17.406 -33.188 11.07 1 94.12 335 VAL A N 1
ATOM 2637 C CA . VAL A 1 335 ? -16.562 -33.75 10.031 1 94.12 335 VAL A CA 1
ATOM 2638 C C . VAL A 1 335 ? -16.656 -32.906 8.766 1 94.12 335 VAL A C 1
ATOM 2640 O O . VAL A 1 335 ? -15.664 -32.75 8.055 1 94.12 335 VAL A O 1
ATOM 2643 N N . ALA A 1 336 ? -17.812 -32.406 8.555 1 94.38 336 ALA A N 1
ATOM 2644 C CA . ALA A 1 336 ? -18 -31.562 7.379 1 94.38 336 ALA A CA 1
ATOM 2645 C C . ALA A 1 336 ? -17.188 -30.281 7.496 1 94.38 336 ALA A C 1
ATOM 2647 O O . ALA A 1 336 ? -16.578 -29.828 6.523 1 94.38 336 ALA A O 1
ATOM 2648 N N . THR A 1 337 ? -17.172 -29.719 8.664 1 94 337 THR A N 1
ATOM 2649 C CA . THR A 1 337 ? -16.406 -28.5 8.883 1 94 337 THR A CA 1
ATOM 2650 C C . THR A 1 337 ? -14.906 -28.766 8.758 1 94 337 THR A C 1
ATOM 2652 O O . THR A 1 337 ? -14.18 -27.969 8.156 1 94 337 THR A O 1
ATOM 2655 N N . LEU A 1 338 ? -14.523 -29.859 9.219 1 93.62 338 LEU A N 1
ATOM 2656 C CA . LEU A 1 338 ? -13.117 -30.219 9.102 1 93.62 338 LEU A CA 1
ATOM 2657 C C . LEU A 1 338 ? -12.742 -30.484 7.648 1 93.62 338 LEU A C 1
ATOM 2659 O O . LEU A 1 338 ? -11.672 -30.094 7.191 1 93.62 338 LEU A O 1
ATOM 2663 N N . ALA A 1 339 ? -13.562 -31.172 6.996 1 93.5 339 ALA A N 1
ATOM 2664 C CA . ALA A 1 339 ? -13.32 -31.453 5.582 1 93.5 339 ALA A CA 1
ATOM 2665 C C . ALA A 1 339 ? -13.289 -30.156 4.77 1 93.5 339 ALA A C 1
ATOM 2667 O O . ALA A 1 339 ? -12.516 -30.031 3.812 1 93.5 339 ALA A O 1
ATOM 2668 N N . ALA A 1 340 ? -14.109 -29.25 5.18 1 93.81 340 ALA A N 1
ATOM 2669 C CA . ALA A 1 340 ? -14.133 -27.953 4.496 1 93.81 340 ALA A CA 1
ATOM 2670 C C . ALA A 1 340 ? -12.82 -27.203 4.699 1 93.81 340 ALA A C 1
ATOM 2672 O O . ALA A 1 340 ? -12.328 -26.547 3.785 1 93.81 340 ALA A O 1
ATOM 2673 N N . ILE A 1 341 ? -12.297 -27.312 5.816 1 92.25 341 ILE A N 1
ATOM 2674 C CA . ILE A 1 341 ? -11.023 -26.672 6.121 1 92.25 341 ILE A CA 1
ATOM 2675 C C . ILE A 1 341 ? -9.922 -27.297 5.273 1 92.25 341 ILE A C 1
ATOM 2677 O O . ILE A 1 341 ? -9.086 -26.578 4.711 1 92.25 341 ILE A O 1
ATOM 2681 N N . VAL A 1 342 ? -9.961 -28.562 5.141 1 90.38 342 VAL A N 1
ATOM 2682 C CA . VAL A 1 342 ? -8.945 -29.266 4.359 1 90.38 342 VAL A CA 1
ATOM 2683 C C . VAL A 1 342 ? -9.109 -28.922 2.879 1 90.38 342 VAL A C 1
ATOM 2685 O O . VAL A 1 342 ? -8.117 -28.781 2.156 1 90.38 342 VAL A O 1
ATOM 2688 N N . ALA A 1 343 ? -10.297 -28.844 2.453 1 91.38 343 ALA A N 1
ATOM 2689 C CA . ALA A 1 343 ? -10.547 -28.469 1.064 1 91.38 343 ALA A CA 1
ATOM 2690 C C . ALA A 1 343 ? -10.016 -27.062 0.776 1 91.38 343 ALA A C 1
ATOM 2692 O O . ALA A 1 343 ? -9.438 -26.812 -0.284 1 91.38 343 ALA A O 1
ATOM 2693 N N . SER A 1 344 ? -10.203 -26.172 1.695 1 91.31 344 SER A N 1
ATOM 2694 C CA . SER A 1 344 ? -9.68 -24.828 1.552 1 91.31 344 SER A CA 1
ATOM 2695 C C . SER A 1 344 ? -8.156 -24.828 1.491 1 91.31 344 SER A C 1
ATOM 2697 O O . SER A 1 344 ? -7.559 -24.078 0.709 1 91.31 344 SER A O 1
ATOM 2699 N N . GLN A 1 345 ? -7.59 -25.719 2.219 1 86.25 345 GLN A N 1
ATOM 2700 C CA . GLN A 1 345 ? -6.133 -25.797 2.244 1 86.25 345 GLN A CA 1
ATOM 2701 C C . GLN A 1 345 ? -5.586 -26.266 0.897 1 86.25 345 GLN A C 1
ATOM 2703 O O . GLN A 1 345 ? -4.551 -25.781 0.439 1 86.25 345 GLN A O 1
ATOM 2708 N N . SER A 1 346 ? -6.242 -27.141 0.308 1 84.81 346 SER A N 1
ATOM 2709 C CA . SER A 1 346 ? -5.801 -27.672 -0.977 1 84.81 346 SER A CA 1
ATOM 2710 C C . SER A 1 346 ? -5.797 -26.594 -2.053 1 84.81 346 SER A C 1
ATOM 2712 O O . SER A 1 346 ? -4.844 -26.484 -2.824 1 84.81 346 SER A O 1
ATOM 2714 N N . VAL A 1 347 ? -6.785 -25.844 -2.029 1 89.19 347 VAL A N 1
ATOM 2715 C CA . VAL A 1 347 ? -6.902 -24.828 -3.066 1 89.19 347 VAL A CA 1
ATOM 2716 C C . VAL A 1 347 ? -5.934 -23.688 -2.783 1 89.19 347 VAL A C 1
ATOM 2718 O O . VAL A 1 347 ? -5.359 -23.109 -3.711 1 89.19 347 VAL A O 1
ATOM 2721 N N . ILE A 1 348 ? -5.715 -23.375 -1.563 1 88.06 348 ILE A N 1
ATOM 2722 C CA . ILE A 1 348 ? -4.766 -22.328 -1.192 1 88.06 348 ILE A CA 1
ATOM 2723 C C . ILE A 1 348 ? -3.354 -22.75 -1.595 1 88.06 348 ILE A C 1
ATOM 2725 O O . ILE A 1 348 ? -2.586 -21.938 -2.127 1 88.06 348 ILE A O 1
ATOM 2729 N N . SER A 1 349 ? -3.037 -23.984 -1.354 1 82.75 349 SER A N 1
ATOM 2730 C CA . SER A 1 349 ? -1.73 -24.5 -1.744 1 82.75 349 SER A CA 1
ATOM 2731 C C . SER A 1 349 ? -1.548 -24.453 -3.258 1 82.75 349 SER A C 1
ATOM 2733 O O . SER A 1 349 ? -0.466 -24.125 -3.748 1 82.75 349 SER A O 1
ATOM 2735 N N . ALA A 1 350 ? -2.574 -24.844 -3.938 1 85.44 350 ALA A N 1
ATOM 2736 C CA . ALA A 1 350 ? -2.525 -24.766 -5.395 1 85.44 350 ALA A CA 1
ATOM 2737 C C . ALA A 1 350 ? -2.334 -23.328 -5.867 1 85.44 350 ALA A C 1
ATOM 2739 O O . ALA A 1 350 ? -1.632 -23.078 -6.852 1 85.44 350 ALA A O 1
ATOM 2740 N N . THR A 1 351 ? -2.957 -22.438 -5.215 1 89.38 351 THR A N 1
ATOM 2741 C CA . THR A 1 351 ? -2.824 -21.031 -5.562 1 89.38 351 THR A CA 1
ATOM 2742 C C . THR A 1 351 ? -1.395 -20.547 -5.336 1 89.38 351 THR A C 1
ATOM 2744 O O . THR A 1 351 ? -0.843 -19.812 -6.16 1 89.38 351 THR A O 1
ATOM 2747 N N . PHE A 1 352 ? -0.754 -21 -4.23 1 86.25 352 PHE A N 1
ATOM 2748 C CA . PHE A 1 352 ? 0.637 -20.641 -3.975 1 86.25 352 PHE A CA 1
ATOM 2749 C C . PHE A 1 352 ? 1.541 -21.172 -5.086 1 86.25 352 PHE A C 1
ATOM 2751 O O . PHE A 1 352 ? 2.43 -20.453 -5.555 1 86.25 352 PHE A O 1
ATOM 2758 N N . SER A 1 353 ? 1.256 -22.328 -5.5 1 83.62 353 SER A N 1
ATOM 2759 C CA . SER A 1 353 ? 2.062 -22.938 -6.555 1 83.62 353 SER A CA 1
ATOM 2760 C C . SER A 1 353 ? 1.907 -22.172 -7.871 1 83.62 353 SER A C 1
ATOM 2762 O O . SER A 1 353 ? 2.889 -21.953 -8.578 1 83.62 353 SER A O 1
ATOM 2764 N N . THR A 1 354 ? 0.734 -21.828 -8.133 1 88.31 354 THR A N 1
ATOM 2765 C CA . THR A 1 354 ? 0.478 -21.109 -9.375 1 88.31 354 THR A CA 1
ATOM 2766 C C . THR A 1 354 ? 1.117 -19.719 -9.336 1 88.31 354 THR A C 1
ATOM 2768 O O . THR A 1 354 ? 1.635 -19.25 -10.344 1 88.31 354 THR A O 1
ATOM 2771 N N . VAL A 1 355 ? 1.081 -19.109 -8.234 1 89.19 355 VAL A N 1
ATOM 2772 C CA . VAL A 1 355 ? 1.704 -17.797 -8.102 1 89.19 355 VAL A CA 1
ATOM 2773 C C . VAL A 1 355 ? 3.213 -17.906 -8.305 1 89.19 355 VAL A C 1
ATOM 2775 O O . VAL A 1 355 ? 3.822 -17.078 -8.969 1 89.19 355 VAL A O 1
ATOM 2778 N N . LYS A 1 356 ? 3.773 -18.938 -7.773 1 86.25 356 LYS A N 1
ATOM 2779 C CA . LYS A 1 356 ? 5.203 -19.172 -7.941 1 86.25 356 LYS A CA 1
ATOM 2780 C C . LYS A 1 356 ? 5.559 -19.391 -9.414 1 86.25 356 LYS A C 1
ATOM 2782 O O . LYS A 1 356 ? 6.574 -18.875 -9.891 1 86.25 356 LYS A O 1
ATOM 2787 N N . GLN A 1 357 ? 4.703 -20.078 -10.047 1 85.31 357 GLN A N 1
ATOM 2788 C CA . GLN A 1 357 ? 4.93 -20.328 -11.469 1 85.31 357 GLN A CA 1
ATOM 2789 C C . GLN A 1 357 ? 4.793 -19.047 -12.281 1 85.31 357 GLN A C 1
ATOM 2791 O O . GLN A 1 357 ? 5.578 -18.797 -13.195 1 85.31 357 GLN A O 1
ATOM 2796 N N . CYS A 1 358 ? 3.809 -18.266 -11.914 1 87.5 358 CYS A N 1
ATOM 2797 C CA . CYS A 1 358 ? 3.594 -17.016 -12.617 1 87.5 358 CYS A CA 1
ATOM 2798 C C . CYS A 1 358 ? 4.762 -16.062 -12.398 1 87.5 358 CYS A C 1
ATOM 2800 O O . CYS A 1 358 ? 5.18 -15.359 -13.328 1 87.5 358 CYS A O 1
ATOM 2802 N N . TYR A 1 359 ? 5.211 -16.109 -11.289 1 84.69 359 TYR A N 1
ATOM 2803 C CA . TYR A 1 359 ? 6.344 -15.258 -10.945 1 84.69 359 TYR A CA 1
ATOM 2804 C C . TYR A 1 359 ? 7.598 -15.688 -11.695 1 84.69 359 TYR A C 1
ATOM 2806 O O . TYR A 1 359 ? 8.359 -14.844 -12.18 1 84.69 359 TYR A O 1
ATOM 2814 N N . ALA A 1 360 ? 7.816 -16.906 -11.727 1 80.94 360 ALA A N 1
ATOM 2815 C CA . ALA A 1 360 ? 9 -17.438 -12.391 1 80.94 360 ALA A CA 1
ATOM 2816 C C . ALA A 1 360 ? 9.016 -17.062 -13.867 1 80.94 360 ALA A C 1
ATOM 2818 O O . ALA A 1 360 ? 10.078 -16.859 -14.453 1 80.94 360 ALA A O 1
ATOM 2819 N N . LEU A 1 361 ? 7.863 -16.922 -14.414 1 76.19 361 LEU A N 1
ATOM 2820 C CA . LEU A 1 361 ? 7.809 -16.594 -15.828 1 76.19 361 LEU A CA 1
ATOM 2821 C C . LEU A 1 361 ? 7.695 -15.086 -16.047 1 76.19 361 LEU A C 1
ATOM 2823 O O . LEU A 1 361 ? 7.453 -14.625 -17.156 1 76.19 361 LEU A O 1
ATOM 2827 N N . GLY A 1 362 ? 7.77 -14.297 -14.938 1 81 362 GLY A N 1
ATOM 2828 C CA . GLY A 1 362 ? 7.855 -12.852 -15 1 81 362 GLY A CA 1
ATOM 2829 C C . GLY A 1 362 ? 6.508 -12.172 -15.133 1 81 362 GLY A C 1
ATOM 2830 O O . GLY A 1 362 ? 6.418 -11.055 -15.641 1 81 362 GLY A O 1
ATOM 2831 N N . CYS A 1 363 ? 5.469 -12.828 -14.773 1 87.62 363 CYS A N 1
ATOM 2832 C CA . CYS A 1 363 ? 4.137 -12.273 -14.984 1 87.62 363 CYS A CA 1
ATOM 2833 C C . CYS A 1 363 ? 3.5 -11.867 -13.656 1 87.62 363 CYS A C 1
ATOM 2835 O O . CYS A 1 363 ? 2.314 -11.531 -13.609 1 87.62 363 CYS A O 1
ATOM 2837 N N . PHE A 1 364 ? 4.18 -12.008 -12.625 1 89.88 364 PHE A N 1
ATOM 2838 C CA . PHE A 1 364 ? 3.656 -11.633 -11.32 1 89.88 364 PHE A CA 1
ATOM 2839 C C . PHE A 1 364 ? 4.699 -10.867 -10.516 1 89.88 364 PHE A C 1
ATOM 2841 O O . PHE A 1 364 ? 5.898 -11.125 -10.633 1 89.88 364 PHE A O 1
ATOM 2848 N N . PRO A 1 365 ? 4.242 -9.938 -9.719 1 88.81 365 PRO A N 1
ATOM 2849 C CA . PRO A 1 365 ? 5.191 -9.18 -8.906 1 88.81 365 PRO A CA 1
ATOM 2850 C C . PRO A 1 365 ? 5.977 -10.062 -7.938 1 88.81 365 PRO A C 1
ATOM 2852 O O . PRO A 1 365 ? 5.523 -11.148 -7.582 1 88.81 365 PRO A O 1
ATOM 2855 N N . ARG A 1 366 ? 7.031 -9.57 -7.523 1 86.12 366 ARG A N 1
ATOM 2856 C CA . ARG A 1 366 ? 7.953 -10.344 -6.695 1 86.12 366 ARG A CA 1
ATOM 2857 C C . ARG A 1 366 ? 7.383 -10.562 -5.301 1 86.12 366 ARG A C 1
ATOM 2859 O O . ARG A 1 366 ? 6.906 -9.625 -4.66 1 86.12 366 ARG A O 1
ATOM 2866 N N . VAL A 1 367 ? 7.312 -11.773 -4.914 1 82.31 367 VAL A N 1
ATOM 2867 C CA . VAL A 1 367 ? 6.852 -12.156 -3.584 1 82.31 367 VAL A CA 1
ATOM 2868 C C . VAL A 1 367 ? 7.871 -13.094 -2.936 1 82.31 367 VAL A C 1
ATOM 2870 O O . VAL A 1 367 ? 8.672 -13.727 -3.629 1 82.31 367 VAL A O 1
ATOM 2873 N N . LYS A 1 368 ? 7.941 -13.047 -1.658 1 75.31 368 LYS A N 1
ATOM 2874 C CA . LYS A 1 368 ? 8.844 -13.93 -0.936 1 75.31 368 LYS A CA 1
ATOM 2875 C C . LYS A 1 368 ? 8.266 -15.336 -0.819 1 75.31 368 LYS A C 1
ATOM 2877 O O . LYS A 1 368 ? 7.141 -15.516 -0.338 1 75.31 368 LYS A O 1
ATOM 2882 N N . VAL A 1 369 ? 8.977 -16.297 -1.384 1 75.12 369 VAL A N 1
ATOM 2883 C CA . VAL A 1 369 ? 8.547 -17.688 -1.322 1 75.12 369 VAL A CA 1
ATOM 2884 C C . VAL A 1 369 ? 9.305 -18.406 -0.208 1 75.12 369 VAL A C 1
ATOM 2886 O O . VAL A 1 369 ? 10.531 -18.359 -0.152 1 75.12 369 VAL A O 1
ATOM 2889 N N . VAL A 1 370 ? 8.617 -18.844 0.811 1 72.81 370 VAL A N 1
ATOM 2890 C CA . VAL A 1 370 ? 9.227 -19.594 1.909 1 72.81 370 VAL A CA 1
ATOM 2891 C C . VAL A 1 370 ? 8.906 -21.078 1.759 1 72.81 370 VAL A C 1
ATOM 2893 O O . VAL A 1 370 ? 7.77 -21.453 1.458 1 72.81 370 VAL A O 1
ATOM 2896 N N . HIS A 1 371 ? 9.977 -21.859 1.719 1 63.38 371 HIS A N 1
ATOM 2897 C CA . HIS A 1 371 ? 9.766 -23.297 1.651 1 63.38 371 HIS A CA 1
ATOM 2898 C C . HIS A 1 371 ? 9.742 -23.906 3.045 1 63.38 371 HIS A C 1
ATOM 2900 O O . HIS A 1 371 ? 10.695 -23.766 3.814 1 63.38 371 HIS A O 1
ATOM 2906 N N . LYS A 1 372 ? 8.672 -24.078 3.697 1 56.34 372 LYS A N 1
ATOM 2907 C CA . LYS A 1 372 ? 8.586 -24.578 5.066 1 56.34 372 LYS A CA 1
ATOM 2908 C C . LYS A 1 372 ? 9.008 -26.047 5.152 1 56.34 372 LYS A C 1
ATOM 2910 O O . LYS A 1 372 ? 9.602 -26.469 6.145 1 56.34 372 LYS A O 1
ATOM 2915 N N . ALA A 1 373 ? 8.305 -27.031 4.543 1 53.5 373 ALA A N 1
ATOM 2916 C CA . ALA A 1 373 ? 8.57 -28.406 4.918 1 53.5 373 ALA A CA 1
ATOM 2917 C C . ALA A 1 373 ? 9.57 -29.062 3.959 1 53.5 373 ALA A C 1
ATOM 2919 O O . ALA A 1 373 ? 9.422 -28.953 2.74 1 53.5 373 ALA A O 1
ATOM 2920 N N . ARG A 1 374 ? 10.758 -29.328 4.586 1 47.41 374 ARG A N 1
ATOM 2921 C CA . ARG A 1 374 ? 11.766 -30.125 3.898 1 47.41 374 ARG A CA 1
ATOM 2922 C C . ARG A 1 374 ? 11.156 -31.406 3.33 1 47.41 374 ARG A C 1
ATOM 2924 O O . ARG A 1 374 ? 11.586 -31.891 2.277 1 47.41 374 ARG A O 1
ATOM 2931 N N . TRP A 1 375 ? 10.258 -31.953 4.18 1 44.5 375 TRP A N 1
ATOM 2932 C CA . TRP A 1 375 ? 9.844 -33.312 3.867 1 44.5 375 TRP A CA 1
ATOM 2933 C C . TRP A 1 375 ? 8.844 -33.312 2.713 1 44.5 375 TRP A C 1
ATOM 2935 O O . TRP A 1 375 ? 8.703 -34.344 2.018 1 44.5 375 TRP A O 1
ATOM 2945 N N . VAL A 1 376 ? 7.988 -32.469 2.789 1 49.28 376 VAL A N 1
ATOM 2946 C CA . VAL A 1 376 ? 7.051 -32.5 1.672 1 49.28 376 VAL A CA 1
ATOM 2947 C C . VAL A 1 376 ? 7.535 -31.578 0.562 1 49.28 376 VAL A C 1
ATOM 2949 O O . VAL A 1 376 ? 7.641 -30.359 0.763 1 49.28 376 VAL A O 1
ATOM 2952 N N . ARG A 1 377 ? 8.164 -32.156 -0.277 1 49.5 377 ARG A N 1
ATOM 2953 C CA . ARG A 1 377 ? 8.734 -31.547 -1.47 1 49.5 377 ARG A CA 1
ATOM 2954 C C . ARG A 1 377 ? 7.742 -30.578 -2.115 1 49.5 377 ARG A C 1
ATOM 2956 O O . ARG A 1 377 ? 6.586 -30.922 -2.35 1 49.5 377 ARG A O 1
ATOM 2963 N N . GLY A 1 378 ? 7.906 -29.234 -1.979 1 57.5 378 GLY A N 1
ATOM 2964 C CA . GLY A 1 378 ? 7.199 -28.375 -2.92 1 57.5 378 GLY A CA 1
ATOM 2965 C C . GLY A 1 378 ? 6.215 -27.438 -2.252 1 57.5 378 GLY A C 1
ATOM 2966 O O . GLY A 1 378 ? 5.484 -26.703 -2.928 1 57.5 378 GLY A O 1
ATOM 2967 N N . GLN A 1 379 ? 6.027 -27.734 -0.887 1 64.5 379 GLN A N 1
ATOM 2968 C CA . GLN A 1 379 ? 5.008 -26.844 -0.348 1 64.5 379 GLN A CA 1
ATOM 2969 C C . GLN A 1 379 ? 5.547 -25.422 -0.205 1 64.5 379 GLN A C 1
ATOM 2971 O O . GLN A 1 379 ? 6.59 -25.203 0.412 1 64.5 379 GLN A O 1
ATOM 2976 N N . VAL A 1 380 ? 4.98 -24.656 -0.993 1 75.5 380 VAL A N 1
ATOM 2977 C CA . VAL A 1 380 ? 5.379 -23.25 -1.069 1 75.5 380 VAL A CA 1
ATOM 2978 C C . VAL A 1 380 ? 4.43 -22.406 -0.232 1 75.5 380 VAL A C 1
ATOM 2980 O O . VAL A 1 380 ? 3.221 -22.656 -0.199 1 75.5 380 VAL A O 1
ATOM 2983 N N . TYR A 1 381 ? 4.953 -21.75 0.683 1 80.56 381 TYR A N 1
ATOM 2984 C CA . TYR A 1 381 ? 4.156 -20.797 1.452 1 80.56 381 TYR A CA 1
ATOM 2985 C C . TYR A 1 381 ? 4.535 -19.359 1.105 1 80.56 381 TYR A C 1
ATOM 2987 O O . TYR A 1 381 ? 5.719 -19.016 1.081 1 80.56 381 TYR A O 1
ATOM 2995 N N . ILE A 1 382 ? 3.578 -18.656 0.705 1 86.31 382 ILE A N 1
ATOM 2996 C CA . ILE A 1 382 ? 3.762 -17.234 0.401 1 86.31 382 ILE A CA 1
ATOM 2997 C C . ILE A 1 382 ? 2.938 -16.391 1.369 1 86.31 382 ILE A C 1
ATOM 2999 O O . ILE A 1 382 ? 1.729 -16.234 1.187 1 86.31 382 ILE A O 1
ATOM 3003 N N . PRO A 1 383 ? 3.494 -15.797 2.303 1 84.38 383 PRO A N 1
ATOM 3004 C CA . PRO A 1 383 ? 2.766 -15.109 3.371 1 84.38 383 PRO A CA 1
ATOM 3005 C C . PRO A 1 383 ? 1.926 -13.945 2.855 1 84.38 383 PRO A C 1
ATOM 3007 O O . PRO A 1 383 ? 0.798 -13.734 3.314 1 84.38 383 PRO A O 1
ATOM 3010 N N . GLU A 1 384 ? 2.471 -13.141 1.994 1 84.88 384 GLU A N 1
ATOM 3011 C CA . GLU A 1 384 ? 1.74 -11.977 1.493 1 84.88 384 GLU A CA 1
ATOM 3012 C C . GLU A 1 384 ? 0.448 -12.398 0.797 1 84.88 384 GLU A C 1
ATOM 3014 O O . GLU A 1 384 ? -0.595 -11.766 0.98 1 84.88 384 GLU A O 1
ATOM 3019 N N . ILE A 1 385 ? 0.544 -13.422 0.061 1 89.38 385 ILE A N 1
ATOM 3020 C CA . ILE A 1 385 ? -0.628 -13.898 -0.666 1 89.38 385 ILE A CA 1
ATOM 3021 C C . ILE A 1 385 ? -1.623 -14.523 0.311 1 89.38 385 ILE A C 1
ATOM 3023 O O . ILE A 1 385 ? -2.838 -14.398 0.131 1 89.38 385 ILE A O 1
ATOM 3027 N N . ASN A 1 386 ? -1.16 -15.156 1.351 1 90.62 386 ASN A N 1
ATOM 3028 C CA . ASN A 1 386 ? -2.029 -15.734 2.371 1 90.62 386 ASN A CA 1
ATOM 3029 C C . ASN A 1 386 ? -2.904 -14.664 3.027 1 90.62 386 ASN A C 1
ATOM 3031 O O . ASN A 1 386 ? -4.109 -14.867 3.195 1 90.62 386 ASN A O 1
ATOM 3035 N N . TRP A 1 387 ? -2.348 -13.617 3.275 1 88.19 387 TRP A N 1
ATOM 3036 C CA . TRP A 1 387 ? -3.098 -12.555 3.939 1 88.19 387 TRP A CA 1
ATOM 3037 C C . TRP A 1 387 ? -4.082 -11.898 2.975 1 88.19 387 TRP A C 1
ATOM 3039 O O . TRP A 1 387 ? -5.195 -11.547 3.361 1 88.19 387 TRP A O 1
ATOM 3049 N N . VAL A 1 388 ? -3.656 -11.727 1.792 1 89.75 388 VAL A N 1
ATOM 3050 C CA . VAL A 1 388 ? -4.551 -11.148 0.794 1 89.75 388 VAL A CA 1
ATOM 3051 C C . VAL A 1 388 ? -5.746 -12.07 0.576 1 89.75 388 VAL A C 1
ATOM 3053 O O . VAL A 1 388 ? -6.887 -11.609 0.504 1 89.75 388 VAL A O 1
ATOM 3056 N N . LEU A 1 389 ? -5.492 -13.344 0.497 1 94.44 389 LEU A N 1
ATOM 3057 C CA . LEU A 1 389 ? -6.566 -14.32 0.322 1 94.44 389 LEU A CA 1
ATOM 3058 C C . LEU A 1 389 ? -7.508 -14.312 1.522 1 94.44 389 LEU A C 1
ATOM 3060 O O . LEU A 1 389 ? -8.727 -14.438 1.364 1 94.44 389 LEU A O 1
ATOM 3064 N N . MET A 1 390 ? -6.945 -14.188 2.725 1 94.25 390 MET A N 1
ATOM 3065 C CA . MET A 1 390 ? -7.766 -14.156 3.932 1 94.25 390 MET A CA 1
ATOM 3066 C C . MET A 1 390 ? -8.727 -12.969 3.904 1 94.25 390 MET A C 1
ATOM 3068 O O . MET A 1 390 ? -9.922 -13.125 4.121 1 94.25 390 MET A O 1
ATOM 3072 N N . ILE A 1 391 ? -8.164 -11.797 3.549 1 90.56 391 ILE A N 1
ATOM 3073 C CA . ILE A 1 391 ? -8.969 -10.578 3.559 1 90.56 391 ILE A CA 1
ATOM 3074 C C . ILE A 1 391 ? -10.062 -10.672 2.496 1 90.56 391 ILE A C 1
ATOM 3076 O O . ILE A 1 391 ? -11.227 -10.344 2.758 1 90.56 391 ILE A O 1
ATOM 3080 N N . LEU A 1 392 ? -9.711 -11.117 1.341 1 92 392 LEU A N 1
ATOM 3081 C CA . LEU A 1 392 ? -10.68 -11.211 0.253 1 92 392 LEU A CA 1
ATOM 3082 C C . LEU A 1 392 ? -11.734 -12.273 0.551 1 92 392 LEU A C 1
ATOM 3084 O O . LEU A 1 392 ? -12.914 -12.078 0.255 1 92 392 LEU A O 1
ATOM 3088 N N . SER A 1 393 ? -11.344 -13.406 1.105 1 95.56 393 SER A N 1
ATOM 3089 C CA . SER A 1 393 ? -12.297 -14.453 1.457 1 95.56 393 SER A CA 1
ATOM 3090 C C . SER A 1 393 ? -13.273 -13.977 2.531 1 95.56 393 SER A C 1
ATOM 3092 O O . SER A 1 393 ? -14.461 -14.305 2.492 1 95.56 393 SER A O 1
ATOM 3094 N N . LEU A 1 394 ? -12.734 -13.234 3.508 1 92.62 394 LEU A N 1
ATOM 3095 C CA . LEU A 1 394 ? -13.594 -12.68 4.547 1 92.62 394 LEU A CA 1
ATOM 3096 C C . LEU A 1 394 ? -14.562 -11.656 3.965 1 92.62 394 LEU A C 1
ATOM 3098 O O . LEU A 1 394 ? -15.742 -11.633 4.328 1 92.62 394 LEU A O 1
ATOM 3102 N N . ALA A 1 395 ? -14.055 -10.859 3.053 1 88.81 395 ALA A N 1
ATOM 3103 C CA . ALA A 1 395 ? -14.891 -9.844 2.416 1 88.81 395 ALA A CA 1
ATOM 3104 C C . ALA A 1 395 ? -16.031 -10.492 1.639 1 88.81 395 ALA A C 1
ATOM 3106 O O . ALA A 1 395 ? -17.172 -10.016 1.694 1 88.81 395 ALA A O 1
ATOM 3107 N N . VAL A 1 396 ? -15.766 -11.547 0.992 1 91.25 396 VAL A N 1
ATOM 3108 C CA . VAL A 1 396 ? -16.781 -12.227 0.196 1 91.25 396 VAL A CA 1
ATOM 3109 C C . VAL A 1 396 ? -17.781 -12.922 1.117 1 91.25 396 VAL A C 1
ATOM 3111 O O . VAL A 1 396 ? -18.984 -12.938 0.84 1 91.25 396 VAL A O 1
ATOM 3114 N N . THR A 1 397 ? -17.312 -13.5 2.209 1 91.56 397 THR A N 1
ATOM 3115 C CA . THR A 1 397 ? -18.188 -14.195 3.146 1 91.56 397 THR A CA 1
ATOM 3116 C C . THR A 1 397 ? -19.156 -13.211 3.805 1 91.56 397 THR A C 1
ATOM 3118 O O . THR A 1 397 ? -20.359 -13.5 3.918 1 91.56 397 THR A O 1
ATOM 3121 N N . VAL A 1 398 ? -18.594 -12.062 4.145 1 84.81 398 VAL A N 1
ATOM 3122 C CA . VAL A 1 398 ? -19.438 -11.07 4.805 1 84.81 398 VAL A CA 1
ATOM 3123 C C . VAL A 1 398 ? -20.312 -10.367 3.773 1 84.81 398 VAL A C 1
ATOM 3125 O O . VAL A 1 398 ? -21.453 -10 4.07 1 84.81 398 VAL A O 1
ATOM 3128 N N . GLY A 1 399 ? -19.828 -10.172 2.611 1 80.31 399 GLY A N 1
ATOM 3129 C CA . GLY A 1 399 ? -20.562 -9.477 1.568 1 80.31 399 GLY A CA 1
ATOM 3130 C C . GLY A 1 399 ? -21.75 -10.266 1.06 1 80.31 399 GLY A C 1
ATOM 3131 O O . GLY A 1 399 ? -22.844 -9.719 0.921 1 80.31 399 GLY A O 1
ATOM 3132 N N . PHE A 1 400 ? -21.703 -11.469 0.747 1 80.12 400 PHE A N 1
ATOM 3133 C CA . PHE A 1 400 ? -22.781 -12.273 0.185 1 80.12 400 PHE A CA 1
ATOM 3134 C C . PHE A 1 400 ? -23.719 -12.773 1.283 1 80.12 400 PHE A C 1
ATOM 3136 O O . PHE A 1 400 ? -24.938 -12.695 1.152 1 80.12 400 PHE A O 1
ATOM 3143 N N . ARG A 1 401 ? -23.234 -13.234 2.42 1 76.94 401 ARG A N 1
ATOM 3144 C CA . ARG A 1 401 ? -23.969 -13.758 3.562 1 76.94 401 ARG A CA 1
ATOM 3145 C C . ARG A 1 401 ? -24.766 -15 3.172 1 76.94 401 ARG A C 1
ATOM 3147 O O . ARG A 1 401 ? -25.109 -15.82 4.027 1 76.94 401 ARG A O 1
ATOM 3154 N N . ASP A 1 402 ? -25.016 -15.117 1.741 1 82.75 402 ASP A N 1
ATOM 3155 C CA . ASP A 1 402 ? -25.797 -16.25 1.247 1 82.75 402 ASP A CA 1
ATOM 3156 C C . ASP A 1 402 ? -24.938 -17.188 0.403 1 82.75 402 ASP A C 1
ATOM 3158 O O . ASP A 1 402 ? -24.188 -16.734 -0.468 1 82.75 402 ASP A O 1
ATOM 3162 N N . THR A 1 403 ? -25.156 -18.547 0.656 1 86.81 403 THR A N 1
ATOM 3163 C CA . THR A 1 403 ? -24.359 -19.562 -0.008 1 86.81 403 THR A CA 1
ATOM 3164 C C . THR A 1 403 ? -24.781 -19.719 -1.467 1 86.81 403 THR A C 1
ATOM 3166 O O . THR A 1 403 ? -23.969 -20.109 -2.312 1 86.81 403 THR A O 1
ATOM 3169 N N . ASN A 1 404 ? -26 -19.391 -1.797 1 87.38 404 ASN A N 1
ATOM 3170 C CA . ASN A 1 404 ? -26.469 -19.562 -3.17 1 87.38 404 ASN A CA 1
ATOM 3171 C C . ASN A 1 404 ? -25.797 -18.578 -4.117 1 87.38 404 ASN A C 1
ATOM 3173 O O . ASN A 1 404 ? -25.344 -18.953 -5.199 1 87.38 404 ASN A O 1
ATOM 3177 N N . ARG A 1 405 ? -25.703 -17.391 -3.66 1 88.94 405 ARG A N 1
ATOM 3178 C CA . ARG A 1 405 ? -25.047 -16.375 -4.496 1 88.94 405 ARG A CA 1
ATOM 3179 C C . ARG A 1 405 ? -23.547 -16.641 -4.605 1 88.94 405 ARG A C 1
ATOM 3181 O O . ARG A 1 405 ? -22.953 -16.406 -5.656 1 88.94 405 ARG A O 1
ATOM 3188 N N . LEU A 1 406 ? -23.047 -17.141 -3.566 1 91.06 406 LEU A N 1
ATOM 3189 C CA . LEU A 1 406 ? -21.641 -17.484 -3.557 1 91.06 406 LEU A CA 1
ATOM 3190 C C . LEU A 1 406 ? -21.344 -18.656 -4.484 1 91.06 406 LEU A C 1
ATOM 3192 O O . LEU A 1 406 ? -20.328 -18.688 -5.164 1 91.06 406 LEU A O 1
ATOM 3196 N N . ALA A 1 407 ? -22.25 -19.547 -4.551 1 91.62 407 ALA A N 1
ATOM 3197 C CA . ALA A 1 407 ? -22.109 -20.719 -5.418 1 91.62 407 ALA A CA 1
ATOM 3198 C C . ALA A 1 407 ? -22.156 -20.312 -6.891 1 91.62 407 ALA A C 1
ATOM 3200 O O . ALA A 1 407 ? -21.453 -20.906 -7.719 1 91.62 407 ALA A O 1
ATOM 3201 N N . ASN A 1 408 ? -22.953 -19.328 -7.16 1 91.06 408 ASN A N 1
ATOM 3202 C CA . ASN A 1 408 ? -23 -18.844 -8.531 1 91.06 408 ASN A CA 1
ATOM 3203 C C . ASN A 1 408 ? -21.656 -18.219 -8.953 1 91.06 408 ASN A C 1
ATOM 3205 O O . ASN A 1 408 ? -21.188 -18.453 -10.07 1 91.06 408 ASN A O 1
ATOM 3209 N N . ALA A 1 409 ? -21.156 -17.531 -8.055 1 92.38 409 ALA A N 1
ATOM 3210 C CA . ALA A 1 409 ? -19.844 -16.938 -8.344 1 92.38 409 ALA A CA 1
ATOM 3211 C C . ALA A 1 409 ? -18.766 -18 -8.477 1 92.38 409 ALA A C 1
ATOM 3213 O O . ALA A 1 409 ? -17.984 -18 -9.422 1 92.38 409 ALA A O 1
ATOM 3214 N N . TYR A 1 410 ? -18.797 -18.906 -7.559 1 92.75 410 TYR A N 1
ATOM 3215 C CA . TYR A 1 410 ? -17.828 -20 -7.547 1 92.75 410 TYR A CA 1
ATOM 3216 C C . TYR A 1 410 ? -17.953 -20.844 -8.812 1 92.75 410 TYR A C 1
ATOM 3218 O O . TYR A 1 410 ? -16.953 -21.125 -9.469 1 92.75 410 TYR A O 1
ATOM 3226 N N . GLY A 1 411 ? -19.125 -21.078 -9.25 1 92 411 GLY A N 1
ATOM 3227 C CA . GLY A 1 411 ? -19.375 -21.891 -10.438 1 92 411 GLY A CA 1
ATOM 3228 C C . GLY A 1 411 ? -18.938 -21.219 -11.719 1 92 411 GLY A C 1
ATOM 3229 O O . GLY A 1 411 ? -18.375 -21.859 -12.602 1 92 411 GLY A O 1
ATOM 3230 N N . SER A 1 412 ? -19.156 -20.016 -11.766 1 92.88 412 SER A N 1
ATOM 3231 C CA . SER A 1 412 ? -18.781 -19.281 -12.969 1 92.88 412 SER A CA 1
ATOM 3232 C C . SER A 1 412 ? -17.266 -19.281 -13.164 1 92.88 412 SER A C 1
ATOM 3234 O O . SER A 1 412 ? -16.781 -19.469 -14.281 1 92.88 412 SER A O 1
ATOM 3236 N N . ALA A 1 413 ? -16.547 -19.172 -12.148 1 94.06 413 ALA A N 1
ATOM 3237 C CA . ALA A 1 413 ? -15.086 -19.172 -12.227 1 94.06 413 ALA A CA 1
ATOM 3238 C C . ALA A 1 413 ? -14.562 -20.547 -12.602 1 94.06 413 ALA A C 1
ATOM 3240 O O . ALA A 1 413 ? -13.664 -20.672 -13.438 1 94.06 413 ALA A O 1
ATOM 3241 N N . CYS A 1 414 ? -15.125 -21.531 -12.07 1 93.31 414 CYS A N 1
ATOM 3242 C CA . CYS A 1 414 ? -14.68 -22.891 -12.336 1 93.31 414 CYS A CA 1
ATOM 3243 C C . CYS A 1 414 ? -14.984 -23.297 -13.773 1 93.31 414 CYS A C 1
ATOM 3245 O O . CYS A 1 414 ? -14.164 -23.938 -14.43 1 93.31 414 CYS A O 1
ATOM 3247 N N . MET A 1 415 ? -16.156 -22.906 -14.258 1 94.75 415 MET A N 1
ATOM 3248 C CA . MET A 1 415 ? -16.531 -23.234 -15.633 1 94.75 415 MET A CA 1
ATOM 3249 C C . MET A 1 415 ? -15.602 -22.547 -16.625 1 94.75 415 MET A C 1
ATOM 3251 O O . MET A 1 415 ? -15.172 -23.156 -17.609 1 94.75 415 MET A O 1
ATOM 3255 N N . ALA A 1 416 ? -15.281 -21.359 -16.281 1 94.5 416 ALA A N 1
ATOM 3256 C CA . ALA A 1 416 ? -14.375 -20.625 -17.172 1 94.5 416 ALA A CA 1
ATOM 3257 C C . ALA A 1 416 ? -12.984 -21.234 -17.156 1 94.5 416 ALA A C 1
ATOM 3259 O O . ALA A 1 416 ? -12.336 -21.344 -18.203 1 94.5 416 ALA A O 1
ATOM 3260 N N . LEU A 1 417 ? -12.539 -21.672 -16.047 1 94.44 417 LEU A N 1
ATOM 3261 C CA . LEU A 1 417 ? -11.219 -22.266 -15.914 1 94.44 417 LEU A CA 1
ATOM 3262 C C . LEU A 1 417 ? -11.148 -23.594 -16.672 1 94.44 417 LEU A C 1
ATOM 3264 O O . LEU A 1 417 ? -10.164 -23.875 -17.344 1 94.44 417 LEU A O 1
ATOM 3268 N N . THR A 1 418 ? -12.203 -24.391 -16.531 1 94.81 418 THR A N 1
ATOM 3269 C CA . THR A 1 418 ? -12.242 -25.656 -17.234 1 94.81 418 THR A CA 1
ATOM 3270 C C . THR A 1 418 ? -12.211 -25.453 -18.75 1 94.81 418 THR A C 1
ATOM 3272 O O . THR A 1 418 ? -11.586 -26.219 -19.484 1 94.81 418 THR A O 1
ATOM 3275 N N . PHE A 1 419 ? -12.82 -24.406 -19.109 1 95.56 419 PHE A N 1
ATOM 3276 C CA . PHE A 1 419 ? -12.844 -24.109 -20.547 1 95.56 419 PHE A CA 1
ATOM 3277 C C . PHE A 1 419 ? -11.453 -23.672 -21.016 1 95.56 419 PHE A C 1
ATOM 3279 O O . PHE A 1 419 ? -11 -24.109 -22.078 1 95.56 419 PHE A O 1
ATOM 3286 N N . VAL A 1 420 ? -10.773 -22.891 -20.266 1 95.38 420 VAL A N 1
ATOM 3287 C CA . VAL A 1 420 ? -9.43 -22.438 -20.609 1 95.38 420 VAL A CA 1
ATOM 3288 C C . VAL A 1 420 ? -8.477 -23.625 -20.641 1 95.38 420 VAL A C 1
ATOM 3290 O O . VAL A 1 420 ? -7.641 -23.734 -21.547 1 95.38 420 VAL A O 1
ATOM 3293 N N . SER A 1 421 ? -8.633 -24.516 -19.719 1 94.25 421 SER A N 1
ATOM 3294 C CA . SER A 1 421 ? -7.797 -25.703 -19.688 1 94.25 421 SER A CA 1
ATOM 3295 C C . SER A 1 421 ? -8.031 -26.594 -20.906 1 94.25 421 SER A C 1
ATOM 3297 O O . SER A 1 421 ? -7.105 -27.219 -21.422 1 94.25 421 SER A O 1
ATOM 3299 N N . THR A 1 422 ? -9.266 -26.609 -21.375 1 96.19 422 THR A N 1
ATOM 3300 C CA . THR A 1 422 ? -9.57 -27.391 -22.578 1 96.19 422 THR A CA 1
ATOM 3301 C C . THR A 1 422 ? -8.891 -26.797 -23.797 1 96.19 422 THR A C 1
ATOM 3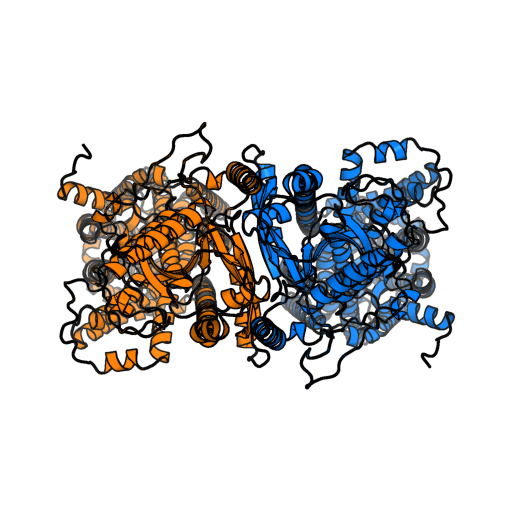303 O O . THR A 1 422 ? -8.336 -27.516 -24.625 1 96.19 422 THR A O 1
ATOM 3306 N N . LEU A 1 423 ? -8.852 -25.531 -23.828 1 95.38 423 LEU A N 1
ATOM 3307 C CA . LEU A 1 423 ? -8.203 -24.859 -24.953 1 95.38 423 LEU A CA 1
ATOM 3308 C C . LEU A 1 423 ? -6.691 -25.094 -24.922 1 95.38 423 LEU A C 1
ATOM 3310 O O . LEU A 1 423 ? -6.082 -25.406 -25.953 1 95.38 423 LEU A O 1
ATOM 3314 N N . LEU A 1 424 ? -6.102 -25.031 -23.844 1 93.75 424 LEU A N 1
ATOM 3315 C CA . LEU A 1 424 ? -4.656 -25.203 -23.703 1 93.75 424 LEU A CA 1
ATOM 3316 C C . LEU A 1 424 ? -4.254 -26.641 -23.938 1 93.75 424 LEU A C 1
ATOM 3318 O O . LEU A 1 424 ? -3.238 -26.922 -24.594 1 93.75 424 LEU A O 1
ATOM 3322 N N . THR A 1 425 ? -5.059 -27.547 -23.438 1 94.69 425 THR A N 1
ATOM 3323 C CA . THR A 1 425 ? -4.758 -28.969 -23.625 1 94.69 425 THR A CA 1
ATOM 3324 C C . THR A 1 425 ? -4.859 -29.344 -25.094 1 94.69 425 THR A C 1
ATOM 3326 O O . THR A 1 425 ? -4.094 -30.188 -25.578 1 94.69 425 THR A O 1
ATOM 3329 N N . SER A 1 426 ? -5.773 -28.734 -25.766 1 94.75 426 SER A N 1
ATOM 3330 C CA . SER A 1 426 ? -5.898 -29.016 -27.188 1 94.75 426 SER A CA 1
ATOM 3331 C C . SER A 1 426 ? -4.641 -28.594 -27.953 1 94.75 426 SER A C 1
ATOM 3333 O O . SER A 1 426 ? -4.195 -29.297 -28.859 1 94.75 426 SER A O 1
ATOM 3335 N N . LEU A 1 427 ? -4.055 -27.516 -27.531 1 92 427 LEU A N 1
ATOM 3336 C CA . LEU A 1 427 ? -2.812 -27.062 -28.156 1 92 427 LEU A CA 1
ATOM 3337 C C . LEU A 1 427 ? -1.66 -28 -27.797 1 92 427 LEU A C 1
ATOM 3339 O O . LEU A 1 427 ? -0.773 -28.234 -28.625 1 92 427 LEU A O 1
ATOM 3343 N N . VAL A 1 428 ? -1.679 -28.578 -26.656 1 91.19 428 VAL A N 1
ATOM 3344 C CA . VAL A 1 428 ? -0.64 -29.516 -26.219 1 91.19 428 VAL A CA 1
ATOM 3345 C C . VAL A 1 428 ? -0.75 -30.812 -27.016 1 91.19 428 VAL A C 1
ATOM 3347 O O . VAL A 1 428 ? 0.262 -31.391 -27.406 1 91.19 428 VAL A O 1
ATOM 3350 N N . ILE A 1 429 ? -1.98 -31.234 -27.234 1 91.94 429 ILE A N 1
ATOM 3351 C CA . ILE A 1 429 ? -2.203 -32.469 -28 1 91.94 429 ILE A CA 1
ATOM 3352 C C . ILE A 1 429 ? -1.64 -32.312 -29.406 1 91.94 429 ILE A C 1
ATOM 3354 O O . ILE A 1 429 ? -1.021 -33.219 -29.938 1 91.94 429 ILE A O 1
ATOM 3358 N N . TYR A 1 430 ? -1.775 -31.156 -29.844 1 89.56 430 TYR A N 1
ATOM 3359 C CA . TYR A 1 430 ? -1.327 -30.906 -31.219 1 89.56 430 TYR A CA 1
ATOM 3360 C C . TYR A 1 430 ? 0.171 -30.625 -31.266 1 89.56 430 TYR A C 1
ATOM 3362 O O . TYR A 1 430 ? 0.911 -31.281 -32 1 89.56 430 TYR A O 1
ATOM 3370 N N . PHE A 1 431 ? 0.733 -29.75 -30.484 1 86.31 431 PHE A N 1
ATOM 3371 C CA . PHE A 1 431 ? 2.098 -29.25 -30.594 1 86.31 431 PHE A CA 1
ATOM 3372 C C . PHE A 1 431 ? 3.07 -30.141 -29.844 1 86.31 431 PHE A C 1
ATOM 3374 O O . PHE A 1 431 ? 4.219 -30.312 -30.25 1 86.31 431 PHE A O 1
ATOM 3381 N N . VAL A 1 432 ? 2.693 -30.672 -28.781 1 85.81 432 VAL A N 1
ATOM 3382 C CA . VAL A 1 432 ? 3.623 -31.391 -27.922 1 85.81 432 VAL A CA 1
ATOM 3383 C C . VAL A 1 432 ? 3.529 -32.875 -28.188 1 85.81 432 VAL A C 1
ATOM 3385 O O . VAL A 1 432 ? 4.539 -33.531 -28.453 1 85.81 432 VAL A O 1
ATOM 3388 N N . TRP A 1 433 ? 2.199 -33.375 -28.141 1 86.88 433 TRP A N 1
ATOM 3389 C CA . TRP A 1 433 ? 2.027 -34.812 -28.344 1 86.88 433 TRP A CA 1
ATOM 3390 C C . TRP A 1 433 ? 2.104 -35.188 -29.828 1 86.88 433 TRP A C 1
ATOM 3392 O O . TRP A 1 433 ? 2.121 -36.344 -30.188 1 86.88 433 TRP A O 1
ATOM 3402 N N . ASN A 1 434 ? 2.205 -34.188 -30.734 1 84.88 434 ASN A N 1
ATOM 3403 C CA . ASN A 1 434 ? 2.322 -34.344 -32.188 1 84.88 434 ASN A CA 1
ATOM 3404 C C . ASN A 1 434 ? 1.23 -35.25 -32.719 1 84.88 434 ASN A C 1
ATOM 3406 O O . ASN A 1 434 ? 1.509 -36.156 -33.5 1 84.88 434 ASN A O 1
ATOM 3410 N N . GLN A 1 435 ? 0.103 -35.062 -32.094 1 87.56 435 GLN A N 1
ATOM 3411 C CA . GLN A 1 435 ? -1.047 -35.812 -32.625 1 87.56 435 GLN A CA 1
ATOM 3412 C C . GLN A 1 435 ? -1.712 -35.062 -33.781 1 87.56 435 GLN A C 1
ATOM 3414 O O . GLN A 1 435 ? -1.379 -33.906 -34.031 1 87.56 435 GLN A O 1
ATOM 3419 N N . SER A 1 436 ? -2.561 -35.688 -34.562 1 88.25 436 SER A N 1
ATOM 3420 C CA . SER A 1 436 ? -3.168 -35.094 -35.75 1 88.25 436 SER A CA 1
ATOM 3421 C C . SER A 1 436 ? -4.059 -33.906 -35.375 1 88.25 436 SER A C 1
ATOM 3423 O O . SER A 1 436 ? -4.559 -33.812 -34.25 1 88.25 436 SER A O 1
ATOM 3425 N N . LEU A 1 437 ? -4.094 -32.938 -36.188 1 88.75 437 LEU A N 1
ATOM 3426 C CA . LEU A 1 437 ? -4.945 -31.766 -36 1 88.75 437 LEU A CA 1
ATOM 3427 C C . LEU A 1 437 ? -6.406 -32.188 -35.875 1 88.75 437 LEU A C 1
ATOM 3429 O O . LEU A 1 437 ? -7.172 -31.531 -35.125 1 88.75 437 LEU A O 1
ATOM 3433 N N . PHE A 1 438 ? -6.711 -33.25 -36.469 1 91.88 438 PHE A N 1
ATOM 3434 C CA . PHE A 1 438 ? -8.078 -33.75 -36.406 1 91.88 438 PHE A CA 1
ATOM 3435 C C . PHE A 1 438 ? -8.43 -34.188 -35 1 91.88 438 PHE A C 1
ATOM 3437 O O . PHE A 1 438 ? -9.516 -33.875 -34.5 1 91.88 438 PHE A O 1
ATOM 3444 N N . LEU A 1 439 ? -7.57 -34.812 -34.312 1 93.19 439 LEU A N 1
ATOM 3445 C CA . LEU A 1 439 ? -7.816 -35.281 -32.938 1 93.19 439 LEU A CA 1
ATOM 3446 C C . LEU A 1 439 ? -7.902 -34.094 -31.969 1 93.19 439 LEU A C 1
ATOM 3448 O O . LEU A 1 439 ? -8.711 -34.094 -31.047 1 93.19 439 LEU A O 1
ATOM 3452 N N . ALA A 1 440 ? -7.027 -33.156 -32.219 1 93.75 440 ALA A N 1
ATOM 3453 C CA . ALA A 1 440 ? -7.059 -31.984 -31.375 1 93.75 440 ALA A CA 1
ATOM 3454 C C . ALA A 1 440 ? -8.375 -31.219 -31.531 1 93.75 440 ALA A C 1
ATOM 3456 O O . ALA A 1 440 ? -8.969 -30.781 -30.547 1 93.75 440 ALA A O 1
ATOM 3457 N N . LEU A 1 441 ? -8.867 -31.094 -32.719 1 94.44 441 LEU A N 1
ATOM 3458 C CA . LEU A 1 441 ? -10.117 -30.406 -33 1 94.44 441 LEU A CA 1
ATOM 3459 C C . LEU A 1 441 ? -11.305 -31.203 -32.469 1 94.44 441 LEU A C 1
ATOM 3461 O O . LEU A 1 441 ? -12.289 -30.625 -31.984 1 94.44 441 LEU A O 1
ATOM 3465 N N . LEU A 1 442 ? -11.219 -32.469 -32.531 1 95.44 442 LEU A N 1
ATOM 3466 C CA . LEU A 1 442 ? -12.273 -33.344 -32 1 95.44 442 LEU A CA 1
ATOM 3467 C C . LEU A 1 442 ? -12.367 -33.188 -30.484 1 95.44 442 LEU A C 1
ATOM 3469 O O . LEU A 1 442 ? -13.469 -33.125 -29.938 1 95.44 442 LEU A O 1
ATOM 3473 N N . TYR A 1 443 ? -11.258 -33.125 -29.875 1 96 443 TYR A N 1
ATOM 3474 C CA . TYR A 1 443 ? -11.211 -32.938 -28.438 1 96 443 TYR A CA 1
ATOM 3475 C C . TYR A 1 443 ? -11.867 -31.609 -28.031 1 96 443 TYR A C 1
ATOM 3477 O O . TYR A 1 443 ? -12.711 -31.562 -27.125 1 96 443 TYR A O 1
ATOM 3485 N N . VAL A 1 444 ? -11.516 -30.531 -28.719 1 95.88 444 VAL A N 1
ATOM 3486 C CA . VAL A 1 444 ? -12.039 -29.203 -28.391 1 95.88 444 VAL A CA 1
ATOM 3487 C C . VAL A 1 444 ? -13.523 -29.156 -28.719 1 95.88 444 VAL A C 1
ATOM 3489 O O . VAL A 1 444 ? -14.312 -28.547 -27.984 1 95.88 444 VAL A O 1
ATOM 3492 N N . LEU A 1 445 ? -13.891 -29.734 -29.781 1 96.12 445 LEU A N 1
ATOM 3493 C CA . LEU A 1 445 ? -15.289 -29.688 -30.188 1 96.12 445 LEU A CA 1
ATOM 3494 C C . LEU A 1 445 ? -16.156 -30.516 -29.25 1 96.12 445 LEU A C 1
ATOM 3496 O O . LEU A 1 445 ? -17.266 -30.094 -28.891 1 96.12 445 LEU A O 1
ATOM 3500 N N . PHE A 1 446 ? -15.703 -31.641 -28.828 1 96.56 446 PHE A N 1
ATOM 3501 C CA . PHE A 1 446 ? -16.484 -32.5 -27.953 1 96.56 446 PHE A CA 1
ATOM 3502 C C . PHE A 1 446 ? -16.594 -31.922 -26.547 1 96.56 446 PHE A C 1
ATOM 3504 O O . PHE A 1 446 ? -17.688 -31.609 -26.078 1 96.56 446 PHE A O 1
ATOM 3511 N N . PHE A 1 447 ? -15.523 -31.75 -25.906 1 96.69 447 PHE A N 1
ATOM 3512 C CA . PHE A 1 447 ? -15.539 -31.25 -24.531 1 96.69 447 PHE A CA 1
ATOM 3513 C C . PHE A 1 447 ? -15.859 -29.75 -24.516 1 96.69 447 PHE A C 1
ATOM 3515 O O . PHE A 1 447 ? -16.547 -29.266 -23.609 1 96.69 447 PHE A O 1
ATOM 3522 N N . GLY A 1 448 ? -15.359 -29.031 -25.531 1 95.94 448 GLY A N 1
ATOM 3523 C CA . GLY A 1 448 ? -15.648 -27.609 -25.625 1 95.94 448 GLY A CA 1
ATOM 3524 C C . GLY A 1 448 ? -17.125 -27.312 -25.766 1 95.94 448 GLY A C 1
ATOM 3525 O O . GLY A 1 448 ? -17.625 -26.344 -25.188 1 95.94 448 GLY A O 1
ATOM 3526 N N . SER A 1 449 ? -17.812 -28.125 -26.484 1 96.38 449 SER A N 1
ATOM 3527 C CA . SER A 1 449 ? -19.234 -27.906 -26.672 1 96.38 449 SER A CA 1
ATOM 3528 C C . SER A 1 449 ? -20 -28.109 -25.375 1 96.38 449 SER A C 1
ATOM 3530 O O . SER A 1 449 ? -20.922 -27.344 -25.047 1 96.38 449 SER A O 1
ATOM 3532 N N . ILE A 1 450 ? -19.625 -29.094 -24.625 1 95.56 450 ILE A N 1
ATOM 3533 C CA . ILE A 1 450 ? -20.266 -29.344 -23.328 1 95.56 450 ILE A CA 1
ATOM 3534 C C . ILE A 1 450 ? -20 -28.172 -22.391 1 95.56 450 ILE A C 1
ATOM 3536 O O . ILE A 1 450 ? -20.922 -27.672 -21.734 1 95.56 450 ILE A O 1
ATOM 3540 N N . GLU A 1 451 ? -18.828 -27.734 -22.438 1 95.69 451 GLU A N 1
ATOM 3541 C CA . GLU A 1 451 ? -18.453 -26.656 -21.531 1 95.69 451 GLU A CA 1
ATOM 3542 C C . GLU A 1 451 ? -19.047 -25.328 -21.953 1 95.69 451 GLU A C 1
ATOM 3544 O O . GLU A 1 451 ? -19.375 -24.484 -21.094 1 95.69 451 GLU A O 1
ATOM 3549 N N . ILE A 1 452 ? -19.219 -25.094 -23.188 1 95.81 452 ILE A N 1
ATOM 3550 C CA . ILE A 1 452 ? -19.844 -23.859 -23.656 1 95.81 452 ILE A CA 1
ATOM 3551 C C . ILE A 1 452 ? -21.297 -23.812 -23.219 1 95.81 452 ILE A C 1
ATOM 3553 O O . ILE A 1 452 ? -21.812 -22.734 -22.891 1 95.81 452 ILE A O 1
ATOM 3557 N N . ILE A 1 453 ? -21.984 -24.953 -23.156 1 94.81 453 ILE A N 1
ATOM 3558 C CA . ILE A 1 453 ? -23.359 -25.031 -22.672 1 94.81 453 ILE A CA 1
ATOM 3559 C C . ILE A 1 453 ? -23.391 -24.625 -21.188 1 94.81 453 ILE A C 1
ATOM 3561 O O . ILE A 1 453 ? -24.234 -23.828 -20.781 1 94.81 453 ILE A O 1
ATOM 3565 N N . TYR A 1 454 ? -22.5 -25.141 -20.516 1 95.06 454 TYR A N 1
ATOM 3566 C CA . TYR A 1 454 ? -22.438 -24.781 -19.094 1 95.06 454 TYR A CA 1
ATOM 3567 C C . TYR A 1 454 ? -22.078 -23.297 -18.922 1 95.06 454 TYR A C 1
ATOM 3569 O O . TYR A 1 454 ? -22.656 -22.609 -18.078 1 95.06 454 TYR A O 1
ATOM 3577 N N . LEU A 1 455 ? -21.141 -22.781 -19.75 1 94.69 455 LEU A N 1
ATOM 3578 C CA . LEU A 1 455 ? -20.734 -21.375 -19.672 1 94.69 455 LEU A CA 1
ATOM 3579 C C . LEU A 1 455 ? -21.891 -20.453 -20.047 1 94.69 455 LEU A C 1
ATOM 3581 O O . LEU A 1 455 ? -22.016 -19.375 -19.469 1 94.69 455 LEU A O 1
ATOM 3585 N N . SER A 1 456 ? -22.688 -20.891 -20.938 1 94 456 SER A N 1
ATOM 3586 C CA . SER A 1 456 ? -23.844 -20.094 -21.312 1 94 456 SER A CA 1
ATOM 3587 C C . SER A 1 456 ? -24.828 -19.969 -20.156 1 94 456 SER A C 1
ATOM 3589 O O . SER A 1 456 ? -25.438 -18.906 -19.953 1 94 456 SER A O 1
ATOM 3591 N N . SER A 1 457 ? -24.969 -21 -19.422 1 91.62 457 SER A N 1
ATOM 3592 C CA . SER A 1 457 ? -25.797 -20.953 -18.234 1 91.62 457 SER A CA 1
ATOM 3593 C C . SER A 1 457 ? -25.219 -20.031 -17.172 1 91.62 457 SER A C 1
ATOM 3595 O O . SER A 1 457 ? -25.938 -19.312 -16.5 1 91.62 457 SER A O 1
ATOM 3597 N N . ALA A 1 458 ? -23.938 -20.031 -17.078 1 90.38 458 ALA A N 1
ATOM 3598 C CA . ALA A 1 458 ? -23.25 -19.188 -16.109 1 90.38 458 ALA A CA 1
ATOM 3599 C C . ALA A 1 458 ? -23.406 -17.719 -16.438 1 90.38 458 ALA A C 1
ATOM 3601 O O . ALA A 1 458 ? -23.469 -16.859 -15.547 1 90.38 458 ALA A O 1
ATOM 3602 N N . CYS A 1 459 ? -23.516 -17.344 -17.656 1 89.31 459 CYS A N 1
ATOM 3603 C CA . CYS A 1 459 ? -23.672 -15.961 -18.094 1 89.31 459 CYS A CA 1
ATOM 3604 C C . CYS A 1 459 ? -25.016 -15.398 -17.656 1 89.31 459 CYS A C 1
ATOM 3606 O O . CYS A 1 459 ? -25.141 -14.195 -17.391 1 89.31 459 CYS A O 1
ATOM 3608 N N . MET A 1 460 ? -25.984 -16.219 -17.484 1 85.5 460 MET A N 1
ATOM 3609 C CA . MET A 1 460 ? -27.312 -15.773 -17.062 1 85.5 460 MET A CA 1
ATOM 3610 C C . MET A 1 460 ? -27.344 -15.461 -15.57 1 85.5 460 MET A C 1
ATOM 3612 O O . MET A 1 460 ? -28.203 -14.719 -15.094 1 85.5 460 MET A O 1
ATOM 3616 N N . LYS A 1 461 ? -26.359 -15.969 -14.914 1 85.38 461 LYS A N 1
ATOM 3617 C CA . LYS A 1 461 ? -26.328 -15.797 -13.461 1 85.38 461 LYS A CA 1
ATOM 3618 C C . LYS A 1 461 ? -25.391 -14.672 -13.062 1 85.38 461 LYS A C 1
ATOM 3620 O O . LYS A 1 461 ? -25.094 -14.484 -11.883 1 85.38 461 LYS A O 1
ATOM 3625 N N . ILE A 1 462 ? -24.906 -13.883 -13.906 1 86.12 462 ILE A N 1
ATOM 3626 C CA . ILE A 1 462 ? -23.938 -12.812 -13.648 1 86.12 462 ILE A CA 1
ATOM 3627 C C . ILE A 1 462 ? -24.562 -11.773 -12.719 1 86.12 462 ILE A C 1
ATOM 3629 O O . ILE A 1 462 ? -23.938 -11.344 -11.75 1 86.12 462 ILE A O 1
ATOM 3633 N N . PRO A 1 463 ? -25.812 -11.414 -12.867 1 81.44 463 PRO A N 1
ATOM 3634 C CA . PRO A 1 463 ? -26.406 -10.414 -11.984 1 81.44 463 PRO A CA 1
ATOM 3635 C C . PRO A 1 463 ? -26.656 -10.945 -10.57 1 81.44 463 PRO A C 1
ATOM 3637 O O . PRO A 1 463 ? -26.734 -10.164 -9.617 1 81.44 463 PRO A O 1
ATOM 3640 N N . ASN A 1 464 ? -26.75 -12.281 -10.508 1 82.69 464 ASN A N 1
ATOM 3641 C CA . ASN A 1 464 ? -27.031 -12.883 -9.211 1 82.69 464 ASN A CA 1
ATOM 3642 C C . ASN A 1 464 ? -25.766 -13.312 -8.5 1 82.69 464 ASN A C 1
ATOM 3644 O O . ASN A 1 464 ? -25.703 -14.398 -7.918 1 82.69 464 ASN A O 1
ATOM 3648 N N . GLY A 1 465 ? -24.625 -12.539 -8.648 1 82.25 465 GLY A N 1
ATOM 3649 C CA . GLY A 1 465 ? -23.422 -12.852 -7.891 1 82.25 465 GLY A CA 1
ATOM 3650 C C . GLY A 1 465 ? -22.234 -13.195 -8.766 1 82.25 465 GLY A C 1
ATOM 3651 O O . GLY A 1 465 ? -21.078 -13.055 -8.352 1 82.25 465 GLY A O 1
ATOM 3652 N N . GLY A 1 466 ? -22.516 -13.672 -9.977 1 86.75 466 GLY A N 1
ATOM 3653 C CA . GLY A 1 466 ? -21.453 -14.078 -10.883 1 86.75 466 GLY A CA 1
ATOM 3654 C C . GLY A 1 466 ? -20.5 -12.945 -11.234 1 86.75 466 GLY A C 1
ATOM 3655 O O . GLY A 1 466 ? -19.359 -13.188 -11.648 1 86.75 466 GLY A O 1
ATOM 3656 N N . TRP A 1 467 ? -20.891 -11.773 -10.961 1 88.56 467 TRP A N 1
ATOM 3657 C CA . TRP A 1 467 ? -20.078 -10.625 -11.344 1 88.56 467 TRP A CA 1
ATOM 3658 C C . TRP A 1 467 ? -18.859 -10.5 -10.43 1 88.56 467 TRP A C 1
ATOM 3660 O O . TRP A 1 467 ? -17.828 -9.945 -10.836 1 88.56 467 TRP A O 1
ATOM 3670 N N . VAL A 1 468 ? -18.906 -11 -9.211 1 89.62 468 VAL A N 1
ATOM 3671 C CA . VAL A 1 468 ? -17.797 -10.883 -8.266 1 89.62 468 VAL A CA 1
ATOM 3672 C C . VAL A 1 468 ? -16.609 -11.703 -8.758 1 89.62 468 VAL A C 1
ATOM 3674 O O . VAL A 1 468 ? -15.461 -11.25 -8.695 1 89.62 468 VAL A O 1
ATOM 3677 N N . ALA A 1 469 ? -16.906 -12.898 -9.273 1 91.88 469 ALA A N 1
ATOM 3678 C CA . ALA A 1 469 ? -15.852 -13.742 -9.812 1 91.88 469 ALA A CA 1
ATOM 3679 C C . ALA A 1 469 ? -15.188 -13.086 -11.023 1 91.88 469 ALA A C 1
ATOM 3681 O O . ALA A 1 469 ? -13.969 -13.133 -11.172 1 91.88 469 ALA A O 1
ATOM 3682 N N . LEU A 1 470 ? -16.016 -12.484 -11.797 1 91.38 470 LEU A N 1
ATOM 3683 C CA . LEU A 1 470 ? -15.5 -11.812 -12.984 1 91.38 470 LEU A CA 1
ATOM 3684 C C . LEU A 1 470 ? -14.664 -10.594 -12.602 1 91.38 470 LEU A C 1
ATOM 3686 O O . LEU A 1 470 ? -13.641 -10.312 -13.234 1 91.38 470 LEU A O 1
ATOM 3690 N N . MET A 1 471 ? -15.086 -9.984 -11.578 1 92 471 MET A N 1
ATOM 3691 C CA . MET A 1 471 ? -14.352 -8.805 -11.109 1 92 471 MET A CA 1
ATOM 3692 C C . MET A 1 471 ? -12.984 -9.203 -10.562 1 92 471 MET A C 1
ATOM 3694 O O . MET A 1 471 ? -11.969 -8.594 -10.922 1 92 471 MET A O 1
ATOM 3698 N N . PHE A 1 472 ? -12.922 -10.211 -9.766 1 93.06 472 PHE A N 1
ATOM 3699 C CA . PHE A 1 472 ? -11.648 -10.68 -9.234 1 93.06 472 PHE A CA 1
ATOM 3700 C C . PHE A 1 472 ? -10.711 -11.102 -10.359 1 93.06 472 PHE A C 1
ATOM 3702 O O . PHE A 1 472 ? -9.531 -10.742 -10.367 1 93.06 472 PHE A O 1
ATOM 3709 N N . THR A 1 473 ? -11.258 -11.844 -11.32 1 95.44 473 THR A N 1
ATOM 3710 C CA . THR A 1 473 ? -10.453 -12.359 -12.422 1 95.44 473 THR A CA 1
ATOM 3711 C C . THR A 1 473 ? -9.883 -11.227 -13.258 1 95.44 473 THR A C 1
ATOM 3713 O O . THR A 1 473 ? -8.711 -11.258 -13.656 1 95.44 473 THR A O 1
ATOM 3716 N N . THR A 1 474 ? -10.695 -10.234 -13.469 1 94.62 474 THR A N 1
ATOM 3717 C CA . THR A 1 474 ? -10.242 -9.109 -14.281 1 94.62 474 THR A CA 1
ATOM 3718 C C . THR A 1 474 ? -9.172 -8.312 -13.547 1 94.62 474 THR A C 1
ATOM 3720 O O . THR A 1 474 ? -8.195 -7.871 -14.156 1 94.62 474 THR A O 1
ATOM 3723 N N . VAL A 1 475 ? -9.312 -8.188 -12.281 1 93.19 475 VAL A N 1
ATOM 3724 C CA . VAL A 1 475 ? -8.344 -7.438 -11.492 1 93.19 475 VAL A CA 1
ATOM 3725 C C . VAL A 1 475 ? -7.016 -8.195 -11.453 1 93.19 475 VAL A C 1
ATOM 3727 O O . VAL A 1 475 ? -5.953 -7.602 -11.664 1 93.19 475 VAL A O 1
ATOM 3730 N N . PHE A 1 476 ? -7.09 -9.492 -11.25 1 94.94 476 PHE A N 1
ATOM 3731 C CA . PHE A 1 476 ? -5.867 -10.289 -11.211 1 94.94 476 PHE A CA 1
ATOM 3732 C C . PHE A 1 476 ? -5.203 -10.336 -12.578 1 94.94 476 PHE A C 1
ATOM 3734 O O . PHE A 1 476 ? -3.975 -10.305 -12.688 1 94.94 476 PHE A O 1
ATOM 3741 N N . LEU A 1 477 ? -6.016 -10.453 -13.617 1 95.56 477 LEU A N 1
ATOM 3742 C CA . LEU A 1 477 ? -5.484 -10.438 -14.977 1 95.56 477 LEU A CA 1
ATOM 3743 C C . LEU A 1 477 ? -4.797 -9.109 -15.281 1 95.56 477 LEU A C 1
ATOM 3745 O O . LEU A 1 477 ? -3.713 -9.094 -15.867 1 95.56 477 LEU A O 1
ATOM 3749 N N . ALA A 1 478 ? -5.371 -8.086 -14.797 1 94.25 478 ALA A N 1
ATOM 3750 C CA . ALA A 1 478 ? -4.793 -6.766 -15.023 1 94.25 478 ALA A CA 1
ATOM 3751 C C . ALA A 1 478 ? -3.461 -6.617 -14.297 1 94.25 478 ALA A C 1
ATOM 3753 O O . ALA A 1 478 ? -2.492 -6.102 -14.859 1 94.25 478 ALA A O 1
ATOM 3754 N N . ILE A 1 479 ? -3.369 -7.074 -13.125 1 92.88 479 ILE A N 1
ATOM 3755 C CA . ILE A 1 479 ? -2.145 -6.996 -12.336 1 92.88 479 ILE A CA 1
ATOM 3756 C C . ILE A 1 479 ? -1.031 -7.777 -13.031 1 92.88 479 ILE A C 1
ATOM 3758 O O . ILE A 1 479 ? 0.084 -7.277 -13.188 1 92.88 479 ILE A O 1
ATOM 3762 N N . MET A 1 480 ? -1.359 -8.969 -13.492 1 94.44 480 MET A N 1
ATOM 3763 C CA . MET A 1 480 ? -0.364 -9.828 -14.125 1 94.44 480 MET A CA 1
ATOM 3764 C C . MET A 1 480 ? 0.069 -9.258 -15.469 1 94.44 480 MET A C 1
ATOM 3766 O O . MET A 1 480 ? 1.258 -9.258 -15.797 1 94.44 480 MET A O 1
ATOM 3770 N N . TYR A 1 481 ? -0.846 -8.789 -16.172 1 92.5 481 TYR A N 1
ATOM 3771 C CA . TYR A 1 481 ? -0.516 -8.273 -17.5 1 92.5 481 TYR A CA 1
ATOM 3772 C C . TYR A 1 481 ? 0.287 -6.98 -17.391 1 92.5 481 TYR A C 1
ATOM 3774 O O . TYR A 1 481 ? 1.223 -6.758 -18.156 1 92.5 481 TYR A O 1
ATOM 3782 N N . VAL A 1 482 ? -0.081 -6.09 -16.5 1 92.12 482 VAL A N 1
ATOM 3783 C CA . VAL A 1 482 ? 0.659 -4.848 -16.297 1 92.12 482 VAL A CA 1
ATOM 3784 C C . VAL A 1 482 ? 2.096 -5.168 -15.883 1 92.12 482 VAL A C 1
ATOM 3786 O O . VAL A 1 482 ? 3.039 -4.535 -16.359 1 92.12 482 VAL A O 1
ATOM 3789 N N . TRP A 1 483 ? 2.248 -6.113 -15.031 1 91.69 483 TRP A N 1
ATOM 3790 C CA . TRP A 1 483 ? 3.59 -6.496 -14.602 1 91.69 483 TRP A CA 1
ATOM 3791 C C . TRP A 1 483 ? 4.402 -7.043 -15.766 1 91.69 483 TRP A C 1
ATOM 3793 O O . TRP A 1 483 ? 5.566 -6.68 -15.945 1 91.69 483 TRP A O 1
ATOM 3803 N N . HIS A 1 484 ? 3.775 -7.895 -16.547 1 90.81 484 HIS A N 1
ATOM 3804 C CA . HIS A 1 484 ? 4.465 -8.477 -17.688 1 90.81 484 HIS A CA 1
ATOM 3805 C C . HIS A 1 484 ? 4.836 -7.402 -18.719 1 90.81 484 HIS A C 1
ATOM 3807 O O . HIS A 1 484 ? 5.953 -7.391 -19.234 1 90.81 484 HIS A O 1
ATOM 3813 N N . TYR A 1 485 ? 3.895 -6.559 -18.953 1 89.75 485 TYR A N 1
ATOM 3814 C CA . TYR A 1 485 ? 4.109 -5.48 -19.922 1 89.75 485 TYR A CA 1
ATOM 3815 C C . TYR A 1 485 ? 5.238 -4.562 -19.469 1 89.75 485 TYR A C 1
ATOM 3817 O O . TYR A 1 485 ? 6.145 -4.25 -20.234 1 89.75 485 TYR A O 1
ATOM 3825 N N . GLY A 1 486 ? 5.211 -4.145 -18.234 1 88.44 486 GLY A N 1
ATOM 3826 C CA . GLY A 1 486 ? 6.258 -3.287 -17.703 1 88.44 486 GLY A CA 1
ATOM 3827 C C . GLY A 1 486 ? 7.617 -3.961 -17.656 1 88.44 486 GLY A C 1
ATOM 3828 O O . GLY A 1 486 ? 8.633 -3.348 -18 1 88.44 486 GLY A O 1
ATOM 3829 N N . SER A 1 487 ? 7.66 -5.203 -17.25 1 87.69 487 SER A N 1
ATOM 3830 C CA . SER A 1 487 ? 8.922 -5.934 -17.156 1 87.69 487 SER A CA 1
ATOM 3831 C C . SER A 1 487 ? 9.523 -6.172 -18.547 1 87.69 487 SER A C 1
ATOM 3833 O O . SER A 1 487 ? 10.742 -6.137 -18.703 1 87.69 487 SER A O 1
ATOM 3835 N N . ARG A 1 488 ? 8.688 -6.465 -19.5 1 87.94 488 ARG A N 1
ATOM 3836 C CA . ARG A 1 488 ? 9.164 -6.66 -20.859 1 87.94 488 ARG A CA 1
ATOM 3837 C C . ARG A 1 488 ? 9.742 -5.371 -21.438 1 87.94 488 ARG A C 1
ATOM 3839 O O . ARG A 1 488 ? 10.805 -5.383 -22.062 1 87.94 488 ARG A O 1
ATOM 3846 N N . LYS A 1 489 ? 9.094 -4.277 -21.219 1 88.19 489 LYS A N 1
ATOM 3847 C CA . LYS A 1 489 ? 9.586 -2.996 -21.719 1 88.19 489 LYS A CA 1
ATOM 3848 C C . LYS A 1 489 ? 10.898 -2.611 -21.047 1 88.19 489 LYS A C 1
ATOM 3850 O O . LYS A 1 489 ? 11.773 -2.02 -21.672 1 88.19 489 LYS A O 1
ATOM 3855 N N . ARG A 1 490 ? 11 -2.896 -19.844 1 86.94 490 ARG A N 1
ATOM 3856 C CA . ARG A 1 490 ? 12.25 -2.635 -19.141 1 86.94 490 ARG A CA 1
ATOM 3857 C C . ARG A 1 490 ? 13.391 -3.479 -19.703 1 86.94 490 ARG A C 1
ATOM 3859 O O . ARG A 1 490 ? 14.5 -2.982 -19.891 1 86.94 490 ARG A O 1
ATOM 3866 N N . TYR A 1 491 ? 13.086 -4.715 -19.922 1 85.56 491 TYR A N 1
ATOM 3867 C CA . TYR A 1 491 ? 14.086 -5.609 -20.5 1 85.56 491 TYR A CA 1
ATOM 3868 C C . TYR A 1 491 ? 14.531 -5.129 -21.875 1 85.56 491 TYR A C 1
ATOM 3870 O O . TYR A 1 491 ? 15.727 -5.129 -22.188 1 85.56 491 TYR A O 1
ATOM 3878 N N . LEU A 1 492 ? 13.602 -4.711 -22.672 1 86.31 492 LEU A N 1
ATOM 3879 C CA . LEU A 1 492 ? 13.922 -4.227 -24 1 86.31 492 LEU A CA 1
ATOM 3880 C C . LEU A 1 492 ? 14.727 -2.934 -23.938 1 86.31 492 LEU A C 1
ATOM 3882 O O . LEU A 1 492 ? 15.602 -2.701 -24.766 1 86.31 492 LEU A O 1
ATOM 3886 N N . TYR A 1 493 ? 14.438 -2.16 -22.953 1 85.62 493 TYR A N 1
ATOM 3887 C CA . TYR A 1 493 ? 15.203 -0.936 -22.766 1 85.62 493 TYR A CA 1
ATOM 3888 C C . TYR A 1 493 ? 16.656 -1.253 -22.422 1 85.62 493 TYR A C 1
ATOM 3890 O O . TYR A 1 493 ? 17.578 -0.635 -22.953 1 85.62 493 TYR A O 1
ATOM 3898 N N . ASP A 1 494 ? 16.844 -2.199 -21.578 1 83.69 494 ASP A N 1
ATOM 3899 C CA . ASP A 1 494 ? 18.188 -2.605 -21.203 1 83.69 494 ASP A CA 1
ATOM 3900 C C . ASP A 1 494 ? 18.922 -3.227 -22.391 1 83.69 494 ASP A C 1
ATOM 3902 O O . ASP A 1 494 ? 20.125 -3.031 -22.547 1 83.69 494 ASP A O 1
ATOM 3906 N N . LEU A 1 495 ? 18.203 -3.939 -23.188 1 82.75 495 LEU A N 1
ATOM 3907 C CA . LEU A 1 495 ? 18.797 -4.582 -24.359 1 82.75 495 LEU A CA 1
ATOM 3908 C C . LEU A 1 495 ? 19.234 -3.545 -25.375 1 82.75 495 LEU A C 1
ATOM 3910 O O . LEU A 1 495 ? 20.297 -3.691 -26 1 82.75 495 LEU A O 1
ATOM 3914 N N . HIS A 1 496 ? 18.469 -2.488 -25.438 1 81.81 496 HIS A N 1
ATOM 3915 C CA . HIS A 1 496 ? 18.797 -1.462 -26.438 1 81.81 496 HIS A CA 1
ATOM 3916 C C . HIS A 1 496 ? 19.891 -0.537 -25.922 1 81.81 496 HIS A C 1
ATOM 3918 O O . HIS A 1 496 ? 20.641 0.033 -26.719 1 81.81 496 HIS A O 1
ATOM 3924 N N . ASN A 1 497 ? 20.016 -0.394 -24.625 1 77.25 497 ASN A N 1
ATOM 3925 C CA . ASN A 1 497 ? 21 0.522 -24.078 1 77.25 497 ASN A CA 1
ATOM 3926 C C . ASN A 1 497 ? 22.219 -0.225 -23.516 1 77.25 497 ASN A C 1
ATOM 3928 O O . ASN A 1 497 ? 22.938 0.296 -22.672 1 77.25 497 ASN A O 1
ATOM 3932 N N . LYS A 1 498 ? 22.391 -1.388 -24 1 78.31 498 LYS A N 1
ATOM 3933 C CA . LYS A 1 498 ? 23.578 -2.123 -23.562 1 78.31 498 LYS A CA 1
ATOM 3934 C C . LYS A 1 498 ? 24.828 -1.586 -24.234 1 78.31 498 LYS A C 1
ATOM 3936 O O . LYS A 1 498 ? 24.781 -1.085 -25.359 1 78.31 498 LYS A O 1
ATOM 3941 N N . VAL A 1 499 ? 25.859 -1.423 -23.453 1 72.31 499 VAL A N 1
ATOM 3942 C CA . VAL A 1 499 ? 27.141 -0.942 -23.969 1 72.31 499 VAL A CA 1
ATOM 3943 C C . VAL A 1 499 ? 28.031 -2.127 -24.312 1 72.31 499 VAL A C 1
ATOM 3945 O O . VAL A 1 499 ? 28.25 -3.012 -23.469 1 72.31 499 VAL A O 1
ATOM 3948 N N . PRO A 1 500 ? 28.391 -2.143 -25.625 1 69.12 500 PRO A N 1
ATOM 3949 C CA . PRO A 1 500 ? 29.312 -3.223 -25.969 1 69.12 500 PRO A CA 1
ATOM 3950 C C . PRO A 1 500 ? 30.641 -3.111 -25.219 1 69.12 500 PRO A C 1
ATOM 3952 O O . PRO A 1 500 ? 31.125 -2.002 -24.953 1 69.12 500 PRO A O 1
ATOM 3955 N N . MET A 1 501 ? 31.125 -4.184 -24.688 1 64.44 501 MET A N 1
ATOM 3956 C CA . MET A 1 501 ? 32.375 -4.234 -23.953 1 64.44 501 MET A CA 1
ATOM 3957 C C . MET A 1 501 ? 33.5 -3.633 -24.766 1 64.44 501 MET A C 1
ATOM 3959 O O . MET A 1 501 ? 34.438 -3.041 -24.203 1 64.44 501 MET A O 1
ATOM 3963 N N . LYS A 1 502 ? 33.344 -3.801 -26.078 1 62.25 502 LYS A N 1
ATOM 3964 C CA . LYS A 1 502 ? 34.375 -3.254 -26.953 1 62.25 502 LYS A CA 1
ATOM 3965 C C . LYS A 1 502 ? 34.531 -1.749 -26.75 1 62.25 502 LYS A C 1
ATOM 3967 O O . LYS A 1 502 ? 35.656 -1.222 -26.797 1 62.25 502 LYS A O 1
ATOM 3972 N N . TRP A 1 503 ? 33.469 -1.239 -26.406 1 63.44 503 TRP A N 1
ATOM 3973 C CA . TRP A 1 503 ? 33.469 0.208 -26.219 1 63.44 503 TRP A CA 1
ATOM 3974 C C . TRP A 1 503 ? 34.188 0.583 -24.938 1 63.44 503 TRP A C 1
ATOM 3976 O O . TRP A 1 503 ? 34.938 1.562 -24.891 1 63.44 503 TRP A O 1
ATOM 3986 N N . ILE A 1 504 ? 34 -0.24 -23.953 1 62.81 504 ILE A N 1
ATOM 3987 C CA . ILE A 1 504 ? 34.625 0.034 -22.672 1 62.81 504 ILE A CA 1
ATOM 3988 C C . ILE A 1 504 ? 36.125 -0.223 -22.797 1 62.81 504 ILE A C 1
ATOM 3990 O O . ILE A 1 504 ? 36.938 0.541 -22.266 1 62.81 504 ILE A O 1
ATOM 3994 N N . LEU A 1 505 ? 36.438 -1.312 -23.594 1 59.16 505 LEU A N 1
ATOM 3995 C CA . LEU A 1 505 ? 37.844 -1.705 -23.781 1 59.16 505 LEU A CA 1
ATOM 3996 C C . LEU A 1 505 ? 38.594 -0.695 -24.641 1 59.16 505 LEU A C 1
ATOM 3998 O O . LEU A 1 505 ? 39.781 -0.479 -24.453 1 59.16 505 LEU A O 1
ATOM 4002 N N . ALA A 1 506 ? 37.781 -0.335 -25.594 1 56.88 506 ALA A N 1
ATOM 4003 C CA . ALA A 1 506 ? 38.438 0.634 -26.484 1 56.88 506 ALA A CA 1
ATOM 4004 C C . ALA A 1 506 ? 38.844 1.886 -25.719 1 56.88 506 ALA A C 1
ATOM 4006 O O . ALA A 1 506 ? 39.812 2.549 -26.094 1 56.88 506 ALA A O 1
ATOM 4007 N N . GLN A 1 507 ? 38.062 2.053 -24.656 1 52.53 507 GLN A N 1
ATOM 4008 C CA . GLN A 1 507 ? 38.344 3.236 -23.859 1 52.53 507 GLN A CA 1
ATOM 4009 C C . GLN A 1 507 ? 39.281 2.9 -22.703 1 52.53 507 GLN A C 1
ATOM 4011 O O . GLN A 1 507 ? 39.844 3.799 -22.062 1 52.53 507 GLN A O 1
ATOM 4016 N N . GLY A 1 508 ? 39.5 1.619 -22.281 1 48.56 508 GLY A N 1
ATOM 4017 C CA . GLY A 1 508 ? 40.094 0.948 -21.109 1 48.56 508 GLY A CA 1
ATOM 4018 C C . GLY A 1 508 ? 41.5 1.406 -20.781 1 48.56 508 GLY A C 1
ATOM 4019 O O . GLY A 1 508 ? 41.906 1.348 -19.625 1 48.56 508 GLY A O 1
ATOM 4020 N N . SER A 1 509 ? 42.5 1.275 -21.688 1 48.94 509 SER A N 1
ATOM 4021 C CA . SER A 1 509 ? 43.75 1.535 -21.031 1 48.94 509 SER A CA 1
ATOM 4022 C C . SER A 1 509 ? 43.688 2.791 -20.172 1 48.94 509 SER A C 1
ATOM 4024 O O . SER A 1 509 ? 44.344 2.867 -19.125 1 48.94 509 SER A O 1
ATOM 4026 N N . SER A 1 510 ? 42.906 3.75 -20.469 1 51 510 SER A N 1
ATOM 4027 C CA . SER A 1 510 ? 42.969 5.117 -19.969 1 51 510 SER A CA 1
ATOM 4028 C C . SER A 1 510 ? 41.781 5.438 -19.078 1 51 510 SER A C 1
ATOM 4030 O O . SER A 1 510 ? 41.531 6.602 -18.75 1 51 510 SER A O 1
ATOM 4032 N N . LEU A 1 511 ? 40.938 4.469 -18.719 1 55.5 511 LEU A N 1
ATOM 4033 C CA . LEU A 1 511 ? 39.719 4.867 -18.016 1 55.5 511 LEU A CA 1
ATOM 4034 C C . LEU A 1 511 ? 40.031 5.387 -16.625 1 55.5 511 LEU A C 1
ATOM 4036 O O . LEU A 1 511 ? 39.25 6.109 -16.016 1 55.5 511 LEU A O 1
ATOM 4040 N N . GLY A 1 512 ? 41.219 5.461 -16.266 1 61.56 512 GLY A N 1
ATOM 4041 C CA . GLY A 1 512 ? 41.594 5.957 -14.961 1 61.56 512 GLY A CA 1
ATOM 4042 C C . GLY A 1 512 ? 40.812 5.324 -13.828 1 61.56 512 GLY A C 1
ATOM 4043 O O . GLY A 1 512 ? 40.438 6.004 -12.883 1 61.56 512 GLY A O 1
ATOM 4044 N N . ILE A 1 513 ? 40.438 3.896 -13.922 1 68.5 513 ILE A N 1
ATOM 4045 C CA . ILE A 1 513 ? 39.656 3.195 -12.891 1 68.5 513 ILE A CA 1
ATOM 4046 C C . ILE A 1 513 ? 40.625 2.541 -11.898 1 68.5 513 ILE A C 1
ATOM 4048 O O . ILE A 1 513 ? 41.625 1.938 -12.297 1 68.5 513 ILE A O 1
ATOM 4052 N N . VAL A 1 514 ? 40.312 2.887 -10.711 1 75.06 514 VAL A N 1
ATOM 4053 C CA . VAL A 1 514 ? 41.094 2.275 -9.641 1 75.06 514 VAL A CA 1
ATOM 4054 C C . VAL A 1 514 ? 40.5 0.939 -9.242 1 75.06 514 VAL A C 1
ATOM 4056 O O . VAL A 1 514 ? 39.25 0.817 -9.164 1 75.06 514 VAL A O 1
ATOM 4059 N N . ARG A 1 515 ? 41.312 -0.127 -9.18 1 80 515 ARG A N 1
ATOM 4060 C CA . ARG A 1 515 ? 40.844 -1.442 -8.773 1 80 515 ARG A CA 1
ATOM 4061 C C . ARG A 1 515 ? 40.938 -1.617 -7.262 1 80 515 ARG A C 1
ATOM 4063 O O . ARG A 1 515 ? 41.906 -1.207 -6.641 1 80 515 ARG A O 1
ATOM 4070 N N . VAL A 1 516 ? 39.906 -1.99 -6.742 1 82.81 516 VAL A N 1
ATOM 4071 C CA . VAL A 1 516 ? 39.844 -2.242 -5.305 1 82.81 516 VAL A CA 1
ATOM 4072 C C . VAL A 1 516 ? 39.781 -3.746 -5.047 1 82.81 516 VAL A C 1
ATOM 4074 O O . VAL A 1 516 ? 39.312 -4.512 -5.883 1 82.81 516 VAL A O 1
ATOM 4077 N N . PRO A 1 517 ? 40.312 -4.152 -3.951 1 84.5 517 PRO A N 1
ATOM 4078 C CA . PRO A 1 517 ? 40.281 -5.586 -3.648 1 84.5 517 PRO A CA 1
ATOM 4079 C C . PRO A 1 517 ? 38.875 -6.105 -3.348 1 84.5 517 PRO A C 1
ATOM 4081 O O . PRO A 1 517 ? 38.062 -5.387 -2.77 1 84.5 517 PRO A O 1
ATOM 4084 N N . GLY A 1 518 ? 38.656 -7.371 -3.818 1 87.56 518 GLY A N 1
ATOM 4085 C CA . GLY A 1 518 ? 37.375 -8.008 -3.564 1 87.56 518 GLY A CA 1
ATOM 4086 C C . GLY A 1 518 ? 36.688 -8.469 -4.828 1 87.56 518 GLY A C 1
ATOM 4087 O O . GLY A 1 518 ? 37.25 -8.344 -5.926 1 87.56 518 GLY A O 1
ATOM 4088 N N . ILE A 1 519 ? 35.562 -9.141 -4.617 1 90.5 519 ILE A N 1
ATOM 4089 C CA . ILE A 1 519 ? 34.75 -9.609 -5.734 1 90.5 519 ILE A CA 1
ATOM 4090 C C . ILE A 1 519 ? 33.469 -8.789 -5.809 1 90.5 519 ILE A C 1
ATOM 4092 O O . ILE A 1 519 ? 32.781 -8.609 -4.801 1 90.5 519 ILE A O 1
ATOM 4096 N N . GLY A 1 520 ? 33.281 -8.156 -6.922 1 90.88 520 GLY A N 1
ATOM 4097 C CA . GLY A 1 520 ? 32 -7.461 -7.168 1 90.88 520 GLY A CA 1
ATOM 4098 C C . GLY A 1 520 ? 31.031 -8.266 -8 1 90.88 520 GLY A C 1
ATOM 4099 O O . GLY A 1 520 ? 31.328 -8.602 -9.156 1 90.88 520 GLY A O 1
ATOM 4100 N N . LEU A 1 521 ? 29.969 -8.656 -7.383 1 92.25 521 LEU A N 1
ATOM 4101 C CA . LEU A 1 521 ? 28.891 -9.352 -8.094 1 92.25 521 LEU A CA 1
ATOM 4102 C C . LEU A 1 521 ? 27.828 -8.367 -8.578 1 92.25 521 LEU A C 1
ATOM 4104 O O . LEU A 1 521 ? 27.125 -7.77 -7.773 1 92.25 521 LEU A O 1
ATOM 4108 N N . LEU A 1 522 ? 27.75 -8.125 -9.836 1 91.88 522 LEU A N 1
ATOM 4109 C CA . LEU A 1 522 ? 26.781 -7.219 -10.422 1 91.88 522 LEU A CA 1
ATOM 4110 C C . LEU A 1 522 ? 25.594 -7.992 -11 1 91.88 522 LEU A C 1
ATOM 4112 O O . LEU A 1 522 ? 25.766 -8.797 -11.914 1 91.88 522 LEU A O 1
ATOM 4116 N N . PHE A 1 523 ? 24.469 -7.781 -10.477 1 90.12 523 PHE A N 1
ATOM 4117 C CA . PHE A 1 523 ? 23.266 -8.477 -10.945 1 90.12 523 PHE A CA 1
ATOM 4118 C C . PHE A 1 523 ? 22.641 -7.73 -12.117 1 90.12 523 PHE A C 1
ATOM 4120 O O . PHE A 1 523 ? 22.453 -6.512 -12.055 1 90.12 523 PHE A O 1
ATOM 4127 N N . THR A 1 524 ? 22.406 -8.422 -13.156 1 86.94 524 THR A N 1
ATOM 4128 C CA . THR A 1 524 ? 21.797 -7.855 -14.359 1 86.94 524 THR A CA 1
ATOM 4129 C C . THR A 1 524 ? 20.75 -8.805 -14.93 1 86.94 524 THR A C 1
ATOM 4131 O O . THR A 1 524 ? 20.766 -10.008 -14.633 1 86.94 524 THR A O 1
ATOM 4134 N N . GLU A 1 525 ? 19.844 -8.312 -15.688 1 83.25 525 GLU A N 1
ATOM 4135 C CA . GLU A 1 525 ? 18.828 -9.133 -16.344 1 83.25 525 GLU A CA 1
ATOM 4136 C C . GLU A 1 525 ? 19.266 -9.523 -17.75 1 83.25 525 GLU A C 1
ATOM 4138 O O . GLU A 1 525 ? 18.703 -10.438 -18.359 1 83.25 525 GLU A O 1
ATOM 4143 N N . LEU A 1 526 ? 20.344 -8.93 -18.219 1 83.19 526 LEU A N 1
ATOM 4144 C CA . LEU A 1 526 ? 20.812 -9.18 -19.578 1 83.19 526 LEU A CA 1
ATOM 4145 C C . LEU A 1 526 ? 21.719 -10.406 -19.625 1 83.19 526 LEU A C 1
ATOM 4147 O O . LEU A 1 526 ? 22.578 -10.57 -18.75 1 83.19 526 LEU A O 1
ATOM 4151 N N . ALA A 1 527 ? 21.453 -11.242 -20.594 1 78.44 527 ALA A N 1
ATOM 4152 C CA . ALA A 1 527 ? 22.297 -12.422 -20.781 1 78.44 527 ALA A CA 1
ATOM 4153 C C . ALA A 1 527 ? 23.547 -12.086 -21.578 1 78.44 527 ALA A C 1
ATOM 4155 O O . ALA A 1 527 ? 24.562 -12.789 -21.484 1 78.44 527 ALA A O 1
ATOM 4156 N N . ASN A 1 528 ? 23.438 -10.961 -22.312 1 77.19 528 ASN A N 1
ATOM 4157 C CA . ASN A 1 528 ? 24.578 -10.578 -23.125 1 77.19 528 ASN A CA 1
ATOM 4158 C C . ASN A 1 528 ? 24.844 -9.078 -23.031 1 77.19 528 ASN A C 1
ATOM 4160 O O . ASN A 1 528 ? 23.922 -8.281 -22.891 1 77.19 528 ASN A O 1
ATOM 4164 N N . GLY A 1 529 ? 26.125 -8.781 -22.953 1 77.44 529 GLY A N 1
ATOM 4165 C CA . GLY A 1 529 ? 26.516 -7.387 -22.938 1 77.44 529 GLY A CA 1
ATOM 4166 C C . GLY A 1 529 ? 26.703 -6.82 -21.547 1 77.44 529 GLY A C 1
ATOM 4167 O O . GLY A 1 529 ? 26.5 -7.527 -20.562 1 77.44 529 GLY A O 1
ATOM 4168 N N . VAL A 1 530 ? 27.219 -5.613 -21.531 1 81.62 530 VAL A N 1
ATOM 4169 C CA . VAL A 1 530 ? 27.422 -4.926 -20.25 1 81.62 530 VAL A CA 1
ATOM 4170 C C . VAL A 1 530 ? 26.188 -4.07 -19.938 1 81.62 530 VAL A C 1
ATOM 4172 O O . VAL A 1 530 ? 25.781 -3.234 -20.734 1 81.62 530 VAL A O 1
ATOM 4175 N N . PRO A 1 531 ? 25.641 -4.355 -18.812 1 84.94 531 PRO A N 1
ATOM 4176 C CA . PRO A 1 531 ? 24.453 -3.596 -18.438 1 84.94 531 PRO A CA 1
ATOM 4177 C C . PRO A 1 531 ? 24.75 -2.119 -18.172 1 84.94 531 PRO A C 1
ATOM 4179 O O . PRO A 1 531 ? 25.859 -1.771 -17.781 1 84.94 531 PRO A O 1
ATOM 4182 N N . PRO A 1 532 ? 23.797 -1.25 -18.375 1 80.62 532 PRO A N 1
ATOM 4183 C CA . PRO A 1 532 ? 23.969 0.178 -18.094 1 80.62 532 PRO A CA 1
ATOM 4184 C C . PRO A 1 532 ? 24.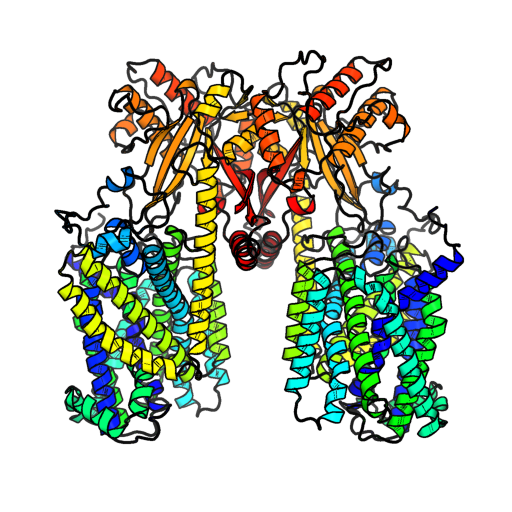234 0.467 -16.625 1 80.62 532 PRO A C 1
ATOM 4186 O O . PRO A 1 532 ? 24.828 1.5 -16.297 1 80.62 532 PRO A O 1
ATOM 4189 N N . THR A 1 533 ? 23.859 -0.413 -15.766 1 83.56 533 THR A N 1
ATOM 4190 C CA . THR A 1 533 ? 24.094 -0.234 -14.344 1 83.56 533 THR A CA 1
ATOM 4191 C C . THR A 1 533 ? 25.594 -0.153 -14.047 1 83.56 533 THR A C 1
ATOM 4193 O O . THR A 1 533 ? 26.016 0.602 -13.172 1 83.56 533 THR A O 1
ATOM 4196 N N . PHE A 1 534 ? 26.344 -0.921 -14.828 1 83.56 534 PHE A N 1
ATOM 4197 C CA . PHE A 1 534 ? 27.781 -0.938 -14.633 1 83.56 534 PHE A CA 1
ATOM 4198 C C . PHE A 1 534 ? 28.406 0.382 -15.078 1 83.56 534 PHE A C 1
ATOM 4200 O O . PHE A 1 534 ? 29.25 0.948 -14.367 1 83.56 534 PHE A O 1
ATOM 4207 N N . THR A 1 535 ? 27.969 0.844 -16.141 1 79.5 535 THR A N 1
ATOM 4208 C CA . THR A 1 535 ? 28.531 2.1 -16.625 1 79.5 535 THR A CA 1
ATOM 4209 C C . THR A 1 535 ? 28.125 3.264 -15.734 1 79.5 535 THR A C 1
ATOM 4211 O O . THR A 1 535 ? 28.906 4.184 -15.5 1 79.5 535 THR A O 1
ATOM 4214 N N . HIS A 1 536 ? 26.938 3.213 -15.227 1 82.06 536 HIS A N 1
ATOM 4215 C CA . HIS A 1 536 ? 26.5 4.238 -14.289 1 82.06 536 HIS A CA 1
ATOM 4216 C C . HIS A 1 536 ? 27.297 4.18 -12.992 1 82.06 536 HIS A C 1
ATOM 4218 O O . HIS A 1 536 ? 27.625 5.219 -12.414 1 82.06 536 HIS A O 1
ATOM 4224 N N . PHE A 1 537 ? 27.562 3.01 -12.641 1 83.56 537 PHE A N 1
ATOM 4225 C CA . PHE A 1 537 ? 28.375 2.828 -11.438 1 83.56 537 PHE A CA 1
ATOM 4226 C C . PHE A 1 537 ? 29.766 3.408 -11.617 1 83.56 537 PHE A C 1
ATOM 4228 O O . PHE A 1 537 ? 30.281 4.109 -10.742 1 83.56 537 PHE A O 1
ATOM 4235 N N . LEU A 1 538 ? 30.297 3.199 -12.789 1 81.31 538 LEU A N 1
ATOM 4236 C CA . LEU A 1 538 ? 31.656 3.641 -13.062 1 81.31 538 LEU A CA 1
ATOM 4237 C C . LEU A 1 538 ? 31.719 5.156 -13.211 1 81.31 538 LEU A C 1
ATOM 4239 O O . LEU A 1 538 ? 32.719 5.777 -12.875 1 81.31 538 LEU A O 1
ATOM 4243 N N . THR A 1 539 ? 30.672 5.719 -13.68 1 79.12 539 THR A N 1
ATOM 4244 C CA . THR A 1 539 ? 30.656 7.168 -13.852 1 79.12 539 THR A CA 1
ATOM 4245 C C . THR A 1 539 ? 30.531 7.871 -12.508 1 79.12 539 THR A C 1
ATOM 4247 O O . THR A 1 539 ? 31.094 8.953 -12.312 1 79.12 539 THR A O 1
ATOM 4250 N N . ASN A 1 540 ? 29.859 7.262 -11.586 1 81.5 540 ASN A N 1
ATOM 4251 C CA . ASN A 1 540 ? 29.688 7.867 -10.266 1 81.5 540 ASN A CA 1
ATOM 4252 C C . ASN A 1 540 ? 30.859 7.551 -9.344 1 81.5 540 ASN A C 1
ATOM 4254 O O . ASN A 1 540 ? 31.25 8.391 -8.523 1 81.5 540 ASN A O 1
ATOM 4258 N N . LEU A 1 541 ? 31.312 6.367 -9.469 1 83.5 541 LEU A N 1
ATOM 4259 C CA . LEU A 1 541 ? 32.469 5.91 -8.688 1 83.5 541 LEU A CA 1
ATOM 4260 C C . LEU A 1 541 ? 33.438 5.145 -9.562 1 83.5 541 LEU A C 1
ATOM 4262 O O . LEU A 1 541 ? 33.312 3.938 -9.758 1 83.5 541 LEU A O 1
ATOM 4266 N N . PRO A 1 542 ? 34.438 5.906 -9.984 1 80.38 542 PRO A N 1
ATOM 4267 C CA . PRO A 1 542 ? 35.406 5.27 -10.891 1 80.38 542 PRO A CA 1
ATOM 4268 C C . PRO A 1 542 ? 36.312 4.27 -10.18 1 80.38 542 PRO A C 1
ATOM 4270 O O . PRO A 1 542 ? 37.531 4.438 -10.18 1 80.38 542 PRO A O 1
ATOM 4273 N N . ALA A 1 543 ? 35.781 3.383 -9.461 1 79.38 543 ALA A N 1
ATOM 4274 C CA . ALA A 1 543 ? 36.5 2.279 -8.805 1 79.38 543 ALA A CA 1
ATOM 4275 C C . ALA A 1 543 ? 35.719 0.974 -8.961 1 79.38 543 ALA A C 1
ATOM 4277 O O . ALA A 1 543 ? 34.469 0.972 -8.969 1 79.38 543 ALA A O 1
ATOM 4278 N N . PHE A 1 544 ? 36.594 0.022 -9.273 1 78.44 544 PHE A N 1
ATOM 4279 C CA . PHE A 1 544 ? 35.906 -1.245 -9.367 1 78.44 544 PHE A CA 1
ATOM 4280 C C . PHE A 1 544 ? 36.719 -2.375 -8.758 1 78.44 544 PHE A C 1
ATOM 4282 O O . PHE A 1 544 ? 37.906 -2.201 -8.461 1 78.44 544 PHE A O 1
ATOM 4289 N N . TYR A 1 545 ? 36.094 -3.467 -8.586 1 86.19 545 TYR A N 1
ATOM 4290 C CA . TYR A 1 545 ? 36.656 -4.598 -7.855 1 86.19 545 TYR A CA 1
ATOM 4291 C C . TYR A 1 545 ? 37.719 -5.32 -8.695 1 86.19 545 TYR A C 1
ATOM 4293 O O . TYR A 1 545 ? 37.781 -5.148 -9.914 1 86.19 545 TYR A O 1
ATOM 4301 N N . GLN A 1 546 ? 38.562 -6.043 -8.055 1 86.94 546 GLN A N 1
ATOM 4302 C CA . GLN A 1 546 ? 39.594 -6.848 -8.711 1 86.94 546 GLN A CA 1
ATOM 4303 C C . GLN A 1 546 ? 38.969 -7.887 -9.641 1 86.94 546 GLN A C 1
ATOM 4305 O O . GLN A 1 546 ? 39.406 -8.086 -10.766 1 86.94 546 GLN A O 1
ATOM 4310 N N . VAL A 1 547 ? 38 -8.539 -9.117 1 90.19 547 VAL A N 1
ATOM 4311 C CA . VAL A 1 547 ? 37.25 -9.5 -9.914 1 90.19 547 VAL A CA 1
ATOM 4312 C C . VAL A 1 547 ? 35.781 -9.086 -9.992 1 90.19 547 VAL A C 1
ATOM 4314 O O . VAL A 1 547 ? 35.188 -8.766 -8.977 1 90.19 547 VAL A O 1
ATOM 4317 N N . VAL A 1 548 ? 35.312 -8.984 -11.219 1 90.31 548 VAL A N 1
ATOM 4318 C CA . VAL A 1 548 ? 33.938 -8.586 -11.43 1 90.31 548 VAL A CA 1
ATOM 4319 C C . VAL A 1 548 ? 33.156 -9.719 -12.109 1 90.31 548 VAL A C 1
ATOM 4321 O O . VAL A 1 548 ? 33.656 -10.305 -13.086 1 90.31 548 VAL A O 1
ATOM 4324 N N . VAL A 1 549 ? 32.062 -10.078 -11.531 1 92.12 549 VAL A N 1
ATOM 4325 C CA . VAL A 1 549 ? 31.219 -11.125 -12.102 1 92.12 549 VAL A CA 1
ATOM 4326 C C . VAL A 1 549 ? 29.828 -10.57 -12.398 1 92.12 549 VAL A C 1
ATOM 4328 O O . VAL A 1 549 ? 29.156 -10.078 -11.5 1 92.12 549 VAL A O 1
ATOM 4331 N N . PHE A 1 550 ? 29.438 -10.57 -13.648 1 90.62 550 PHE A N 1
ATOM 4332 C CA . PHE A 1 550 ? 28.078 -10.219 -14.023 1 90.62 550 PHE A CA 1
ATOM 4333 C C . PHE A 1 550 ? 27.141 -11.414 -13.883 1 90.62 550 PHE A C 1
ATOM 4335 O O . PHE A 1 550 ? 27.312 -12.422 -14.578 1 90.62 550 PHE A O 1
ATOM 4342 N N . ILE A 1 551 ? 26.234 -11.328 -13.016 1 91.31 551 ILE A N 1
ATOM 4343 C CA . ILE A 1 551 ? 25.344 -12.453 -12.742 1 91.31 551 ILE A CA 1
ATOM 4344 C C . ILE A 1 551 ? 23.969 -12.18 -13.367 1 91.31 551 ILE A C 1
ATOM 4346 O O . ILE A 1 551 ? 23.375 -11.125 -13.133 1 91.31 551 ILE A O 1
ATOM 4350 N N . CYS A 1 552 ? 23.516 -13.031 -14.148 1 89.44 552 CYS A N 1
ATOM 4351 C CA . CYS A 1 552 ? 22.188 -13 -14.719 1 89.44 552 CYS A CA 1
ATOM 4352 C C . CYS A 1 552 ? 21.359 -14.203 -14.258 1 89.44 552 CYS A C 1
ATOM 4354 O O . CYS A 1 552 ? 21.719 -15.344 -14.539 1 89.44 552 CYS A O 1
ATOM 4356 N N . VAL A 1 553 ? 20.359 -13.953 -13.523 1 86.75 553 VAL A N 1
ATOM 4357 C CA . VAL A 1 553 ? 19.484 -15.023 -13.062 1 86.75 553 VAL A CA 1
ATOM 4358 C C . VAL A 1 553 ? 18.281 -15.141 -13.984 1 86.75 553 VAL A C 1
ATOM 4360 O O . VAL A 1 553 ? 17.5 -14.188 -14.117 1 86.75 553 VAL A O 1
ATOM 4363 N N . LYS A 1 554 ? 18.188 -16.156 -14.68 1 85.62 554 LYS A N 1
ATOM 4364 C CA . LYS A 1 554 ? 17.078 -16.359 -15.594 1 85.62 554 LYS A CA 1
ATOM 4365 C C . LYS A 1 554 ? 16.297 -17.625 -15.25 1 85.62 554 LYS A C 1
ATOM 4367 O O . LYS A 1 554 ? 16.859 -18.547 -14.633 1 85.62 554 LYS A O 1
ATOM 4372 N N . THR A 1 555 ? 15.094 -17.625 -15.578 1 85.75 555 THR A N 1
ATOM 4373 C CA . THR A 1 555 ? 14.234 -18.797 -15.383 1 85.75 555 THR A CA 1
ATOM 4374 C C . THR A 1 555 ? 13.938 -19.469 -16.719 1 85.75 555 THR A C 1
ATOM 4376 O O . THR A 1 555 ? 13.547 -18.812 -17.672 1 85.75 555 THR A O 1
ATOM 4379 N N . VAL A 1 556 ? 14.297 -20.719 -16.766 1 85.62 556 VAL A N 1
ATOM 4380 C CA . VAL A 1 556 ? 14.016 -21.516 -17.953 1 85.62 556 VAL A CA 1
ATOM 4381 C C . VAL A 1 556 ? 12.672 -22.219 -17.797 1 85.62 556 VAL A C 1
ATOM 4383 O O . VAL A 1 556 ? 12.25 -22.531 -16.688 1 85.62 556 VAL A O 1
ATOM 4386 N N . PRO A 1 557 ? 11.93 -22.328 -18.859 1 86.25 557 PRO A N 1
ATOM 4387 C CA . PRO A 1 557 ? 10.609 -22.969 -18.797 1 86.25 557 PRO A CA 1
ATOM 4388 C C . PRO A 1 557 ? 10.695 -24.469 -18.516 1 86.25 557 PRO A C 1
ATOM 4390 O O . PRO A 1 557 ? 10.211 -25.281 -19.312 1 86.25 557 PRO A O 1
ATOM 4393 N N . LEU A 1 558 ? 11.445 -24.859 -17.516 1 86.88 558 LEU A N 1
ATOM 4394 C CA . LEU A 1 558 ? 11.555 -26.203 -16.969 1 86.88 558 LEU A CA 1
ATOM 4395 C C . LEU A 1 558 ? 11.273 -26.203 -15.461 1 86.88 558 LEU A C 1
ATOM 4397 O O . LEU A 1 558 ? 11.523 -25.203 -14.781 1 86.88 558 LEU A O 1
ATOM 4401 N N . PRO A 1 559 ? 10.602 -27.219 -15.023 1 85.06 559 PRO A N 1
ATOM 4402 C CA . PRO A 1 559 ? 10.305 -27.234 -13.594 1 85.06 559 PRO A CA 1
ATOM 4403 C C . PRO A 1 559 ? 11.562 -27.281 -12.734 1 85.06 559 PRO A C 1
ATOM 4405 O O . PRO A 1 559 ? 11.664 -26.547 -11.734 1 85.06 559 PRO A O 1
ATOM 4408 N N . TYR A 1 560 ? 12.531 -28.172 -13.18 1 84.38 560 TYR A N 1
ATOM 4409 C CA . TYR A 1 560 ? 13.75 -28.297 -12.391 1 84.38 560 TYR A CA 1
ATOM 4410 C C . TYR A 1 560 ? 14.977 -28.359 -13.289 1 84.38 560 TYR A C 1
ATOM 4412 O O . TYR A 1 560 ? 14.945 -28.969 -14.359 1 84.38 560 TYR A O 1
ATOM 4420 N N . VAL A 1 561 ? 16.016 -27.656 -12.859 1 86.19 561 VAL A N 1
ATOM 4421 C CA . VAL A 1 561 ? 17.328 -27.75 -13.508 1 86.19 561 VAL A CA 1
ATOM 4422 C C . VAL A 1 561 ? 18.328 -28.406 -12.562 1 86.19 561 VAL A C 1
ATOM 4424 O O . VAL A 1 561 ? 18.422 -28.047 -11.391 1 86.19 561 VAL A O 1
ATOM 4427 N N . HIS A 1 562 ? 18.984 -29.391 -13.109 1 83.31 562 HIS A N 1
ATOM 4428 C CA . HIS A 1 562 ? 19.969 -30.078 -12.305 1 83.31 562 HIS A CA 1
ATOM 4429 C C . HIS A 1 562 ? 21.062 -29.141 -11.836 1 83.31 562 HIS A C 1
ATOM 4431 O O . HIS A 1 562 ? 21.484 -28.234 -12.578 1 83.31 562 HIS A O 1
ATOM 4437 N N . HIS A 1 563 ? 21.547 -29.297 -10.68 1 79.44 563 HIS A N 1
ATOM 4438 C CA . HIS A 1 563 ? 22.516 -28.422 -10.047 1 79.44 563 HIS A CA 1
ATOM 4439 C C . HIS A 1 563 ? 23.797 -28.328 -10.867 1 79.44 563 HIS A C 1
ATOM 4441 O O . HIS A 1 563 ? 24.438 -27.281 -10.922 1 79.44 563 HIS A O 1
ATOM 4447 N N . LYS A 1 564 ? 24.109 -29.391 -11.57 1 77.38 564 LYS A N 1
ATOM 4448 C CA . LYS A 1 564 ? 25.359 -29.453 -12.32 1 77.38 564 LYS A CA 1
ATOM 4449 C C . LYS A 1 564 ? 25.281 -28.609 -13.594 1 77.38 564 LYS A C 1
ATOM 4451 O O . LYS A 1 564 ? 26.312 -28.188 -14.133 1 77.38 564 LYS A O 1
ATOM 4456 N N . GLU A 1 565 ? 24.141 -28.344 -14.031 1 83.62 565 GLU A N 1
ATOM 4457 C CA . GLU A 1 565 ? 23.969 -27.594 -15.281 1 83.62 565 GLU A CA 1
ATOM 4458 C C . GLU A 1 565 ? 23.406 -26.203 -15.016 1 83.62 565 GLU A C 1
ATOM 4460 O O . GLU A 1 565 ? 23.016 -25.5 -15.953 1 83.62 565 GLU A O 1
ATOM 4465 N N . ARG A 1 566 ? 23.453 -25.781 -13.852 1 85.19 566 ARG A N 1
ATOM 4466 C CA . ARG A 1 566 ? 22.781 -24.531 -13.492 1 85.19 566 ARG A CA 1
ATOM 4467 C C . ARG A 1 566 ? 23.625 -23.328 -13.875 1 85.19 566 ARG A C 1
ATOM 4469 O O . ARG A 1 566 ? 23.078 -22.281 -14.25 1 85.19 566 ARG A O 1
ATOM 4476 N N . TYR A 1 567 ? 24.938 -23.5 -13.766 1 86.5 567 TYR A N 1
ATOM 4477 C CA . TYR A 1 567 ? 25.812 -22.344 -13.938 1 86.5 567 TYR A CA 1
ATOM 4478 C C . TYR A 1 567 ? 26.469 -22.359 -15.305 1 86.5 567 TYR A C 1
ATOM 4480 O O . TYR A 1 567 ? 27.078 -23.359 -15.695 1 86.5 567 TYR A O 1
ATOM 4488 N N . LEU A 1 568 ? 26.203 -21.312 -16.062 1 85.88 568 LEU A N 1
ATOM 4489 C CA . LEU A 1 568 ? 26.906 -21.047 -17.297 1 85.88 568 LEU A CA 1
ATOM 4490 C C . LEU A 1 568 ? 27.891 -19.891 -17.125 1 85.88 568 LEU A C 1
ATOM 4492 O O . LEU A 1 568 ? 27.516 -18.797 -16.703 1 85.88 568 LEU A O 1
ATOM 4496 N N . ILE A 1 569 ? 29.156 -20.141 -17.281 1 89.12 569 ILE A N 1
ATOM 4497 C CA . ILE A 1 569 ? 30.172 -19.125 -17.062 1 89.12 569 ILE A CA 1
ATOM 4498 C C . ILE A 1 569 ? 30.859 -18.781 -18.375 1 89.12 569 ILE A C 1
ATOM 4500 O O . ILE A 1 569 ? 31.094 -19.672 -19.203 1 89.12 569 ILE A O 1
ATOM 4504 N N . GLY A 1 570 ? 31.016 -17.5 -18.578 1 83.69 570 GLY A N 1
ATOM 4505 C CA . GLY A 1 570 ? 31.75 -17 -19.719 1 83.69 570 GLY A CA 1
ATOM 4506 C C . GLY A 1 570 ? 32.656 -15.836 -19.359 1 83.69 570 GLY A C 1
ATOM 4507 O O . GLY A 1 570 ? 32.625 -15.328 -18.25 1 83.69 570 GLY A O 1
ATOM 4508 N N . ARG A 1 571 ? 33.625 -15.57 -20.203 1 82.75 571 ARG A N 1
ATOM 4509 C CA . ARG A 1 571 ? 34.562 -14.445 -20.016 1 82.75 571 ARG A CA 1
ATOM 4510 C C . ARG A 1 571 ? 34.094 -13.227 -20.812 1 82.75 571 ARG A C 1
ATOM 4512 O O . ARG A 1 571 ? 33.594 -13.367 -21.938 1 82.75 571 ARG A O 1
ATOM 4519 N N . ILE A 1 572 ? 34.188 -12.172 -20.094 1 79.62 572 ILE A N 1
ATOM 4520 C CA . ILE A 1 572 ? 33.875 -10.914 -20.766 1 79.62 572 ILE A CA 1
ATOM 4521 C C . ILE A 1 572 ? 35.156 -10.117 -20.984 1 79.62 572 ILE A C 1
ATOM 4523 O O . ILE A 1 572 ? 35.875 -9.812 -20.047 1 79.62 572 ILE A O 1
ATOM 4527 N N . GLY A 1 573 ? 35.5 -9.805 -22.172 1 74.5 573 GLY A N 1
ATOM 4528 C CA . GLY A 1 573 ? 36.656 -8.992 -22.469 1 74.5 573 GLY A CA 1
ATOM 4529 C C . GLY A 1 573 ? 37.969 -9.758 -22.375 1 74.5 573 GLY A C 1
ATOM 4530 O O . GLY A 1 573 ? 37.969 -10.992 -22.375 1 74.5 573 GLY A O 1
ATOM 4531 N N . PRO A 1 574 ? 39.062 -8.945 -22.25 1 74.19 574 PRO A N 1
ATOM 4532 C CA . PRO A 1 574 ? 40.375 -9.586 -22.188 1 74.19 574 PRO A CA 1
ATOM 4533 C C . PRO A 1 574 ? 40.656 -10.219 -20.812 1 74.19 574 PRO A C 1
ATOM 4535 O O . PRO A 1 574 ? 40.031 -9.836 -19.828 1 74.19 574 PRO A O 1
ATOM 4538 N N . LYS A 1 575 ? 41.5 -11.195 -20.688 1 76.19 575 LYS A N 1
ATOM 4539 C CA . LYS A 1 575 ? 41.812 -11.961 -19.484 1 76.19 575 LYS A CA 1
ATOM 4540 C C . LYS A 1 575 ? 42.375 -11.062 -18.391 1 76.19 575 LYS A C 1
ATOM 4542 O O . LYS A 1 575 ? 42.188 -11.328 -17.203 1 76.19 575 LYS A O 1
ATOM 4547 N N . SER A 1 576 ? 42.938 -9.914 -18.828 1 74.19 576 SER A N 1
ATOM 4548 C CA . SER A 1 576 ? 43.594 -9.047 -17.859 1 74.19 576 SER A CA 1
ATOM 4549 C C . SER A 1 576 ? 42.594 -8.281 -17.031 1 74.19 576 SER A C 1
ATOM 4551 O O . SER A 1 576 ? 42.906 -7.832 -15.922 1 74.19 576 SER A O 1
ATOM 4553 N N . TYR A 1 577 ? 41.469 -8.211 -17.5 1 76.44 577 TYR A N 1
ATOM 4554 C CA . TYR A 1 577 ? 40.469 -7.426 -16.781 1 76.44 577 TYR A CA 1
ATOM 4555 C C . TYR A 1 577 ? 39.719 -8.289 -15.766 1 76.44 577 TYR A C 1
ATOM 4557 O O . TYR A 1 577 ? 39.062 -7.766 -14.859 1 76.44 577 TYR A O 1
ATOM 4565 N N . ARG A 1 578 ? 39.875 -9.648 -15.797 1 85.25 578 ARG A N 1
ATOM 4566 C CA . ARG A 1 578 ? 39.281 -10.594 -14.844 1 85.25 578 ARG A CA 1
ATOM 4567 C C . ARG A 1 578 ? 37.781 -10.344 -14.672 1 85.25 578 ARG A C 1
ATOM 4569 O O . ARG A 1 578 ? 37.312 -10.203 -13.547 1 85.25 578 ARG A O 1
ATOM 4576 N N . MET A 1 579 ? 37.062 -10.188 -15.734 1 86.12 579 MET A N 1
ATOM 4577 C CA . MET A 1 579 ? 35.625 -10.039 -15.758 1 86.12 579 MET A CA 1
ATOM 4578 C C . MET A 1 579 ? 34.938 -11.297 -16.312 1 86.12 579 MET A C 1
ATOM 4580 O O . MET A 1 579 ? 35.344 -11.82 -17.344 1 86.12 579 MET A O 1
ATOM 4584 N N . TYR A 1 580 ? 34.062 -11.719 -15.539 1 88.94 580 TYR A N 1
ATOM 4585 C CA . TYR A 1 580 ? 33.375 -12.953 -15.906 1 88.94 580 TYR A CA 1
ATOM 4586 C C . TYR A 1 580 ? 31.859 -12.742 -15.953 1 88.94 580 TYR A C 1
ATOM 4588 O O . TYR A 1 580 ? 31.344 -11.797 -15.352 1 88.94 580 TYR A O 1
ATOM 4596 N N . ARG A 1 581 ? 31.203 -13.508 -16.688 1 89.75 581 ARG A N 1
ATOM 4597 C CA . ARG A 1 581 ? 29.734 -13.555 -16.734 1 89.75 581 ARG A CA 1
ATOM 4598 C C . ARG A 1 581 ? 29.219 -14.906 -16.234 1 89.75 581 ARG A C 1
ATOM 4600 O O . ARG A 1 581 ? 29.766 -15.953 -16.578 1 89.75 581 ARG A O 1
ATOM 4607 N N . CYS A 1 582 ? 28.297 -14.836 -15.383 1 90.31 582 CYS A N 1
ATOM 4608 C CA . CYS A 1 582 ? 27.672 -16.047 -14.844 1 90.31 582 CYS A CA 1
ATOM 4609 C C . CYS A 1 582 ? 26.172 -16.016 -15.039 1 90.31 582 CYS A C 1
ATOM 4611 O O . CYS A 1 582 ? 25.484 -15.109 -14.547 1 90.31 582 CYS A O 1
ATOM 4613 N N . ILE A 1 583 ? 25.641 -16.938 -15.82 1 89.56 583 ILE A N 1
ATOM 4614 C CA . ILE A 1 583 ? 24.203 -17.062 -16.016 1 89.56 583 ILE A CA 1
ATOM 4615 C C . ILE A 1 583 ? 23.672 -18.219 -15.164 1 89.56 583 ILE A C 1
ATOM 4617 O O . ILE A 1 583 ? 24.094 -19.375 -15.336 1 89.56 583 ILE A O 1
ATOM 4621 N N . VAL A 1 584 ? 22.891 -17.891 -14.242 1 88.12 584 VAL A N 1
ATOM 4622 C CA . VAL A 1 584 ? 22.266 -18.891 -13.375 1 88.12 584 VAL A CA 1
ATOM 4623 C C . VAL A 1 584 ? 20.891 -19.25 -13.922 1 88.12 584 VAL A C 1
ATOM 4625 O O . VAL A 1 584 ? 20 -18.422 -13.977 1 88.12 584 VAL A O 1
ATOM 4628 N N . ARG A 1 585 ? 20.766 -20.5 -14.336 1 88.81 585 ARG A N 1
ATOM 4629 C CA . ARG A 1 585 ? 19.516 -20.984 -14.883 1 88.81 585 ARG A CA 1
ATOM 4630 C C . ARG A 1 585 ? 18.719 -21.75 -13.82 1 88.81 585 ARG A C 1
ATOM 4632 O O . ARG A 1 585 ? 19.203 -22.734 -13.258 1 88.81 585 ARG A O 1
ATOM 4639 N N . ASN A 1 586 ? 17.562 -21.203 -13.531 1 86.38 586 ASN A N 1
ATOM 4640 C CA . ASN A 1 586 ? 16.656 -21.844 -12.57 1 86.38 586 ASN A CA 1
ATOM 4641 C C . ASN A 1 586 ? 15.352 -22.266 -13.234 1 86.38 586 ASN A C 1
ATOM 4643 O O . ASN A 1 586 ? 14.898 -21.625 -14.18 1 86.38 586 ASN A O 1
ATOM 4647 N N . GLY A 1 587 ? 14.867 -23.438 -12.75 1 85.75 587 GLY A N 1
ATOM 4648 C CA . GLY A 1 587 ? 13.531 -23.828 -13.156 1 85.75 587 GLY A CA 1
ATOM 4649 C C . GLY A 1 587 ? 12.438 -23.016 -12.484 1 85.75 587 GLY A C 1
ATOM 4650 O O . GLY A 1 587 ? 12.711 -22.25 -11.562 1 85.75 587 GLY A O 1
ATOM 4651 N N . TYR A 1 588 ? 11.242 -23.172 -12.953 1 82.88 588 TYR A N 1
ATOM 4652 C CA . TYR A 1 588 ? 10.172 -22.344 -12.422 1 82.88 588 TYR A CA 1
ATOM 4653 C C . TYR A 1 588 ? 9.742 -22.828 -11.039 1 82.88 588 TYR A C 1
ATOM 4655 O O . TYR A 1 588 ? 9.039 -22.109 -10.312 1 82.88 588 TYR A O 1
ATOM 4663 N N . LYS A 1 589 ? 10.125 -23.969 -10.602 1 81.38 589 LYS A N 1
ATOM 4664 C CA . LYS A 1 589 ? 9.797 -24.453 -9.266 1 81.38 589 LYS A CA 1
ATOM 4665 C C . LYS A 1 589 ? 11.016 -24.391 -8.352 1 81.38 589 LYS A C 1
ATOM 4667 O O . LYS A 1 589 ? 10.898 -24.609 -7.141 1 81.38 589 LYS A O 1
ATOM 4672 N N . ASP A 1 590 ? 12.141 -24.016 -8.914 1 77.19 590 ASP A N 1
ATOM 4673 C CA . ASP A 1 590 ? 13.367 -23.922 -8.125 1 77.19 590 ASP A CA 1
ATOM 4674 C C . ASP A 1 590 ? 13.406 -22.625 -7.312 1 77.19 590 ASP A C 1
ATOM 4676 O O . ASP A 1 590 ? 12.797 -21.625 -7.699 1 77.19 590 ASP A O 1
ATOM 4680 N N . VAL A 1 591 ? 13.984 -22.688 -6.09 1 70.44 591 VAL A N 1
ATOM 4681 C CA . VAL A 1 591 ? 14.195 -21.484 -5.289 1 70.44 591 VAL A CA 1
ATOM 4682 C C . VAL A 1 591 ? 15.555 -20.875 -5.625 1 70.44 591 VAL A C 1
ATOM 4684 O O . VAL A 1 591 ? 16.578 -21.547 -5.559 1 70.44 591 VAL A O 1
ATOM 4687 N N . PRO A 1 592 ? 15.312 -19.594 -6.09 1 65.38 592 PRO A N 1
ATOM 4688 C CA . PRO A 1 592 ? 16.594 -18.953 -6.449 1 65.38 592 PRO A CA 1
ATOM 4689 C C . PRO A 1 592 ? 17.516 -18.781 -5.246 1 65.38 592 PRO A C 1
ATOM 4691 O O . PRO A 1 592 ? 17.062 -18.391 -4.164 1 65.38 592 PRO A O 1
ATOM 4694 N N . ASN A 1 593 ? 18.766 -18.969 -5.383 1 59.72 593 ASN A N 1
ATOM 4695 C CA . ASN A 1 593 ? 19.891 -18.641 -4.523 1 59.72 593 ASN A CA 1
ATOM 4696 C C . ASN A 1 593 ? 19.672 -19.125 -3.092 1 59.72 593 ASN A C 1
ATOM 4698 O O . ASN A 1 593 ? 19.875 -18.375 -2.139 1 59.72 593 ASN A O 1
ATOM 4702 N N . SER A 1 594 ? 18.547 -20.047 -2.791 1 55.31 594 SER A N 1
ATOM 4703 C CA . SER A 1 594 ? 18.125 -20.438 -1.451 1 55.31 594 SER A CA 1
ATOM 4704 C C . SER A 1 594 ? 19.328 -20.781 -0.571 1 55.31 594 SER A C 1
ATOM 4706 O O . SER A 1 594 ? 19.234 -20.734 0.658 1 55.31 594 SER A O 1
ATOM 4708 N N . GLY A 1 595 ? 20.438 -21.328 -1.134 1 52.97 595 GLY A N 1
ATOM 4709 C CA . GLY A 1 595 ? 21.328 -21.969 -0.171 1 52.97 595 GLY A CA 1
ATOM 4710 C C . GLY A 1 595 ? 22.547 -21.125 0.144 1 52.97 595 GLY A C 1
ATOM 4711 O O . GLY A 1 595 ? 22.859 -20.172 -0.582 1 52.97 595 GLY A O 1
ATOM 4712 N N . ASP A 1 596 ? 23.047 -21.094 1.513 1 54.34 596 ASP A N 1
ATOM 4713 C CA . ASP A 1 596 ? 24.281 -20.625 2.15 1 54.34 596 ASP A CA 1
ATOM 4714 C C . ASP A 1 596 ? 25.469 -20.75 1.206 1 54.34 596 ASP A C 1
ATOM 4716 O O . ASP A 1 596 ? 26.484 -20.062 1.373 1 54.34 596 ASP A O 1
ATOM 4720 N N . ASP A 1 597 ? 25.219 -21.344 0.005 1 70.88 597 ASP A N 1
ATOM 4721 C CA . ASP A 1 597 ? 26.469 -21.641 -0.695 1 70.88 597 ASP A CA 1
ATOM 4722 C C . ASP A 1 597 ? 26.469 -21.047 -2.098 1 70.88 597 ASP A C 1
ATOM 4724 O O . ASP A 1 597 ? 27.188 -21.516 -2.982 1 70.88 597 ASP A O 1
ATOM 4728 N N . PHE A 1 598 ? 25.703 -19.969 -2.391 1 78.81 598 PHE A N 1
ATOM 4729 C CA . PHE A 1 598 ? 25.641 -19.406 -3.734 1 78.81 598 PHE A CA 1
ATOM 4730 C C . PHE A 1 598 ? 26.984 -18.766 -4.105 1 78.81 598 PHE A C 1
ATOM 4732 O O . PHE A 1 598 ? 27.5 -19 -5.199 1 78.81 598 PHE A O 1
ATOM 4739 N N . GLU A 1 599 ? 27.594 -18.016 -3.156 1 82.88 599 GLU A N 1
ATOM 4740 C CA . GLU A 1 599 ? 28.875 -17.344 -3.395 1 82.88 599 GLU A CA 1
ATOM 4741 C C . GLU A 1 599 ? 29.984 -18.359 -3.658 1 82.88 599 GLU A C 1
ATOM 4743 O O . GLU A 1 599 ? 30.781 -18.172 -4.574 1 82.88 599 GLU A O 1
ATOM 4748 N N . ASN A 1 600 ? 29.906 -19.375 -2.926 1 81.56 600 ASN A N 1
ATOM 4749 C CA . ASN A 1 600 ? 30.938 -20.391 -3.076 1 81.56 600 ASN A CA 1
ATOM 4750 C C . ASN A 1 600 ? 30.766 -21.188 -4.371 1 81.56 600 ASN A C 1
ATOM 4752 O O . ASN A 1 600 ? 31.75 -21.562 -5.008 1 81.56 600 ASN A O 1
ATOM 4756 N N . ASP A 1 601 ? 29.547 -21.359 -4.742 1 82.25 601 ASP A N 1
ATOM 4757 C CA . ASP A 1 601 ? 29.297 -22.078 -5.988 1 82.25 601 ASP A CA 1
ATOM 4758 C C . ASP A 1 601 ? 29.75 -21.266 -7.195 1 82.25 601 ASP A C 1
ATOM 4760 O O . ASP A 1 601 ? 30.266 -21.828 -8.164 1 82.25 601 ASP A O 1
ATOM 4764 N N . ILE A 1 602 ? 29.578 -20 -7.086 1 87.06 602 ILE A N 1
ATOM 4765 C CA . ILE A 1 602 ? 29.984 -19.141 -8.195 1 87.06 602 ILE A CA 1
ATOM 4766 C C . ILE A 1 602 ? 31.5 -19.141 -8.312 1 87.06 602 ILE A C 1
ATOM 4768 O O . ILE A 1 602 ? 32.062 -19.25 -9.406 1 87.06 602 ILE A O 1
ATOM 4772 N N . VAL A 1 603 ? 32.188 -18.984 -7.152 1 86.69 603 VAL A N 1
ATOM 4773 C CA . VAL A 1 603 ? 33.656 -18.938 -7.148 1 86.69 603 VAL A CA 1
ATOM 4774 C C . VAL A 1 603 ? 34.219 -20.281 -7.633 1 86.69 603 VAL A C 1
ATOM 4776 O O . VAL A 1 603 ? 35.156 -20.312 -8.422 1 86.69 603 VAL A O 1
ATOM 4779 N N . MET A 1 604 ? 33.531 -21.344 -7.238 1 83.62 604 MET A N 1
ATOM 4780 C CA . MET A 1 604 ? 33.969 -22.672 -7.672 1 83.62 604 MET A CA 1
ATOM 4781 C C . MET A 1 604 ? 33.75 -22.859 -9.164 1 83.62 604 MET A C 1
ATOM 4783 O O . MET A 1 604 ? 34.562 -23.438 -9.859 1 83.62 604 MET A O 1
ATOM 4787 N N . SER A 1 605 ? 32.656 -22.375 -9.648 1 86.19 605 SER A N 1
ATOM 4788 C CA . SER A 1 605 ? 32.344 -22.5 -11.062 1 86.19 605 SER A CA 1
ATOM 4789 C C . SER A 1 605 ? 33.312 -21.656 -11.922 1 86.19 605 SER A C 1
ATOM 4791 O O . SER A 1 605 ? 33.688 -22.078 -13.016 1 86.19 605 SER A O 1
ATOM 4793 N N . ILE A 1 606 ? 33.656 -20.516 -11.406 1 88.06 606 ILE A N 1
ATOM 4794 C CA . ILE A 1 606 ? 34.594 -19.672 -12.133 1 88.06 606 ILE A CA 1
ATOM 4795 C C . ILE A 1 606 ? 35.969 -20.312 -12.148 1 88.06 606 ILE A C 1
ATOM 4797 O O . ILE A 1 606 ? 36.656 -20.297 -13.172 1 88.06 606 ILE A O 1
ATOM 4801 N N . ALA A 1 607 ? 36.375 -20.891 -11.016 1 85 607 ALA A N 1
ATOM 4802 C CA . ALA A 1 607 ? 37.656 -21.562 -10.93 1 85 607 ALA A CA 1
ATOM 4803 C C . ALA A 1 607 ? 37.719 -22.734 -11.906 1 85 607 ALA A C 1
ATOM 4805 O O . ALA A 1 607 ? 38.75 -22.953 -12.57 1 85 607 ALA A O 1
ATOM 4806 N N . GLU A 1 608 ? 36.625 -23.438 -12.047 1 82.81 608 GLU A N 1
ATOM 4807 C CA . GLU A 1 608 ? 36.562 -24.562 -12.977 1 82.81 608 GLU A CA 1
ATOM 4808 C C . GLU A 1 608 ? 36.625 -24.078 -14.422 1 82.81 608 GLU A C 1
ATOM 4810 O O . GLU A 1 608 ? 37.25 -24.719 -15.273 1 82.81 608 GLU A O 1
ATOM 4815 N N . PHE A 1 609 ? 36.062 -23.062 -14.695 1 85.75 609 PHE A N 1
ATOM 4816 C CA . PHE A 1 609 ? 36.062 -22.484 -16.031 1 85.75 609 PHE A CA 1
ATOM 4817 C C . PHE A 1 609 ? 37.469 -22.062 -16.438 1 85.75 609 PHE A C 1
ATOM 4819 O O . PHE A 1 609 ? 37.875 -22.266 -17.578 1 85.75 609 PHE A O 1
ATOM 4826 N N . ILE A 1 610 ? 38.125 -21.375 -15.438 1 83.56 610 ILE A N 1
ATOM 4827 C CA . ILE A 1 610 ? 39.5 -20.906 -15.703 1 83.56 610 ILE A CA 1
ATOM 4828 C C . ILE A 1 610 ? 40.375 -22.109 -16.031 1 83.56 610 ILE A C 1
ATOM 4830 O O . ILE A 1 610 ? 41.219 -22.031 -16.938 1 83.56 610 ILE A O 1
ATOM 4834 N N . GLN A 1 611 ? 40.125 -23.234 -15.43 1 78.88 611 GLN A N 1
ATOM 4835 C CA . GLN A 1 611 ? 40.938 -24.438 -15.672 1 78.88 611 GLN A CA 1
ATOM 4836 C C . GLN A 1 611 ? 40.562 -25.078 -17 1 78.88 611 GLN A C 1
ATOM 4838 O O . GLN A 1 611 ? 41.438 -25.547 -17.734 1 78.88 611 GLN A O 1
ATOM 4843 N N . MET A 1 612 ? 39.281 -25.078 -17.312 1 76.69 612 MET A N 1
ATOM 4844 C CA . MET A 1 612 ? 38.812 -25.656 -18.562 1 76.69 612 MET A CA 1
ATOM 4845 C C . MET A 1 612 ? 39.312 -24.844 -19.75 1 76.69 612 MET A C 1
ATOM 4847 O O . MET A 1 612 ? 39.656 -25.406 -20.797 1 76.69 612 MET A O 1
ATOM 4851 N N . GLU A 1 613 ? 39.25 -23.578 -19.578 1 77.38 613 GLU A N 1
ATOM 4852 C CA . GLU A 1 613 ? 39.719 -22.703 -20.641 1 77.38 613 GLU A CA 1
ATOM 4853 C C . GLU A 1 613 ? 41.188 -22.953 -20.938 1 77.38 613 GLU A C 1
ATOM 4855 O O . GLU A 1 613 ? 41.625 -22.891 -22.078 1 77.38 613 GLU A O 1
ATOM 4860 N N . ALA A 1 614 ? 42 -23.203 -19.906 1 74.88 614 ALA A N 1
ATOM 4861 C CA . ALA A 1 614 ? 43.406 -23.453 -20.047 1 74.88 614 ALA A CA 1
ATOM 4862 C C . ALA A 1 614 ? 43.656 -24.781 -20.766 1 74.88 614 ALA A C 1
ATOM 4864 O O . ALA A 1 614 ? 44.656 -24.922 -21.5 1 74.88 614 ALA A O 1
ATOM 4865 N N . GLU A 1 615 ? 42.844 -25.812 -20.484 1 68.31 615 GLU A N 1
ATOM 4866 C CA . GLU A 1 615 ? 43.031 -27.141 -21.062 1 68.31 615 GLU A CA 1
ATOM 4867 C C . GLU A 1 615 ? 42.531 -27.203 -22.5 1 68.31 615 GLU A C 1
ATOM 4869 O O . GLU A 1 615 ? 42.75 -28.188 -23.203 1 68.31 615 GLU A O 1
ATOM 4874 N N . GLY A 1 616 ? 42.281 -26.078 -23.203 1 59.38 616 GLY A N 1
ATOM 4875 C CA . GLY A 1 616 ? 41.969 -26.031 -24.625 1 59.38 616 GLY A CA 1
ATOM 4876 C C . GLY A 1 616 ? 40.5 -26.375 -24.938 1 59.38 616 GLY A C 1
ATOM 4877 O O . GLY A 1 616 ? 40.156 -26.594 -26.094 1 59.38 616 GLY A O 1
ATOM 4878 N N . PHE A 1 617 ? 39.75 -26.844 -24.125 1 50.31 617 PHE A N 1
ATOM 4879 C CA . PHE A 1 617 ? 38.406 -27.328 -24.453 1 50.31 617 PHE A CA 1
ATOM 4880 C C . PHE A 1 617 ? 37.562 -26.188 -25.031 1 50.31 617 PHE A C 1
ATOM 4882 O O . PHE A 1 617 ? 36.5 -26.438 -25.562 1 50.31 617 PHE A O 1
ATOM 4889 N N . THR A 1 618 ? 37.781 -25.047 -24.781 1 50.62 618 THR A N 1
ATOM 4890 C CA . THR A 1 618 ? 36.906 -24.016 -25.281 1 50.62 618 THR A CA 1
ATOM 4891 C C . THR A 1 618 ? 37.344 -23.516 -26.641 1 50.62 618 THR A C 1
ATOM 4893 O O . THR A 1 618 ? 38.531 -23.297 -26.875 1 50.62 618 THR A O 1
ATOM 4896 N N . ASN A 1 619 ? 36.844 -23.938 -27.797 1 43.12 619 ASN A N 1
ATOM 4897 C CA . ASN A 1 619 ? 37.031 -23.375 -29.141 1 43.12 619 ASN A CA 1
ATOM 4898 C C . ASN A 1 619 ? 37.312 -21.875 -29.078 1 43.12 619 ASN A C 1
ATOM 4900 O O . ASN A 1 619 ? 36.531 -21.109 -28.547 1 43.12 619 ASN A O 1
ATOM 4904 N N . LEU A 1 620 ? 38.562 -21.422 -29.234 1 38.97 620 LEU A N 1
ATOM 4905 C CA . LEU A 1 620 ? 39.25 -20.125 -29.312 1 38.97 620 LEU A CA 1
ATOM 4906 C C . LEU A 1 620 ? 38.406 -19.125 -30.109 1 38.97 620 LEU A C 1
ATOM 4908 O O . LEU A 1 620 ? 38.688 -17.938 -30.094 1 38.97 620 LEU A O 1
ATOM 4912 N N . ASP A 1 621 ? 37.875 -19.5 -31.328 1 38.72 621 ASP A N 1
ATOM 4913 C CA . ASP A 1 621 ? 37.469 -18.484 -32.281 1 38.72 621 ASP A CA 1
ATOM 4914 C C . ASP A 1 621 ? 36.281 -17.672 -31.781 1 38.72 621 ASP A C 1
ATOM 4916 O O . ASP A 1 621 ? 35.531 -17.078 -32.562 1 38.72 621 ASP A O 1
ATOM 4920 N N . ALA A 1 622 ? 35.719 -17.922 -30.719 1 42.47 622 ALA A N 1
ATOM 4921 C CA . ALA A 1 622 ? 34.438 -17.234 -30.484 1 42.47 622 ALA A CA 1
ATOM 4922 C C . ALA A 1 622 ? 34.656 -15.734 -30.281 1 42.47 622 ALA A C 1
ATOM 4924 O O . ALA A 1 622 ? 35.656 -15.32 -29.703 1 42.47 622 ALA A O 1
ATOM 4925 N N . PRO A 1 623 ? 34.031 -14.938 -31.078 1 44.56 623 PRO A N 1
ATOM 4926 C CA . PRO A 1 623 ? 34.062 -13.469 -31.047 1 44.56 623 PRO A CA 1
ATOM 4927 C C . PRO A 1 623 ? 34.094 -12.914 -29.625 1 44.56 623 PRO A C 1
ATOM 4929 O O . PRO A 1 623 ? 33.688 -13.594 -28.672 1 44.56 623 PRO A O 1
ATOM 4932 N N . VAL A 1 624 ? 34.906 -11.898 -29.484 1 44.53 624 VAL A N 1
ATOM 4933 C CA . VAL A 1 624 ? 35.188 -11.086 -28.297 1 44.53 624 VAL A CA 1
ATOM 4934 C C . VAL A 1 624 ? 33.938 -11.055 -27.406 1 44.53 624 VAL A C 1
ATOM 4936 O O . VAL A 1 624 ? 34.031 -10.734 -26.219 1 44.53 624 VAL A O 1
ATOM 4939 N N . ASP A 1 625 ? 32.812 -10.953 -28.016 1 46.47 625 ASP A N 1
ATOM 4940 C CA . ASP A 1 625 ? 31.625 -10.852 -27.156 1 46.47 625 ASP A CA 1
ATOM 4941 C C . ASP A 1 625 ? 31.25 -12.219 -26.594 1 46.47 625 ASP A C 1
ATOM 4943 O O . ASP A 1 625 ? 31.047 -13.172 -27.344 1 46.47 625 ASP A O 1
ATOM 4947 N N . GLY A 1 626 ? 31.453 -12.734 -25.219 1 49.81 626 GLY A N 1
ATOM 4948 C CA . GLY A 1 626 ? 31.453 -13.617 -24.062 1 49.81 626 GLY A CA 1
ATOM 4949 C C . GLY A 1 626 ? 30.859 -14.977 -24.344 1 49.81 626 GLY A C 1
ATOM 4950 O O . GLY A 1 626 ? 29.641 -15.102 -24.562 1 49.81 626 GLY A O 1
ATOM 4951 N N . TRP A 1 627 ? 31.453 -15.914 -25.047 1 50.06 627 TRP A N 1
ATOM 4952 C CA . TRP A 1 627 ? 31.078 -17.328 -25.109 1 50.06 627 TRP A CA 1
ATOM 4953 C C . TRP A 1 627 ? 30.797 -17.859 -23.703 1 50.06 627 TRP A C 1
ATOM 4955 O O . TRP A 1 627 ? 31.547 -17.609 -22.766 1 50.06 627 TRP A O 1
ATOM 4965 N N . LEU A 1 628 ? 29.625 -18.141 -23.453 1 57.75 628 LEU A N 1
ATOM 4966 C CA . LEU A 1 628 ? 29.172 -18.75 -22.203 1 57.75 628 LEU A CA 1
ATOM 4967 C C . LEU A 1 628 ? 29.406 -20.25 -22.219 1 57.75 628 LEU A C 1
ATOM 4969 O O . LEU A 1 628 ? 29.172 -20.922 -23.219 1 57.75 628 LEU A O 1
ATOM 4973 N N . ALA A 1 629 ? 30.469 -20.797 -21.516 1 56.47 629 ALA A N 1
ATOM 4974 C CA . ALA A 1 629 ? 30.672 -22.234 -21.391 1 56.47 629 ALA A CA 1
ATOM 4975 C C . ALA A 1 629 ? 29.891 -22.812 -20.234 1 56.47 629 ALA A C 1
ATOM 4977 O O . ALA A 1 629 ? 29.75 -22.172 -19.188 1 56.47 629 ALA A O 1
ATOM 4978 N N . VAL A 1 630 ? 29.109 -23.812 -20.516 1 55.09 630 VAL A N 1
ATOM 4979 C CA . VAL A 1 630 ? 28.422 -24.562 -19.469 1 55.09 630 VAL A CA 1
ATOM 4980 C C . VAL A 1 630 ? 29.453 -25.25 -18.562 1 55.09 630 VAL A C 1
ATOM 4982 O O . VAL A 1 630 ? 30.297 -26 -19.047 1 55.09 630 VAL A O 1
ATOM 4985 N N . VAL A 1 631 ? 29.797 -24.656 -17.391 1 57.44 631 VAL A N 1
ATOM 4986 C CA . VAL A 1 631 ? 30.719 -25.297 -16.453 1 57.44 631 VAL A CA 1
ATOM 4987 C C . VAL A 1 631 ? 29.984 -26.375 -15.664 1 57.44 631 VAL A C 1
ATOM 4989 O O . VAL A 1 631 ? 29.047 -26.078 -14.93 1 57.44 631 VAL A O 1
ATOM 4992 N N . ARG A 1 632 ? 29.969 -27.719 -16.109 1 49.44 632 ARG A N 1
ATOM 4993 C CA . ARG A 1 632 ? 29.453 -28.844 -15.32 1 49.44 632 ARG A CA 1
ATOM 4994 C C . ARG A 1 632 ? 30.266 -29.047 -14.047 1 49.44 632 ARG A C 1
ATOM 4996 O O . ARG A 1 632 ? 31.5 -29.188 -14.109 1 49.44 632 ARG A O 1
ATOM 5003 N N . THR A 1 633 ? 29.953 -28.312 -12.938 1 49.47 633 THR A N 1
ATOM 5004 C CA . THR A 1 633 ? 30.672 -28.562 -11.688 1 49.47 633 THR A CA 1
ATOM 5005 C C . THR A 1 633 ? 31.078 -30.031 -11.578 1 49.47 633 THR A C 1
ATOM 5007 O O . THR A 1 633 ? 30.219 -30.906 -11.398 1 49.47 633 THR A O 1
ATOM 5010 N N . SER A 1 634 ? 31.891 -30.625 -12.344 1 45.69 634 SER A N 1
ATOM 5011 C CA . SER A 1 634 ? 32.375 -31.984 -12.234 1 45.69 634 SER A CA 1
ATOM 5012 C C . SER A 1 634 ? 33.031 -32.25 -10.875 1 45.69 634 SER A C 1
ATOM 5014 O O . SER A 1 634 ? 33.562 -31.328 -10.258 1 45.69 634 SER A O 1
ATOM 5016 N N . GLU A 1 635 ? 32.625 -33.188 -10.18 1 48.62 635 GLU A N 1
ATOM 5017 C CA . GLU A 1 635 ? 33.156 -33.781 -8.961 1 48.62 635 GLU A CA 1
ATOM 5018 C C . GLU A 1 635 ? 34.688 -33.75 -8.984 1 48.62 635 GLU A C 1
ATOM 5020 O O . GLU A 1 635 ? 35.344 -33.781 -7.93 1 48.62 635 GLU A O 1
ATOM 5025 N N . LYS A 1 636 ? 35.344 -33.844 -10.008 1 43.56 636 LYS A N 1
ATOM 5026 C CA . LYS A 1 636 ? 36.781 -34 -10.039 1 43.56 636 LYS A CA 1
ATOM 5027 C C . LYS A 1 636 ? 37.5 -32.75 -9.516 1 43.56 636 LYS A C 1
ATOM 5029 O O . LYS A 1 636 ? 38.594 -32.844 -8.945 1 43.56 636 LYS A O 1
ATOM 5034 N N . PHE A 1 637 ? 37.062 -31.641 -9.859 1 46.34 637 PHE A N 1
ATOM 5035 C CA . PHE A 1 637 ? 37.781 -30.422 -9.484 1 46.34 637 PHE A CA 1
ATOM 5036 C C . PHE A 1 637 ? 37.594 -30.125 -8 1 46.34 637 PHE A C 1
ATOM 5038 O O . PHE A 1 637 ? 38.25 -29.25 -7.449 1 46.34 637 PHE A O 1
ATOM 5045 N N . GLY A 1 638 ? 36.562 -30.516 -7.348 1 48.72 638 GLY A N 1
ATOM 5046 C CA . GLY A 1 638 ? 36.5 -30.438 -5.895 1 48.72 638 GLY A CA 1
ATOM 5047 C C . GLY A 1 638 ? 37.812 -30.828 -5.23 1 48.72 638 GLY A C 1
ATOM 5048 O O . GLY A 1 638 ? 38 -30.594 -4.031 1 48.72 638 GLY A O 1
ATOM 5049 N N . LYS A 1 639 ? 38.625 -31.562 -5.852 1 48.94 639 LYS A N 1
ATOM 5050 C CA . LYS A 1 639 ? 39.844 -32.031 -5.223 1 48.94 639 LYS A CA 1
ATOM 5051 C C . LYS A 1 639 ? 40.906 -30.953 -5.164 1 48.94 639 LYS A C 1
ATOM 5053 O O . LYS A 1 639 ? 41.781 -30.969 -4.293 1 48.94 639 LYS A O 1
ATOM 5058 N N . ARG A 1 640 ? 41.031 -30.062 -6.137 1 51.97 640 ARG A N 1
ATOM 5059 C CA . ARG A 1 640 ? 42.156 -29.109 -6.121 1 51.97 640 ARG A CA 1
ATOM 5060 C C . ARG A 1 640 ? 41.812 -27.906 -5.246 1 51.97 640 ARG A C 1
ATOM 5062 O O . ARG A 1 640 ? 42.719 -27.234 -4.719 1 51.97 640 ARG A O 1
ATOM 5069 N N . LEU A 1 641 ? 40.562 -27.391 -5.242 1 55.84 641 LEU A N 1
ATOM 5070 C CA . LEU A 1 641 ? 40.156 -26.297 -4.375 1 55.84 641 LEU A CA 1
ATOM 5071 C C . LEU A 1 641 ? 39.406 -26.812 -3.154 1 55.84 641 LEU A C 1
ATOM 5073 O O . LEU A 1 641 ? 38.25 -27.234 -3.264 1 55.84 641 LEU A O 1
ATOM 5077 N N . ALA A 1 642 ? 40.125 -27.484 -2.238 1 53.47 642 ALA A N 1
ATOM 5078 C CA . ALA A 1 642 ? 39.562 -28.078 -1.037 1 53.47 642 ALA A CA 1
ATOM 5079 C C . ALA A 1 642 ? 38.844 -27.031 -0.179 1 53.47 642 ALA A C 1
ATOM 5081 O O . ALA A 1 642 ? 39.406 -25.953 0.066 1 53.47 642 ALA A O 1
ATOM 5082 N N . ARG A 1 643 ? 37.531 -27.078 -0.086 1 56.59 643 ARG A N 1
ATOM 5083 C CA . ARG A 1 643 ? 36.75 -26.359 0.9 1 56.59 643 ARG A CA 1
ATOM 5084 C C . ARG A 1 643 ? 37.219 -26.656 2.316 1 56.59 643 ARG A C 1
ATOM 5086 O O . ARG A 1 643 ? 37.25 -27.828 2.732 1 56.59 643 ARG A O 1
ATOM 5093 N N . SER A 1 644 ? 38.125 -26 3.006 1 49.72 644 SER A N 1
ATOM 5094 C CA . SER A 1 644 ? 38.406 -26.25 4.418 1 49.72 644 SER A CA 1
ATOM 5095 C C . SER A 1 644 ? 37.406 -25.516 5.312 1 49.72 644 SER A C 1
ATOM 5097 O O . SER A 1 644 ? 37.188 -24.312 5.168 1 49.72 644 SER A O 1
ATOM 5099 N N . GLU A 1 645 ? 36.375 -26.078 5.758 1 48.31 645 GLU A N 1
ATOM 5100 C CA . GLU A 1 645 ? 35.469 -25.516 6.766 1 48.31 645 GLU A CA 1
ATOM 5101 C C . GLU A 1 645 ? 36.25 -25.016 7.977 1 48.31 645 GLU A C 1
ATOM 5103 O O . GLU A 1 645 ? 37 -25.781 8.602 1 48.31 645 GLU A O 1
ATOM 5108 N N . SER A 1 646 ? 36.875 -23.875 8.211 1 41.22 646 SER A N 1
ATOM 5109 C CA . SER A 1 646 ? 37.531 -23.438 9.438 1 41.22 646 SER A CA 1
ATOM 5110 C C . SER A 1 646 ? 36.562 -23.406 10.609 1 41.22 646 SER A C 1
ATOM 5112 O O . SER A 1 646 ? 35.469 -22.844 10.508 1 41.22 646 SER A O 1
ATOM 5114 N N . ASP A 1 647 ? 36.594 -24.172 11.711 1 38.47 647 ASP A N 1
ATOM 5115 C CA . ASP A 1 647 ? 36.062 -24.094 13.062 1 38.47 647 ASP A CA 1
ATOM 5116 C C . ASP A 1 647 ? 36.062 -22.656 13.57 1 38.47 647 ASP A C 1
ATOM 5118 O O . ASP A 1 647 ? 36.781 -21.812 13.062 1 38.47 647 ASP A O 1
ATOM 5122 N N . SER A 1 648 ? 35.531 -22.312 15 1 36.28 648 SER A N 1
ATOM 5123 C CA . SER A 1 648 ? 35.125 -21.141 15.797 1 36.28 648 SER A CA 1
ATOM 5124 C C . SER A 1 648 ? 36.156 -20.031 15.703 1 36.28 648 SER A C 1
ATOM 5126 O O . SER A 1 648 ? 35.812 -18.875 15.438 1 36.28 648 SER A O 1
ATOM 5128 N N . LYS A 1 649 ? 37.031 -19.734 17.109 1 35.84 649 LYS A N 1
ATOM 5129 C CA . LYS A 1 649 ? 37.625 -18.594 17.797 1 35.84 649 LYS A CA 1
ATOM 5130 C C . LYS A 1 649 ? 38.844 -18.062 17.016 1 35.84 649 LYS A C 1
ATOM 5132 O O . LYS A 1 649 ? 39.281 -16.953 17.25 1 35.84 649 LYS A O 1
ATOM 5137 N N . GLU A 1 650 ? 39.938 -18.922 17 1 32.22 650 GLU A N 1
ATOM 5138 C CA . GLU A 1 650 ? 41.312 -18.391 17.078 1 32.22 650 GLU A CA 1
ATOM 5139 C C . GLU A 1 650 ? 41.656 -17.625 15.805 1 32.22 650 GLU A C 1
ATOM 5141 O O . GLU A 1 650 ? 42.156 -16.484 15.883 1 32.22 650 GLU A O 1
ATOM 5146 N N . GLU A 1 651 ? 42.594 -18.391 14.891 1 31.94 651 GLU A N 1
ATOM 5147 C CA . GLU A 1 651 ? 43.75 -17.828 14.203 1 31.94 651 GLU A CA 1
ATOM 5148 C C . GLU A 1 651 ? 43.344 -16.984 13.008 1 31.94 651 GLU A C 1
ATOM 5150 O O . GLU A 1 651 ? 42.469 -17.391 12.234 1 31.94 651 GLU A O 1
ATOM 5155 N N . SER A 1 652 ? 43.469 -15.633 13.125 1 32.91 652 SER A N 1
ATOM 5156 C CA . SER A 1 652 ? 43.719 -14.57 12.156 1 32.91 652 SER A CA 1
ATOM 5157 C C . SER A 1 652 ? 44.219 -15.133 10.828 1 32.91 652 SER A C 1
ATOM 5159 O O . SER A 1 652 ? 44.938 -16.141 10.812 1 32.91 652 SER A O 1
ATOM 5161 N N . CYS A 1 653 ? 43.5 -14.969 9.734 1 34 653 CYS A N 1
ATOM 5162 C CA . CYS A 1 653 ? 44.125 -15.078 8.422 1 34 653 CYS A CA 1
ATOM 5163 C C . CYS A 1 653 ? 45.625 -14.797 8.508 1 34 653 CYS A C 1
ATOM 5165 O O . CYS A 1 653 ? 46.062 -13.672 8.281 1 34 653 CYS A O 1
ATOM 5167 N N . SER A 1 654 ? 46.375 -15.039 9.578 1 32 654 SER A N 1
ATOM 5168 C CA . SER A 1 654 ? 47.812 -14.906 9.641 1 32 654 SER A CA 1
ATOM 5169 C C . SER A 1 654 ? 48.5 -15.578 8.445 1 32 654 SER A C 1
ATOM 5171 O O . SER A 1 654 ? 49.719 -15.602 8.352 1 32 654 SER A O 1
ATOM 5173 N N . SER A 1 655 ? 48.125 -16.844 8.078 1 31.92 655 SER A N 1
ATOM 5174 C CA . SER A 1 655 ? 49.156 -17.578 7.375 1 31.92 655 SER A CA 1
ATOM 5175 C C . SER A 1 655 ? 49.781 -16.75 6.266 1 31.92 655 SER A C 1
ATOM 5177 O O . SER A 1 655 ? 49.219 -15.727 5.863 1 31.92 655 SER A O 1
ATOM 5179 N N . SER A 1 656 ? 50.875 -17.5 5.352 1 32.56 656 SER A N 1
ATOM 5180 C CA . SER A 1 656 ? 52.094 -17.531 4.547 1 32.56 656 SER A CA 1
ATOM 5181 C C . SER A 1 656 ? 51.875 -16.859 3.195 1 32.56 656 SER A C 1
ATOM 5183 O O . SER A 1 656 ? 52.75 -16.875 2.334 1 32.56 656 SER A O 1
ATOM 5185 N N . PHE A 1 657 ? 50.688 -17.016 2.551 1 32.06 657 PHE A N 1
ATOM 5186 C CA . PHE A 1 657 ? 51 -16.5 1.215 1 32.06 657 PHE A CA 1
ATOM 5187 C C . PHE A 1 657 ? 51.469 -15.062 1.272 1 32.06 657 PHE A C 1
ATOM 5189 O O . PHE A 1 657 ? 50.875 -14.242 1.999 1 32.06 657 PHE A O 1
ATOM 5196 N N . PRO A 1 658 ? 52.781 -14.836 1.168 1 33.97 658 PRO A N 1
ATOM 5197 C CA . PRO A 1 658 ? 53.219 -13.453 0.946 1 33.97 658 PRO A CA 1
ATOM 5198 C C . PRO A 1 658 ? 52.188 -12.633 0.155 1 33.97 658 PRO A C 1
ATOM 5200 O O . PRO A 1 658 ? 51.844 -12.992 -0.973 1 33.97 658 PRO A O 1
ATOM 5203 N N . ILE A 1 659 ? 51.156 -12.32 0.737 1 36.19 659 ILE A N 1
ATOM 5204 C CA . ILE A 1 659 ? 50.281 -11.352 0.085 1 36.19 659 ILE A CA 1
ATOM 5205 C C . ILE A 1 659 ? 51.125 -10.305 -0.634 1 36.19 659 ILE A C 1
ATOM 5207 O O . ILE A 1 659 ? 51.75 -9.438 0.005 1 36.19 659 ILE A O 1
ATOM 5211 N N . THR A 1 660 ? 52.062 -10.656 -1.345 1 34 660 THR A N 1
ATOM 5212 C CA . THR A 1 660 ? 52.875 -9.688 -2.078 1 34 660 THR A CA 1
ATOM 5213 C C . THR A 1 660 ? 51.969 -8.562 -2.633 1 34 660 THR A C 1
ATOM 5215 O O . THR A 1 660 ? 52.5 -7.504 -3.014 1 34 660 THR A O 1
ATOM 5218 N N . GLY A 1 661 ? 50.844 -8.867 -3.342 1 36.47 661 GLY A N 1
ATOM 5219 C CA . GLY A 1 661 ? 50.406 -7.82 -4.246 1 36.47 661 GLY A CA 1
ATOM 5220 C C . GLY A 1 661 ? 49.719 -6.676 -3.531 1 36.47 661 GLY A C 1
ATOM 5221 O O . GLY A 1 661 ? 49.344 -6.797 -2.365 1 36.47 661 GLY A O 1
ATOM 5222 N N . SER A 1 662 ? 49.688 -5.34 -3.977 1 42.47 662 SER A N 1
ATOM 5223 C CA . SER A 1 662 ? 49.344 -3.949 -3.719 1 42.47 662 SER A CA 1
ATOM 5224 C C . SER A 1 662 ? 47.875 -3.828 -3.244 1 42.47 662 SER A C 1
ATOM 5226 O O . SER A 1 662 ? 47.5 -2.801 -2.686 1 42.47 662 SER A O 1
ATOM 5228 N N . CYS A 1 663 ? 46.906 -4.648 -3.635 1 49.53 663 CYS A N 1
ATOM 5229 C CA . CYS A 1 663 ? 45.5 -4.246 -3.463 1 49.53 663 CYS A CA 1
ATOM 5230 C C . CYS A 1 663 ? 44.906 -4.934 -2.248 1 49.53 663 CYS A C 1
ATOM 5232 O O . CYS A 1 663 ? 43.875 -5.617 -2.367 1 49.53 663 CYS A O 1
ATOM 5234 N N . SER A 1 664 ? 45.5 -5.277 -1.051 1 55.72 664 SER A N 1
ATOM 5235 C CA . SER A 1 664 ? 44.875 -5.98 0.06 1 55.72 664 SER A CA 1
ATOM 5236 C C . SER A 1 664 ? 44.125 -5.016 0.98 1 55.72 664 SER A C 1
ATOM 5238 O O . SER A 1 664 ? 44.531 -3.855 1.12 1 55.72 664 SER A O 1
ATOM 5240 N N . LYS A 1 665 ? 42.844 -5.434 1.443 1 66.88 665 LYS A N 1
ATOM 5241 C CA . LYS A 1 665 ? 42.031 -4.676 2.404 1 66.88 665 LYS A CA 1
ATOM 5242 C C . LYS A 1 665 ? 42.781 -4.539 3.738 1 66.88 665 LYS A C 1
ATOM 5244 O O . LYS A 1 665 ? 43.406 -5.488 4.203 1 66.88 665 LYS A O 1
ATOM 5249 N N . SER A 1 666 ? 42.906 -3.348 4.227 1 70.62 666 SER A N 1
ATOM 5250 C CA . SER A 1 666 ? 43.531 -3.088 5.512 1 70.62 666 SER A CA 1
ATOM 5251 C C . SER A 1 666 ? 42.906 -3.922 6.621 1 70.62 666 SER A C 1
ATOM 5253 O O . SER A 1 666 ? 41.719 -4.293 6.535 1 70.62 666 SER A O 1
ATOM 5255 N N . PRO A 1 667 ? 43.625 -4.48 7.543 1 70.25 667 PRO A N 1
ATOM 5256 C CA . PRO A 1 667 ? 43.125 -5.281 8.664 1 70.25 667 PRO A CA 1
ATOM 5257 C C . PRO A 1 667 ? 42 -4.574 9.43 1 70.25 667 PRO A C 1
ATOM 5259 O O . PRO A 1 667 ? 41.094 -5.23 9.945 1 70.25 667 PRO A O 1
ATOM 5262 N N . ALA A 1 668 ? 42.062 -3.254 9.422 1 70.12 668 ALA A N 1
ATOM 5263 C CA . ALA A 1 668 ? 41.031 -2.514 10.133 1 70.12 668 ALA A CA 1
ATOM 5264 C C . ALA A 1 668 ? 39.688 -2.678 9.453 1 70.12 668 ALA A C 1
ATOM 5266 O O . ALA A 1 668 ? 38.656 -2.865 10.117 1 70.12 668 ALA A O 1
ATOM 5267 N N . LEU A 1 669 ? 39.688 -2.641 8.188 1 75.19 669 LEU A N 1
ATOM 5268 C CA . LEU A 1 669 ? 38.438 -2.779 7.441 1 75.19 669 LEU A CA 1
ATOM 5269 C C . LEU A 1 669 ? 37.906 -4.203 7.543 1 75.19 669 LEU A C 1
ATOM 5271 O O . LEU A 1 669 ? 36.688 -4.414 7.547 1 75.19 669 LEU A O 1
ATOM 5275 N N . GLN A 1 670 ? 38.812 -5.102 7.684 1 73.81 670 GLN A N 1
ATOM 5276 C CA . GLN A 1 670 ? 38.375 -6.496 7.816 1 73.81 670 GLN A CA 1
ATOM 5277 C C . GLN A 1 670 ? 37.75 -6.75 9.172 1 73.81 670 GLN A C 1
ATOM 5279 O O . GLN A 1 670 ? 36.781 -7.504 9.273 1 73.81 670 GLN A O 1
ATOM 5284 N N . LYS A 1 671 ? 38.312 -6.051 10.18 1 72.88 671 LYS A N 1
ATOM 5285 C CA . LYS A 1 671 ? 37.75 -6.191 11.516 1 72.88 671 LYS A CA 1
ATOM 5286 C C . LYS A 1 671 ? 36.344 -5.562 11.594 1 72.88 671 LYS A C 1
ATOM 5288 O O . LYS A 1 671 ? 35.438 -6.125 12.203 1 72.88 671 LYS A O 1
ATOM 5293 N N . LEU A 1 672 ? 36.281 -4.48 10.93 1 74.44 672 LEU A N 1
ATOM 5294 C CA . LEU A 1 672 ? 34.969 -3.805 10.914 1 74.44 672 LEU A CA 1
ATOM 5295 C C . LEU A 1 672 ? 33.938 -4.633 10.172 1 74.44 672 LEU A C 1
ATOM 5297 O O . LEU A 1 672 ? 32.781 -4.711 10.586 1 74.44 672 LEU A O 1
ATOM 5301 N N . GLN A 1 673 ? 34.312 -5.168 9.133 1 75.12 673 GLN A N 1
ATOM 5302 C CA . GLN A 1 673 ? 33.438 -6.004 8.344 1 75.12 673 GLN A CA 1
ATOM 5303 C C . GLN A 1 673 ? 32.969 -7.219 9.148 1 75.12 673 GLN A C 1
ATOM 5305 O O . GLN A 1 673 ? 31.797 -7.594 9.102 1 75.12 673 GLN A O 1
ATOM 5310 N N . SER A 1 674 ? 33.844 -7.766 9.859 1 73.5 674 SER A N 1
ATOM 5311 C CA . SER A 1 674 ? 33.5 -8.922 10.672 1 73.5 674 SER A CA 1
ATOM 5312 C C . SER A 1 674 ? 32.562 -8.547 11.805 1 73.5 674 SER A C 1
ATOM 5314 O O . SER A 1 674 ? 31.672 -9.32 12.148 1 73.5 674 SER A O 1
ATOM 5316 N N . MET A 1 675 ? 32.75 -7.34 12.297 1 73.31 675 MET A N 1
ATOM 5317 C CA . MET A 1 675 ? 31.859 -6.863 13.367 1 73.31 675 MET A CA 1
ATOM 5318 C C . MET A 1 675 ? 30.438 -6.664 12.859 1 73.31 675 MET A C 1
ATOM 5320 O O . MET A 1 675 ? 29.469 -7.008 13.547 1 73.31 675 MET A O 1
ATOM 5324 N N . TYR A 1 676 ? 30.422 -6.195 11.688 1 73.94 676 TYR A N 1
ATOM 5325 C CA . TYR A 1 676 ? 29.094 -5.949 11.117 1 73.94 676 TYR A CA 1
ATOM 5326 C C . TYR A 1 676 ? 28.406 -7.258 10.75 1 73.94 676 TYR A C 1
ATOM 5328 O O . TYR A 1 676 ? 27.188 -7.383 10.875 1 73.94 676 TYR A O 1
ATOM 5336 N N . GLU A 1 677 ? 29.125 -8.18 10.281 1 72.25 677 GLU A N 1
ATOM 5337 C CA . GLU A 1 677 ? 28.578 -9.477 9.898 1 72.25 677 GLU A CA 1
ATOM 5338 C C . GLU A 1 677 ? 28.109 -10.258 11.117 1 72.25 677 GLU A C 1
ATOM 5340 O O . GLU A 1 677 ? 27.172 -11.039 11.039 1 72.25 677 GLU A O 1
ATOM 5345 N N . GLN A 1 678 ? 28.766 -10.039 12.188 1 66.25 678 GLN A N 1
ATOM 5346 C CA . GLN A 1 678 ? 28.391 -10.727 13.414 1 66.25 678 GLN A CA 1
ATOM 5347 C C . GLN A 1 678 ? 27.094 -10.156 13.992 1 66.25 678 GLN A C 1
ATOM 5349 O O . GLN A 1 678 ? 26.328 -10.867 14.633 1 66.25 678 GLN A O 1
ATOM 5354 N N . GLU A 1 679 ? 26.938 -8.93 13.734 1 66.5 679 GLU A N 1
ATOM 5355 C CA . GLU A 1 679 ? 25.734 -8.289 14.273 1 66.5 679 GLU A CA 1
ATOM 5356 C C . GLU A 1 679 ? 24.5 -8.656 13.453 1 66.5 679 GLU A C 1
ATOM 5358 O O . GLU A 1 679 ? 23.375 -8.57 13.945 1 66.5 679 GLU A O 1
ATOM 5363 N N . SER A 1 680 ? 24.75 -9.133 12.219 1 65.38 680 SER A N 1
ATOM 5364 C CA . SER A 1 680 ? 23.594 -9.484 11.398 1 65.38 680 SER A CA 1
ATOM 5365 C C . SER A 1 680 ? 23.266 -10.969 11.516 1 65.38 680 SER A C 1
ATOM 5367 O O . SER A 1 680 ? 24.094 -11.828 11.188 1 65.38 680 SER A O 1
ATOM 5369 N N . PRO A 1 681 ? 22.266 -11.281 12.211 1 57.12 681 PRO A N 1
ATOM 5370 C CA . PRO A 1 681 ? 21.922 -12.695 12.422 1 57.12 681 PRO A CA 1
ATOM 5371 C C . PRO A 1 681 ? 21.75 -13.461 11.109 1 57.12 681 PRO A C 1
ATOM 5373 O O . PRO A 1 681 ? 21.875 -14.688 11.086 1 57.12 681 PRO A O 1
ATOM 5376 N N . ASP A 1 682 ? 21.391 -12.758 10.117 1 56.44 682 ASP A N 1
ATOM 5377 C CA . ASP A 1 682 ? 21.141 -13.484 8.883 1 56.44 682 ASP A CA 1
ATOM 5378 C C . ASP A 1 682 ? 22.422 -14.086 8.312 1 56.44 682 ASP A C 1
ATOM 5380 O O . ASP A 1 682 ? 22.375 -15.062 7.57 1 56.44 682 ASP A O 1
ATOM 5384 N N . LEU A 1 683 ? 23.688 -13.508 8.625 1 57.19 683 LEU A N 1
ATOM 5385 C CA . LEU A 1 683 ? 24.953 -13.93 8.039 1 57.19 683 LEU A CA 1
ATOM 5386 C C . LEU A 1 683 ? 25.625 -14.977 8.922 1 57.19 683 LEU A C 1
ATOM 5388 O O . LEU A 1 683 ? 26.625 -15.578 8.516 1 57.19 683 LEU A O 1
ATOM 5392 N N . ASN A 1 684 ? 25.266 -15.039 10.133 1 47 684 ASN A N 1
ATOM 5393 C CA . ASN A 1 684 ? 25.984 -15.953 11.016 1 47 684 ASN A CA 1
ATOM 5394 C C . ASN A 1 684 ? 26.125 -17.328 10.391 1 47 684 ASN A C 1
ATOM 5396 O O . ASN A 1 684 ? 27.047 -18.094 10.742 1 47 684 ASN A O 1
ATOM 5400 N N . TYR A 1 685 ? 25.281 -17.719 9.453 1 47.44 685 TYR A N 1
ATOM 5401 C CA . TYR A 1 685 ? 25.406 -19.109 9.039 1 47.44 685 TYR A CA 1
ATOM 5402 C C . TYR A 1 685 ? 26.266 -19.234 7.785 1 47.44 685 TYR A C 1
ATOM 5404 O O . TYR A 1 685 ? 26.281 -20.281 7.137 1 47.44 685 TYR A O 1
ATOM 5412 N N . ARG A 1 686 ? 26.984 -18.266 7.469 1 52.12 686 ARG A N 1
ATOM 5413 C CA . ARG A 1 686 ? 27.781 -18.438 6.258 1 52.12 686 ARG A CA 1
ATOM 5414 C C . ARG A 1 686 ? 29.109 -19.125 6.566 1 52.12 686 ARG A C 1
ATOM 5416 O O . ARG A 1 686 ? 29.906 -18.594 7.348 1 52.12 686 ARG A O 1
ATOM 5423 N N . PRO A 1 687 ? 29.172 -20.344 6.23 1 50.62 687 PRO A N 1
ATOM 5424 C CA . PRO A 1 687 ? 30.469 -21 6.457 1 50.62 687 PRO A CA 1
ATOM 5425 C C . PRO A 1 687 ? 31.609 -20.312 5.719 1 50.62 687 PRO A C 1
ATOM 5427 O O . PRO A 1 687 ? 31.484 -19.969 4.539 1 50.62 687 PRO A O 1
ATOM 5430 N N . ARG A 1 688 ? 32.469 -19.562 6.238 1 51 688 ARG A N 1
ATOM 5431 C CA . ARG A 1 688 ? 33.688 -19.031 5.617 1 51 688 ARG A CA 1
ATOM 5432 C C . ARG A 1 688 ? 34.562 -20.172 5.074 1 51 688 ARG A C 1
ATOM 5434 O O . ARG A 1 688 ? 35.062 -21 5.836 1 51 688 ARG A O 1
ATOM 5441 N N . VAL A 1 689 ? 34.344 -20.672 3.869 1 54.66 689 VAL A N 1
ATOM 5442 C CA . VAL A 1 689 ? 35.125 -21.719 3.219 1 54.66 689 VAL A CA 1
ATOM 5443 C C . VAL A 1 689 ? 36.406 -21.125 2.635 1 54.66 689 VAL A C 1
ATOM 5445 O O . VAL A 1 689 ? 36.375 -20.062 1.988 1 54.66 689 VAL A O 1
ATOM 5448 N N . GLN A 1 690 ? 37.5 -21.344 3.215 1 56.88 690 GLN A N 1
ATOM 5449 C CA . GLN A 1 690 ? 38.812 -20.953 2.633 1 56.88 690 GLN A CA 1
ATOM 5450 C C . GLN A 1 690 ? 39.188 -21.922 1.513 1 56.88 690 GLN A C 1
ATOM 5452 O O . GLN A 1 690 ? 39.094 -23.141 1.656 1 56.88 690 GLN A O 1
ATOM 5457 N N . PHE A 1 691 ? 39.344 -21.422 0.338 1 61.38 691 PHE A N 1
ATOM 5458 C CA . PHE A 1 691 ? 39.781 -22.188 -0.813 1 61.38 691 PHE A CA 1
ATOM 5459 C C . PHE A 1 691 ? 41.312 -22.281 -0.847 1 61.38 691 PHE A C 1
ATOM 5461 O O . PHE A 1 691 ? 42 -21.297 -0.593 1 61.38 691 PHE A O 1
ATOM 5468 N N . LYS A 1 692 ? 41.875 -23.438 -0.595 1 60.06 692 LYS A N 1
ATOM 5469 C CA . LYS A 1 692 ? 43.344 -23.625 -0.715 1 60.06 692 LYS A CA 1
ATOM 5470 C C . LYS A 1 692 ? 43.688 -24.266 -2.051 1 60.06 692 LYS A C 1
ATOM 5472 O O . LYS A 1 692 ? 42.969 -25.141 -2.537 1 60.06 692 LYS A O 1
ATOM 5477 N N . LEU A 1 693 ? 44.562 -23.516 -2.75 1 59.78 693 LEU A N 1
ATOM 5478 C CA . LEU 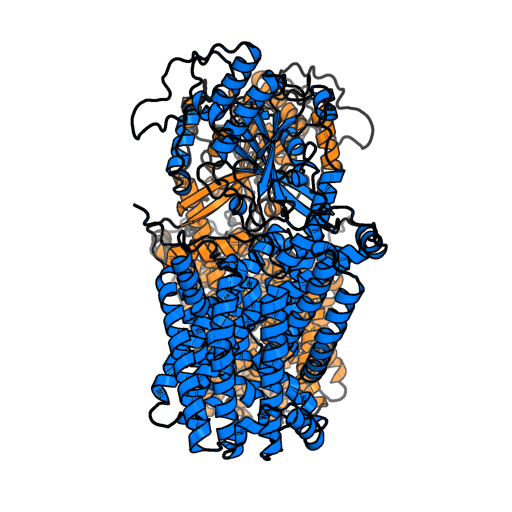A 1 693 ? 45.094 -24.078 -3.984 1 59.78 693 LEU A CA 1
ATOM 5479 C C . LEU A 1 693 ? 46.031 -25.25 -3.689 1 59.78 693 LEU A C 1
ATOM 5481 O O . LEU A 1 693 ? 47 -25.109 -2.965 1 59.78 693 LEU A O 1
ATOM 5485 N N . THR A 1 694 ? 45.594 -26.422 -3.785 1 54.41 694 THR A N 1
ATOM 5486 C CA . THR A 1 694 ? 46.5 -27.547 -3.611 1 54.41 694 THR A CA 1
ATOM 5487 C C . THR A 1 694 ? 47.562 -27.562 -4.695 1 54.41 694 THR A C 1
ATOM 5489 O O . THR A 1 694 ? 47.312 -27.156 -5.828 1 54.41 694 THR A O 1
ATOM 5492 N N . ASP A 1 695 ? 48.906 -27.469 -4.363 1 49.91 695 ASP A N 1
ATOM 5493 C CA . ASP A 1 695 ? 50.156 -27.438 -5.102 1 49.91 695 ASP A CA 1
ATOM 5494 C C . ASP A 1 695 ? 50.125 -28.375 -6.312 1 49.91 695 ASP A C 1
ATOM 5496 O O . ASP A 1 695 ? 50.531 -29.531 -6.234 1 49.91 695 ASP A O 1
ATOM 5500 N N . THR A 1 696 ? 49.062 -28.484 -7.039 1 51.59 696 THR A N 1
ATOM 5501 C CA . THR A 1 696 ? 49.25 -29.359 -8.188 1 51.59 696 THR A CA 1
ATOM 5502 C C . THR A 1 696 ? 50.062 -28.625 -9.273 1 51.59 696 THR A C 1
ATOM 5504 O O . THR A 1 696 ? 50 -27.406 -9.375 1 51.59 696 THR A O 1
ATOM 5507 N N . LYS A 1 697 ? 51 -29.219 -10.07 1 54.09 697 LYS A N 1
ATOM 5508 C CA . LYS A 1 697 ? 51.844 -28.828 -11.211 1 54.09 697 LYS A CA 1
ATOM 5509 C C . LYS A 1 697 ? 51 -28.125 -12.273 1 54.09 697 LYS A C 1
ATOM 5511 O O . LYS A 1 697 ? 50.188 -28.75 -12.945 1 54.09 697 LYS A O 1
ATOM 5516 N N . PHE A 1 698 ? 50.688 -26.734 -12.055 1 58.88 698 PHE A N 1
ATOM 5517 C CA . PHE A 1 698 ? 50 -25.984 -13.094 1 58.88 698 PHE A CA 1
ATOM 5518 C C . PHE A 1 698 ? 50.875 -25.828 -14.328 1 58.88 698 PHE A C 1
ATOM 5520 O O . PHE A 1 698 ? 52.062 -25.531 -14.203 1 58.88 698 PHE A O 1
ATOM 5527 N N . LYS A 1 699 ? 50.625 -26.406 -15.391 1 59.47 699 LYS A N 1
ATOM 5528 C CA . LYS A 1 699 ? 51.375 -26.297 -16.641 1 59.47 699 LYS A CA 1
ATOM 5529 C C . LYS A 1 699 ? 51.531 -24.844 -17.047 1 59.47 699 LYS A C 1
ATOM 5531 O O . LYS A 1 699 ? 52.594 -24.453 -17.578 1 59.47 699 LYS A O 1
ATOM 5536 N N . ASP A 1 700 ? 50.5 -23.922 -16.828 1 70.5 700 ASP A N 1
ATOM 5537 C CA . ASP A 1 700 ? 50.562 -22.531 -17.266 1 70.5 700 ASP A CA 1
ATOM 5538 C C . ASP A 1 700 ? 50.531 -21.578 -16.078 1 70.5 700 ASP A C 1
ATOM 5540 O O . ASP A 1 700 ? 49.625 -21.656 -15.234 1 70.5 700 ASP A O 1
ATOM 5544 N N . LEU A 1 701 ? 51.562 -20.875 -15.867 1 75.56 701 LEU A N 1
ATOM 5545 C CA . LEU A 1 701 ? 51.75 -19.922 -14.781 1 75.56 701 LEU A CA 1
ATOM 5546 C C . LEU A 1 701 ? 50.688 -18.844 -14.773 1 75.56 701 LEU A C 1
ATOM 5548 O O . LEU A 1 701 ? 50.312 -18.328 -13.719 1 75.56 701 LEU A O 1
ATOM 5552 N N . ARG A 1 702 ? 50.094 -18.594 -15.93 1 78.5 702 ARG A N 1
ATOM 5553 C CA . ARG A 1 702 ? 49.062 -17.578 -16.016 1 78.5 702 ARG A CA 1
ATOM 5554 C C . ARG A 1 702 ? 47.781 -18.031 -15.367 1 78.5 702 ARG A C 1
ATOM 5556 O O . ARG A 1 702 ? 47.062 -17.219 -14.789 1 78.5 702 ARG A O 1
ATOM 5563 N N . VAL A 1 703 ? 47.625 -19.281 -15.453 1 84 703 VAL A N 1
ATOM 5564 C CA . VAL A 1 703 ? 46.406 -19.844 -14.867 1 84 703 VAL A CA 1
ATOM 5565 C C . VAL A 1 703 ? 46.531 -19.859 -13.344 1 84 703 VAL A C 1
ATOM 5567 O O . VAL A 1 703 ? 45.562 -19.562 -12.633 1 84 703 VAL A O 1
ATOM 5570 N N . LYS A 1 704 ? 47.656 -20.156 -12.883 1 82.44 704 LYS A N 1
ATOM 5571 C CA . LYS A 1 704 ? 47.906 -20.141 -11.438 1 82.44 704 LYS A CA 1
ATOM 5572 C C . LYS A 1 704 ? 47.719 -18.734 -10.875 1 82.44 704 LYS A C 1
ATOM 5574 O O . LYS A 1 704 ? 47.125 -18.547 -9.805 1 82.44 704 LYS A O 1
ATOM 5579 N N . GLU A 1 705 ? 48.156 -17.75 -11.625 1 83.75 705 GLU A N 1
ATOM 5580 C CA . GLU A 1 705 ? 48.031 -16.375 -11.18 1 83.75 705 GLU A CA 1
ATOM 5581 C C . GLU A 1 705 ? 46.594 -15.93 -11.141 1 83.75 705 GLU A C 1
ATOM 5583 O O . GLU A 1 705 ? 46.156 -15.234 -10.211 1 83.75 705 GLU A O 1
ATOM 5588 N N . GLU A 1 706 ? 45.906 -16.312 -12.125 1 87.62 706 GLU A N 1
ATOM 5589 C CA . GLU A 1 706 ? 44.5 -15.938 -12.172 1 87.62 706 GLU A CA 1
ATOM 5590 C C . GLU A 1 706 ? 43.719 -16.609 -11.055 1 87.62 706 GLU A C 1
ATOM 5592 O O . GLU A 1 706 ? 42.812 -15.992 -10.461 1 87.62 706 GLU A O 1
ATOM 5597 N N . LEU A 1 707 ? 44.031 -17.828 -10.75 1 86.5 707 LEU A N 1
ATOM 5598 C CA . LEU A 1 707 ? 43.344 -18.547 -9.68 1 86.5 707 LEU A CA 1
ATOM 5599 C C . LEU A 1 707 ? 43.719 -17.984 -8.312 1 86.5 707 LEU A C 1
ATOM 5601 O O . LEU A 1 707 ? 42.906 -17.906 -7.414 1 86.5 707 LEU A O 1
ATOM 5605 N N . LEU A 1 708 ? 44.938 -17.547 -8.203 1 83.5 708 LEU A N 1
ATOM 5606 C CA . LEU A 1 708 ? 45.375 -16.938 -6.945 1 83.5 708 LEU A CA 1
ATOM 5607 C C . LEU A 1 708 ? 44.688 -15.594 -6.734 1 83.5 708 LEU A C 1
ATOM 5609 O O . LEU A 1 708 ? 44.312 -15.242 -5.609 1 83.5 708 LEU A O 1
ATOM 5613 N N . GLN A 1 709 ? 44.5 -14.891 -7.781 1 86.94 709 GLN A N 1
ATOM 5614 C CA . GLN A 1 709 ? 43.812 -13.609 -7.68 1 86.94 709 GLN A CA 1
ATOM 5615 C C . GLN A 1 709 ? 42.344 -13.797 -7.309 1 86.94 709 GLN A C 1
ATOM 5617 O O . GLN A 1 709 ? 41.781 -12.992 -6.57 1 86.94 709 GLN A O 1
ATOM 5622 N N . LEU A 1 710 ? 41.812 -14.82 -7.867 1 88 710 LEU A N 1
ATOM 5623 C CA . LEU A 1 710 ? 40.438 -15.109 -7.539 1 88 710 LEU A CA 1
ATOM 5624 C C . LEU A 1 710 ? 40.281 -15.477 -6.066 1 88 710 LEU A C 1
ATOM 5626 O O . LEU A 1 710 ? 39.344 -15.031 -5.402 1 88 710 LEU A O 1
ATOM 5630 N N . LEU A 1 711 ? 41.188 -16.188 -5.527 1 85.44 711 LEU A N 1
ATOM 5631 C CA . LEU A 1 711 ? 41.125 -16.594 -4.129 1 85.44 711 LEU A CA 1
ATOM 5632 C C . LEU A 1 711 ? 41.438 -15.414 -3.207 1 85.44 711 LEU A C 1
ATOM 5634 O O . LEU A 1 711 ? 40.812 -15.289 -2.141 1 85.44 711 LEU A O 1
ATOM 5638 N N . GLU A 1 712 ? 42.312 -14.57 -3.648 1 83.75 712 GLU A N 1
ATOM 5639 C CA . GLU A 1 712 ? 42.594 -13.367 -2.879 1 83.75 712 GLU A CA 1
ATOM 5640 C C . GLU A 1 712 ? 41.375 -12.438 -2.834 1 83.75 712 GLU A C 1
ATOM 5642 O O . GLU A 1 712 ? 41.094 -11.836 -1.797 1 83.75 712 GLU A O 1
ATOM 5647 N N . ALA A 1 713 ? 40.781 -12.367 -3.947 1 87.31 713 ALA A N 1
ATOM 5648 C CA . ALA A 1 713 ? 39.594 -11.516 -4.016 1 87.31 713 ALA A CA 1
ATOM 5649 C C . ALA A 1 713 ? 38.469 -12.062 -3.133 1 87.31 713 ALA A C 1
ATOM 5651 O O . ALA A 1 713 ? 37.75 -11.297 -2.502 1 87.31 713 ALA A O 1
ATOM 5652 N N . LYS A 1 714 ? 38.312 -13.344 -3.113 1 86.88 714 LYS A N 1
ATOM 5653 C CA . LYS A 1 714 ? 37.312 -13.953 -2.271 1 86.88 714 LYS A CA 1
ATOM 5654 C C . LYS A 1 714 ? 37.594 -13.719 -0.792 1 86.88 714 LYS A C 1
ATOM 5656 O O . LYS A 1 714 ? 36.688 -13.445 -0.011 1 86.88 714 LYS A O 1
ATOM 5661 N N . CYS A 1 715 ? 38.844 -13.695 -0.42 1 78.5 715 CYS A N 1
ATOM 5662 C CA . CYS A 1 715 ? 39.219 -13.484 0.969 1 78.5 715 CYS A CA 1
ATOM 5663 C C . CYS A 1 715 ? 39 -12.031 1.377 1 78.5 715 CYS A C 1
ATOM 5665 O O . CYS A 1 715 ? 38.719 -11.742 2.541 1 78.5 715 CYS A O 1
ATOM 5667 N N . ALA A 1 716 ? 39.125 -11.117 0.398 1 80 716 ALA A N 1
ATOM 5668 C CA . ALA A 1 716 ? 38.938 -9.695 0.679 1 80 716 ALA A CA 1
ATOM 5669 C C . ALA A 1 716 ? 37.469 -9.383 0.896 1 80 716 ALA A C 1
ATOM 5671 O O . ALA A 1 716 ? 37.125 -8.383 1.539 1 80 716 ALA A O 1
ATOM 5672 N N . GLY A 1 717 ? 36.562 -10.195 0.377 1 82.5 717 GLY A N 1
ATOM 5673 C CA . GLY A 1 717 ? 35.156 -9.977 0.591 1 82.5 717 GLY A CA 1
ATOM 5674 C C . GLY A 1 717 ? 34.375 -9.898 -0.7 1 82.5 717 GLY A C 1
ATOM 5675 O O . GLY A 1 717 ? 34.938 -9.648 -1.768 1 82.5 717 GLY A O 1
ATOM 5676 N N . VAL A 1 718 ? 33.094 -10.164 -0.557 1 87.5 718 VAL A N 1
ATOM 5677 C CA . VAL A 1 718 ? 32.219 -10.141 -1.711 1 87.5 718 VAL A CA 1
ATOM 5678 C C . VAL A 1 718 ? 31.156 -9.047 -1.525 1 87.5 718 VAL A C 1
ATOM 5680 O O . VAL A 1 718 ? 30.562 -8.938 -0.455 1 87.5 718 VAL A O 1
ATOM 5683 N N . SER A 1 719 ? 31.031 -8.117 -2.49 1 89.62 719 SER A N 1
ATOM 5684 C CA . SER A 1 719 ? 30.016 -7.07 -2.486 1 89.62 719 SER A CA 1
ATOM 5685 C C . SER A 1 719 ? 29 -7.281 -3.611 1 89.62 719 SER A C 1
ATOM 5687 O O . SER A 1 719 ? 29.359 -7.773 -4.684 1 89.62 719 SER A O 1
ATOM 5689 N N . TYR A 1 720 ? 27.781 -7.02 -3.328 1 90.19 720 TYR A N 1
ATOM 5690 C CA . TYR A 1 720 ? 26.703 -7.164 -4.289 1 90.19 720 TYR A CA 1
ATOM 5691 C C . TYR A 1 720 ? 26.25 -5.809 -4.812 1 90.19 720 TYR A C 1
ATOM 5693 O O . TYR A 1 720 ? 26.062 -4.867 -4.035 1 90.19 720 TYR A O 1
ATOM 5701 N N . ILE A 1 721 ? 26.172 -5.609 -6.098 1 90.38 721 ILE A N 1
ATOM 5702 C CA . ILE A 1 721 ? 25.75 -4.359 -6.715 1 90.38 721 ILE A CA 1
ATOM 5703 C C . ILE A 1 721 ? 24.469 -4.59 -7.516 1 90.38 721 ILE A C 1
ATOM 5705 O O . ILE A 1 721 ? 24.406 -5.48 -8.367 1 90.38 721 ILE A O 1
ATOM 5709 N N . ILE A 1 722 ? 23.469 -3.922 -7.203 1 89.75 722 ILE A N 1
ATOM 5710 C CA . ILE A 1 722 ? 22.188 -4.008 -7.918 1 89.75 722 ILE A CA 1
ATOM 5711 C C . ILE A 1 722 ? 21.766 -2.615 -8.375 1 89.75 722 ILE A C 1
ATOM 5713 O O . ILE A 1 722 ? 22.203 -1.607 -7.82 1 89.75 722 ILE A O 1
ATOM 5717 N N . GLY A 1 723 ? 21.031 -2.566 -9.453 1 85.31 723 GLY A N 1
ATOM 5718 C CA . GLY A 1 723 ? 20.5 -1.296 -9.922 1 85.31 723 GLY A CA 1
ATOM 5719 C C . GLY A 1 723 ? 19.156 -0.944 -9.305 1 85.31 723 GLY A C 1
ATOM 5720 O O . GLY A 1 723 ? 18.281 -1.802 -9.18 1 85.31 723 GLY A O 1
ATOM 5721 N N . HIS A 1 724 ? 19.078 0.229 -8.703 1 84.19 724 HIS A N 1
ATOM 5722 C CA . HIS A 1 724 ? 17.812 0.789 -8.273 1 84.19 724 HIS A CA 1
ATOM 5723 C C . HIS A 1 724 ? 17.172 1.623 -9.383 1 84.19 724 HIS A C 1
ATOM 5725 O O . HIS A 1 724 ? 17.625 2.729 -9.672 1 84.19 724 HIS A O 1
ATOM 5731 N N . SER A 1 725 ? 16.141 1.078 -9.953 1 82.44 725 SER A N 1
ATOM 5732 C CA . SER A 1 725 ? 15.602 1.682 -11.172 1 82.44 725 SER A CA 1
ATOM 5733 C C . SER A 1 725 ? 14.391 2.551 -10.867 1 82.44 725 SER A C 1
ATOM 5735 O O . SER A 1 725 ? 13.562 2.205 -10.016 1 82.44 725 SER A O 1
ATOM 5737 N N . ARG A 1 726 ? 14.43 3.73 -11.383 1 83.06 726 ARG A N 1
ATOM 5738 C CA . ARG A 1 726 ? 13.25 4.586 -11.461 1 83.06 726 ARG A CA 1
ATOM 5739 C C . ARG A 1 726 ? 12.641 4.559 -12.859 1 83.06 726 ARG A C 1
ATOM 5741 O O . ARG A 1 726 ? 13.297 4.902 -13.836 1 83.06 726 ARG A O 1
ATOM 5748 N N . ILE A 1 727 ? 11.461 4.105 -12.969 1 86.06 727 ILE A N 1
ATOM 5749 C CA . ILE A 1 727 ? 10.836 3.871 -14.266 1 86.06 727 ILE A CA 1
ATOM 5750 C C . ILE A 1 727 ? 9.797 4.949 -14.539 1 86.06 727 ILE A C 1
ATOM 5752 O O . ILE A 1 727 ? 8.93 5.219 -13.695 1 86.06 727 ILE A O 1
ATOM 5756 N N . LYS A 1 728 ? 9.883 5.68 -15.57 1 85.31 728 LYS A N 1
ATOM 5757 C CA . LYS A 1 728 ? 8.906 6.656 -16.047 1 85.31 728 LYS A CA 1
ATOM 5758 C C . LYS A 1 728 ? 8.586 6.438 -17.516 1 85.31 728 LYS A C 1
ATOM 5760 O O . LYS A 1 728 ? 9.406 5.898 -18.266 1 85.31 728 LYS A O 1
ATOM 5765 N N . ALA A 1 729 ? 7.328 6.738 -17.875 1 88 729 ALA A N 1
ATOM 5766 C CA . ALA A 1 729 ? 6.941 6.648 -19.281 1 88 729 ALA A CA 1
ATOM 5767 C C . ALA A 1 729 ? 7.531 7.801 -20.094 1 88 729 ALA A C 1
ATOM 5769 O O . ALA A 1 729 ? 7.824 8.867 -19.531 1 88 729 ALA A O 1
ATOM 5770 N N . LYS A 1 730 ? 7.785 7.516 -21.266 1 82.62 730 LYS A N 1
ATOM 5771 C CA . LYS A 1 730 ? 8.273 8.562 -22.172 1 82.62 730 LYS A CA 1
ATOM 5772 C C . LYS A 1 730 ? 7.277 9.719 -22.25 1 82.62 730 LYS A C 1
ATOM 5774 O O . LYS A 1 730 ? 6.082 9.531 -22.016 1 82.62 730 LYS A O 1
ATOM 5779 N N . TRP A 1 731 ? 7.695 10.922 -22.406 1 74.12 731 TRP A N 1
ATOM 5780 C CA . TRP A 1 731 ? 6.875 12.125 -22.406 1 74.12 731 TRP A CA 1
ATOM 5781 C C . TRP A 1 731 ? 5.824 12.07 -23.516 1 74.12 731 TRP A C 1
ATOM 5783 O O . TRP A 1 731 ? 4.711 12.57 -23.344 1 74.12 731 TRP A O 1
ATOM 5793 N N . ASN A 1 732 ? 6.145 11.336 -24.609 1 78.12 732 ASN A N 1
ATOM 5794 C CA . ASN A 1 732 ? 5.238 11.312 -25.75 1 78.12 732 ASN A CA 1
ATOM 5795 C C . ASN A 1 732 ? 4.32 10.094 -25.719 1 78.12 732 ASN A C 1
ATOM 5797 O O . ASN A 1 732 ? 3.59 9.828 -26.672 1 78.12 732 ASN A O 1
ATOM 5801 N N . ALA A 1 733 ? 4.297 9.484 -24.641 1 85.12 733 ALA A N 1
ATOM 5802 C CA . ALA A 1 733 ? 3.498 8.266 -24.578 1 85.12 733 ALA A CA 1
ATOM 5803 C C . ALA A 1 733 ? 2.02 8.586 -24.375 1 85.12 733 ALA A C 1
ATOM 5805 O O . ALA A 1 733 ? 1.68 9.609 -23.781 1 85.12 733 ALA A O 1
ATOM 5806 N N . PRO A 1 734 ? 1.123 7.816 -25.031 1 87.44 734 PRO A N 1
ATOM 5807 C CA . PRO A 1 734 ? -0.315 8 -24.828 1 87.44 734 PRO A CA 1
ATOM 5808 C C . PRO A 1 734 ? -0.716 7.891 -23.359 1 87.44 734 PRO A C 1
ATOM 5810 O O . PRO A 1 734 ? 0.057 7.387 -22.531 1 87.44 734 PRO A O 1
ATOM 5813 N N . PHE A 1 735 ? -1.869 8.359 -23.031 1 85.19 735 PHE A N 1
ATOM 5814 C CA . PHE A 1 735 ? -2.338 8.484 -21.656 1 85.19 735 PHE A CA 1
ATOM 5815 C C . PHE A 1 735 ? -2.455 7.113 -21 1 85.19 735 PHE A C 1
ATOM 5817 O O . PHE A 1 735 ? -2.092 6.941 -19.844 1 85.19 735 PHE A O 1
ATOM 5824 N N . LEU A 1 736 ? -2.949 6.156 -21.734 1 86.75 736 LEU A N 1
ATOM 5825 C CA . LEU A 1 736 ? -3.125 4.824 -21.156 1 86.75 736 LEU A CA 1
ATOM 5826 C C . LEU A 1 736 ? -1.779 4.211 -20.781 1 86.75 736 LEU A C 1
ATOM 5828 O O . LEU A 1 736 ? -1.639 3.617 -19.719 1 86.75 736 LEU A O 1
ATOM 5832 N N . LYS A 1 737 ? -0.867 4.422 -21.672 1 89.12 737 LYS A N 1
ATOM 5833 C CA . LYS A 1 737 ? 0.469 3.904 -21.391 1 89.12 737 LYS A CA 1
ATOM 5834 C C . LYS A 1 737 ? 1.112 4.645 -20.234 1 89.12 737 LYS A C 1
ATOM 5836 O O . LYS A 1 737 ? 1.792 4.035 -19.406 1 89.12 737 LYS A O 1
ATOM 5841 N N . ARG A 1 738 ? 0.877 5.898 -20.156 1 87.31 738 ARG A N 1
ATOM 5842 C CA . ARG A 1 738 ? 1.423 6.684 -19.047 1 87.31 738 ARG A CA 1
ATOM 5843 C C . ARG A 1 738 ? 0.814 6.258 -17.719 1 87.31 738 ARG A C 1
ATOM 5845 O O . ARG A 1 738 ? 1.517 6.172 -16.703 1 87.31 738 ARG A O 1
ATOM 5852 N N . PHE A 1 739 ? -0.389 5.938 -17.828 1 86.69 739 PHE A N 1
ATOM 5853 C CA . PHE A 1 739 ? -1.06 5.5 -16.609 1 86.69 739 PHE A CA 1
ATOM 5854 C C . PHE A 1 739 ? -0.583 4.113 -16.188 1 86.69 739 PHE A C 1
ATOM 5856 O O . PHE A 1 739 ? -0.333 3.861 -15.016 1 86.69 739 PHE A O 1
ATOM 5863 N N . VAL A 1 740 ? -0.506 3.223 -17.141 1 89.56 740 VAL A N 1
ATOM 5864 C CA . VAL A 1 740 ? -0.125 1.841 -16.859 1 89.56 740 VAL A CA 1
ATOM 5865 C C . VAL A 1 740 ? 1.3 1.796 -16.312 1 89.56 740 VAL A C 1
ATOM 5867 O O . VAL A 1 740 ? 1.577 1.088 -15.344 1 89.56 740 VAL A O 1
ATOM 5870 N N . ILE A 1 741 ? 2.172 2.621 -16.781 1 89.75 741 ILE A N 1
ATOM 5871 C CA . ILE A 1 741 ? 3.58 2.545 -16.422 1 89.75 741 ILE A CA 1
ATOM 5872 C C . ILE A 1 741 ? 3.838 3.418 -15.188 1 89.75 741 ILE A C 1
ATOM 5874 O O . ILE A 1 741 ? 4.418 2.959 -14.203 1 89.75 741 ILE A O 1
ATOM 5878 N N . ASN A 1 742 ? 3.367 4.637 -15.172 1 84.44 742 ASN A N 1
ATOM 5879 C CA . ASN A 1 742 ? 3.715 5.586 -14.117 1 84.44 742 ASN A CA 1
ATOM 5880 C C . ASN A 1 742 ? 2.938 5.309 -12.836 1 84.44 742 ASN A C 1
ATOM 5882 O O . ASN A 1 742 ? 3.412 5.605 -11.734 1 84.44 742 ASN A O 1
ATOM 5886 N N . VAL A 1 743 ? 1.812 4.707 -13.07 1 84.31 743 VAL A N 1
ATOM 5887 C CA . VAL A 1 743 ? 0.992 4.555 -11.875 1 84.31 743 VAL A CA 1
ATOM 5888 C C . VAL A 1 743 ? 0.905 3.076 -11.492 1 84.31 743 VAL A C 1
ATOM 5890 O O . VAL A 1 743 ? 1.413 2.666 -10.445 1 84.31 743 VAL A O 1
ATOM 5893 N N . ALA A 1 744 ? 0.386 2.305 -12.391 1 87.88 744 ALA A N 1
ATOM 5894 C CA . ALA A 1 744 ? 0.097 0.914 -12.047 1 87.88 744 ALA A CA 1
ATOM 5895 C C . ALA A 1 744 ? 1.385 0.117 -11.859 1 87.88 744 ALA A C 1
ATOM 5897 O O . ALA A 1 744 ? 1.596 -0.489 -10.805 1 87.88 744 ALA A O 1
ATOM 5898 N N . TYR A 1 745 ? 2.229 0.188 -12.852 1 89.5 745 TYR A N 1
ATOM 5899 C CA . TYR A 1 745 ? 3.469 -0.576 -12.773 1 89.5 745 TYR A CA 1
ATOM 5900 C C . TYR A 1 745 ? 4.352 -0.064 -11.641 1 89.5 745 TYR A C 1
ATOM 5902 O O . TYR A 1 745 ? 4.965 -0.853 -10.914 1 89.5 745 TYR A O 1
ATOM 5910 N N . SER A 1 746 ? 4.453 1.199 -11.445 1 85.69 746 SER A N 1
ATOM 5911 C CA . SER A 1 746 ? 5.258 1.782 -10.375 1 85.69 746 SER A CA 1
ATOM 5912 C C . SER A 1 746 ? 4.699 1.427 -9.008 1 85.69 746 SER A C 1
ATOM 5914 O O . SER A 1 746 ? 5.457 1.171 -8.07 1 85.69 746 SER A O 1
ATOM 5916 N N . PHE A 1 747 ? 3.412 1.383 -8.922 1 83.31 747 PHE A N 1
ATOM 5917 C CA . PHE A 1 747 ? 2.775 1.011 -7.66 1 83.31 747 PHE A CA 1
ATOM 5918 C C . PHE A 1 747 ? 3.074 -0.443 -7.312 1 83.31 747 PHE A C 1
ATOM 5920 O O . PHE A 1 747 ? 3.387 -0.759 -6.164 1 83.31 747 PHE A O 1
ATOM 5927 N N . LEU A 1 748 ? 2.98 -1.312 -8.273 1 86.69 748 LEU A N 1
ATOM 5928 C CA . LEU A 1 748 ? 3.238 -2.73 -8.047 1 86.69 748 LEU A CA 1
ATOM 5929 C C . LEU A 1 748 ? 4.703 -2.967 -7.695 1 86.69 748 LEU A C 1
ATOM 5931 O O . LEU A 1 748 ? 5.016 -3.787 -6.828 1 86.69 748 LEU A O 1
ATOM 5935 N N . ARG A 1 749 ? 5.562 -2.283 -8.328 1 85.94 749 ARG A N 1
ATOM 5936 C CA . ARG A 1 749 ? 6.992 -2.449 -8.07 1 85.94 749 ARG A CA 1
ATOM 5937 C C . ARG A 1 749 ? 7.359 -1.96 -6.672 1 85.94 749 ARG A C 1
ATOM 5939 O O . ARG A 1 749 ? 8.219 -2.543 -6.012 1 85.94 749 ARG A O 1
ATOM 5946 N N . LYS A 1 750 ? 6.738 -0.918 -6.25 1 78.94 750 LYS A N 1
ATOM 5947 C CA . LYS A 1 750 ? 7.023 -0.357 -4.93 1 78.94 750 LYS A CA 1
ATOM 5948 C C . LYS A 1 750 ? 6.527 -1.28 -3.822 1 78.94 750 LYS A C 1
ATOM 5950 O O . LYS A 1 750 ? 7.137 -1.355 -2.752 1 78.94 750 LYS A O 1
ATOM 5955 N N . ASN A 1 751 ? 5.559 -1.979 -4.156 1 77.69 751 ASN A N 1
ATOM 5956 C CA . ASN A 1 751 ? 4.969 -2.809 -3.111 1 77.69 751 ASN A CA 1
ATOM 5957 C C . ASN A 1 751 ? 5.383 -4.27 -3.258 1 77.69 751 ASN A C 1
ATOM 5959 O O . ASN A 1 751 ? 4.918 -5.129 -2.508 1 77.69 751 ASN A O 1
ATOM 5963 N N . SER A 1 752 ? 6.16 -4.512 -4.172 1 82.38 752 SER A N 1
ATOM 5964 C CA . SER A 1 752 ? 6.719 -5.855 -4.293 1 82.38 752 SER A CA 1
ATOM 5965 C C . SER A 1 752 ? 8.008 -5.992 -3.484 1 82.38 752 SER A C 1
ATOM 5967 O O . SER A 1 752 ? 8.523 -5.004 -2.961 1 82.38 752 SER A O 1
ATOM 5969 N N . ARG A 1 753 ? 8.375 -7.168 -3.215 1 78.56 753 ARG A N 1
ATOM 5970 C CA . ARG A 1 753 ? 9.609 -7.414 -2.486 1 78.56 753 ARG A CA 1
ATOM 5971 C C . ARG A 1 753 ? 10.82 -6.957 -3.293 1 78.56 753 ARG A C 1
ATOM 5973 O O . ARG A 1 753 ? 10.836 -7.074 -4.52 1 78.56 753 ARG A O 1
ATOM 5980 N N . SER A 1 754 ? 11.711 -6.344 -2.594 1 77.56 754 SER A N 1
ATOM 5981 C CA . SER A 1 754 ? 12.922 -5.859 -3.246 1 77.56 754 SER A CA 1
ATOM 5982 C C . SER A 1 754 ? 13.695 -7.008 -3.893 1 77.56 754 SER A C 1
ATOM 5984 O O . SER A 1 754 ? 13.633 -8.148 -3.43 1 77.56 754 SER A O 1
ATOM 5986 N N . PRO A 1 755 ? 14.32 -6.699 -4.992 1 77.81 755 PRO A N 1
ATOM 5987 C CA . PRO A 1 755 ? 15.117 -7.734 -5.656 1 77.81 755 PRO A CA 1
ATOM 5988 C C . PRO A 1 755 ? 16.188 -8.328 -4.75 1 77.81 755 PRO A C 1
ATOM 5990 O O . PRO A 1 755 ? 16.531 -9.508 -4.871 1 77.81 755 PRO A O 1
ATOM 5993 N N . ALA A 1 756 ? 16.672 -7.539 -3.799 1 78.94 756 ALA A N 1
ATOM 5994 C CA . ALA A 1 756 ? 17.703 -8.031 -2.889 1 78.94 756 ALA A CA 1
ATOM 5995 C C . ALA A 1 756 ? 17.156 -9.141 -1.996 1 78.94 756 ALA A C 1
ATOM 5997 O O . ALA A 1 756 ? 17.875 -10.109 -1.703 1 78.94 756 ALA A O 1
ATOM 5998 N N . VAL A 1 757 ? 15.977 -9.023 -1.645 1 72.94 757 VAL A N 1
ATOM 5999 C CA . VAL A 1 757 ? 15.375 -10.031 -0.782 1 72.94 757 VAL A CA 1
ATOM 6000 C C . VAL A 1 757 ? 15.031 -11.273 -1.601 1 72.94 757 VAL A C 1
ATOM 6002 O O . VAL A 1 757 ? 15.219 -12.398 -1.133 1 72.94 757 VAL A O 1
ATOM 6005 N N . PHE A 1 758 ? 14.664 -11.016 -2.842 1 71.44 758 PHE A N 1
ATOM 6006 C CA . PHE A 1 758 ? 14.305 -12.125 -3.727 1 71.44 758 PHE A CA 1
ATOM 6007 C C . PHE A 1 758 ? 15.523 -12.977 -4.043 1 71.44 758 PHE A C 1
ATOM 6009 O O . PHE A 1 758 ? 15.43 -14.203 -4.109 1 71.44 758 PHE A O 1
ATOM 6016 N N . LEU A 1 759 ? 16.688 -12.266 -4.184 1 75.06 759 LEU A N 1
ATOM 6017 C CA . LEU A 1 759 ? 17.922 -12.969 -4.52 1 75.06 759 LEU A CA 1
ATOM 6018 C C . LEU A 1 759 ? 18.672 -13.375 -3.258 1 75.06 759 LEU A C 1
ATOM 6020 O O . LEU A 1 759 ? 19.781 -13.906 -3.336 1 75.06 759 LEU A O 1
ATOM 6024 N N . ASN A 1 760 ? 18.078 -13.172 -2.08 1 75.44 760 ASN A N 1
ATOM 6025 C CA . ASN A 1 760 ? 18.672 -13.516 -0.788 1 75.44 760 ASN A CA 1
ATOM 6026 C C . ASN A 1 760 ? 20.062 -12.914 -0.625 1 75.44 760 ASN A C 1
ATOM 6028 O O . ASN A 1 760 ? 21 -13.617 -0.242 1 75.44 760 ASN A O 1
ATOM 6032 N N . ILE A 1 761 ? 20.219 -11.656 -1.062 1 79.69 761 ILE A N 1
ATOM 6033 C CA . ILE A 1 761 ? 21.469 -10.922 -0.898 1 79.69 761 ILE A CA 1
ATOM 6034 C C . ILE A 1 761 ? 21.516 -10.297 0.494 1 79.69 761 ILE A C 1
ATOM 6036 O O . ILE A 1 761 ? 20.547 -9.656 0.93 1 79.69 761 ILE A O 1
ATOM 6040 N N . PRO A 1 762 ? 22.547 -10.617 1.15 1 79.12 762 PRO A N 1
ATOM 6041 C CA . PRO A 1 762 ? 22.672 -9.953 2.451 1 79.12 762 PRO A CA 1
ATOM 6042 C C . PRO A 1 762 ? 22.672 -8.43 2.338 1 79.12 762 PRO A C 1
ATOM 6044 O O . PRO A 1 762 ? 23.406 -7.871 1.525 1 79.12 762 PRO A O 1
ATOM 6047 N N . HIS A 1 763 ? 21.922 -7.793 3.094 1 81.62 763 HIS A N 1
ATOM 6048 C CA . HIS A 1 763 ? 21.688 -6.359 2.992 1 81.62 763 HIS A CA 1
ATOM 6049 C C . HIS A 1 763 ? 22.938 -5.562 3.352 1 81.62 763 HIS A C 1
ATOM 6051 O O . HIS A 1 763 ? 23.156 -4.465 2.83 1 81.62 763 HIS A O 1
ATOM 6057 N N . ILE A 1 764 ? 23.828 -6.047 4.141 1 81 764 ILE A N 1
ATOM 6058 C CA . ILE A 1 764 ? 25 -5.32 4.625 1 81 764 ILE A CA 1
ATOM 6059 C C . ILE A 1 764 ? 26.016 -5.164 3.496 1 81 764 ILE A C 1
ATOM 6061 O O . ILE A 1 764 ? 26.781 -4.195 3.467 1 81 764 ILE A O 1
ATOM 6065 N N . CYS A 1 765 ? 26.016 -6.078 2.549 1 84.25 765 CYS A N 1
ATOM 6066 C CA . CYS A 1 765 ? 26.984 -6.027 1.459 1 84.25 765 CYS A CA 1
ATOM 6067 C C . CYS A 1 765 ? 26.328 -5.52 0.177 1 84.25 765 CYS A C 1
ATOM 6069 O O . CYS A 1 765 ? 26.859 -5.719 -0.916 1 84.25 765 CYS A O 1
ATOM 6071 N N . LEU A 1 766 ? 25.266 -4.879 0.355 1 87.38 766 LEU A N 1
ATOM 6072 C CA . LEU A 1 766 ? 24.5 -4.457 -0.818 1 87.38 766 LEU A CA 1
ATOM 6073 C C . LEU A 1 766 ? 24.797 -3.004 -1.164 1 87.38 766 LEU A C 1
ATOM 6075 O O . LEU A 1 766 ? 24.844 -2.148 -0.277 1 87.38 766 LEU A O 1
ATOM 6079 N N . ILE A 1 767 ? 25.172 -2.701 -2.391 1 86.38 767 ILE A N 1
ATOM 6080 C CA . ILE A 1 767 ? 25.297 -1.362 -2.953 1 86.38 767 ILE A CA 1
ATOM 6081 C C . ILE A 1 767 ? 24.312 -1.188 -4.102 1 86.38 767 ILE A C 1
ATOM 6083 O O . ILE A 1 767 ? 24.281 -1.995 -5.035 1 86.38 767 ILE A O 1
ATOM 6087 N N . GLU A 1 768 ? 23.484 -0.261 -3.998 1 87.94 768 GLU A N 1
ATOM 6088 C CA . GLU A 1 768 ? 22.5 0.014 -5.047 1 87.94 768 GLU A CA 1
ATOM 6089 C C . GLU A 1 768 ? 22.844 1.295 -5.801 1 87.94 768 GLU A C 1
ATOM 6091 O O . GLU A 1 768 ? 23.219 2.299 -5.191 1 87.94 768 GLU A O 1
ATOM 6096 N N . VAL A 1 769 ? 22.812 1.2 -7.109 1 86.12 769 VAL A N 1
ATOM 6097 C CA . VAL A 1 769 ? 23.109 2.344 -7.969 1 86.12 769 VAL A CA 1
ATOM 6098 C C . VAL A 1 769 ? 21.828 2.803 -8.656 1 86.12 769 VAL A C 1
ATOM 6100 O O . VAL A 1 769 ? 21.031 1.979 -9.141 1 86.12 769 VAL A O 1
ATOM 6103 N N . GLY A 1 770 ? 21.625 4.078 -8.688 1 80.5 770 GLY A N 1
ATOM 6104 C CA . GLY A 1 770 ? 20.422 4.621 -9.297 1 80.5 770 GLY A CA 1
ATOM 6105 C C . GLY A 1 770 ? 20.484 4.648 -10.812 1 80.5 770 GLY A C 1
ATOM 6106 O O . GLY A 1 770 ? 21.516 4.996 -11.391 1 80.5 770 GLY A O 1
ATOM 6107 N N . ILE A 1 771 ? 19.375 4.184 -11.445 1 77.94 771 ILE A N 1
ATOM 6108 C CA . ILE A 1 771 ? 19.25 4.191 -12.898 1 77.94 771 ILE A CA 1
ATOM 6109 C C . ILE A 1 771 ? 17.844 4.672 -13.281 1 77.94 771 ILE A C 1
ATOM 6111 O O . ILE A 1 771 ? 16.859 4.352 -12.609 1 77.94 771 ILE A O 1
ATOM 6115 N N . ASN A 1 772 ? 17.781 5.531 -14.266 1 76.5 772 ASN A N 1
ATOM 6116 C CA . ASN A 1 772 ? 16.5 6.004 -14.766 1 76.5 772 ASN A CA 1
ATOM 6117 C C . ASN A 1 772 ? 16.094 5.266 -16.031 1 76.5 772 ASN A C 1
ATOM 6119 O O . ASN A 1 772 ? 16.906 5.09 -16.953 1 76.5 772 ASN A O 1
ATOM 6123 N N . TYR A 1 773 ? 14.906 4.68 -16.031 1 78.06 773 TYR A N 1
ATOM 6124 C CA . TYR A 1 773 ? 14.336 4.027 -17.219 1 78.06 773 TYR A CA 1
ATOM 6125 C C . TYR A 1 773 ? 13.219 4.867 -17.812 1 78.06 773 TYR A C 1
ATOM 6127 O O . TYR A 1 773 ? 12.352 5.371 -17.094 1 78.06 773 TYR A O 1
ATOM 6135 N N . TYR A 1 774 ? 13.289 5.191 -19.047 1 77.62 774 TYR A N 1
ATOM 6136 C CA . TYR A 1 774 ? 12.203 5.832 -19.781 1 77.62 774 TYR A CA 1
ATOM 6137 C C . TYR A 1 774 ? 11.57 4.871 -20.781 1 77.62 774 TYR A C 1
ATOM 6139 O O . TYR A 1 774 ? 12.172 4.559 -21.812 1 77.62 774 TYR A O 1
ATOM 6147 N N . LEU A 1 775 ? 10.453 4.336 -20.391 1 83.44 775 LEU A N 1
ATOM 6148 C CA . LEU A 1 775 ? 9.805 3.287 -21.156 1 83.44 775 LEU A CA 1
ATOM 6149 C C . LEU A 1 775 ? 8.781 3.877 -22.125 1 83.44 775 LEU A C 1
ATOM 6151 O O . LEU A 1 775 ? 8.047 4.801 -21.766 1 83.44 775 LEU A O 1
ATOM 6155 N N . MET B 1 1 ? 8.93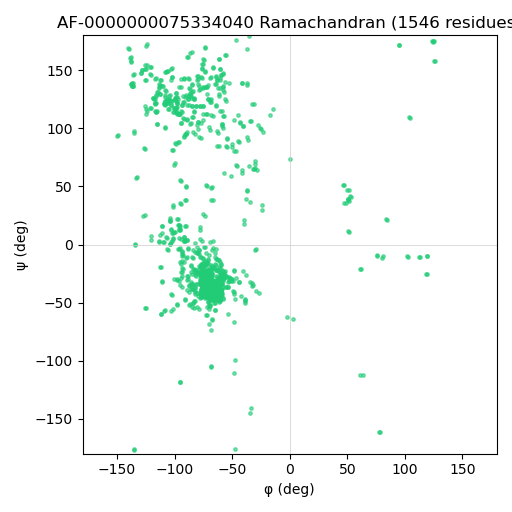 48.188 -12.328 1 22.59 1 MET B N 1
ATOM 6156 C CA . MET B 1 1 ? 8.344 49 -11.289 1 22.59 1 MET B CA 1
ATOM 6157 C C . MET B 1 1 ? 7.32 48.219 -10.477 1 22.59 1 MET B C 1
ATOM 6159 O O . MET B 1 1 ? 6.223 47.938 -10.953 1 22.59 1 MET B O 1
ATOM 6163 N N . VAL B 1 2 ? 7.758 47.188 -9.859 1 36.16 2 VAL B N 1
ATOM 6164 C CA . VAL B 1 2 ? 6.914 46.438 -8.922 1 36.16 2 VAL B CA 1
ATOM 6165 C C . VAL B 1 2 ? 6.199 47.438 -7.992 1 36.16 2 VAL B C 1
ATOM 6167 O O . VAL B 1 2 ? 6.844 48.156 -7.219 1 36.16 2 VAL B O 1
ATOM 6170 N N . GLU B 1 3 ? 5.34 48.156 -8.547 1 39.62 3 GLU B N 1
ATOM 6171 C CA . GLU B 1 3 ? 4.57 49.188 -7.875 1 39.62 3 GLU B CA 1
ATOM 6172 C C . GLU B 1 3 ? 4.207 48.781 -6.453 1 39.62 3 GLU B C 1
ATOM 6174 O O . GLU B 1 3 ? 3.629 47.719 -6.238 1 39.62 3 GLU B O 1
ATOM 6179 N N . THR B 1 4 ? 5.078 49.188 -5.574 1 43.84 4 THR B N 1
ATOM 6180 C CA . THR B 1 4 ? 5.023 49.094 -4.121 1 43.84 4 THR B CA 1
ATOM 6181 C C . THR B 1 4 ? 3.625 49.406 -3.609 1 43.84 4 THR B C 1
ATOM 6183 O O . THR B 1 4 ? 3.191 50.562 -3.676 1 43.84 4 THR B O 1
ATOM 6186 N N . LYS B 1 5 ? 2.748 48.625 -4.016 1 55.72 5 LYS B N 1
ATOM 6187 C CA . LYS B 1 5 ? 1.436 48.844 -3.424 1 55.72 5 LYS B CA 1
ATOM 6188 C C . LYS B 1 5 ? 1.562 49.375 -1.997 1 55.72 5 LYS B C 1
ATOM 6190 O O . LYS B 1 5 ? 2.457 48.969 -1.255 1 55.72 5 LYS B O 1
ATOM 6195 N N . SER B 1 6 ? 1.062 50.5 -1.666 1 71.5 6 SER B N 1
ATOM 6196 C CA . SER B 1 6 ? 1.023 51.094 -0.323 1 71.5 6 SER B CA 1
ATOM 6197 C C . SER B 1 6 ? 0.671 50.031 0.716 1 71.5 6 SER B C 1
ATOM 6199 O O . SER B 1 6 ? 0.015 49.031 0.399 1 71.5 6 SER B O 1
ATOM 6201 N N . PRO B 1 7 ? 1.341 50.031 1.933 1 79.56 7 PRO B N 1
ATOM 6202 C CA . PRO B 1 7 ? 1.12 49.062 2.996 1 79.56 7 PRO B CA 1
ATOM 6203 C C . PRO B 1 7 ? -0.354 48.906 3.367 1 79.56 7 PRO B C 1
ATOM 6205 O O . PRO B 1 7 ? -0.808 47.812 3.684 1 79.56 7 PRO B O 1
ATOM 6208 N N . ARG B 1 8 ? -1.113 49.938 3.23 1 84.69 8 ARG B N 1
ATOM 6209 C CA . ARG B 1 8 ? -2.533 49.875 3.557 1 84.69 8 ARG B CA 1
ATOM 6210 C C . ARG B 1 8 ? -3.305 49.125 2.486 1 84.69 8 ARG B C 1
ATOM 6212 O O . ARG B 1 8 ? -4.207 48.344 2.801 1 84.69 8 ARG B O 1
ATOM 6219 N N . GLN B 1 9 ? -2.984 49.344 1.347 1 84.38 9 GLN B N 1
ATOM 6220 C CA . GLN B 1 9 ? -3.66 48.656 0.256 1 84.38 9 GLN B CA 1
ATOM 6221 C C . GLN B 1 9 ? -3.359 47.156 0.287 1 84.38 9 GLN B C 1
ATOM 6223 O O . GLN B 1 9 ? -4.242 46.312 0.023 1 84.38 9 GLN B O 1
ATOM 6228 N N . GLU B 1 10 ? -2.234 46.938 0.65 1 84.31 10 GLU B N 1
ATOM 6229 C CA . GLU B 1 10 ? -1.871 45.531 0.769 1 84.31 10 GLU B CA 1
ATOM 6230 C C . GLU B 1 10 ? -2.613 44.875 1.924 1 84.31 10 GLU B C 1
ATOM 6232 O O . GLU B 1 10 ? -3.023 43.719 1.82 1 84.31 10 GLU B O 1
ATOM 6237 N N . PHE B 1 11 ? -2.783 45.656 2.902 1 86.5 11 PHE B N 1
ATOM 6238 C CA . PHE B 1 11 ? -3.506 45.188 4.07 1 86.5 11 PHE B CA 1
ATOM 6239 C C . PHE B 1 11 ? -4.961 44.875 3.727 1 86.5 11 PHE B C 1
ATOM 6241 O O . PHE B 1 11 ? -5.496 43.844 4.102 1 86.5 11 PHE B O 1
ATOM 6248 N N . LEU B 1 12 ? -5.566 45.656 2.934 1 87.62 12 LEU B N 1
ATOM 6249 C CA . LEU B 1 12 ? -6.969 45.5 2.561 1 87.62 12 LEU B CA 1
ATOM 6250 C C . LEU B 1 12 ? -7.117 44.375 1.53 1 87.62 12 LEU B C 1
ATOM 6252 O O . LEU B 1 12 ? -8.125 43.656 1.521 1 87.62 12 LEU B O 1
ATOM 6256 N N . LEU B 1 13 ? -6.125 44.281 0.805 1 85 13 LEU B N 1
ATOM 6257 C CA . LEU B 1 13 ? -6.148 43.188 -0.171 1 85 13 LEU B CA 1
ATOM 6258 C C . LEU B 1 13 ? -6.027 41.844 0.52 1 85 13 LEU B C 1
ATOM 6260 O O . LEU B 1 13 ? -6.68 40.875 0.116 1 85 13 LEU B O 1
ATOM 6264 N N . LEU B 1 14 ? -5.266 41.812 1.505 1 85.38 14 LEU B N 1
ATOM 6265 C CA . LEU B 1 14 ? -5.129 40.594 2.26 1 85.38 14 LEU B CA 1
ATOM 6266 C C . LEU B 1 14 ? -6.418 40.25 3.006 1 85.38 14 LEU B C 1
ATOM 6268 O O . LEU B 1 14 ? -6.801 39.094 3.115 1 85.38 14 LEU B O 1
ATOM 6272 N N . ALA B 1 15 ? -7 41.25 3.447 1 88.44 15 ALA B N 1
ATOM 6273 C CA . ALA B 1 15 ? -8.281 41.062 4.117 1 88.44 15 ALA B CA 1
ATOM 6274 C C . ALA B 1 15 ? -9.336 40.531 3.145 1 88.44 15 ALA B C 1
ATOM 6276 O O . ALA B 1 15 ? -10.133 39.656 3.488 1 88.44 15 ALA B O 1
ATOM 6277 N N . TYR B 1 16 ? -9.289 41.062 2.004 1 87.38 16 TYR B N 1
ATOM 6278 C CA . TYR B 1 16 ? -10.227 40.625 0.972 1 87.38 16 TYR B CA 1
ATOM 6279 C C . TYR B 1 16 ? -9.977 39.156 0.601 1 87.38 16 TYR B C 1
ATOM 6281 O O . TYR B 1 16 ? -10.922 38.375 0.49 1 87.38 16 TYR B O 1
ATOM 6289 N N . GLN B 1 17 ? -8.797 38.781 0.497 1 84.25 17 GLN B N 1
ATOM 6290 C CA . GLN B 1 17 ? -8.461 37.406 0.11 1 84.25 17 GLN B CA 1
ATOM 6291 C C . GLN B 1 17 ? -8.766 36.438 1.232 1 84.25 17 GLN B C 1
ATOM 6293 O O . GLN B 1 17 ? -8.992 35.25 0.981 1 84.25 17 GLN B O 1
ATOM 6298 N N . SER B 1 18 ? -8.805 36.906 2.414 1 86.19 18 SER B N 1
ATOM 6299 C CA . SER B 1 18 ? -9.07 36.062 3.555 1 86.19 18 SER B CA 1
ATOM 6300 C C . SER B 1 18 ? -10.516 35.562 3.549 1 86.19 18 SER B C 1
ATOM 6302 O O . SER B 1 18 ? -10.836 34.531 4.137 1 86.19 18 SER B O 1
ATOM 6304 N N . PHE B 1 19 ? -11.383 36.25 2.863 1 86.81 19 PHE B N 1
ATOM 6305 C CA . PHE B 1 19 ? -12.773 35.812 2.781 1 86.81 19 PHE B CA 1
ATOM 6306 C C . PHE B 1 19 ? -12.883 34.469 2.074 1 86.81 19 PHE B C 1
ATOM 6308 O O . PHE B 1 19 ? -13.648 33.594 2.498 1 86.81 19 PHE B O 1
ATOM 6315 N N . GLY B 1 20 ? -12.094 34.312 1.113 1 82.19 20 GLY B N 1
ATOM 6316 C CA . GLY B 1 20 ? -12.18 33.125 0.297 1 82.19 20 GLY B CA 1
ATOM 6317 C C . GLY B 1 20 ? -11.453 31.922 0.903 1 82.19 20 GLY B C 1
ATOM 6318 O O . GLY B 1 20 ? -11.852 30.781 0.695 1 82.19 20 GLY B O 1
ATOM 6319 N N . ILE B 1 21 ? -10.523 32.219 1.719 1 80 21 ILE B N 1
ATOM 6320 C CA . ILE B 1 21 ? -9.672 31.094 2.123 1 80 21 ILE B CA 1
ATOM 6321 C C . ILE B 1 21 ? -9.914 30.766 3.594 1 80 21 ILE B C 1
ATOM 6323 O O . ILE B 1 21 ? -9.945 29.594 3.977 1 80 21 ILE B O 1
ATOM 6327 N N . VAL B 1 22 ? -10.227 31.766 4.355 1 83.56 22 VAL B N 1
ATOM 6328 C CA . VAL B 1 22 ? -10.281 31.531 5.793 1 83.56 22 VAL B CA 1
ATOM 6329 C C . VAL B 1 22 ? -11.734 31.391 6.242 1 83.56 22 VAL B C 1
ATOM 6331 O O . VAL B 1 22 ? -12.078 30.484 6.992 1 83.56 22 VAL B O 1
ATOM 6334 N N . PHE B 1 23 ? -12.625 32.219 5.773 1 89.69 23 PHE B N 1
ATOM 6335 C CA . PHE B 1 23 ? -13.938 32.344 6.383 1 89.69 23 PHE B CA 1
ATOM 6336 C C . PHE B 1 23 ? -14.984 31.578 5.582 1 89.69 23 PHE B C 1
ATOM 6338 O O . PHE B 1 23 ? -16.172 31.578 5.934 1 89.69 23 PHE B O 1
ATOM 6345 N N . SER B 1 24 ? -14.555 30.875 4.582 1 87.75 24 SER B N 1
ATOM 6346 C CA . SER B 1 24 ? -15.516 30.125 3.779 1 87.75 24 SER B CA 1
ATOM 6347 C C . SER B 1 24 ? -16.156 29.016 4.59 1 87.75 24 SER B C 1
ATOM 6349 O O . SER B 1 24 ? -17.375 28.797 4.496 1 87.75 24 SER B O 1
ATOM 6351 N N . ASP B 1 25 ? -15.398 28.438 5.395 1 88.88 25 ASP B N 1
ATOM 6352 C CA . ASP B 1 25 ? -15.922 27.344 6.199 1 88.88 25 ASP B CA 1
ATOM 6353 C C . ASP B 1 25 ? -16.906 27.844 7.254 1 88.88 25 ASP B C 1
ATOM 6355 O O . ASP B 1 25 ? -17.953 27.25 7.465 1 88.88 25 ASP B O 1
ATOM 6359 N N . LEU B 1 26 ? -16.625 28.875 7.859 1 90.94 26 LEU B N 1
ATOM 6360 C CA . LEU B 1 26 ? -17.484 29.453 8.883 1 90.94 26 LEU B CA 1
ATOM 6361 C C . LEU B 1 26 ? -18.781 29.984 8.273 1 90.94 26 LEU B C 1
ATOM 6363 O O . LEU B 1 26 ? -19.844 29.906 8.891 1 90.94 26 LEU B O 1
ATOM 6367 N N . SER B 1 27 ? -18.719 30.422 7.074 1 92.81 27 SER B N 1
ATOM 6368 C CA . SER B 1 27 ? -19.859 31.047 6.422 1 92.81 27 SER B CA 1
ATOM 6369 C C . SER B 1 27 ? -20.875 30 5.961 1 92.81 27 SER B C 1
ATOM 6371 O O . SER B 1 27 ? -22.031 30.312 5.734 1 92.81 27 SER B O 1
ATOM 6373 N N . ILE B 1 28 ? -20.484 28.781 5.844 1 92.81 28 ILE B N 1
ATOM 6374 C CA . ILE B 1 28 ? -21.375 27.75 5.305 1 92.81 28 ILE B CA 1
ATOM 6375 C C . ILE B 1 28 ? -22.109 27.047 6.445 1 92.81 28 ILE B C 1
ATOM 6377 O O . ILE B 1 28 ? -23.094 26.359 6.223 1 92.81 28 ILE B O 1
ATOM 6381 N N . SER B 1 29 ? -21.781 27.297 7.648 1 92.75 29 SER B N 1
ATOM 6382 C CA . SER B 1 29 ? -22.281 26.578 8.812 1 92.75 29 SER B CA 1
ATOM 6383 C C . SER B 1 29 ? -23.797 26.734 8.945 1 92.75 29 SER B C 1
ATOM 6385 O O . SER B 1 29 ? -24.469 25.828 9.414 1 92.75 29 SER B O 1
ATOM 6387 N N . PRO B 1 30 ? -24.391 27.859 8.5 1 93.62 30 PRO B N 1
ATOM 6388 C CA . PRO B 1 30 ? -25.844 28 8.648 1 93.62 30 PRO B CA 1
ATOM 6389 C C . PRO B 1 30 ? -26.625 26.938 7.883 1 93.62 30 PRO B C 1
ATOM 6391 O O . PRO B 1 30 ? -27.812 26.719 8.156 1 93.62 30 PRO B O 1
ATOM 6394 N N . LEU B 1 31 ? -26.031 26.219 7.02 1 91.81 31 LEU B N 1
ATOM 6395 C CA . LEU B 1 31 ? -26.703 25.203 6.207 1 91.81 31 LEU B CA 1
ATOM 6396 C C . LEU B 1 31 ? -27.078 23.984 7.043 1 91.81 31 LEU B C 1
ATOM 6398 O O . LEU B 1 31 ? -28.047 23.297 6.746 1 91.81 31 LEU B O 1
ATOM 6402 N N . TYR B 1 32 ? -26.344 23.781 8.133 1 91.88 32 TYR B N 1
ATOM 6403 C CA . TYR B 1 32 ? -26.594 22.5 8.797 1 91.88 32 TYR B CA 1
ATOM 6404 C C . TYR B 1 32 ? -26.734 22.688 10.305 1 91.88 32 TYR B C 1
ATOM 6406 O O . TYR B 1 32 ? -27 21.719 11.031 1 91.88 32 TYR B O 1
ATOM 6414 N N . VAL B 1 33 ? -26.625 23.859 10.883 1 93.69 33 VAL B N 1
ATOM 6415 C CA . VAL B 1 33 ? -26.656 24.062 12.328 1 93.69 33 VAL B CA 1
ATOM 6416 C C . VAL B 1 33 ? -28.078 23.812 12.859 1 93.69 33 VAL B C 1
ATOM 6418 O O . VAL B 1 33 ? -28.281 22.953 13.711 1 93.69 33 VAL B O 1
ATOM 6421 N N . TYR B 1 34 ? -29.094 24.531 12.312 1 93.12 34 TYR B N 1
ATOM 6422 C CA . TYR B 1 34 ? -30.453 24.391 12.812 1 93.12 34 TYR B CA 1
ATOM 6423 C C . TYR B 1 34 ? -31.031 23.031 12.43 1 93.12 34 TYR B C 1
ATOM 6425 O O . TYR B 1 34 ? -31.797 22.438 13.203 1 93.12 34 TYR B O 1
ATOM 6433 N N . LYS B 1 35 ? -30.609 22.547 11.289 1 90.44 35 LYS B N 1
ATOM 6434 C CA . LYS B 1 35 ? -31.078 21.234 10.867 1 90.44 35 LYS B CA 1
ATOM 6435 C C . LYS B 1 35 ? -30.609 20.141 11.828 1 90.44 35 LYS B C 1
ATOM 6437 O O . LYS B 1 35 ? -31.391 19.281 12.227 1 90.44 35 LYS B O 1
ATOM 6442 N N . SER B 1 36 ? -29.391 20.266 12.195 1 89.94 36 SER B N 1
ATOM 6443 C CA . SER B 1 36 ? -28.812 19.281 13.102 1 89.94 36 SER B CA 1
ATOM 6444 C C . SER B 1 36 ? -29.359 19.438 14.516 1 89.94 36 SER B C 1
ATOM 6446 O O . SER B 1 36 ? -29.5 18.453 15.242 1 89.94 36 SER B O 1
ATOM 6448 N N . THR B 1 37 ? -29.734 20.609 14.875 1 90 37 THR B N 1
ATOM 6449 C CA . THR B 1 37 ? -30.203 20.906 16.219 1 90 37 THR B CA 1
ATOM 6450 C C . THR B 1 37 ? -31.625 20.391 16.406 1 90 37 THR B C 1
ATOM 6452 O O . THR B 1 37 ? -31.953 19.781 17.438 1 90 37 THR B O 1
ATOM 6455 N N . PHE B 1 38 ? -32.469 20.469 15.422 1 89.25 38 PHE B N 1
ATOM 6456 C CA . PHE B 1 38 ? -33.875 20.172 15.602 1 89.25 38 PHE B CA 1
ATOM 6457 C C . PHE B 1 38 ? -34.219 18.797 15.016 1 89.25 38 PHE B C 1
ATOM 6459 O O . PHE B 1 38 ? -35.375 18.359 15.07 1 89.25 38 PHE B O 1
ATOM 6466 N N . SER B 1 39 ? -33.344 18.016 14.438 1 80.12 39 SER B N 1
ATOM 6467 C CA . SER B 1 39 ? -33.594 16.688 13.891 1 80.12 39 SER B CA 1
ATOM 6468 C C . SER B 1 39 ? -33.562 15.633 14.984 1 80.12 39 SER B C 1
ATOM 6470 O O . SER B 1 39 ? -34.188 14.57 14.844 1 80.12 39 SER B O 1
ATOM 6472 N N . GLY B 1 40 ? -33 15.805 16.016 1 72.25 40 GLY B N 1
ATOM 6473 C CA . GLY B 1 40 ? -32.906 14.773 17.031 1 72.25 40 GLY B CA 1
ATOM 6474 C C . GLY B 1 40 ? -34 14.891 18.094 1 72.25 40 GLY B C 1
ATOM 6475 O O . GLY B 1 40 ? -35.188 14.883 17.781 1 72.25 40 GLY B O 1
ATOM 6476 N N . SER B 1 41 ? -33.656 15.078 19.234 1 70.06 41 SER B N 1
ATOM 6477 C CA . SER B 1 41 ? -34.5 15.008 20.422 1 70.06 41 SER B CA 1
ATOM 6478 C C . SER B 1 41 ? -35.406 16.234 20.516 1 70.06 41 SER B C 1
ATOM 6480 O O . SER B 1 41 ? -36.438 16.203 21.188 1 70.06 41 SER B O 1
ATOM 6482 N N . LEU B 1 42 ? -35.031 17.328 19.766 1 76.44 42 LEU B N 1
ATOM 6483 C CA . LEU B 1 42 ? -35.812 18.562 19.891 1 76.44 42 LEU B CA 1
ATOM 6484 C C . LEU B 1 42 ? -36.938 18.609 18.875 1 76.44 42 LEU B C 1
ATOM 6486 O O . LEU B 1 42 ? -37.656 19.609 18.781 1 76.44 42 LEU B O 1
ATOM 6490 N N . ARG B 1 43 ? -37.062 17.594 18.172 1 75.69 43 ARG B N 1
ATOM 6491 C CA . ARG B 1 43 ? -38.094 17.562 17.125 1 75.69 43 ARG B CA 1
ATOM 6492 C C . ARG B 1 43 ? -39.5 17.781 17.719 1 75.69 43 ARG B C 1
ATOM 6494 O O . ARG B 1 43 ? -40.375 18.359 17.078 1 75.69 43 ARG B O 1
ATOM 6501 N N . HIS B 1 44 ? -39.562 17.484 19 1 77.94 44 HIS B N 1
ATOM 6502 C CA . HIS B 1 44 ? -40.875 17.484 19.609 1 77.94 44 HIS B CA 1
ATOM 6503 C C . HIS B 1 44 ? -41.188 18.797 20.312 1 77.94 44 HIS B C 1
ATOM 6505 O O . HIS B 1 44 ? -42.312 19.031 20.766 1 77.94 44 HIS B O 1
ATOM 6511 N N . TYR B 1 45 ? -40.188 19.641 20.312 1 80.38 45 TYR B N 1
ATOM 6512 C CA . TYR B 1 45 ? -40.375 20.906 21 1 80.38 45 TYR B CA 1
ATOM 6513 C C . TYR B 1 45 ? -40.719 22.016 20.016 1 80.38 45 TYR B C 1
ATOM 6515 O O . TYR B 1 45 ? -39.812 22.672 19.484 1 80.38 45 TYR B O 1
ATOM 6523 N N . GLN B 1 46 ? -42.031 22.156 19.719 1 81.69 46 GLN B N 1
ATOM 6524 C CA . GLN B 1 46 ? -42.5 23.125 18.734 1 81.69 46 GLN B CA 1
ATOM 6525 C C . GLN B 1 46 ? -42.906 24.438 19.422 1 81.69 46 GLN B C 1
ATOM 6527 O O . GLN B 1 46 ? -44.094 24.812 19.359 1 81.69 46 GLN B O 1
ATOM 6532 N N . ASN B 1 47 ? -42 25.016 20.203 1 84.75 47 ASN B N 1
ATOM 6533 C CA . ASN B 1 47 ? -42.281 26.266 20.891 1 84.75 47 ASN B CA 1
ATOM 6534 C C . ASN B 1 47 ? -41.312 27.359 20.5 1 84.75 47 ASN B C 1
ATOM 6536 O O . ASN B 1 47 ? -40.156 27.078 20.141 1 84.75 47 ASN B O 1
ATOM 6540 N N . GLU B 1 48 ? -41.844 28.594 20.469 1 88.88 48 GLU B N 1
ATOM 6541 C CA . GLU B 1 48 ? -41.062 29.781 20.125 1 88.88 48 GLU B CA 1
ATOM 6542 C C . GLU B 1 48 ? -39.875 29.953 21.094 1 88.88 48 GLU B C 1
ATOM 6544 O O . GLU B 1 48 ? -38.781 30.344 20.688 1 88.88 48 GLU B O 1
ATOM 6549 N N . ASP B 1 49 ? -40.031 29.531 22.297 1 88.44 49 ASP B N 1
ATOM 6550 C CA . ASP B 1 49 ? -39 29.688 23.297 1 88.44 49 ASP B CA 1
ATOM 6551 C C . ASP B 1 49 ? -37.812 28.766 23.016 1 88.44 49 ASP B C 1
ATOM 6553 O O . ASP B 1 49 ? -36.656 29.109 23.281 1 88.44 49 ASP B O 1
ATOM 6557 N N . ALA B 1 50 ? -38.156 27.641 22.484 1 90.62 50 ALA B N 1
ATOM 6558 C CA . ALA B 1 50 ? -37.062 26.703 22.156 1 90.62 50 ALA B CA 1
ATOM 6559 C C . ALA B 1 50 ? -36.219 27.234 21.016 1 90.62 50 ALA B C 1
ATOM 6561 O O . ALA B 1 50 ? -35 27.125 21.047 1 90.62 50 ALA B O 1
ATOM 6562 N N . VAL B 1 51 ? -36.875 27.891 20.031 1 92.38 51 VAL B N 1
ATOM 6563 C CA . VAL B 1 51 ? -36.125 28.438 18.875 1 92.38 51 VAL B CA 1
ATOM 6564 C C . VAL B 1 51 ? -35.344 29.672 19.297 1 92.38 51 VAL B C 1
ATOM 6566 O O . VAL B 1 51 ? -34.188 29.844 18.906 1 92.38 51 VAL B O 1
ATOM 6569 N N . PHE B 1 52 ? -35.938 30.5 20.156 1 94.31 52 PHE B N 1
ATOM 6570 C CA . PHE B 1 52 ? -35.25 31.688 20.656 1 94.31 52 PHE B CA 1
ATOM 6571 C C . PHE B 1 52 ? -34.062 31.281 21.531 1 94.31 52 PHE B C 1
ATOM 6573 O O . PHE B 1 52 ? -33 31.906 21.484 1 94.31 52 PHE B O 1
ATOM 6580 N N . GLY B 1 53 ? -34.344 30.312 22.312 1 93.75 53 GLY B N 1
ATOM 6581 C CA . GLY B 1 53 ? -33.25 29.797 23.141 1 93.75 53 GLY B CA 1
ATOM 6582 C C . GLY B 1 53 ? -32.094 29.25 22.328 1 93.75 53 GLY B C 1
ATOM 6583 O O . GLY B 1 53 ? -30.922 29.484 22.672 1 93.75 53 GLY B O 1
ATOM 6584 N N . ALA B 1 54 ? -32.406 28.531 21.281 1 93.31 54 ALA B N 1
ATOM 6585 C CA . ALA B 1 54 ? -31.359 28 20.422 1 93.31 54 ALA B CA 1
ATOM 6586 C C . ALA B 1 54 ? -30.547 29.125 19.781 1 93.31 54 ALA B C 1
ATOM 6588 O O . ALA B 1 54 ? -29.312 29.047 19.703 1 93.31 54 ALA B O 1
ATOM 6589 N N . PHE B 1 55 ? -31.219 30.156 19.312 1 95.56 55 PHE B N 1
ATOM 6590 C CA . PHE B 1 55 ? -30.516 31.281 18.719 1 95.56 55 PHE B CA 1
ATOM 6591 C C . PHE B 1 55 ? -29.641 31.984 19.75 1 95.56 55 PHE B C 1
ATOM 6593 O O . PHE B 1 55 ? -28.531 32.406 19.438 1 95.56 55 PHE B O 1
ATOM 6600 N N . SER B 1 56 ? -30.109 32.125 20.922 1 96.81 56 SER B N 1
ATOM 6601 C CA . SER B 1 56 ? -29.328 32.75 21.969 1 96.81 56 SER B CA 1
ATOM 6602 C C . SER B 1 56 ? -28.047 31.969 22.25 1 96.81 56 SER B C 1
ATOM 6604 O O . SER B 1 56 ? -26.969 32.562 22.422 1 96.81 56 SER B O 1
ATOM 6606 N N . VAL B 1 57 ? -28.156 30.688 22.281 1 95.75 57 VAL B N 1
ATOM 6607 C CA . VAL B 1 57 ? -26.984 29.844 22.5 1 95.75 57 VAL B CA 1
ATOM 6608 C C . VAL B 1 57 ? -26 30.016 21.328 1 95.75 57 VAL B C 1
ATOM 6610 O O . VAL B 1 57 ? -24.797 30.109 21.547 1 95.75 57 VAL B O 1
ATOM 6613 N N . ILE B 1 58 ? -26.469 30.094 20.109 1 96.25 58 ILE B N 1
ATOM 6614 C CA . ILE B 1 58 ? -25.625 30.266 18.922 1 96.25 58 ILE B CA 1
ATOM 6615 C C . ILE B 1 58 ? -24.891 31.609 19.016 1 96.25 58 ILE B C 1
ATOM 6617 O O . ILE B 1 58 ? -23.688 31.672 18.797 1 96.25 58 ILE B O 1
ATOM 6621 N N . PHE B 1 59 ? -25.625 32.656 19.375 1 96.81 59 PHE B N 1
ATOM 6622 C CA . PHE B 1 59 ? -25.031 33.969 19.453 1 96.81 59 PHE B CA 1
ATOM 6623 C C . PHE B 1 59 ? -23.922 34.031 20.484 1 96.81 59 PHE B C 1
ATOM 6625 O O . PHE B 1 59 ? -22.828 34.531 20.203 1 96.81 59 PHE B O 1
ATOM 6632 N N . TRP B 1 60 ? -24.094 33.531 21.578 1 96.44 60 TRP B N 1
ATOM 6633 C CA . TRP B 1 60 ? -23.109 33.625 22.656 1 96.44 60 TRP B CA 1
ATOM 6634 C C . TRP B 1 60 ? -21.969 32.625 22.422 1 96.44 60 TRP B C 1
ATOM 6636 O O . TRP B 1 60 ? -20.828 32.906 22.844 1 96.44 60 TRP B O 1
ATOM 6646 N N . THR B 1 61 ? -22.25 31.516 21.828 1 95.94 61 THR B N 1
ATOM 6647 C CA . THR B 1 61 ? -21.156 30.625 21.453 1 95.94 61 THR B CA 1
ATOM 6648 C C . THR B 1 61 ? -20.25 31.266 20.406 1 95.94 61 THR B C 1
ATOM 6650 O O . THR B 1 61 ? -19.031 31.219 20.516 1 95.94 61 THR B O 1
ATOM 6653 N N . LEU B 1 62 ? -20.812 31.906 19.375 1 95.81 62 LEU B N 1
ATOM 6654 C CA . LEU B 1 62 ? -20.047 32.594 18.359 1 95.81 62 LEU B CA 1
ATOM 6655 C C . LEU B 1 62 ? -19.25 33.75 18.953 1 95.81 62 LEU B C 1
ATOM 6657 O O . LEU B 1 62 ? -18.094 34 18.578 1 95.81 62 LEU B O 1
ATOM 6661 N N . THR B 1 63 ? -19.828 34.406 19.891 1 96.62 63 THR B N 1
ATOM 6662 C CA . THR B 1 63 ? -19.172 35.562 20.5 1 96.62 63 THR B CA 1
ATOM 6663 C C . THR B 1 63 ? -18.031 35.125 21.422 1 96.62 63 THR B C 1
ATOM 6665 O O . THR B 1 63 ? -16.922 35.656 21.344 1 96.62 63 THR B O 1
ATOM 6668 N N . LEU B 1 64 ? -18.25 34.188 22.156 1 96.12 64 LEU B N 1
ATOM 6669 C CA . LEU B 1 64 ? -17.25 33.781 23.141 1 96.12 64 LEU B CA 1
ATOM 6670 C C . LEU B 1 64 ? -16.141 32.938 22.5 1 96.12 64 LEU B C 1
ATOM 6672 O O . LEU B 1 64 ? -14.961 33.188 22.766 1 96.12 64 LEU B O 1
ATOM 6676 N N . LEU B 1 65 ? -16.484 32.062 21.719 1 95.31 65 LEU B N 1
ATOM 6677 C CA . LEU B 1 65 ? -15.469 31.141 21.188 1 95.31 65 LEU B CA 1
ATOM 6678 C C . LEU B 1 65 ? -14.828 31.719 19.922 1 95.31 65 LEU B C 1
ATOM 6680 O O . LEU B 1 65 ? -13.602 31.859 19.859 1 95.31 65 LEU B O 1
ATOM 6684 N N . SER B 1 66 ? -15.562 32.125 18.953 1 94.69 66 SER B N 1
ATOM 6685 C CA . SER B 1 66 ? -14.992 32.625 17.688 1 94.69 66 SER B CA 1
ATOM 6686 C C . SER B 1 66 ? -14.414 34.031 17.844 1 94.69 66 SER B C 1
ATOM 6688 O O . SER B 1 66 ? -13.289 34.281 17.422 1 94.69 66 SER B O 1
ATOM 6690 N N . LEU B 1 67 ? -15.102 34.875 18.5 1 95.19 67 LEU B N 1
ATOM 6691 C CA . LEU B 1 67 ? -14.656 36.281 18.594 1 95.19 67 LEU B CA 1
ATOM 6692 C C . LEU B 1 67 ? -13.633 36.438 19.703 1 95.19 67 LEU B C 1
ATOM 6694 O O . LEU B 1 67 ? -12.5 36.875 19.453 1 95.19 67 LEU B O 1
ATOM 6698 N N . PHE B 1 68 ? -13.961 36.031 20.891 1 95 68 PHE B N 1
ATOM 6699 C CA . PHE B 1 68 ? -13.078 36.312 22.016 1 95 68 PHE B CA 1
ATOM 6700 C C . PHE B 1 68 ? -11.922 35.312 22.047 1 95 68 PHE B C 1
ATOM 6702 O O . PHE B 1 68 ? -10.75 35.719 22.078 1 95 68 PHE B O 1
ATOM 6709 N N . LYS B 1 69 ? -12.156 34.156 22.047 1 94.88 69 LYS B N 1
ATOM 6710 C CA . LYS B 1 69 ? -11.102 33.156 22.172 1 94.88 69 LYS B CA 1
ATOM 6711 C C . LYS B 1 69 ? -10.172 33.188 20.969 1 94.88 69 LYS B C 1
ATOM 6713 O O . LYS B 1 69 ? -8.961 33.344 21.109 1 94.88 69 LYS B O 1
ATOM 6718 N N . TYR B 1 70 ? -10.672 33.031 19.719 1 93.62 70 TYR B N 1
ATOM 6719 C CA . TYR B 1 70 ? -9.82 32.844 18.562 1 93.62 70 TYR B CA 1
ATOM 6720 C C . TYR B 1 70 ? -9.32 34.188 18.031 1 93.62 70 TYR B C 1
ATOM 6722 O O . TYR B 1 70 ? -8.109 34.406 17.875 1 93.62 70 TYR B O 1
ATOM 6730 N N . VAL B 1 71 ? -10.164 35.156 17.844 1 93.19 71 VAL B N 1
ATOM 6731 C CA . VAL B 1 71 ? -9.789 36.406 17.188 1 93.19 71 VAL B CA 1
ATOM 6732 C C . VAL B 1 71 ? -8.969 37.25 18.156 1 93.19 71 VAL B C 1
ATOM 6734 O O . VAL B 1 71 ? -7.965 37.844 17.766 1 93.19 71 VAL B O 1
ATOM 6737 N N . ILE B 1 72 ? -9.273 37.219 19.406 1 92.94 72 ILE B N 1
ATOM 6738 C CA . ILE B 1 72 ? -8.617 38.156 20.328 1 92.94 72 ILE B CA 1
ATOM 6739 C C . ILE B 1 72 ? -7.418 37.469 20.969 1 92.94 72 ILE B C 1
ATOM 6741 O O . ILE B 1 72 ? -6.355 38.062 21.125 1 92.94 72 ILE B O 1
ATOM 6745 N N . ILE B 1 73 ? -7.496 36.219 21.234 1 93.75 73 ILE B N 1
ATOM 6746 C CA . ILE B 1 73 ? -6.453 35.625 22.062 1 93.75 73 ILE B CA 1
ATOM 6747 C C . ILE B 1 73 ? -5.582 34.719 21.203 1 93.75 73 ILE B C 1
ATOM 6749 O O . ILE B 1 73 ? -4.379 34.938 21.062 1 93.75 73 ILE B O 1
ATOM 6753 N N . VAL B 1 74 ? -6.152 33.781 20.578 1 92.94 74 VAL B N 1
ATOM 6754 C CA . VAL B 1 74 ? -5.406 32.719 19.906 1 92.94 74 VAL B CA 1
ATOM 6755 C C . VAL B 1 74 ? -4.609 33.281 18.75 1 92.94 74 VAL B C 1
ATOM 6757 O O . VAL B 1 74 ? -3.477 32.875 18.484 1 92.94 74 VAL B O 1
ATOM 6760 N N . LEU B 1 75 ? -5.113 34.219 18 1 92.12 75 LEU B N 1
ATOM 6761 C CA . LEU B 1 75 ? -4.43 34.781 16.859 1 92.12 75 LEU B CA 1
ATOM 6762 C C . LEU B 1 75 ? -3.176 35.531 17.281 1 92.12 75 LEU B C 1
ATOM 6764 O O . LEU B 1 75 ? -2.287 35.781 16.469 1 92.12 75 LEU B O 1
ATOM 6768 N N . ASN B 1 76 ? -3.098 35.844 18.547 1 89.62 76 ASN B N 1
ATOM 6769 C CA . ASN B 1 76 ? -1.903 36.531 19.031 1 89.62 76 ASN B CA 1
ATOM 6770 C C . ASN B 1 76 ? -0.79 35.531 19.359 1 89.62 76 ASN B C 1
ATOM 6772 O O . ASN B 1 76 ? 0.359 35.906 19.562 1 89.62 76 ASN B O 1
ATOM 6776 N N . ALA B 1 77 ? -1.1 34.344 19.375 1 87.19 77 ALA B N 1
ATOM 6777 C CA . ALA B 1 77 ? -0.103 33.312 19.625 1 87.19 77 ALA B CA 1
ATOM 6778 C C . ALA B 1 77 ? 0.521 32.844 18.312 1 87.19 77 ALA B C 1
ATOM 6780 O O . ALA B 1 77 ? 0.582 31.641 18.047 1 87.19 77 ALA B O 1
ATOM 6781 N N . ASP B 1 78 ? 0.942 33.688 17.516 1 84.94 78 ASP B N 1
ATOM 6782 C CA . ASP B 1 78 ? 1.534 33.344 16.234 1 84.94 78 ASP B CA 1
ATOM 6783 C C . ASP B 1 78 ? 3.035 33.094 16.359 1 84.94 78 ASP B C 1
ATOM 6785 O O . ASP B 1 78 ? 3.678 33.625 17.281 1 84.94 78 ASP B O 1
ATOM 6789 N N . ASP B 1 79 ? 3.529 32.188 15.68 1 87.12 79 ASP B N 1
ATOM 6790 C CA . ASP B 1 79 ? 4.957 31.891 15.586 1 87.12 79 ASP B CA 1
ATOM 6791 C C . ASP B 1 79 ? 5.57 32.562 14.352 1 87.12 79 ASP B C 1
ATOM 6793 O O . ASP B 1 79 ? 5.762 31.906 13.328 1 87.12 79 ASP B O 1
ATOM 6797 N N . ASN B 1 80 ? 6.023 33.844 14.562 1 82.12 80 ASN B N 1
ATOM 6798 C CA . ASN B 1 80 ? 6.613 34.594 13.461 1 82.12 80 ASN B CA 1
ATOM 6799 C C . ASN B 1 80 ? 5.703 34.562 12.234 1 82.12 80 ASN B C 1
ATOM 6801 O O . ASN B 1 80 ? 6.156 34.281 11.117 1 82.12 80 ASN B O 1
ATOM 6805 N N . GLY B 1 81 ? 4.383 34.656 12.461 1 80.12 81 GLY B N 1
ATOM 6806 C CA . GLY B 1 81 ? 3.424 34.781 11.383 1 80.12 81 GLY B CA 1
ATOM 6807 C C . GLY B 1 81 ? 2.709 33.5 11.047 1 80.12 81 GLY B C 1
ATOM 6808 O O . GLY B 1 81 ? 1.77 33.5 10.25 1 80.12 81 GLY B O 1
ATOM 6809 N N . GLU B 1 82 ? 3.17 32.469 11.594 1 84.38 82 GLU B N 1
ATOM 6810 C CA . GLU B 1 82 ? 2.527 31.203 11.297 1 84.38 82 GLU B CA 1
ATOM 6811 C C . GLU B 1 82 ? 1.616 30.75 12.445 1 84.38 82 GLU B C 1
ATOM 6813 O O . GLU B 1 82 ? 1.897 31.031 13.609 1 84.38 82 GLU B O 1
ATOM 6818 N N . GLY B 1 83 ? 0.528 30.141 12.031 1 86.75 83 GLY B N 1
ATOM 6819 C CA . GLY B 1 83 ? -0.406 29.609 13.016 1 86.75 83 GLY B CA 1
ATOM 6820 C C . GLY B 1 83 ? -0.684 28.125 12.852 1 86.75 83 GLY B C 1
ATOM 6821 O O . GLY B 1 83 ? -0.104 27.484 11.977 1 86.75 83 GLY B O 1
ATOM 6822 N N . GLY B 1 84 ? -1.425 27.578 13.844 1 85.31 84 GLY B N 1
ATOM 6823 C CA . GLY B 1 84 ? -1.774 26.156 13.82 1 85.31 84 GLY B CA 1
ATOM 6824 C C . GLY B 1 84 ? -1.331 25.422 15.062 1 85.31 84 GLY B C 1
ATOM 6825 O O . GLY B 1 84 ? -0.623 25.969 15.906 1 85.31 84 GLY B O 1
ATOM 6826 N N . THR B 1 85 ? -1.701 24.234 15.102 1 86 85 THR B N 1
ATOM 6827 C CA . THR B 1 85 ? -1.423 23.422 16.281 1 86 85 THR B CA 1
ATOM 6828 C C . THR B 1 85 ? 0.074 23.156 16.422 1 86 85 THR B C 1
ATOM 6830 O O . THR B 1 85 ? 0.63 23.266 17.516 1 86 85 THR B O 1
ATOM 6833 N N . PHE B 1 86 ? 0.728 23.016 15.367 1 86.25 86 PHE B N 1
ATOM 6834 C CA . PHE B 1 86 ? 2.145 22.688 15.438 1 86.25 86 PHE B CA 1
ATOM 6835 C C . PHE B 1 86 ? 2.992 23.938 15.602 1 86.25 86 PHE B C 1
ATOM 6837 O O . PHE B 1 86 ? 4.133 23.875 16.062 1 86.25 86 PHE B O 1
ATOM 6844 N N . SER B 1 87 ? 2.414 25.016 15.141 1 87.44 87 SER B N 1
ATOM 6845 C CA . SER B 1 87 ? 3.115 26.266 15.422 1 87.44 87 SER B CA 1
ATOM 6846 C C . SER B 1 87 ? 3.166 26.531 16.922 1 87.44 87 SER B C 1
ATOM 6848 O O . SER B 1 87 ? 4.164 27.047 17.422 1 87.44 87 SER B O 1
ATOM 6850 N N . LEU B 1 88 ? 2.072 26.141 17.578 1 89.5 88 LEU B N 1
ATOM 6851 C CA . LEU B 1 88 ? 2.047 26.312 19.031 1 89.5 88 LEU B CA 1
ATOM 6852 C C . LEU B 1 88 ? 3.049 25.375 19.688 1 89.5 88 LEU B C 1
ATOM 6854 O O . LEU B 1 88 ? 3.709 25.75 20.672 1 89.5 88 LEU B O 1
ATOM 6858 N N . TYR B 1 89 ? 3.148 24.25 19.141 1 89.31 89 TYR B N 1
ATOM 6859 C CA . TYR B 1 89 ? 4.105 23.281 19.672 1 89.31 89 TYR B CA 1
ATOM 6860 C C . TYR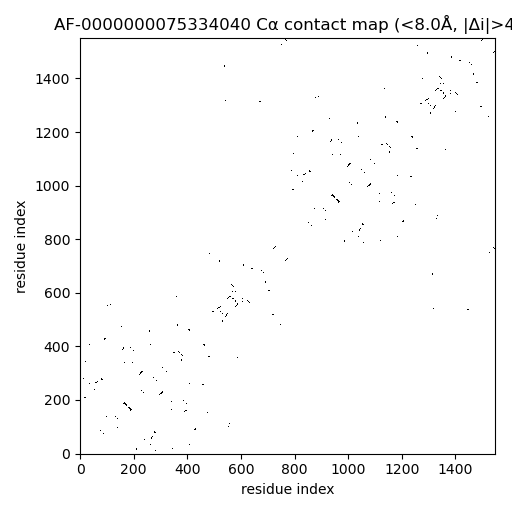 B 1 89 ? 5.535 23.75 19.453 1 89.31 89 TYR B C 1
ATOM 6862 O O . TYR B 1 89 ? 6.387 23.625 20.328 1 89.31 89 TYR B O 1
ATOM 6870 N N . ALA B 1 90 ? 5.82 24.266 18.266 1 87.12 90 ALA B N 1
ATOM 6871 C CA . ALA B 1 90 ? 7.152 24.781 17.953 1 87.12 90 ALA B CA 1
ATOM 6872 C C . ALA B 1 90 ? 7.535 25.906 18.906 1 87.12 90 ALA B C 1
ATOM 6874 O O . ALA B 1 90 ? 8.68 25.984 19.359 1 87.12 90 ALA B O 1
ATOM 6875 N N . LEU B 1 91 ? 6.566 26.719 19.188 1 87.06 91 LEU B N 1
ATOM 6876 C CA . LEU B 1 91 ? 6.785 27.812 20.125 1 87.06 91 LEU B CA 1
ATOM 6877 C C . LEU B 1 91 ? 7.098 27.281 21.531 1 87.06 91 LEU B C 1
ATOM 6879 O O . LEU B 1 91 ? 7.988 27.797 22.203 1 87.06 91 LEU B O 1
ATOM 6883 N N . LEU B 1 92 ? 6.402 26.281 21.922 1 87 92 LEU B N 1
ATOM 6884 C CA . LEU B 1 92 ? 6.598 25.703 23.25 1 87 92 LEU B CA 1
ATOM 6885 C C . LEU B 1 92 ? 7.949 25 23.344 1 87 92 LEU B C 1
ATOM 6887 O O . LEU B 1 92 ? 8.609 25.047 24.375 1 87 92 LEU B O 1
ATOM 6891 N N . CYS B 1 93 ? 8.359 24.406 22.234 1 84.75 93 CYS B N 1
ATOM 6892 C CA . CYS B 1 93 ? 9.641 23.703 22.203 1 84.75 93 CYS B CA 1
ATOM 6893 C C . CYS B 1 93 ? 10.805 24.688 22.297 1 84.75 93 CYS B C 1
ATOM 6895 O O . CYS B 1 93 ? 11.836 24.375 22.906 1 84.75 93 CYS B O 1
ATOM 6897 N N . ARG B 1 94 ? 10.695 25.812 21.781 1 83.06 94 ARG B N 1
ATOM 6898 C CA . ARG B 1 94 ? 11.766 26.812 21.781 1 83.06 94 ARG B CA 1
ATOM 6899 C C . ARG B 1 94 ? 11.914 27.453 23.156 1 83.06 94 ARG B C 1
ATOM 6901 O O . ARG B 1 94 ? 13.031 27.703 23.609 1 83.06 94 ARG B O 1
ATOM 6908 N N . HIS B 1 95 ? 10.758 27.641 23.734 1 81.25 95 HIS B N 1
ATOM 6909 C CA . HIS B 1 95 ? 10.797 28.406 24.984 1 81.25 95 HIS B CA 1
ATOM 6910 C C . HIS B 1 95 ? 10.875 27.469 26.188 1 81.25 95 HIS B C 1
ATOM 6912 O O . HIS B 1 95 ? 11.289 27.891 27.266 1 81.25 95 HIS B O 1
ATOM 6918 N N . ALA B 1 96 ? 10.391 26.266 25.875 1 78.25 96 ALA B N 1
ATOM 6919 C CA . ALA B 1 96 ? 10.508 25.25 26.922 1 78.25 96 ALA B CA 1
ATOM 6920 C C . ALA B 1 96 ? 11.227 24 26.406 1 78.25 96 ALA B C 1
ATOM 6922 O O . ALA B 1 96 ? 11.086 23.656 25.234 1 78.25 96 ALA B O 1
ATOM 6923 N N . LYS B 1 97 ? 12.336 23.578 26.906 1 75.56 97 LYS B N 1
ATOM 6924 C CA . LYS B 1 97 ? 13.109 22.422 26.469 1 75.56 97 LYS B CA 1
ATOM 6925 C C . LYS B 1 97 ? 12.273 21.156 26.516 1 75.56 97 LYS B C 1
ATOM 6927 O O . LYS B 1 97 ? 12.57 20.234 27.281 1 75.56 97 LYS B O 1
ATOM 6932 N N . VAL B 1 98 ? 11.219 21.156 25.75 1 76.44 98 VAL B N 1
ATOM 6933 C CA . VAL B 1 98 ? 10.289 20.031 25.797 1 76.44 98 VAL B CA 1
ATOM 6934 C C . VAL B 1 98 ? 10.43 19.203 24.531 1 76.44 98 VAL B C 1
ATOM 6936 O O . VAL B 1 98 ? 9.727 18.203 24.344 1 76.44 98 VAL B O 1
ATOM 6939 N N . GLY B 1 99 ? 11.398 19.484 23.656 1 73.62 99 GLY B N 1
ATOM 6940 C CA . GLY B 1 99 ? 11.562 18.719 22.438 1 73.62 99 GLY B CA 1
ATOM 6941 C C . GLY B 1 99 ? 12.141 17.328 22.672 1 73.62 99 GLY B C 1
ATOM 6942 O O . GLY B 1 99 ? 12.984 17.156 23.547 1 73.62 99 GLY B O 1
ATOM 6943 N N . LEU B 1 100 ? 11.555 16.375 22.016 1 70.25 100 LEU B N 1
ATOM 6944 C CA . LEU B 1 100 ? 11.984 14.992 22.203 1 70.25 100 LEU B CA 1
ATOM 6945 C C . LEU B 1 100 ? 13.102 14.617 21.25 1 70.25 100 LEU B C 1
ATOM 6947 O O . LEU B 1 100 ? 13.914 13.734 21.531 1 70.25 100 LEU B O 1
ATOM 6951 N N . LEU B 1 101 ? 13.227 15.242 20.062 1 64.94 101 LEU B N 1
ATOM 6952 C CA . LEU B 1 101 ? 14.305 14.883 19.141 1 64.94 101 LEU B CA 1
ATOM 6953 C C . LEU B 1 101 ? 15.602 15.578 19.531 1 64.94 101 LEU B C 1
ATOM 6955 O O . LEU B 1 101 ? 15.625 16.797 19.719 1 64.94 101 LEU B O 1
ATOM 6959 N N . PRO B 1 102 ? 16.609 14.742 19.844 1 65.25 102 PRO B N 1
ATOM 6960 C CA . PRO B 1 102 ? 17.859 15.305 20.359 1 65.25 102 PRO B CA 1
ATOM 6961 C C . PRO B 1 102 ? 18.703 15.961 19.266 1 65.25 102 PRO B C 1
ATOM 6963 O O . PRO B 1 102 ? 19.938 15.836 19.266 1 65.25 102 PRO B O 1
ATOM 6966 N N . ASN B 1 103 ? 18.172 16.438 18.219 1 66.31 103 ASN B N 1
ATOM 6967 C CA . ASN B 1 103 ? 19 17.031 17.188 1 66.31 103 ASN B CA 1
ATOM 6968 C C . ASN B 1 103 ? 19.188 18.531 17.406 1 66.31 103 ASN B C 1
ATOM 6970 O O . ASN B 1 103 ? 19.734 19.234 16.547 1 66.31 103 ASN B O 1
ATOM 6974 N N . HIS B 1 104 ? 18.844 18.938 18.672 1 71.94 104 HIS B N 1
ATOM 6975 C CA . HIS B 1 104 ? 18.969 20.375 18.922 1 71.94 104 HIS B CA 1
ATOM 6976 C C . HIS B 1 104 ? 20.391 20.734 19.328 1 71.94 104 HIS B C 1
ATOM 6978 O O . HIS B 1 104 ? 21 20.078 20.172 1 71.94 104 HIS B O 1
ATOM 6984 N N . GLN B 1 105 ? 20.938 21.578 18.484 1 72 105 GLN B N 1
ATOM 6985 C CA . GLN B 1 105 ? 22.297 22.047 18.75 1 72 105 GLN B CA 1
ATOM 6986 C C . GLN B 1 105 ? 22.266 23.469 19.328 1 72 105 GLN B C 1
ATOM 6988 O O . GLN B 1 105 ? 21.297 24.203 19.125 1 72 105 GLN B O 1
ATOM 6993 N N . ALA B 1 106 ? 23.25 23.781 20.094 1 73.12 106 ALA B N 1
ATOM 6994 C CA . ALA B 1 106 ? 23.391 25.125 20.688 1 73.12 106 ALA B CA 1
ATOM 6995 C C . ALA B 1 106 ? 23.453 26.188 19.594 1 73.12 106 ALA B C 1
ATOM 6997 O O . ALA B 1 106 ? 22.969 27.312 19.797 1 73.12 106 ALA B O 1
ATOM 6998 N N . ALA B 1 107 ? 23.906 25.828 18.453 1 74.81 107 ALA B N 1
ATOM 6999 C CA . ALA B 1 107 ? 24.062 26.781 17.344 1 74.81 107 ALA B CA 1
ATOM 7000 C C . ALA B 1 107 ? 22.703 27.172 16.781 1 74.81 107 ALA B C 1
ATOM 7002 O O . ALA B 1 107 ? 22.578 28.203 16.125 1 74.81 107 ALA B O 1
ATOM 7003 N N . ASP B 1 108 ? 21.766 26.438 17.109 1 78.88 108 ASP B N 1
ATOM 7004 C CA . ASP B 1 108 ? 20.422 26.734 16.609 1 78.88 108 ASP B CA 1
ATOM 7005 C C . ASP B 1 108 ? 19.828 27.938 17.328 1 78.88 108 ASP B C 1
ATOM 7007 O O . ASP B 1 108 ? 19 28.656 16.75 1 78.88 108 ASP B O 1
ATOM 7011 N N . GLU B 1 109 ? 20.281 28.188 18.547 1 76.94 109 GLU B N 1
ATOM 7012 C CA . GLU B 1 109 ? 19.75 29.297 19.344 1 76.94 109 GLU B CA 1
ATOM 7013 C C . GLU B 1 109 ? 20.328 30.625 18.891 1 76.94 109 GLU B C 1
ATOM 7015 O O . GLU B 1 109 ? 19.781 31.688 19.219 1 76.94 109 GLU B O 1
ATOM 7020 N N . GLU B 1 110 ? 21.312 30.5 18.078 1 75.44 110 GLU B N 1
ATOM 7021 C CA . GLU B 1 110 ? 21.953 31.719 17.609 1 75.44 110 GLU B CA 1
ATOM 7022 C C . GLU B 1 110 ? 21.281 32.25 16.344 1 75.44 110 GLU B C 1
ATOM 7024 O O . GLU B 1 110 ? 21.609 33.344 15.883 1 75.44 110 GLU B O 1
ATOM 7029 N N . LEU B 1 111 ? 20.312 31.641 16 1 79.81 111 LEU B N 1
ATOM 7030 C CA . LEU B 1 111 ? 19.578 32.094 14.836 1 79.81 111 LEU B CA 1
ATOM 7031 C C . LEU B 1 111 ? 18.812 33.375 15.148 1 79.81 111 LEU B C 1
ATOM 7033 O O . LEU B 1 111 ? 18.281 33.531 16.25 1 79.81 111 LEU B O 1
ATOM 7037 N N . THR B 1 112 ? 18.844 34.344 14.297 1 75.31 112 THR B N 1
ATOM 7038 C CA . THR B 1 112 ? 18.25 35.656 14.516 1 75.31 112 THR B CA 1
ATOM 7039 C C . THR B 1 112 ? 16.766 35.562 14.805 1 75.31 112 THR B C 1
ATOM 7041 O O . THR B 1 112 ? 16.234 36.281 15.648 1 75.31 112 THR B O 1
ATOM 7044 N N . THR B 1 113 ? 16.062 34.656 14.18 1 73.5 113 THR B N 1
ATOM 7045 C CA . THR B 1 113 ? 14.609 34.562 14.297 1 73.5 113 THR B CA 1
ATOM 7046 C C . THR B 1 113 ? 14.211 33.625 15.422 1 73.5 113 THR B C 1
ATOM 7048 O O . THR B 1 113 ? 13.023 33.375 15.633 1 73.5 113 THR B O 1
ATOM 7051 N N . TYR B 1 114 ? 15.211 33.125 16.109 1 74.81 114 TYR B N 1
ATOM 7052 C CA . TYR B 1 114 ? 14.906 32.125 17.125 1 74.81 114 TYR B CA 1
ATOM 7053 C C . TYR B 1 114 ? 14.164 32.75 18.297 1 74.81 114 TYR B C 1
ATOM 7055 O O . TYR B 1 114 ? 13.188 32.188 18.797 1 74.81 114 TYR B O 1
ATOM 7063 N N . HIS B 1 115 ? 14.727 33.875 18.891 1 65.94 115 HIS B N 1
ATOM 7064 C CA . HIS B 1 115 ? 14.094 34.5 20.031 1 65.94 115 HIS B CA 1
ATOM 7065 C C . HIS B 1 115 ? 13.328 35.75 19.625 1 65.94 115 HIS B C 1
ATOM 7067 O O . HIS B 1 115 ? 13.844 36.562 18.859 1 65.94 115 HIS B O 1
ATOM 7073 N N . ASP B 1 116 ? 12.148 35.688 19.125 1 58.78 116 ASP B N 1
ATOM 7074 C CA . ASP B 1 116 ? 11.383 36.906 18.828 1 58.78 116 ASP B CA 1
ATOM 7075 C C . ASP B 1 116 ? 11.688 38 19.859 1 58.78 116 ASP B C 1
ATOM 7077 O O . ASP B 1 116 ? 11.719 37.75 21.062 1 58.78 116 ASP B O 1
ATOM 7081 N N . PRO B 1 117 ? 12.484 39.062 19.438 1 48.97 117 PRO B N 1
ATOM 7082 C CA . PRO B 1 117 ? 12.867 40.156 20.328 1 48.97 117 PRO B CA 1
ATOM 7083 C C . PRO B 1 117 ? 11.797 40.469 21.391 1 48.97 117 PRO B C 1
ATOM 7085 O O . PRO B 1 117 ? 12.117 40.938 22.484 1 48.97 117 PRO B O 1
ATOM 7088 N N . GLY B 1 118 ? 10.57 40.344 21.047 1 48.19 118 GLY B N 1
ATOM 7089 C CA . GLY B 1 118 ? 9.594 40.844 22.016 1 48.19 118 GLY B CA 1
ATOM 7090 C C . GLY B 1 118 ? 9.5 39.969 23.266 1 48.19 118 GLY B C 1
ATOM 7091 O O . GLY B 1 118 ? 8.938 40.406 24.266 1 48.19 118 GLY B O 1
ATOM 7092 N N . TYR B 1 119 ? 9.562 38.656 23.109 1 52.03 119 TYR B N 1
ATOM 7093 C CA . TYR B 1 119 ? 9.344 37.844 24.297 1 52.03 119 TYR B CA 1
ATOM 7094 C C . TYR B 1 119 ? 10.664 37.562 25.016 1 52.03 119 TYR B C 1
ATOM 7096 O O . TYR B 1 119 ? 11.398 36.656 24.625 1 52.03 119 TYR B O 1
ATOM 7104 N N . SER B 1 120 ? 11.523 38.469 25.062 1 45.19 120 SER B N 1
ATOM 7105 C CA . SER B 1 120 ? 12.805 38.438 25.766 1 45.19 120 SER B CA 1
ATOM 7106 C C . SER B 1 120 ? 12.805 37.438 26.891 1 45.19 120 SER B C 1
ATOM 7108 O O . SER B 1 120 ? 11.875 37.406 27.703 1 45.19 120 SER B O 1
ATOM 7110 N N . SER B 1 121 ? 13.273 36.312 26.688 1 46.12 121 SER B N 1
ATOM 7111 C CA . SER B 1 121 ? 13.57 35.312 27.703 1 46.12 121 SER B CA 1
ATOM 7112 C C . SER B 1 121 ? 14.172 35.938 28.953 1 46.12 121 SER B C 1
ATOM 7114 O O . SER B 1 121 ? 15.336 35.719 29.281 1 46.12 121 SER B O 1
ATOM 7116 N N . ARG B 1 122 ? 14.016 37.219 29.109 1 44.81 122 ARG B N 1
ATOM 7117 C CA . ARG B 1 122 ? 14.719 37.625 30.328 1 44.81 122 ARG B CA 1
ATOM 7118 C C . ARG B 1 122 ? 14.664 36.531 31.391 1 44.81 122 ARG B C 1
ATOM 7120 O O . ARG B 1 122 ? 14.016 35.5 31.188 1 44.81 122 ARG B O 1
ATOM 7127 N N . ASN B 1 123 ? 14.492 36.906 32.594 1 41.84 123 ASN B N 1
ATOM 7128 C CA . ASN B 1 123 ? 14.641 36.344 33.938 1 41.84 123 ASN B CA 1
ATOM 7129 C C . ASN B 1 123 ? 13.625 35.25 34.188 1 41.84 123 ASN B C 1
ATOM 7131 O O . ASN B 1 123 ? 12.547 35.5 34.75 1 41.84 123 ASN B O 1
ATOM 7135 N N . MET B 1 124 ? 13.32 34.438 33.219 1 48 124 MET B N 1
ATOM 7136 C CA . MET B 1 124 ? 12.289 33.469 33.594 1 48 124 MET B CA 1
ATOM 7137 C C . MET B 1 124 ? 12.578 32.875 34.969 1 48 124 MET B C 1
ATOM 7139 O O . MET B 1 124 ? 13.625 32.25 35.156 1 48 124 MET B O 1
ATOM 7143 N N . THR B 1 125 ? 12.148 33.438 35.844 1 48.94 125 THR B N 1
ATOM 7144 C CA . THR B 1 125 ? 12.117 32.781 37.156 1 48.94 125 THR B CA 1
ATOM 7145 C C . THR B 1 125 ? 11.719 31.328 37.031 1 48.94 125 THR B C 1
ATOM 7147 O O . THR B 1 125 ? 10.797 30.984 36.281 1 48.94 125 THR B O 1
ATOM 7150 N N . SER B 1 126 ? 12.586 30.375 37.094 1 60.78 126 SER B N 1
ATOM 7151 C CA . SER B 1 126 ? 12.477 28.922 37.156 1 60.78 126 SER B CA 1
ATOM 7152 C C . SER B 1 126 ? 11.188 28.5 37.875 1 60.78 126 SER B C 1
ATOM 7154 O O . SER B 1 126 ? 11.078 28.578 39.094 1 60.78 126 SER B O 1
ATOM 7156 N N . SER B 1 127 ? 9.977 28.797 37.281 1 72.81 127 SER B N 1
ATOM 7157 C CA . SER B 1 127 ? 8.758 28.281 37.906 1 72.81 127 SER B CA 1
ATOM 7158 C C . SER B 1 127 ? 8.781 26.766 38.031 1 72.81 127 SER B C 1
ATOM 7160 O O . SER B 1 127 ? 9.438 26.078 37.219 1 72.81 127 SER B O 1
ATOM 7162 N N . PRO B 1 128 ? 8.398 26.281 39.125 1 76.56 128 PRO B N 1
ATOM 7163 C CA . PRO B 1 128 ? 8.414 24.844 39.406 1 76.56 128 PRO B CA 1
ATOM 7164 C C . PRO B 1 128 ? 7.707 24.016 38.312 1 76.56 128 PRO B C 1
ATOM 7166 O O . PRO B 1 128 ? 8.133 22.906 38 1 76.56 128 PRO B O 1
ATOM 7169 N N . PHE B 1 129 ? 6.746 24.656 37.688 1 80.06 129 PHE B N 1
ATOM 7170 C CA . PHE B 1 129 ? 6.012 23.906 36.656 1 80.06 129 PHE B CA 1
ATOM 7171 C C . PHE B 1 129 ? 6.852 23.75 35.406 1 80.06 129 PHE B C 1
ATOM 7173 O O . PHE B 1 129 ? 6.82 22.688 34.781 1 80.06 129 PHE B O 1
ATOM 7180 N N . LYS B 1 130 ? 7.551 24.703 35.094 1 78.75 130 LYS B N 1
ATOM 7181 C CA . LYS B 1 130 ? 8.43 24.656 33.906 1 78.75 130 LYS B CA 1
ATOM 7182 C C . LYS B 1 130 ? 9.531 23.609 34.094 1 78.75 130 LYS B C 1
ATOM 7184 O O . LYS B 1 130 ? 9.828 22.844 33.188 1 78.75 130 LYS B O 1
ATOM 7189 N N . VAL B 1 131 ? 10 23.609 35.281 1 79 131 VAL B N 1
ATOM 7190 C CA . VAL B 1 131 ? 11.078 22.672 35.594 1 79 131 VAL B CA 1
ATOM 7191 C C . VAL B 1 131 ? 10.547 21.25 35.562 1 79 131 VAL B C 1
ATOM 7193 O O . VAL B 1 131 ? 11.219 20.328 35.062 1 79 131 VAL B O 1
ATOM 7196 N N . PHE B 1 132 ? 9.312 21.141 36.062 1 79.38 132 PHE B N 1
ATOM 7197 C CA . PHE B 1 132 ? 8.68 19.828 36.062 1 79.38 132 PHE B CA 1
ATOM 7198 C C . PHE B 1 132 ? 8.477 19.328 34.625 1 79.38 132 PHE B C 1
ATOM 7200 O O . PHE B 1 132 ? 8.742 18.156 34.344 1 79.38 132 PHE B O 1
ATOM 7207 N N . MET B 1 133 ? 8.055 20.172 33.781 1 78.69 133 MET B N 1
ATOM 7208 C CA . MET B 1 133 ? 7.773 19.797 32.406 1 78.69 133 MET B CA 1
ATOM 7209 C C . MET B 1 133 ? 9.07 19.484 31.656 1 78.69 133 MET B C 1
ATOM 7211 O O . MET B 1 133 ? 9.094 18.625 30.781 1 78.69 133 MET B O 1
ATOM 7215 N N . GLU B 1 134 ? 10.109 20.141 32 1 78.75 134 GLU B N 1
ATOM 7216 C CA . GLU B 1 134 ? 11.391 19.984 31.328 1 78.75 134 GLU B CA 1
ATOM 7217 C C . GLU B 1 134 ? 12.133 18.734 31.812 1 78.75 134 GLU B C 1
ATOM 7219 O O . GLU B 1 134 ? 12.93 18.156 31.078 1 78.75 134 GLU B O 1
ATOM 7224 N N . ARG B 1 135 ? 11.781 18.344 33.031 1 77.31 135 ARG B N 1
ATOM 7225 C CA . ARG B 1 135 ? 12.57 17.281 33.625 1 77.31 135 ARG B CA 1
ATOM 7226 C C . ARG B 1 135 ? 11.961 15.914 33.375 1 77.31 135 ARG B C 1
ATOM 7228 O O . ARG B 1 135 ? 12.672 14.922 33.219 1 77.31 135 ARG B O 1
ATOM 7235 N N . HIS B 1 136 ? 10.703 15.922 33.219 1 82 136 HIS B N 1
ATOM 7236 C CA . HIS B 1 136 ? 10.047 14.617 33.156 1 82 136 HIS B CA 1
ATOM 7237 C C . HIS B 1 136 ? 9.781 14.234 31.688 1 82 136 HIS B C 1
ATOM 7239 O O . HIS B 1 136 ? 9.125 14.977 30.953 1 82 136 HIS B O 1
ATOM 7245 N N . LYS B 1 137 ? 10.234 13.086 31.25 1 84.31 137 LYS B N 1
ATOM 7246 C CA . LYS B 1 137 ? 10.078 12.57 29.891 1 84.31 137 LYS B CA 1
ATOM 7247 C C . LYS B 1 137 ? 8.617 12.242 29.609 1 84.31 137 LYS B C 1
ATOM 7249 O O . LYS B 1 137 ? 8.156 12.398 28.469 1 84.31 137 LYS B O 1
ATOM 7254 N N . LYS B 1 138 ? 7.926 11.852 30.594 1 87.94 138 LYS B N 1
ATOM 7255 C CA . LYS B 1 138 ? 6.527 11.477 30.406 1 87.94 138 LYS B CA 1
ATOM 7256 C C . LYS B 1 138 ? 5.68 12.695 30.047 1 87.94 138 LYS B C 1
ATOM 7258 O O . LYS B 1 138 ? 4.754 12.602 29.25 1 87.94 138 LYS B O 1
ATOM 7263 N N . THR B 1 139 ? 5.973 13.805 30.703 1 87.69 139 THR B N 1
ATOM 7264 C CA . THR B 1 139 ? 5.234 15.023 30.391 1 87.69 139 THR B CA 1
ATOM 7265 C C . THR B 1 139 ? 5.539 15.5 28.984 1 87.69 139 THR B C 1
ATOM 7267 O O . THR B 1 139 ? 4.66 16.016 28.297 1 87.69 139 THR B O 1
ATOM 7270 N N . LYS B 1 140 ? 6.742 15.297 28.562 1 87.81 140 LYS B N 1
ATOM 7271 C CA . LYS B 1 140 ? 7.113 15.672 27.203 1 87.81 140 LYS B CA 1
ATOM 7272 C C . LYS B 1 140 ? 6.379 14.812 26.188 1 87.81 140 LYS B C 1
ATOM 7274 O O . LYS B 1 140 ? 5.895 15.328 25.172 1 87.81 140 LYS B O 1
ATOM 7279 N N . THR B 1 141 ? 6.301 13.562 26.484 1 89.19 141 THR B N 1
ATOM 7280 C CA . THR B 1 141 ? 5.586 12.656 25.594 1 89.19 141 THR B CA 1
ATOM 7281 C C . THR B 1 141 ? 4.09 12.961 25.609 1 89.19 141 THR B C 1
ATOM 7283 O O . THR B 1 141 ? 3.43 12.859 24.562 1 89.19 141 THR B O 1
ATOM 7286 N N . GLY B 1 142 ? 3.633 13.297 26.781 1 90.75 142 GLY B N 1
ATOM 7287 C CA . GLY B 1 142 ? 2.232 13.672 26.875 1 90.75 142 GLY B CA 1
ATOM 7288 C C . GLY B 1 142 ? 1.894 14.906 26.062 1 90.75 142 GLY B C 1
ATOM 7289 O O . GLY B 1 142 ? 0.845 14.961 25.422 1 90.75 142 GLY B O 1
ATOM 7290 N N . LEU B 1 143 ? 2.729 15.898 26.109 1 91.19 143 LEU B N 1
ATOM 7291 C CA . LEU B 1 143 ? 2.525 17.109 25.328 1 91.19 143 LEU B CA 1
ATOM 7292 C C . LEU B 1 143 ? 2.562 16.797 23.828 1 91.19 143 LEU B C 1
ATOM 7294 O O . LEU B 1 143 ? 1.749 17.312 23.062 1 91.19 143 LEU B O 1
ATOM 7298 N N . LEU B 1 144 ? 3.496 15.977 23.438 1 90.56 144 LEU B N 1
ATOM 7299 C CA . LEU B 1 144 ? 3.572 15.578 22.047 1 90.56 144 LEU B CA 1
ATOM 7300 C C . LEU B 1 144 ? 2.295 14.867 21.609 1 90.56 144 LEU B C 1
ATOM 7302 O O . LEU B 1 144 ? 1.772 15.125 20.516 1 90.56 144 LEU B O 1
ATOM 7306 N N . LEU B 1 145 ? 1.846 13.977 22.453 1 92.75 145 LEU B N 1
ATOM 7307 C CA . LEU B 1 145 ? 0.625 13.242 22.125 1 92.75 145 LEU B CA 1
ATOM 7308 C C . LEU B 1 145 ? -0.561 14.195 22 1 92.75 145 LEU B C 1
ATOM 7310 O O . LEU B 1 145 ? -1.441 13.977 21.156 1 92.75 145 LEU B O 1
ATOM 7314 N N . LEU B 1 146 ? -0.537 15.18 22.797 1 94.12 146 LEU B N 1
ATOM 7315 C CA . LEU B 1 146 ? -1.597 16.172 22.719 1 94.12 146 LEU B CA 1
ATOM 7316 C C . LEU B 1 146 ? -1.537 16.938 21.391 1 94.12 146 LEU B C 1
ATOM 7318 O O . LEU B 1 146 ? -2.57 17.156 20.766 1 94.12 146 LEU B O 1
ATOM 7322 N N . VAL B 1 147 ? -0.412 17.266 21.016 1 93.06 147 VAL B N 1
ATOM 7323 C CA . VAL B 1 147 ? -0.238 18 19.766 1 93.06 147 VAL B CA 1
ATOM 7324 C C . VAL B 1 147 ? -0.601 17.094 18.594 1 93.06 147 VAL B C 1
ATOM 7326 O O . VAL B 1 147 ? -1.262 17.516 17.641 1 93.06 147 VAL B O 1
ATOM 7329 N N . LEU B 1 148 ? -0.173 15.852 18.656 1 94.38 148 LEU B N 1
ATOM 7330 C CA . LEU B 1 148 ? -0.49 14.898 17.609 1 94.38 148 LEU B CA 1
ATOM 7331 C C . LEU B 1 148 ? -1.993 14.656 17.531 1 94.38 148 LEU B C 1
ATOM 7333 O O . LEU B 1 148 ? -2.537 14.438 16.438 1 94.38 148 LEU B O 1
ATOM 7337 N N . LEU B 1 149 ? -2.574 14.641 18.656 1 95.94 149 LEU B N 1
ATOM 7338 C CA . LEU B 1 149 ? -4.027 14.516 18.672 1 95.94 149 LEU B CA 1
ATOM 7339 C C . LEU B 1 149 ? -4.684 15.695 17.969 1 95.94 149 LEU B C 1
ATOM 7341 O O . LEU B 1 149 ? -5.633 15.516 17.203 1 95.94 149 LEU B O 1
ATOM 7345 N N . GLY B 1 150 ? -4.207 16.875 18.25 1 94.56 150 GLY B N 1
ATOM 7346 C CA . GLY B 1 150 ? -4.711 18.047 17.547 1 94.56 150 GLY B CA 1
ATOM 7347 C C . GLY B 1 150 ? -4.547 17.953 16.031 1 94.56 150 GLY B C 1
ATOM 7348 O O . GLY B 1 150 ? -5.477 18.266 15.289 1 94.56 150 GLY B O 1
ATOM 7349 N N . ALA B 1 151 ? -3.402 17.562 15.609 1 93.62 151 ALA B N 1
ATOM 7350 C CA . ALA B 1 151 ? -3.15 17.422 14.18 1 93.62 151 ALA B CA 1
ATOM 7351 C C . ALA B 1 151 ? -4.043 16.344 13.57 1 93.62 151 ALA B C 1
ATOM 7353 O O . ALA B 1 151 ? -4.566 16.516 12.469 1 93.62 151 ALA B O 1
ATOM 7354 N N . ALA B 1 152 ? -4.176 15.227 14.266 1 95.69 152 ALA B N 1
ATOM 7355 C CA . ALA B 1 152 ? -5.027 14.141 13.797 1 95.69 152 ALA B CA 1
ATOM 7356 C C . ALA B 1 152 ? -6.473 14.602 13.641 1 95.69 152 ALA B C 1
ATOM 7358 O O . ALA B 1 152 ? -7.172 14.172 12.719 1 95.69 152 ALA B O 1
ATOM 7359 N N . LEU B 1 153 ? -6.926 15.375 14.586 1 95.88 153 LEU B N 1
ATOM 7360 C CA . LEU B 1 153 ? -8.281 15.914 14.508 1 95.88 153 LEU B CA 1
ATOM 7361 C C . LEU B 1 153 ? -8.438 16.844 13.305 1 95.88 153 LEU B C 1
ATOM 7363 O O . LEU B 1 153 ? -9.484 16.859 12.656 1 95.88 153 LEU B O 1
ATOM 7367 N N . VAL B 1 154 ? -7.441 17.609 12.992 1 93.69 154 VAL B N 1
ATOM 7368 C CA . VAL B 1 154 ? -7.473 18.469 11.805 1 93.69 154 VAL B CA 1
ATOM 7369 C C . VAL B 1 154 ? -7.605 17.594 10.555 1 93.69 154 VAL B C 1
ATOM 7371 O O . VAL B 1 154 ? -8.352 17.938 9.633 1 93.69 154 VAL B O 1
ATOM 7374 N N . PHE B 1 155 ? -6.914 16.469 10.531 1 94.56 155 PHE B N 1
ATOM 7375 C CA . PHE B 1 155 ? -7.016 15.555 9.398 1 94.56 155 PHE B CA 1
ATOM 7376 C C . PHE B 1 155 ? -8.438 15.016 9.273 1 94.56 155 PHE B C 1
ATOM 7378 O O . PHE B 1 155 ? -8.969 14.906 8.164 1 94.56 155 PHE B O 1
ATOM 7385 N N . SER B 1 156 ? -8.93 14.641 10.383 1 95.31 156 SER B N 1
ATOM 7386 C CA . SER B 1 156 ? -10.289 14.125 10.383 1 95.31 156 SER B CA 1
ATOM 7387 C C . SER B 1 156 ? -11.281 15.164 9.875 1 95.31 156 SER B C 1
ATOM 7389 O O . SER B 1 156 ? -12.188 14.844 9.102 1 95.31 156 SER B O 1
ATOM 7391 N N . ILE B 1 157 ? -11.117 16.406 10.281 1 94.12 157 ILE B N 1
ATOM 7392 C CA . ILE B 1 157 ? -11.961 17.5 9.828 1 94.12 157 ILE B CA 1
ATOM 7393 C C . ILE B 1 157 ? -11.766 17.719 8.328 1 94.12 157 ILE B C 1
ATOM 7395 O O . ILE B 1 157 ? -12.719 18.031 7.609 1 94.12 157 ILE B O 1
ATOM 7399 N N . GLY B 1 158 ? -10.562 17.531 7.887 1 93.31 158 GLY B N 1
ATOM 7400 C CA . GLY B 1 158 ? -10.297 17.625 6.465 1 93.31 158 GLY B CA 1
ATOM 7401 C C . GLY B 1 158 ? -11.062 16.609 5.641 1 93.31 158 GLY B C 1
ATOM 7402 O O . GLY B 1 158 ? -11.406 16.859 4.484 1 93.31 158 GLY B O 1
ATOM 7403 N N . VAL B 1 159 ? -11.359 15.492 6.219 1 94.94 159 VAL B N 1
ATOM 7404 C CA . VAL B 1 159 ? -12.102 14.43 5.547 1 94.94 159 VAL B CA 1
ATOM 7405 C C . VAL B 1 159 ? -13.594 14.727 5.609 1 94.94 159 VAL B C 1
ATOM 7407 O O . VAL B 1 159 ? -14.32 14.531 4.629 1 94.94 159 VAL B O 1
ATOM 7410 N N . LEU B 1 160 ? -14.031 15.281 6.691 1 94.81 160 LEU B N 1
ATOM 7411 C CA . LEU B 1 160 ? -15.461 15.391 6.965 1 94.81 160 LEU B CA 1
ATOM 7412 C C . LEU B 1 160 ? -16.031 16.688 6.398 1 94.81 160 LEU B C 1
ATOM 7414 O O . LEU B 1 160 ? -17.188 16.734 5.992 1 94.81 160 LEU B O 1
ATOM 7418 N N . THR B 1 161 ? -15.289 17.734 6.312 1 94.19 161 THR B N 1
ATOM 7419 C CA . THR B 1 161 ? -15.773 19.062 5.918 1 94.19 161 THR B CA 1
ATOM 7420 C C . THR B 1 161 ? -16.266 19.047 4.473 1 94.19 161 THR B C 1
ATOM 7422 O O . THR B 1 161 ? -17.375 19.484 4.184 1 94.19 161 THR B O 1
ATOM 7425 N N . PRO B 1 162 ? -15.445 18.516 3.553 1 94.94 162 PRO B N 1
ATOM 7426 C CA . PRO B 1 162 ? -15.969 18.5 2.184 1 94.94 162 PRO B CA 1
ATOM 7427 C C . PRO B 1 162 ? -17.25 17.688 2.047 1 94.94 162 PRO B C 1
ATOM 7429 O O . PRO B 1 162 ? -18.141 18.062 1.282 1 94.94 162 PRO B O 1
ATOM 7432 N N . ALA B 1 163 ? -17.359 16.672 2.783 1 94.88 163 ALA B N 1
ATOM 7433 C CA . ALA B 1 163 ? -18.547 15.805 2.701 1 94.88 163 ALA B CA 1
ATOM 7434 C C . ALA B 1 163 ? -19.781 16.516 3.232 1 94.88 163 ALA B C 1
ATOM 7436 O O . ALA B 1 163 ? -20.812 16.547 2.566 1 94.88 163 ALA B O 1
ATOM 7437 N N . ILE B 1 164 ? -19.656 17.156 4.367 1 93.62 164 ILE B N 1
ATOM 7438 C CA . ILE B 1 164 ? -20.812 17.781 4.988 1 93.62 164 ILE B CA 1
ATOM 7439 C C . ILE B 1 164 ? -21.172 19.062 4.238 1 93.62 164 ILE B C 1
ATOM 7441 O O . ILE B 1 164 ? -22.359 19.375 4.07 1 93.62 164 ILE B O 1
ATOM 7445 N N . SER B 1 165 ? -20.219 19.844 3.789 1 93.69 165 SER B N 1
ATOM 7446 C CA . SER B 1 165 ? -20.484 21.109 3.111 1 93.69 165 SER B CA 1
ATOM 7447 C C . SER B 1 165 ? -21.188 20.875 1.771 1 93.69 165 SER B C 1
ATOM 7449 O O . SER B 1 165 ? -22.219 21.484 1.497 1 93.69 165 SER B O 1
ATOM 7451 N N . VAL B 1 166 ? -20.672 19.969 1.024 1 94 166 VAL B N 1
ATOM 7452 C CA . VAL B 1 166 ? -21.234 19.75 -0.302 1 94 166 VAL B CA 1
ATOM 7453 C C . VAL B 1 166 ? -22.578 19.047 -0.177 1 94 166 VAL B C 1
ATOM 7455 O O . VAL B 1 166 ? -23.547 19.422 -0.853 1 94 166 VAL B O 1
ATOM 7458 N N . LEU B 1 167 ? -22.703 18.094 0.691 1 92.38 167 LEU B N 1
ATOM 7459 C CA . LEU B 1 167 ? -23.969 17.391 0.866 1 92.38 167 LEU B CA 1
ATOM 7460 C C . LEU B 1 167 ? -25.062 18.328 1.38 1 92.38 167 LEU B C 1
ATOM 7462 O O . LEU B 1 167 ? -26.203 18.281 0.912 1 92.38 167 LEU B O 1
ATOM 7466 N N . SER B 1 168 ? -24.719 19.219 2.297 1 92.06 168 SER B N 1
ATOM 7467 C CA . SER B 1 168 ? -25.703 20.141 2.867 1 92.06 168 SER B CA 1
ATOM 7468 C C . SER B 1 168 ? -26.141 21.172 1.841 1 92.06 168 SER B C 1
ATOM 7470 O O . SER B 1 168 ? -27.281 21.656 1.886 1 92.06 168 SER B O 1
ATOM 7472 N N . SER B 1 169 ? -25.281 21.547 1 1 92.12 169 SER B N 1
ATOM 7473 C CA . SER B 1 169 ? -25.641 22.516 -0.031 1 92.12 169 SER B CA 1
ATOM 7474 C C . SER B 1 169 ? -26.578 21.906 -1.062 1 92.12 169 SER B C 1
ATOM 7476 O O . SER B 1 169 ? -27.531 22.547 -1.509 1 92.12 169 SER B O 1
ATOM 7478 N N . ILE B 1 170 ? -26.391 20.641 -1.366 1 89.94 170 ILE B N 1
ATOM 7479 C CA . ILE B 1 170 ? -27.188 20 -2.406 1 89.94 170 ILE B CA 1
ATOM 7480 C C . ILE B 1 170 ? -28.484 19.484 -1.812 1 89.94 170 ILE B C 1
ATOM 7482 O O . ILE B 1 170 ? -29.453 19.219 -2.539 1 89.94 170 ILE B O 1
ATOM 7486 N N . ASP B 1 171 ? -28.531 19.359 -0.567 1 85.81 171 ASP B N 1
ATOM 7487 C CA . ASP B 1 171 ? -29.734 18.922 0.126 1 85.81 171 ASP B CA 1
ATOM 7488 C C . ASP B 1 171 ? -30.922 19.844 -0.196 1 85.81 171 ASP B C 1
ATOM 7490 O O . ASP B 1 171 ? -32.062 19.453 -0.036 1 85.81 171 ASP B O 1
ATOM 7494 N N . GLY B 1 172 ? -30.656 21.062 -0.591 1 81.12 172 GLY B N 1
ATOM 7495 C CA . GLY B 1 172 ? -31.703 21.984 -0.983 1 81.12 172 GLY B CA 1
ATOM 7496 C C . GLY B 1 172 ? -32.531 21.484 -2.139 1 81.12 172 GLY B C 1
ATOM 7497 O O . GLY B 1 172 ? -33.688 21.906 -2.307 1 81.12 172 GLY B O 1
ATOM 7498 N N . LEU B 1 173 ? -31.969 20.484 -2.816 1 81.56 173 LEU B N 1
ATOM 7499 C CA . LEU B 1 173 ? -32.688 19.922 -3.949 1 81.56 173 LEU B CA 1
ATOM 7500 C C . LEU B 1 173 ? -33.844 19.016 -3.473 1 81.56 173 LEU B C 1
ATOM 7502 O O . LEU B 1 173 ? -34.781 18.766 -4.215 1 81.56 173 LEU B O 1
ATOM 7506 N N . GLN B 1 174 ? -33.719 18.562 -2.299 1 75.25 174 GLN B N 1
ATOM 7507 C CA . GLN B 1 174 ? -34.75 17.688 -1.765 1 75.25 174 GLN B CA 1
ATOM 7508 C C . GLN B 1 174 ? -36.062 18.438 -1.547 1 75.25 174 GLN B C 1
ATOM 7510 O O . GLN B 1 174 ? -37.125 17.844 -1.582 1 75.25 174 GLN B O 1
ATOM 7515 N N . VAL B 1 175 ? -35.969 19.672 -1.232 1 64.62 175 VAL B N 1
ATOM 7516 C CA . VAL B 1 175 ? -37.156 20.5 -1.057 1 64.62 175 VAL B CA 1
ATOM 7517 C C . VAL B 1 175 ? -37.969 20.516 -2.35 1 64.62 175 VAL B C 1
ATOM 7519 O O . VAL B 1 175 ? -39.188 20.453 -2.318 1 64.62 175 VAL B O 1
ATOM 7522 N N . GLN B 1 176 ? -37.188 20.453 -3.381 1 63.72 176 GLN B N 1
ATOM 7523 C CA . GLN B 1 176 ? -37.844 20.562 -4.672 1 63.72 176 GLN B CA 1
ATOM 7524 C C . GLN B 1 176 ? -38.344 19.203 -5.152 1 63.72 176 GLN B C 1
ATOM 7526 O O . GLN B 1 176 ? -39.406 19.109 -5.797 1 63.72 176 GLN B O 1
ATOM 7531 N N . LEU B 1 177 ? -37.531 18.172 -4.777 1 63.66 177 LEU B N 1
ATOM 7532 C CA . LEU B 1 177 ? -37.875 16.875 -5.359 1 63.66 177 LEU B CA 1
ATOM 7533 C C . LEU B 1 177 ? -38.719 16.047 -4.395 1 63.66 177 LEU B C 1
ATOM 7535 O O . LEU B 1 177 ? -38.969 14.875 -4.652 1 63.66 177 LEU B O 1
ATOM 7539 N N . GLN B 1 178 ? -39.375 16.5 -3.482 1 57.41 178 GLN B N 1
ATOM 7540 C CA . GLN B 1 178 ? -40.312 15.883 -2.537 1 57.41 178 GLN B CA 1
ATOM 7541 C C . GLN B 1 178 ? -39.719 14.602 -1.954 1 57.41 178 GLN B C 1
ATOM 7543 O O . GLN B 1 178 ? -40.406 13.57 -1.913 1 57.41 178 GLN B O 1
ATOM 7548 N N . ASN B 1 179 ? -38.438 14.445 -1.355 1 56.03 179 ASN B N 1
ATOM 7549 C CA . ASN B 1 179 ? -37.781 13.5 -0.465 1 56.03 179 ASN B CA 1
ATOM 7550 C C . ASN B 1 179 ? -37.406 12.203 -1.185 1 56.03 179 ASN B C 1
ATOM 7552 O O . ASN B 1 179 ? -36.969 11.242 -0.556 1 56.03 179 ASN B O 1
ATOM 7556 N N . ARG B 1 180 ? -37.844 11.883 -2.463 1 52.09 180 ARG B N 1
ATOM 7557 C CA . ARG B 1 180 ? -37.812 10.562 -3.086 1 52.09 180 ARG B CA 1
ATOM 7558 C C . ARG B 1 180 ? -36.406 10.219 -3.59 1 52.09 180 ARG B C 1
ATOM 7560 O O . ARG B 1 180 ? -36.094 9.055 -3.814 1 52.09 180 ARG B O 1
ATOM 7567 N N . HIS B 1 181 ? -35.625 11.18 -3.518 1 67.25 181 HIS B N 1
ATOM 7568 C CA . HIS B 1 181 ? -34.469 10.789 -4.309 1 67.25 181 HIS B CA 1
ATOM 7569 C C . HIS B 1 181 ? -33.188 11.07 -3.553 1 67.25 181 HIS B C 1
ATOM 7571 O O . HIS B 1 181 ? -32.312 11.828 -4.023 1 67.25 181 HIS B O 1
ATOM 7577 N N . THR B 1 182 ? -33.125 10.461 -2.398 1 73.44 182 THR B N 1
ATOM 7578 C CA . THR B 1 182 ? -31.922 10.562 -1.568 1 73.44 182 THR B CA 1
ATOM 7579 C C . THR B 1 182 ? -30.703 10.031 -2.314 1 73.44 182 THR B C 1
ATOM 7581 O O . THR B 1 182 ? -29.609 10.586 -2.199 1 73.44 182 THR B O 1
ATOM 7584 N N . ARG B 1 183 ? -30.844 9.164 -3.182 1 77.75 183 ARG B N 1
ATOM 7585 C CA . ARG B 1 183 ? -29.734 8.555 -3.9 1 77.75 183 ARG B CA 1
ATOM 7586 C C . ARG B 1 183 ? -29.172 9.508 -4.953 1 77.75 183 ARG B C 1
ATOM 7588 O O . ARG B 1 183 ? -27.969 9.531 -5.188 1 77.75 183 ARG B O 1
ATOM 7595 N N . MET B 1 184 ? -30.031 10.344 -5.387 1 81.62 184 MET B N 1
ATOM 7596 C CA . MET B 1 184 ? -29.578 11.297 -6.398 1 81.62 184 MET B CA 1
ATOM 7597 C C . MET B 1 184 ? -28.75 12.406 -5.766 1 81.62 184 MET B C 1
ATOM 7599 O O . MET B 1 184 ? -27.766 12.867 -6.352 1 81.62 184 MET B O 1
ATOM 7603 N N . VAL B 1 185 ? -29.219 12.852 -4.613 1 85.88 185 VAL B N 1
ATOM 7604 C CA . VAL B 1 185 ? -28.5 13.898 -3.895 1 85.88 185 VAL B CA 1
ATOM 7605 C C . VAL B 1 185 ? -27.078 13.406 -3.564 1 85.88 185 VAL B C 1
ATOM 7607 O O . VAL B 1 185 ? -26.109 14.141 -3.756 1 85.88 185 VAL B O 1
ATOM 7610 N N . VAL B 1 186 ? -27.047 12.18 -3.156 1 88.75 186 VAL B N 1
ATOM 7611 C CA . VAL B 1 186 ? -25.75 11.602 -2.803 1 88.75 186 VAL B CA 1
ATOM 7612 C C . VAL B 1 186 ? -24.891 11.445 -4.059 1 88.75 186 VAL B C 1
ATOM 7614 O O . VAL B 1 186 ? -23.688 11.719 -4.031 1 88.75 186 VAL B O 1
ATOM 7617 N N . PHE B 1 187 ? -25.484 11.102 -5.129 1 87.5 187 PHE B N 1
ATOM 7618 C CA . PHE B 1 187 ? -24.766 10.922 -6.391 1 87.5 187 PHE B CA 1
ATOM 7619 C C . PHE B 1 187 ? -24.219 12.25 -6.891 1 87.5 187 PHE B C 1
ATOM 7621 O O . PHE B 1 187 ? -23.062 12.328 -7.305 1 87.5 187 PHE B O 1
ATOM 7628 N N . LEU B 1 188 ? -25.016 13.273 -6.777 1 89.5 188 LEU B N 1
ATOM 7629 C CA . LEU B 1 188 ? -24.578 14.594 -7.219 1 89.5 188 LEU B CA 1
ATOM 7630 C C . LEU B 1 188 ? -23.469 15.133 -6.32 1 89.5 188 LEU B C 1
ATOM 7632 O O . LEU B 1 188 ? -22.531 15.773 -6.801 1 89.5 188 LEU B O 1
ATOM 7636 N N . ALA B 1 189 ? -23.641 14.891 -5.047 1 92.88 189 ALA B N 1
ATOM 7637 C CA . ALA B 1 189 ? -22.609 15.32 -4.109 1 92.88 189 ALA B CA 1
ATOM 7638 C C . ALA B 1 189 ? -21.266 14.641 -4.422 1 92.88 189 ALA B C 1
ATOM 7640 O O . ALA B 1 189 ? -20.219 15.273 -4.367 1 92.88 189 ALA B O 1
ATOM 7641 N N . CYS B 1 190 ? -21.312 13.367 -4.758 1 92.88 190 CYS B N 1
ATOM 7642 C CA . CYS B 1 190 ? -20.094 12.633 -5.098 1 92.88 190 CYS B CA 1
ATOM 7643 C C . CYS B 1 190 ? -19.469 13.188 -6.367 1 92.88 190 CYS B C 1
ATOM 7645 O O . CYS B 1 190 ? -18.234 13.297 -6.453 1 92.88 190 CYS B O 1
ATOM 7647 N N . LEU B 1 191 ? -20.266 13.594 -7.266 1 91.69 191 LEU B N 1
ATOM 7648 C CA . LEU B 1 191 ? -19.75 14.148 -8.516 1 91.69 191 LEU B CA 1
ATOM 7649 C C . LEU B 1 191 ? -19.047 15.477 -8.273 1 91.69 191 LEU B C 1
ATOM 7651 O O . LEU B 1 191 ? -17.984 15.742 -8.852 1 91.69 191 LEU B O 1
ATOM 7655 N N . VAL B 1 192 ? -19.594 16.234 -7.402 1 93.5 192 VAL B N 1
ATOM 7656 C CA . VAL B 1 192 ? -19 17.531 -7.086 1 93.5 192 VAL B CA 1
ATOM 7657 C C . VAL B 1 192 ? -17.688 17.328 -6.336 1 93.5 192 VAL B C 1
ATOM 7659 O O . VAL B 1 192 ? -16.703 18.016 -6.609 1 93.5 192 VAL B O 1
ATOM 7662 N N . LEU B 1 193 ? -17.719 16.406 -5.469 1 94.38 193 LEU B N 1
ATOM 7663 C CA . LEU B 1 193 ? -16.516 16.125 -4.699 1 94.38 193 LEU B CA 1
ATOM 7664 C C . LEU B 1 193 ? -15.398 15.633 -5.609 1 94.38 193 LEU B C 1
ATOM 7666 O O . LEU B 1 193 ? -14.25 16.062 -5.488 1 94.38 193 LEU B O 1
ATOM 7670 N N . ILE B 1 194 ? -15.734 14.719 -6.508 1 91.81 194 ILE B N 1
ATOM 7671 C CA . ILE B 1 194 ? -14.742 14.195 -7.441 1 91.81 194 ILE B CA 1
ATOM 7672 C C . ILE B 1 194 ? -14.219 15.328 -8.32 1 91.81 194 ILE B C 1
ATOM 7674 O O . ILE B 1 194 ? -13.008 15.453 -8.523 1 91.81 194 ILE B O 1
ATOM 7678 N N . GLY B 1 195 ? -15.125 16.141 -8.758 1 91.06 195 GLY B N 1
ATOM 7679 C CA . GLY B 1 195 ? -14.711 17.281 -9.562 1 91.06 195 GLY B CA 1
ATOM 7680 C C . GLY B 1 195 ? -13.805 18.234 -8.805 1 91.06 195 GLY B C 1
ATOM 7681 O O . GLY B 1 195 ? -12.82 18.719 -9.359 1 91.06 195 GLY B O 1
ATOM 7682 N N . HIS B 1 196 ? -14.047 18.406 -7.578 1 90.5 196 HIS B N 1
ATOM 7683 C CA . HIS B 1 196 ? -13.281 19.312 -6.742 1 90.5 196 HIS B CA 1
ATOM 7684 C C . HIS B 1 196 ? -11.867 18.797 -6.504 1 90.5 196 HIS B C 1
ATOM 7686 O O . HIS B 1 196 ? -10.891 19.531 -6.664 1 90.5 196 HIS B O 1
ATOM 7692 N N . PHE B 1 197 ? -11.672 17.562 -6.176 1 90.25 197 PHE B N 1
ATOM 7693 C CA . PHE B 1 197 ? -10.367 17.016 -5.844 1 90.25 197 PHE B CA 1
ATOM 7694 C C . PHE B 1 197 ? -9.523 16.828 -7.102 1 90.25 197 PHE B C 1
ATOM 7696 O O . PHE B 1 197 ? -8.297 16.938 -7.059 1 90.25 197 PHE B O 1
ATOM 7703 N N . VAL B 1 198 ? -10.195 16.594 -8.227 1 85.31 198 VAL B N 1
ATOM 7704 C CA . VAL B 1 198 ? -9.469 16.438 -9.484 1 85.31 198 VAL B CA 1
ATOM 7705 C C . VAL B 1 198 ? -8.984 17.812 -9.961 1 85.31 198 VAL B C 1
ATOM 7707 O O . VAL B 1 198 ? -7.887 17.922 -10.516 1 85.31 198 VAL B O 1
ATOM 7710 N N . LEU B 1 199 ? -9.695 18.766 -9.68 1 80.5 199 LEU B N 1
ATOM 7711 C CA . LEU B 1 199 ? -9.312 20.125 -10.062 1 80.5 199 LEU B CA 1
ATOM 7712 C C . LEU B 1 199 ? -8.156 20.625 -9.203 1 80.5 199 LEU B C 1
ATOM 7714 O O . LEU B 1 199 ? -7.398 21.5 -9.633 1 80.5 199 LEU B O 1
ATOM 7718 N N . GLN B 1 200 ? -8.023 20.125 -8.062 1 77.81 200 GLN B N 1
ATOM 7719 C CA . GLN B 1 200 ? -6.926 20.484 -7.172 1 77.81 200 GLN B CA 1
ATOM 7720 C C . GLN B 1 200 ? -5.574 20.125 -7.785 1 77.81 200 GLN B C 1
ATOM 7722 O O . GLN B 1 200 ? -4.582 20.828 -7.566 1 77.81 200 GLN B O 1
ATOM 7727 N N . TYR B 1 201 ? -5.594 19.047 -8.539 1 70.38 201 TYR B N 1
ATOM 7728 C CA . TYR B 1 201 ? -4.367 18.562 -9.148 1 70.38 201 TYR B CA 1
ATOM 7729 C C . TYR B 1 201 ? -3.871 19.516 -10.227 1 70.38 201 TYR B C 1
ATOM 7731 O O . TYR B 1 201 ? -2.662 19.719 -10.375 1 70.38 201 TYR B O 1
ATOM 7739 N N . ARG B 1 202 ? -4.73 20.156 -10.922 1 65.5 202 ARG B N 1
ATOM 7740 C CA . ARG B 1 202 ? -4.348 21.047 -12.016 1 65.5 202 ARG B CA 1
ATOM 7741 C C . ARG B 1 202 ? -3.912 22.406 -11.477 1 65.5 202 ARG B C 1
ATOM 7743 O O . ARG B 1 202 ? -3.205 23.156 -12.164 1 65.5 202 ARG B O 1
ATOM 7750 N N . GLY B 1 203 ? -4.02 22.703 -10.297 1 62.91 203 GLY B N 1
ATOM 7751 C CA . GLY B 1 203 ? -3.557 23.938 -9.688 1 62.91 203 GLY B CA 1
ATOM 7752 C C . GLY B 1 203 ? -4.68 24.906 -9.391 1 62.91 203 GLY B C 1
ATOM 7753 O O . GLY B 1 203 ? -5.434 25.281 -10.289 1 62.91 203 GLY B O 1
ATOM 7754 N N . THR B 1 204 ? -5.094 25.172 -8.117 1 61.47 204 THR B N 1
ATOM 7755 C CA . THR B 1 204 ? -6.156 26.078 -7.68 1 61.47 204 THR B CA 1
ATOM 7756 C C . THR B 1 204 ? -5.691 27.531 -7.75 1 61.47 204 THR B C 1
ATOM 7758 O O . THR B 1 204 ? -6.453 28.453 -7.445 1 61.47 204 THR B O 1
ATOM 7761 N N . HIS B 1 205 ? -4.508 27.672 -8.227 1 62.03 205 HIS B N 1
ATOM 7762 C CA . HIS B 1 205 ? -4.004 29.031 -8.227 1 62.03 205 HIS B CA 1
ATOM 7763 C C . HIS B 1 205 ? -4.738 29.891 -9.242 1 62.03 205 HIS B C 1
ATOM 7765 O O . HIS B 1 205 ? -4.953 31.094 -9.016 1 62.03 205 HIS B O 1
ATOM 7771 N N . ARG B 1 206 ? -5.145 29.188 -10.242 1 61.88 206 ARG B N 1
ATOM 7772 C CA . ARG B 1 206 ? -5.801 29.953 -11.289 1 61.88 206 ARG B CA 1
ATOM 7773 C C . ARG B 1 206 ? -7.215 30.359 -10.875 1 61.88 206 ARG B C 1
ATOM 7775 O O . ARG B 1 206 ? -7.746 31.359 -11.352 1 61.88 206 ARG B O 1
ATOM 7782 N N . VAL B 1 207 ? -7.688 29.672 -9.914 1 66 207 VAL B N 1
ATOM 7783 C CA . VAL B 1 207 ? -9.078 29.922 -9.562 1 66 207 VAL B CA 1
ATOM 7784 C C . VAL B 1 207 ? -9.156 30.547 -8.172 1 66 207 VAL B C 1
ATOM 7786 O O . VAL B 1 207 ? -10.234 30.891 -7.695 1 66 207 VAL B O 1
ATOM 7789 N N . ALA B 1 208 ? -8.102 30.812 -7.578 1 71.25 208 ALA B N 1
ATOM 7790 C CA . ALA B 1 208 ? -8.078 31.312 -6.207 1 71.25 208 ALA B CA 1
ATOM 7791 C C . ALA B 1 208 ? -8.641 32.719 -6.129 1 71.25 208 ALA B C 1
ATOM 7793 O O . ALA B 1 208 ? -9.164 33.125 -5.09 1 71.25 208 ALA B O 1
ATOM 7794 N N . PHE B 1 209 ? -8.633 33.406 -7.266 1 75.94 209 PHE B N 1
ATOM 7795 C CA . PHE B 1 209 ? -9.133 34.781 -7.277 1 75.94 209 PHE B CA 1
ATOM 7796 C C . PHE B 1 209 ? -10.656 34.812 -7.215 1 75.94 209 PHE B C 1
ATOM 7798 O O . PHE B 1 209 ? -11.25 35.812 -6.797 1 75.94 209 PHE B O 1
ATOM 7805 N N . MET B 1 210 ? -11.234 33.688 -7.484 1 81.25 210 MET B N 1
ATOM 7806 C CA . MET B 1 210 ? -12.695 33.656 -7.512 1 81.25 210 MET B CA 1
ATOM 7807 C C . MET B 1 210 ? -13.25 33.188 -6.164 1 81.25 210 MET B C 1
ATOM 7809 O O . MET B 1 210 ? -14.453 33.281 -5.922 1 81.25 210 MET B O 1
ATOM 7813 N N . PHE B 1 211 ? -12.422 32.875 -5.363 1 87 211 PHE B N 1
ATOM 7814 C CA . PHE B 1 211 ? -12.906 32.344 -4.102 1 87 211 PHE B CA 1
ATOM 7815 C C . PHE B 1 211 ? -13.477 33.438 -3.217 1 87 211 PHE B C 1
ATOM 7817 O O . PHE B 1 211 ? -14.555 33.281 -2.641 1 87 211 PHE B O 1
ATOM 7824 N N . ALA B 1 212 ? -12.797 34.531 -3.195 1 89.94 212 ALA B N 1
ATOM 7825 C CA . ALA B 1 212 ? -13.227 35.625 -2.316 1 89.94 212 ALA B CA 1
ATOM 7826 C C . ALA B 1 212 ? -14.57 36.188 -2.77 1 89.94 212 ALA B C 1
ATOM 7828 O O . ALA B 1 212 ? -15.5 36.312 -1.971 1 89.94 212 ALA B O 1
ATOM 7829 N N . PRO B 1 213 ? -14.734 36.375 -4.047 1 91.19 213 PRO B N 1
ATOM 7830 C CA . PRO B 1 213 ? -16.031 36.938 -4.48 1 91.19 213 PRO B CA 1
ATOM 7831 C C . PRO B 1 213 ? -17.188 35.938 -4.254 1 91.19 213 PRO B C 1
ATOM 7833 O O . PRO B 1 213 ? -18.297 36.375 -3.953 1 91.19 213 PRO B O 1
ATOM 7836 N N . VAL B 1 214 ? -16.938 34.75 -4.383 1 93.38 214 VAL B N 1
ATOM 7837 C CA . VAL B 1 214 ? -17.984 33.75 -4.199 1 93.38 214 VAL B CA 1
ATOM 7838 C C . VAL B 1 214 ? -18.453 33.75 -2.744 1 93.38 214 VAL B C 1
ATOM 7840 O O . VAL B 1 214 ? -19.656 33.75 -2.469 1 93.38 214 VAL B O 1
ATOM 7843 N N . VAL B 1 215 ? -17.578 33.875 -1.851 1 93.81 215 VAL B N 1
ATOM 7844 C CA . VAL B 1 215 ? -17.922 33.812 -0.434 1 93.81 215 VAL B CA 1
ATOM 7845 C C . VAL B 1 215 ? -18.578 35.125 -0.025 1 93.81 215 VAL B C 1
ATOM 7847 O O . VAL B 1 215 ? -19.516 35.125 0.779 1 93.81 215 VAL B O 1
ATOM 7850 N N . ILE B 1 216 ? -18.109 36.219 -0.565 1 94 216 ILE B N 1
ATOM 7851 C CA . ILE B 1 216 ? -18.734 37.5 -0.275 1 94 216 ILE B CA 1
ATOM 7852 C C . ILE B 1 216 ? -20.172 37.5 -0.794 1 94 216 ILE B C 1
ATOM 7854 O O . ILE B 1 216 ? -21.078 37.969 -0.106 1 94 216 ILE B O 1
ATOM 7858 N N . LEU B 1 217 ? -20.297 36.938 -1.922 1 94.62 217 LEU B N 1
ATOM 7859 C CA . LEU B 1 217 ? -21.641 36.844 -2.479 1 94.62 217 LEU B CA 1
ATOM 7860 C C . LEU B 1 217 ? -22.531 35.969 -1.609 1 94.62 217 LEU B C 1
ATOM 7862 O O . LEU B 1 217 ? -23.703 36.25 -1.403 1 94.62 217 LEU B O 1
ATOM 7866 N N . TRP B 1 218 ? -21.984 34.969 -1.163 1 95.56 218 TRP B N 1
ATOM 7867 C CA . TRP B 1 218 ? -22.719 34.062 -0.285 1 95.56 218 TRP B CA 1
ATOM 7868 C C . TRP B 1 218 ? -23.109 34.75 1.016 1 95.56 218 TRP B C 1
ATOM 7870 O O . TRP B 1 218 ? -24.266 34.688 1.438 1 95.56 218 TRP B O 1
ATOM 7880 N N . LEU B 1 219 ? -22.188 35.469 1.561 1 95.31 219 LEU B N 1
ATOM 7881 C CA . LEU B 1 219 ? -22.438 36.156 2.822 1 95.31 219 LEU B CA 1
ATOM 7882 C C . LEU B 1 219 ? -23.484 37.25 2.646 1 95.31 219 LEU B C 1
ATOM 7884 O O . LEU B 1 219 ? -24.391 37.406 3.475 1 95.31 219 LEU B O 1
ATOM 7888 N N . LEU B 1 220 ? -23.422 37.906 1.581 1 94.56 220 LEU B N 1
ATOM 7889 C CA . LEU B 1 220 ? -24.375 38.969 1.327 1 94.56 220 LEU B CA 1
ATOM 7890 C C . LEU B 1 220 ? -25.766 38.406 1.022 1 94.56 220 LEU B C 1
ATOM 7892 O O . LEU B 1 220 ? -26.781 38.938 1.472 1 94.56 220 LEU B O 1
ATOM 7896 N N . SER B 1 221 ? -25.75 37.344 0.277 1 95 221 SER B N 1
ATOM 7897 C CA . SER B 1 221 ? -27.031 36.688 -0.05 1 95 221 SER B CA 1
ATOM 7898 C C . SER B 1 221 ? -27.703 36.125 1.197 1 95 221 SER B C 1
ATOM 7900 O O . SER B 1 221 ? -28.906 36.312 1.39 1 95 221 SER B O 1
ATOM 7902 N N . THR B 1 222 ? -26.938 35.531 2.01 1 94.62 222 THR B N 1
ATOM 7903 C CA . THR B 1 222 ? -27.516 34.938 3.209 1 94.62 222 THR B CA 1
ATOM 7904 C C . THR B 1 222 ? -27.953 36 4.199 1 94.62 222 THR B C 1
ATOM 7906 O O . THR B 1 222 ? -28.953 35.844 4.895 1 94.62 222 THR B O 1
ATOM 7909 N N . THR B 1 223 ? -27.172 37.125 4.27 1 95.62 223 THR B N 1
ATOM 7910 C CA . THR B 1 223 ? -27.547 38.25 5.137 1 95.62 223 THR B CA 1
ATOM 7911 C C . THR B 1 223 ? -28.828 38.906 4.633 1 95.62 223 THR B C 1
ATOM 7913 O O . THR B 1 223 ? -29.703 39.281 5.426 1 95.62 223 THR B O 1
ATOM 7916 N N . GLY B 1 224 ? -28.922 39.031 3.389 1 95.19 224 GLY B N 1
ATOM 7917 C CA . GLY B 1 224 ? -30.141 39.594 2.814 1 95.19 224 GLY B CA 1
ATOM 7918 C C . GLY B 1 224 ? -31.359 38.75 3.113 1 95.19 224 GLY B C 1
ATOM 7919 O O . GLY B 1 224 ? -32.406 39.312 3.486 1 95.19 224 GLY B O 1
ATOM 7920 N N . ILE B 1 225 ? -31.234 37.5 3.014 1 95.38 225 ILE B N 1
ATOM 7921 C CA . ILE B 1 225 ? -32.344 36.594 3.316 1 95.38 225 ILE B CA 1
ATOM 7922 C C . ILE B 1 225 ? -32.656 36.656 4.809 1 95.38 225 ILE B C 1
ATOM 7924 O O . ILE B 1 225 ? -33.812 36.594 5.207 1 95.38 225 ILE B O 1
ATOM 7928 N N . GLY B 1 226 ? -31.609 36.75 5.633 1 95.56 226 GLY B N 1
ATOM 7929 C CA . GLY B 1 226 ? -31.812 36.875 7.07 1 95.56 226 GLY B CA 1
ATOM 7930 C C . GLY B 1 226 ? -32.594 38.094 7.465 1 95.56 226 GLY B C 1
ATOM 7931 O O . GLY B 1 226 ? -33.531 38 8.273 1 95.56 226 GLY B O 1
ATOM 7932 N N . ILE B 1 227 ? -32.281 39.188 6.848 1 95.94 227 ILE B N 1
ATOM 7933 C CA . ILE B 1 227 ? -33 40.438 7.141 1 95.94 227 ILE B CA 1
ATOM 7934 C C . ILE B 1 227 ? -34.438 40.312 6.664 1 95.94 227 ILE B C 1
ATOM 7936 O O . ILE B 1 227 ? -35.344 40.719 7.371 1 95.94 227 ILE B O 1
ATOM 7940 N N . TYR B 1 228 ? -34.625 39.719 5.539 1 95.69 228 TYR B N 1
ATOM 7941 C CA . TYR B 1 228 ? -35.969 39.531 5 1 95.69 228 TYR B CA 1
ATOM 7942 C C . TYR B 1 228 ? -36.812 38.656 5.945 1 95.69 228 TYR B C 1
ATOM 7944 O O . TYR B 1 228 ? -37.969 39 6.219 1 95.69 228 TYR B O 1
ATOM 7952 N N . ASN B 1 229 ? -36.25 37.656 6.457 1 95.94 229 ASN B N 1
ATOM 7953 C CA . ASN B 1 229 ? -37 36.75 7.336 1 95.94 229 ASN B CA 1
ATOM 7954 C C . ASN B 1 229 ? -37.312 37.375 8.68 1 95.94 229 ASN B C 1
ATOM 7956 O O . ASN B 1 229 ? -38.344 37.125 9.281 1 95.94 229 ASN B O 1
ATOM 7960 N N . VAL B 1 230 ? -36.406 38.25 9.164 1 95.69 230 VAL B N 1
ATOM 7961 C CA . VAL B 1 230 ? -36.656 38.938 10.43 1 95.69 230 VAL B CA 1
ATOM 7962 C C . VAL B 1 230 ? -37.844 39.875 10.273 1 95.69 230 VAL B C 1
ATOM 7964 O O . VAL B 1 230 ? -38.719 39.938 11.133 1 95.69 230 VAL B O 1
ATOM 7967 N N . ILE B 1 231 ? -37.906 40.531 9.164 1 95.75 231 ILE B N 1
ATOM 7968 C CA . ILE B 1 231 ? -38.938 41.562 8.938 1 95.75 231 ILE B CA 1
ATOM 7969 C C . ILE B 1 231 ? -40.281 40.875 8.617 1 95.75 231 ILE B C 1
ATOM 7971 O O . ILE B 1 231 ? -41.312 41.219 9.156 1 95.75 231 ILE B O 1
ATOM 7975 N N . LYS B 1 232 ? -40.25 39.812 7.852 1 94.5 232 LYS B N 1
ATOM 7976 C CA . LYS B 1 232 ? -41.469 39.188 7.34 1 94.5 232 LYS B CA 1
ATOM 7977 C C . LYS B 1 232 ? -42.094 38.25 8.383 1 94.5 232 LYS B C 1
ATOM 7979 O O . LYS B 1 232 ? -43.312 38.25 8.547 1 94.5 232 LYS B O 1
ATOM 7984 N N . TRP B 1 233 ? -41.375 37.5 9.109 1 93.31 233 TRP B N 1
ATOM 7985 C CA . TRP B 1 233 ? -41.938 36.406 9.898 1 93.31 233 TRP B CA 1
ATOM 7986 C C . TRP B 1 233 ? -42.031 36.812 11.375 1 93.31 233 TRP B C 1
ATOM 7988 O O . TRP B 1 233 ? -43.062 36.656 12.008 1 93.31 233 TRP B O 1
ATOM 7998 N N . ASN B 1 234 ? -40.906 37.219 12.078 1 94.69 234 ASN B N 1
ATOM 7999 C CA . ASN B 1 234 ? -40.938 37.531 13.508 1 94.69 234 ASN B CA 1
ATOM 8000 C C . ASN B 1 234 ? -39.938 38.594 13.898 1 94.69 234 ASN B C 1
ATOM 8002 O O . ASN B 1 234 ? -38.812 38.281 14.312 1 94.69 234 ASN B O 1
ATOM 8006 N N . PRO B 1 235 ? -40.25 39.812 13.969 1 93.06 235 PRO B N 1
ATOM 8007 C CA . PRO B 1 235 ? -39.312 40.906 14.336 1 93.06 235 PRO B CA 1
ATOM 8008 C C . PRO B 1 235 ? -38.969 40.875 15.812 1 93.06 235 PRO B C 1
ATOM 8010 O O . PRO B 1 235 ? -37.969 41.5 16.219 1 93.06 235 PRO B O 1
ATOM 8013 N N . ARG B 1 236 ? -39.594 40.031 16.703 1 93.06 236 ARG B N 1
ATOM 8014 C CA . ARG B 1 236 ? -39.312 39.969 18.125 1 93.06 236 ARG B CA 1
ATOM 8015 C C . ARG B 1 236 ? -38.094 39.094 18.422 1 93.06 236 ARG B C 1
ATOM 8017 O O . ARG B 1 236 ? -37.656 39 19.562 1 93.06 236 ARG B O 1
ATOM 8024 N N . VAL B 1 237 ? -37.562 38.625 17.391 1 94.81 237 VAL B N 1
ATOM 8025 C CA . VAL B 1 237 ? -36.469 37.688 17.547 1 94.81 237 VAL B CA 1
ATOM 8026 C C . VAL B 1 237 ? -35.25 38.406 18.125 1 94.81 237 VAL B C 1
ATOM 8028 O O . VAL B 1 237 ? -34.375 37.75 18.719 1 94.81 237 VAL B O 1
ATOM 8031 N N . TYR B 1 238 ? -35.094 39.75 18.031 1 93 238 TYR B N 1
ATOM 8032 C CA . TYR B 1 238 ? -33.969 40.5 18.547 1 93 238 TYR B CA 1
ATOM 8033 C C . TYR B 1 238 ? -33.844 40.344 20.062 1 93 238 TYR B C 1
ATOM 8035 O O . TYR B 1 238 ? -32.781 40.5 20.625 1 93 238 TYR B O 1
ATOM 8043 N N . GLN B 1 239 ? -34.906 39.938 20.797 1 93 239 GLN B N 1
ATOM 8044 C CA . GLN B 1 239 ? -34.906 39.719 22.234 1 93 239 GLN B CA 1
ATOM 8045 C C . GLN B 1 239 ? -34.062 38.5 22.625 1 93 239 GLN B C 1
ATOM 8047 O O . GLN B 1 239 ? -33.562 38.406 23.75 1 93 239 GLN B O 1
ATOM 8052 N N . ALA B 1 240 ? -33.969 37.719 21.641 1 94.19 240 ALA B N 1
ATOM 8053 C CA . ALA B 1 240 ? -33.25 36.469 21.906 1 94.19 240 ALA B CA 1
ATOM 8054 C C . ALA B 1 240 ? -31.75 36.719 22.016 1 94.19 240 ALA B C 1
ATOM 8056 O O . ALA B 1 240 ? -30.984 35.781 22.328 1 94.19 240 ALA B O 1
ATOM 8057 N N . LEU B 1 241 ? -31.25 37.938 21.828 1 95.12 241 LEU B N 1
ATOM 8058 C CA . LEU B 1 241 ? -29.844 38.281 22.016 1 95.12 241 LEU B CA 1
ATOM 8059 C C . LEU B 1 241 ? -29.469 38.281 23.484 1 95.12 241 LEU B C 1
ATOM 8061 O O . LEU B 1 241 ? -28.297 38.219 23.844 1 95.12 241 LEU B O 1
ATOM 8065 N N . SER B 1 242 ? -30.516 38.312 24.328 1 94.5 242 SER B N 1
ATOM 8066 C CA . SER B 1 242 ? -30.281 38.312 25.766 1 94.5 242 SER B CA 1
ATOM 8067 C C . SER B 1 242 ? -29.969 36.875 26.25 1 94.5 242 SER B C 1
ATOM 8069 O O . SER B 1 242 ? -30.594 35.906 25.812 1 94.5 242 SER B O 1
ATOM 8071 N N . PRO B 1 243 ? -29 36.75 27.125 1 93.75 243 PRO B N 1
ATOM 8072 C CA . PRO B 1 243 ? -28.641 35.406 27.641 1 93.75 243 PRO B CA 1
ATOM 8073 C C . PRO B 1 243 ? -29.75 34.812 28.5 1 93.75 243 PRO B C 1
ATOM 8075 O O . PRO B 1 243 ? -29.688 33.594 28.812 1 93.75 243 PRO B O 1
ATOM 8078 N N . TYR B 1 244 ? -30.797 35.594 28.734 1 93.25 244 TYR B N 1
ATOM 8079 C CA . TYR B 1 244 ? -31.938 35.125 29.5 1 93.25 244 TYR B CA 1
ATOM 8080 C C . TYR B 1 244 ? -32.625 33.969 28.766 1 93.25 244 TYR B C 1
ATOM 8082 O O . TYR B 1 244 ? -33.125 33.031 29.391 1 93.25 244 TYR B O 1
ATOM 8090 N N . TYR B 1 245 ? -32.594 33.969 27.562 1 93.81 245 TYR B N 1
ATOM 8091 C CA . TYR B 1 245 ? -33.281 32.938 26.766 1 93.81 245 TYR B CA 1
ATOM 8092 C C . TYR B 1 245 ? -32.5 31.641 26.766 1 93.81 245 TYR B C 1
ATOM 8094 O O . TYR B 1 245 ? -33.031 30.594 26.406 1 93.81 245 TYR B O 1
ATOM 8102 N N . ILE B 1 246 ? -31.188 31.672 27.125 1 93.81 246 ILE B N 1
ATOM 8103 C CA . ILE B 1 246 ? -30.438 30.438 27.297 1 93.81 246 ILE B CA 1
ATOM 8104 C C . ILE B 1 246 ? -30.984 29.672 28.5 1 93.81 246 ILE B C 1
ATOM 8106 O O . ILE B 1 246 ? -31.156 28.453 28.453 1 93.81 246 ILE B O 1
ATOM 8110 N N . TYR B 1 247 ? -31.266 30.484 29.547 1 92.44 247 TYR B N 1
ATOM 8111 C CA . TYR B 1 247 ? -31.844 29.891 30.75 1 92.44 247 TYR B CA 1
ATOM 8112 C C . TYR B 1 247 ? -33.219 29.297 30.453 1 92.44 247 TYR B C 1
ATOM 8114 O O . TYR B 1 247 ? -33.531 28.188 30.891 1 92.44 247 TYR B O 1
ATOM 8122 N N . LYS B 1 248 ? -34.031 29.969 29.672 1 91.56 248 LYS B N 1
ATOM 8123 C CA . LYS B 1 248 ? -35.375 29.484 29.312 1 91.56 248 LYS B CA 1
ATOM 8124 C C . LYS B 1 248 ? -35.281 28.234 28.453 1 91.56 248 LYS B C 1
ATOM 8126 O O . LYS B 1 248 ? -36.094 27.328 28.578 1 91.56 248 LYS B O 1
ATOM 8131 N N . PHE B 1 249 ? -34.281 28.266 27.656 1 92.06 249 PHE B N 1
ATOM 8132 C CA . PHE B 1 249 ? -34.062 27.141 26.75 1 92.06 249 PHE B CA 1
ATOM 8133 C C . PHE B 1 249 ? -33.844 25.859 27.547 1 92.06 249 PHE B C 1
ATOM 8135 O O . PHE B 1 249 ? -34.469 24.844 27.297 1 92.06 249 PHE B O 1
ATOM 8142 N N . PHE B 1 250 ? -32.969 25.859 28.578 1 92.5 250 PHE B N 1
ATOM 8143 C CA . PHE B 1 250 ? -32.625 24.656 29.328 1 92.5 250 PHE B CA 1
ATOM 8144 C C . PHE B 1 250 ? -33.719 24.297 30.312 1 92.5 250 PHE B C 1
ATOM 8146 O O . PHE B 1 250 ? -33.938 23.125 30.625 1 92.5 250 PHE B O 1
ATOM 8153 N N . LYS B 1 251 ? -34.469 25.312 30.719 1 90.06 251 LYS B N 1
ATOM 8154 C CA . LYS B 1 251 ? -35.594 25.047 31.625 1 90.06 251 LYS B CA 1
ATOM 8155 C C . LYS B 1 251 ? -36.688 24.266 30.922 1 90.06 251 LYS B C 1
ATOM 8157 O O . LYS B 1 251 ? -37.25 23.344 31.5 1 90.06 251 LYS B O 1
ATOM 8162 N N . TYR B 1 252 ? -36.844 24.516 29.688 1 87.75 252 TYR B N 1
ATOM 8163 C CA . TYR B 1 252 ? -37.938 23.891 28.953 1 87.75 252 TYR B CA 1
ATOM 8164 C C . TYR B 1 252 ? -37.5 22.562 28.359 1 87.75 252 TYR B C 1
ATOM 8166 O O . TYR B 1 252 ? -38.281 21.594 28.344 1 87.75 252 TYR B O 1
ATOM 8174 N N . THR B 1 253 ? -36.344 22.406 27.859 1 89.06 253 THR B N 1
ATOM 8175 C CA . THR B 1 253 ? -35.938 21.25 27.078 1 89.06 253 THR B CA 1
ATOM 8176 C C . THR B 1 253 ? -35.188 20.25 27.953 1 89.06 253 THR B C 1
ATOM 8178 O O . THR B 1 253 ? -35.156 19.047 27.672 1 89.06 253 THR B O 1
ATOM 8181 N N . GLY B 1 254 ? -34.438 20.641 29.062 1 87.62 254 GLY B N 1
ATOM 8182 C CA . GLY B 1 254 ? -33.719 19.781 30 1 87.62 254 GLY B CA 1
ATOM 8183 C C . GLY B 1 254 ? -32.625 18.953 29.359 1 87.62 254 GLY B C 1
ATOM 8184 O O . GLY B 1 254 ? -31.719 19.516 28.734 1 87.62 254 GLY B O 1
ATOM 8185 N N . ARG B 1 255 ? -32.812 17.688 29.328 1 87.94 255 ARG B N 1
ATOM 8186 C CA . ARG B 1 255 ? -31.797 16.766 28.828 1 87.94 255 ARG B CA 1
ATOM 8187 C C . ARG B 1 255 ? -31.75 16.781 27.297 1 87.94 255 ARG B C 1
ATOM 8189 O O . ARG B 1 255 ? -30.672 16.656 26.719 1 87.94 255 ARG B O 1
ATOM 8196 N N . ASP B 1 256 ? -32.812 17.031 26.719 1 88.81 256 ASP B N 1
ATOM 8197 C CA . ASP B 1 256 ? -32.875 17.062 25.25 1 88.81 256 ASP B CA 1
ATOM 8198 C C . ASP B 1 256 ? -32.156 18.312 24.719 1 88.81 256 ASP B C 1
ATOM 8200 O O . ASP B 1 256 ? -31.578 18.266 23.625 1 88.81 256 ASP B O 1
ATOM 8204 N N . GLY B 1 257 ? -32.219 19.344 25.547 1 88.81 257 GLY B N 1
ATOM 8205 C CA . GLY B 1 257 ? -31.469 20.531 25.172 1 88.81 257 GLY B CA 1
ATOM 8206 C C . GLY B 1 257 ? -29.969 20.328 25.281 1 88.81 257 GLY B C 1
ATOM 8207 O O . GLY B 1 257 ? -29.219 20.812 24.422 1 88.81 257 GLY B O 1
ATOM 8208 N N . TRP B 1 258 ? -29.656 19.578 26.281 1 90.25 258 TRP B N 1
ATOM 8209 C CA . TRP B 1 258 ? -28.234 19.281 26.469 1 90.25 258 TRP B CA 1
ATOM 8210 C C . TRP B 1 258 ? -27.703 18.422 25.328 1 90.25 258 TRP B C 1
ATOM 8212 O O . TRP B 1 258 ? -26.609 18.672 24.812 1 90.25 258 TRP B O 1
ATOM 8222 N N . THR B 1 259 ? -28.391 17.469 24.828 1 88.62 259 THR B N 1
ATOM 8223 C CA . THR B 1 259 ? -27.953 16.594 23.75 1 88.62 259 THR B CA 1
ATOM 8224 C C . THR B 1 259 ? -27.906 17.344 22.422 1 88.62 259 THR B C 1
ATOM 8226 O O . THR B 1 259 ? -27.156 16.969 21.516 1 88.62 259 THR B O 1
ATOM 8229 N N . SER B 1 260 ? -28.641 18.438 22.312 1 90.38 260 SER B N 1
ATOM 8230 C CA . SER B 1 260 ? -28.703 19.203 21.078 1 90.38 260 SER B CA 1
ATOM 8231 C C . SER B 1 260 ? -27.594 20.25 21.016 1 90.38 260 SER B C 1
ATOM 8233 O O . SER B 1 260 ? -27.422 20.922 20 1 90.38 260 SER B O 1
ATOM 8235 N N . LEU B 1 261 ? -26.828 20.344 22.109 1 91.81 261 LEU B N 1
ATOM 8236 C CA . LEU B 1 261 ? -25.734 21.297 22.141 1 91.81 261 LEU B CA 1
ATOM 8237 C C . LEU B 1 261 ? -24.688 20.969 21.078 1 91.81 261 LEU B C 1
ATOM 8239 O O . LEU B 1 261 ? -24.031 21.875 20.562 1 91.81 261 LEU B O 1
ATOM 8243 N N . ALA B 1 262 ? -24.656 19.734 20.812 1 89.38 262 ALA B N 1
ATOM 8244 C CA . ALA B 1 262 ? -23.688 19.312 19.797 1 89.38 262 ALA B CA 1
ATOM 8245 C C . ALA B 1 262 ? -24.031 19.922 18.422 1 89.38 262 ALA B C 1
ATOM 8247 O O . ALA B 1 262 ? -23.141 20.281 17.656 1 89.38 262 ALA B O 1
ATOM 8248 N N . GLY B 1 263 ? -25.281 20 18.156 1 90.38 263 GLY B N 1
ATOM 8249 C CA . GLY B 1 263 ? -25.719 20.625 16.906 1 90.38 263 GLY B CA 1
ATOM 8250 C C . GLY B 1 263 ? -25.5 22.125 16.891 1 90.38 263 GLY B C 1
ATOM 8251 O O . GLY B 1 263 ? -25.156 22.703 15.859 1 90.38 263 GLY B O 1
ATOM 8252 N N . LEU B 1 264 ? -25.609 22.719 18.062 1 93.56 264 LEU B N 1
ATOM 8253 C CA . LEU B 1 264 ? -25.469 24.156 18.172 1 93.56 264 LEU B CA 1
ATOM 8254 C C . LEU B 1 264 ? -24 24.562 18.078 1 93.56 264 LEU B C 1
ATOM 8256 O O . LEU B 1 264 ? -23.672 25.641 17.562 1 93.56 264 LEU B O 1
ATOM 8260 N N . PHE B 1 265 ? -23.156 23.688 18.469 1 94.81 265 PHE B N 1
ATOM 8261 C CA . PHE B 1 265 ? -21.719 23.984 18.438 1 94.81 265 PHE B CA 1
ATOM 8262 C C . PHE B 1 265 ? -21.219 24.078 17 1 94.81 265 PHE B C 1
ATOM 8264 O O . PHE B 1 265 ? -20.172 24.656 16.75 1 94.81 265 PHE B O 1
ATOM 8271 N N . LEU B 1 266 ? -21.969 23.562 16.047 1 92.62 266 LEU B N 1
ATOM 8272 C CA . LEU B 1 266 ? -21.562 23.531 14.648 1 92.62 266 LEU B CA 1
ATOM 8273 C C . LEU B 1 266 ? -21.422 24.938 14.086 1 92.62 266 LEU B C 1
ATOM 8275 O O . LEU B 1 266 ? -20.812 25.125 13.031 1 92.62 266 LEU B O 1
ATOM 8279 N N . CYS B 1 267 ? -21.922 25.922 14.836 1 94.69 267 CYS B N 1
ATOM 8280 C CA . CYS B 1 267 ? -21.844 27.297 14.359 1 94.69 267 CYS B CA 1
ATOM 8281 C C . CYS B 1 267 ? -20.422 27.828 14.43 1 94.69 267 CYS B C 1
ATOM 8283 O O . CYS B 1 267 ? -20.094 28.828 13.773 1 94.69 267 CYS B O 1
ATOM 8285 N N . THR B 1 268 ? -19.562 27.172 15.188 1 93.38 268 THR B N 1
ATOM 8286 C CA . THR B 1 268 ? -18.188 27.656 15.344 1 93.38 268 THR B CA 1
ATOM 8287 C C . THR B 1 268 ? -17.234 26.828 14.5 1 93.38 268 THR B C 1
ATOM 8289 O O . THR B 1 268 ? -16.016 26.953 14.648 1 93.38 268 THR B O 1
ATOM 8292 N N . THR B 1 269 ? -17.844 26.094 13.641 1 88.38 269 THR B N 1
ATOM 8293 C CA . THR B 1 269 ? -16.984 25.266 12.805 1 88.38 269 THR B CA 1
ATOM 8294 C C . THR B 1 269 ? -16.188 26.125 11.836 1 88.38 269 THR B C 1
ATOM 8296 O O . THR B 1 269 ? -16.703 27.109 11.289 1 88.38 269 THR B O 1
ATOM 8299 N N . GLY B 1 270 ? -14.93 26.094 11.773 1 86.62 270 GLY B N 1
ATOM 8300 C CA . GLY B 1 270 ? -14.07 26.875 10.906 1 86.62 270 GLY B CA 1
ATOM 8301 C C . GLY B 1 270 ? -13.211 27.875 11.656 1 86.62 270 GLY B C 1
ATOM 8302 O O . GLY B 1 270 ? -12.344 28.516 11.07 1 86.62 270 GLY B O 1
ATOM 8303 N N . SER B 1 271 ? -13.516 28.047 12.922 1 88.62 271 SER B N 1
ATOM 8304 C CA . SER B 1 271 ? -12.711 28.984 13.703 1 88.62 271 SER B CA 1
ATOM 8305 C C . SER B 1 271 ? -11.266 28.516 13.805 1 88.62 271 SER B C 1
ATOM 8307 O O . SER B 1 271 ? -10.336 29.328 13.812 1 88.62 271 SER B O 1
ATOM 8309 N N . GLU B 1 272 ? -11.102 27.266 13.805 1 85.06 272 GLU B N 1
ATOM 8310 C CA . GLU B 1 272 ? -9.75 26.719 13.867 1 85.06 272 GLU B CA 1
ATOM 8311 C C . GLU B 1 272 ? -8.977 27 12.586 1 85.06 272 GLU B C 1
ATOM 8313 O O . GLU B 1 272 ? -7.758 27.156 12.609 1 85.06 272 GLU B O 1
ATOM 8318 N N . ALA B 1 273 ? -9.664 27.078 11.539 1 83.31 273 ALA B N 1
ATOM 8319 C CA . ALA B 1 273 ? -9.031 27.328 10.25 1 83.31 273 ALA B CA 1
ATOM 8320 C C . ALA B 1 273 ? -8.484 28.75 10.188 1 83.31 273 ALA B C 1
ATOM 8322 O O . ALA B 1 273 ? -7.512 29.031 9.469 1 83.31 273 ALA B O 1
ATOM 8323 N N . MET B 1 274 ? -9.07 29.688 11.031 1 86.38 274 MET B N 1
ATOM 8324 C CA . MET B 1 274 ? -8.555 31.047 11.102 1 86.38 274 MET B CA 1
ATOM 8325 C C . MET B 1 274 ? -7.133 31.062 11.648 1 86.38 274 MET B C 1
ATOM 8327 O O . MET B 1 274 ? -6.297 31.844 11.195 1 86.38 274 MET B O 1
ATOM 8331 N N . PHE B 1 275 ? -6.969 30.125 12.523 1 87.19 275 PHE B N 1
ATOM 8332 C CA . PHE B 1 275 ? -5.656 30.078 13.156 1 87.19 275 PHE B CA 1
ATOM 8333 C C . PHE B 1 275 ? -4.672 29.297 12.312 1 87.19 275 PHE B C 1
ATOM 8335 O O . PHE B 1 275 ? -3.5 29.656 12.203 1 87.19 275 PHE B O 1
ATOM 8342 N N . ALA B 1 276 ? -5.109 28.328 11.656 1 82.44 276 ALA B N 1
ATOM 8343 C CA . ALA B 1 276 ? -4.234 27.453 10.883 1 82.44 276 ALA B CA 1
ATOM 8344 C C . ALA B 1 276 ? -3.773 28.141 9.602 1 82.44 276 ALA B C 1
ATOM 8346 O O . ALA B 1 276 ? -2.67 27.891 9.109 1 82.44 276 ALA B O 1
ATOM 8347 N N . ASP B 1 277 ? -4.578 29 9.094 1 79.75 277 ASP B N 1
ATOM 8348 C CA . ASP B 1 277 ? -4.246 29.641 7.824 1 79.75 277 ASP B CA 1
ATOM 8349 C C . ASP B 1 277 ? -3.578 31 8.055 1 79.75 277 ASP B C 1
ATOM 8351 O O . ASP B 1 277 ? -3.457 31.797 7.129 1 79.75 277 ASP B O 1
ATOM 8355 N N . LEU B 1 278 ? -3.189 31.25 9.234 1 83.12 278 LEU B N 1
ATOM 8356 C CA . LEU B 1 278 ? -2.545 32.5 9.562 1 83.12 278 LEU B CA 1
ATOM 8357 C C . LEU B 1 278 ? -1.271 32.688 8.742 1 83.12 278 LEU B C 1
ATOM 8359 O O . LEU B 1 278 ? -0.895 33.812 8.422 1 83.12 278 LEU B O 1
ATOM 8363 N N . GLY B 1 279 ? -0.623 31.703 8.32 1 76.19 279 GLY B N 1
ATOM 8364 C CA . GLY B 1 279 ? 0.632 31.781 7.59 1 76.19 279 GLY B CA 1
ATOM 8365 C C . GLY B 1 279 ? 0.493 32.438 6.227 1 76.19 279 GLY B C 1
ATOM 8366 O O . GLY B 1 279 ? 1.442 33.031 5.723 1 76.19 279 GLY B O 1
ATOM 8367 N N . GLN B 1 280 ? -0.693 32.438 5.766 1 74.31 280 GLN B N 1
ATOM 8368 C CA . GLN B 1 280 ? -0.921 33 4.438 1 74.31 280 GLN B CA 1
ATOM 8369 C C . GLN B 1 280 ? -1.359 34.438 4.523 1 74.31 280 GLN B C 1
ATOM 8371 O O . GLN B 1 280 ? -1.256 35.188 3.545 1 74.31 280 GLN B O 1
ATOM 8376 N N . PHE B 1 281 ? -1.75 34.812 5.723 1 83.56 281 PHE B N 1
ATOM 8377 C CA . PHE B 1 281 ? -2.26 36.156 5.938 1 83.56 281 PHE B CA 1
ATOM 8378 C C . PHE B 1 281 ? -1.66 36.781 7.199 1 83.56 281 PHE B C 1
ATOM 8380 O O . PHE B 1 281 ? -0.712 36.219 7.77 1 83.56 281 PHE B O 1
ATOM 8387 N N . THR B 1 282 ? -2.133 37.938 7.473 1 85.06 282 THR B N 1
ATOM 8388 C CA . THR B 1 282 ? -1.705 38.594 8.703 1 85.06 282 THR B CA 1
ATOM 8389 C C . THR B 1 282 ? -2.822 38.594 9.742 1 85.06 282 THR B C 1
ATOM 8391 O O . THR B 1 282 ? -4 38.5 9.391 1 85.06 282 THR B O 1
ATOM 8394 N N . ALA B 1 283 ? -2.449 38.531 10.969 1 89.75 283 ALA B N 1
ATOM 8395 C CA . ALA B 1 283 ? -3.426 38.531 12.055 1 89.75 283 ALA B CA 1
ATOM 8396 C C . ALA B 1 283 ? -4.355 39.75 11.969 1 89.75 283 ALA B C 1
ATOM 8398 O O . ALA B 1 283 ? -5.559 39.625 12.219 1 89.75 283 ALA B O 1
ATOM 8399 N N . GLY B 1 284 ? -3.797 40.875 11.562 1 89.56 284 GLY B N 1
ATOM 8400 C CA . GLY B 1 284 ? -4.598 42.062 11.453 1 89.56 284 GLY B CA 1
ATOM 8401 C C . GLY B 1 284 ? -5.656 42 10.367 1 89.56 284 GLY B C 1
ATOM 8402 O O . GLY B 1 284 ? -6.789 42.438 10.562 1 89.56 284 GLY B O 1
ATOM 8403 N N . SER B 1 285 ? -5.336 41.438 9.336 1 90 285 SER B N 1
ATOM 8404 C CA . SER B 1 285 ? -6.277 41.312 8.227 1 90 285 SER B CA 1
ATOM 8405 C C . SER B 1 285 ? -7.418 40.375 8.57 1 90 285 SER B C 1
ATOM 8407 O O . SER B 1 285 ? -8.57 40.625 8.219 1 90 285 SER B O 1
ATOM 8409 N N . ILE B 1 286 ? -7.129 39.344 9.266 1 91.06 286 ILE B N 1
ATOM 8410 C CA . ILE B 1 286 ? -8.141 38.375 9.648 1 91.06 286 ILE B CA 1
ATOM 8411 C C . ILE B 1 286 ? -9.078 38.969 10.688 1 91.06 286 ILE B C 1
ATOM 8413 O O . ILE B 1 286 ? -10.297 38.781 10.625 1 91.06 286 ILE B O 1
ATOM 8417 N N . LYS B 1 287 ? -8.492 39.781 11.602 1 92.94 287 LYS B N 1
ATOM 8418 C CA . LYS B 1 287 ? -9.289 40.406 12.633 1 92.94 287 LYS B CA 1
ATOM 8419 C C . LYS B 1 287 ? -10.258 41.438 12.031 1 92.94 287 LYS B C 1
ATOM 8421 O O . LYS B 1 287 ? -11.43 41.469 12.422 1 92.94 287 LYS B O 1
ATOM 8426 N N . LEU B 1 288 ? -9.844 42.062 11.102 1 92.62 288 LEU B N 1
ATOM 8427 C CA . LEU B 1 288 ? -10.672 43.094 10.461 1 92.62 288 LEU B CA 1
ATOM 8428 C C . LEU B 1 288 ? -11.812 42.438 9.688 1 92.62 288 LEU B C 1
ATOM 8430 O O . LEU B 1 288 ? -12.969 42.875 9.805 1 92.62 288 LEU B O 1
ATOM 8434 N N . ALA B 1 289 ? -11.469 41.5 8.922 1 92.44 289 ALA B N 1
ATOM 8435 C CA . ALA B 1 289 ? -12.477 40.812 8.102 1 92.44 289 ALA B CA 1
ATOM 8436 C C . ALA B 1 289 ? -13.523 40.125 8.969 1 92.44 289 ALA B C 1
ATOM 8438 O O . ALA B 1 289 ? -14.719 40.188 8.672 1 92.44 289 ALA B O 1
ATOM 8439 N N . PHE B 1 290 ? -13.109 39.562 10.055 1 93.94 290 PHE B N 1
ATOM 8440 C CA . PHE B 1 290 ? -14.023 38.812 10.914 1 93.94 290 PHE B CA 1
ATOM 8441 C C . PHE B 1 290 ? -14.938 39.781 11.68 1 93.94 290 PHE B C 1
ATOM 8443 O O . PHE B 1 290 ? -16.156 39.594 11.719 1 93.94 290 PHE B O 1
ATOM 8450 N N . CYS B 1 291 ? -14.43 40.844 12.266 1 93.56 291 CYS B N 1
ATOM 8451 C CA . CYS B 1 291 ? -15.172 41.719 13.156 1 93.56 291 CYS B CA 1
ATOM 8452 C C . CYS B 1 291 ? -16.094 42.656 12.352 1 93.56 291 CYS B C 1
ATOM 8454 O O . CYS B 1 291 ? -17.203 42.938 12.781 1 93.56 291 CYS B O 1
ATOM 8456 N N . CYS B 1 292 ? -15.766 42.938 11.164 1 92.31 292 CYS B N 1
ATOM 8457 C CA . CYS B 1 292 ? -16.516 43.938 10.43 1 92.31 292 CYS B CA 1
ATOM 8458 C C . CYS B 1 292 ? -17.547 43.312 9.508 1 92.31 292 CYS B C 1
ATOM 8460 O O . CYS B 1 292 ? -18.594 43.906 9.258 1 92.31 292 CYS B O 1
ATOM 8462 N N . ILE B 1 293 ? -17.25 42.156 9.039 1 93.81 293 ILE B N 1
ATOM 8463 C CA . ILE B 1 293 ? -18.141 41.656 8 1 93.81 293 ILE B CA 1
ATOM 8464 C C . ILE B 1 293 ? -18.688 40.281 8.391 1 93.81 293 ILE B C 1
ATOM 8466 O O . ILE B 1 293 ? -19.891 40.094 8.516 1 93.81 293 ILE B O 1
ATOM 8470 N N . VAL B 1 294 ? -17.797 39.375 8.68 1 94.62 294 VAL B N 1
ATOM 8471 C CA . VAL B 1 294 ? -18.203 37.969 8.828 1 94.62 294 VAL B CA 1
ATOM 8472 C C . VAL B 1 294 ? -19.078 37.812 10.062 1 94.62 294 VAL B C 1
ATOM 8474 O O . VAL B 1 294 ? -20.156 37.219 10 1 94.62 294 VAL B O 1
ATOM 8477 N N . PHE B 1 295 ? -18.688 38.406 11.242 1 95.94 295 PHE B N 1
ATOM 8478 C CA . PHE B 1 295 ? -19.406 38.219 12.5 1 95.94 295 PHE B CA 1
ATOM 8479 C C . PHE B 1 295 ? -20.812 38.812 12.406 1 95.94 295 PHE B C 1
ATOM 8481 O O . PHE B 1 295 ? -21.797 38.125 12.672 1 95.94 295 PHE B O 1
ATOM 8488 N N . PRO B 1 296 ? -21 40 11.93 1 95.69 296 PRO B N 1
ATOM 8489 C CA . PRO B 1 296 ? -22.359 40.531 11.828 1 95.69 296 PRO B CA 1
ATOM 8490 C C . PRO B 1 296 ? -23.219 39.812 10.797 1 95.69 296 PRO B C 1
ATOM 8492 O O . PRO B 1 296 ? -24.422 39.625 11 1 95.69 296 PRO B O 1
ATOM 8495 N N . CYS B 1 297 ? -22.656 39.406 9.734 1 96.12 297 CYS B N 1
ATOM 8496 C CA . CYS B 1 297 ? -23.406 38.688 8.711 1 96.12 297 CYS B CA 1
ATOM 8497 C C . CYS B 1 297 ? -23.922 37.344 9.242 1 96.12 297 CYS B C 1
ATOM 8499 O O . CYS B 1 297 ? -25.062 36.969 9 1 96.12 297 CYS B O 1
ATOM 8501 N N . LEU B 1 298 ? -23.078 36.656 9.984 1 95.75 298 LEU B N 1
ATOM 8502 C CA . LEU B 1 298 ? -23.484 35.344 10.523 1 95.75 298 LEU B CA 1
ATOM 8503 C C . LEU B 1 298 ? -24.578 35.531 11.578 1 95.75 298 LEU B C 1
ATOM 8505 O O . LEU B 1 298 ? -25.531 34.75 11.609 1 95.75 298 LEU B O 1
ATOM 8509 N N . VAL B 1 299 ? -24.469 36.562 12.383 1 96.38 299 VAL B N 1
ATOM 8510 C CA . VAL B 1 299 ? -25.453 36.781 13.43 1 96.38 299 VAL B CA 1
ATOM 8511 C C . VAL B 1 299 ? -26.812 37.125 12.812 1 96.38 299 VAL B C 1
ATOM 8513 O O . VAL B 1 299 ? -27.844 36.594 13.234 1 96.38 299 VAL B O 1
ATOM 8516 N N . LEU B 1 300 ? -26.781 37.875 11.75 1 96 300 LEU B N 1
ATOM 8517 C CA . LEU B 1 300 ? -28.031 38.281 11.094 1 96 300 LEU B CA 1
ATOM 8518 C C . LEU B 1 300 ? -28.656 37.062 10.367 1 96 300 LEU B C 1
ATOM 8520 O O . LEU B 1 300 ? -29.875 36.938 10.344 1 96 300 LEU B O 1
ATOM 8524 N N . GLN B 1 301 ? -27.844 36.281 9.828 1 96 301 GLN B N 1
ATOM 8525 C CA . GLN B 1 301 ? -28.344 35.094 9.133 1 96 301 GLN B CA 1
ATOM 8526 C C . GLN B 1 301 ? -28.984 34.125 10.109 1 96 301 GLN B C 1
ATOM 8528 O O . GLN B 1 301 ? -30.078 33.594 9.852 1 96 301 GLN B O 1
ATOM 8533 N N . TYR B 1 302 ? -28.359 33.844 11.242 1 96.69 302 TYR B N 1
ATOM 8534 C CA . TYR B 1 302 ? -28.906 32.906 12.234 1 96.69 302 TYR B CA 1
ATOM 8535 C C . TYR B 1 302 ? -30.172 33.5 12.859 1 96.69 302 TYR B C 1
ATOM 8537 O O . TYR B 1 302 ? -31.109 32.75 13.148 1 96.69 302 TYR B O 1
ATOM 8545 N N . MET B 1 303 ? -30.156 34.844 13 1 96.44 303 MET B N 1
ATOM 8546 C CA . MET B 1 303 ? -31.344 35.5 13.523 1 96.44 303 MET B CA 1
ATOM 8547 C C . MET B 1 303 ? -32.531 35.375 12.562 1 96.44 303 MET B C 1
ATOM 8549 O O . MET B 1 303 ? -33.656 35.094 12.977 1 96.44 303 MET B O 1
ATOM 8553 N N . GLY B 1 304 ? -32.25 35.5 11.336 1 95.88 304 GLY B N 1
ATOM 8554 C CA . GLY B 1 304 ? -33.281 35.375 10.328 1 95.88 304 GLY B CA 1
ATOM 8555 C C . GLY B 1 304 ? -33.844 33.938 10.25 1 95.88 304 GLY B C 1
ATOM 8556 O O . GLY B 1 304 ? -35.031 33.75 10.117 1 95.88 304 GLY B O 1
ATOM 8557 N N . GLN B 1 305 ? -33.031 32.969 10.336 1 95.06 305 GLN B N 1
ATOM 8558 C CA . GLN B 1 305 ? -33.469 31.578 10.305 1 95.06 305 GLN B CA 1
ATOM 8559 C C . GLN B 1 305 ? -34.344 31.25 11.523 1 95.06 305 GLN B C 1
ATOM 8561 O O . GLN B 1 305 ? -35.312 30.516 11.422 1 95.06 305 GLN B O 1
ATOM 8566 N N . ALA B 1 306 ? -33.875 31.781 12.664 1 95.25 306 ALA B N 1
ATOM 8567 C CA . ALA B 1 306 ? -34.656 31.562 13.883 1 95.25 306 ALA B CA 1
ATOM 8568 C C . ALA B 1 306 ? -36.031 32.188 13.781 1 95.25 306 ALA B C 1
ATOM 8570 O O . ALA B 1 306 ? -37.031 31.625 14.227 1 95.25 306 ALA B O 1
ATOM 8571 N N . ALA B 1 307 ? -36.125 33.312 13.141 1 95.81 307 ALA B N 1
ATOM 8572 C CA . ALA B 1 307 ? -37.406 34 12.945 1 95.81 307 ALA B CA 1
ATOM 8573 C C . ALA B 1 307 ? -38.312 33.188 12.055 1 95.81 307 ALA B C 1
ATOM 8575 O O . ALA B 1 307 ? -39.5 33.031 12.336 1 95.81 307 ALA B O 1
ATOM 8576 N N . PHE B 1 308 ? -37.844 32.625 11.094 1 94.88 308 PHE B N 1
ATOM 8577 C CA . PHE B 1 308 ? -38.625 31.812 10.18 1 94.88 308 PHE B CA 1
ATOM 8578 C C . PHE B 1 308 ? -39.094 30.547 10.859 1 94.88 308 PHE B C 1
ATOM 8580 O O . PHE B 1 308 ? -40.25 30.172 10.766 1 94.88 308 PHE B O 1
ATOM 8587 N N . LEU B 1 309 ? -38.188 29.891 11.586 1 93.31 309 LEU B N 1
ATOM 8588 C CA . LEU B 1 309 ? -38.5 28.625 12.219 1 93.31 309 LEU B CA 1
ATOM 8589 C C . LEU B 1 309 ? -39.5 28.797 13.352 1 93.31 309 LEU B C 1
ATOM 8591 O O . LEU B 1 309 ? -40.281 27.891 13.656 1 93.31 309 LEU B O 1
ATOM 8595 N N . SER B 1 310 ? -39.531 29.984 13.969 1 92.38 310 SER B N 1
ATOM 8596 C CA . SER B 1 310 ? -40.438 30.25 15.07 1 92.38 310 SER B CA 1
ATOM 8597 C C . SER B 1 310 ? -41.906 30.234 14.594 1 92.38 310 SER B C 1
ATOM 8599 O O . SER B 1 310 ? -42.812 29.938 15.367 1 92.38 310 SER B O 1
ATOM 8601 N N . LYS B 1 311 ? -42.094 30.406 13.289 1 92.12 311 LYS B N 1
ATOM 8602 C CA . LYS B 1 311 ? -43.438 30.422 12.758 1 92.12 311 LYS B CA 1
ATOM 8603 C C . LYS B 1 311 ? -43.719 29.203 11.891 1 92.12 311 LYS B C 1
ATOM 8605 O O . LYS B 1 311 ? -44.875 28.828 11.672 1 92.12 311 LYS B O 1
ATOM 8610 N N . ASN B 1 312 ? -42.688 28.562 11.438 1 90.62 312 ASN B N 1
ATOM 8611 C CA . ASN B 1 312 ? -42.781 27.391 10.578 1 90.62 312 ASN B CA 1
ATOM 8612 C C . ASN B 1 312 ? -42 26.203 11.141 1 90.62 312 ASN B C 1
ATOM 8614 O O . ASN B 1 312 ? -41 25.781 10.562 1 90.62 312 ASN B O 1
ATOM 8618 N N . PHE B 1 313 ? -42.562 25.469 12.062 1 87.94 313 PHE B N 1
ATOM 8619 C CA . PHE B 1 313 ? -41.844 24.422 12.758 1 87.94 313 PHE B CA 1
ATOM 8620 C C . PHE B 1 313 ? -41.719 23.172 11.891 1 87.94 313 PHE B C 1
ATOM 8622 O O . PHE B 1 313 ? -40.781 22.391 12.039 1 87.94 313 PHE B O 1
ATOM 8629 N N . SER B 1 314 ? -42.625 22.969 10.922 1 83 314 SER B N 1
ATOM 8630 C CA . SER B 1 314 ? -42.625 21.781 10.062 1 83 314 SER B CA 1
ATOM 8631 C C . SER B 1 314 ? -41.469 21.812 9.086 1 83 314 SER B C 1
ATOM 8633 O O . SER B 1 314 ? -41.094 20.781 8.523 1 83 314 SER B O 1
ATOM 8635 N N . ALA B 1 315 ? -40.844 22.969 8.984 1 84.81 315 ALA B N 1
ATOM 8636 C CA . ALA B 1 315 ? -39.75 23.109 8.023 1 84.81 315 ALA B CA 1
ATOM 8637 C C . ALA B 1 315 ? -38.375 22.906 8.695 1 84.81 315 ALA B C 1
ATOM 8639 O O . ALA B 1 315 ? -37.344 23.203 8.102 1 84.81 315 ALA B O 1
ATOM 8640 N N . ALA B 1 316 ? -38.375 22.344 9.812 1 82.81 316 ALA B N 1
ATOM 8641 C CA . ALA B 1 316 ? -37.156 22.188 10.609 1 82.81 316 ALA B CA 1
ATOM 8642 C C . ALA B 1 316 ? -36.156 21.281 9.914 1 82.81 316 ALA B C 1
ATOM 8644 O O . ALA B 1 316 ? -34.969 21.547 9.93 1 82.81 316 ALA B O 1
ATOM 8645 N N . PRO B 1 317 ? -36.625 20.297 9.133 1 79.25 317 PRO B N 1
ATOM 8646 C CA . PRO B 1 317 ? -35.656 19.422 8.484 1 79.25 317 PRO B CA 1
ATOM 8647 C C . PRO B 1 317 ? -34.906 20.094 7.328 1 79.25 317 PRO B C 1
ATOM 8649 O O . PRO B 1 317 ? -33.812 19.672 6.945 1 79.25 317 PRO B O 1
ATOM 8652 N N . LEU B 1 318 ? -35.375 21.203 6.77 1 80.94 318 LEU B N 1
ATOM 8653 C CA . LEU B 1 318 ? -34.719 21.906 5.664 1 80.94 318 LEU B CA 1
ATOM 8654 C C . LEU B 1 318 ? -34.375 23.328 6.066 1 80.94 318 LEU B C 1
ATOM 8656 O O . LEU B 1 318 ? -33.75 24.062 5.293 1 80.94 318 LEU B O 1
ATOM 8660 N N . SER B 1 319 ? -34.531 23.703 7.246 1 82.44 319 SER B N 1
ATOM 8661 C CA . SER B 1 319 ? -34.406 24.953 7.98 1 82.44 319 SER B CA 1
ATOM 8662 C C . SER B 1 319 ? -33.906 26.062 7.062 1 82.44 319 SER B C 1
ATOM 8664 O O . SER B 1 319 ? -34.688 26.922 6.645 1 82.44 319 SER B O 1
ATOM 8666 N N . PHE B 1 320 ? -32.656 25.938 6.488 1 89.12 320 PHE B N 1
ATOM 8667 C CA . PHE B 1 320 ? -32.094 27.031 5.695 1 89.12 320 PHE B CA 1
ATOM 8668 C C . PHE B 1 320 ? -32.719 27.094 4.316 1 89.12 320 PHE B C 1
ATOM 8670 O O . PHE B 1 320 ? -33.188 28.156 3.885 1 89.12 320 PHE B O 1
ATOM 8677 N N . HIS B 1 321 ? -32.875 25.984 3.719 1 88.5 321 HIS B N 1
ATOM 8678 C CA . HIS B 1 321 ? -33.375 25.969 2.352 1 88.5 321 HIS B CA 1
ATOM 8679 C C . HIS B 1 321 ? -34.875 26.312 2.311 1 88.5 321 HIS B C 1
ATOM 8681 O O . HIS B 1 321 ? -35.344 26.906 1.336 1 88.5 321 HIS B O 1
ATOM 8687 N N . ALA B 1 322 ? -35.531 26.031 3.396 1 88.38 322 ALA B N 1
ATOM 8688 C CA . ALA B 1 322 ? -36.938 26.344 3.459 1 88.38 322 ALA B CA 1
ATOM 8689 C C . ALA B 1 322 ? -37.156 27.828 3.73 1 88.38 322 ALA B C 1
ATOM 8691 O O . ALA B 1 322 ? -38.219 28.375 3.418 1 88.38 322 ALA B O 1
ATOM 8692 N N . SER B 1 323 ? -36.156 28.5 4.281 1 91 323 SER B N 1
ATOM 8693 C CA . SER B 1 323 ? -36.312 29.906 4.645 1 91 323 SER B CA 1
ATOM 8694 C C . SER B 1 323 ? -36.062 30.812 3.439 1 91 323 SER B C 1
ATOM 8696 O O . SER B 1 323 ? -36.312 32.031 3.512 1 91 323 SER B O 1
ATOM 8698 N N . ILE B 1 324 ? -35.688 30.266 2.371 1 92.62 324 ILE B N 1
ATOM 8699 C CA . ILE B 1 324 ? -35.406 31.047 1.168 1 92.62 324 ILE B CA 1
ATOM 8700 C C . ILE B 1 324 ? -36.719 31.281 0.404 1 92.62 324 ILE B C 1
ATOM 8702 O O . ILE B 1 324 ? -37.469 30.359 0.145 1 92.62 324 ILE B O 1
ATOM 8706 N N . PRO B 1 325 ? -36.875 32.531 0.08 1 90.12 325 PRO B N 1
ATOM 8707 C CA . PRO B 1 325 ? -38.062 32.812 -0.73 1 90.12 325 PRO B CA 1
ATOM 8708 C C . PRO B 1 325 ? -38.062 32.062 -2.066 1 90.12 325 PRO B C 1
ATOM 8710 O O . PRO B 1 325 ? -36.969 31.828 -2.637 1 90.12 325 PRO B O 1
ATOM 8713 N N . ASP B 1 326 ? -39.125 31.719 -2.668 1 87.19 326 ASP B N 1
ATOM 8714 C CA . ASP B 1 326 ? -39.312 30.812 -3.795 1 87.19 326 ASP B CA 1
ATOM 8715 C C . ASP B 1 326 ? -38.531 31.297 -5.027 1 87.19 326 ASP B C 1
ATOM 8717 O O . ASP B 1 326 ? -37.875 30.516 -5.695 1 87.19 326 ASP B O 1
ATOM 8721 N N . PRO B 1 327 ? -38.5 32.594 -5.285 1 88.31 327 PRO B N 1
ATOM 8722 C CA . PRO B 1 327 ? -37.812 33 -6.508 1 88.31 327 PRO B CA 1
ATOM 8723 C C . PRO B 1 327 ? -36.281 32.938 -6.383 1 88.31 327 PRO B C 1
ATOM 8725 O O . PRO B 1 327 ? -35.594 32.844 -7.395 1 88.31 327 PRO B O 1
ATOM 8728 N N . LEU B 1 328 ? -35.812 32.906 -5.199 1 91.38 328 LEU B N 1
ATOM 8729 C CA . LEU B 1 328 ? -34.375 32.969 -4.992 1 91.38 328 LEU B CA 1
ATOM 8730 C C . LEU B 1 328 ? -33.812 31.578 -4.668 1 91.38 328 LEU B C 1
ATOM 8732 O O . LEU B 1 328 ? -32.625 31.438 -4.406 1 91.38 328 LEU B O 1
ATOM 8736 N N . ARG B 1 329 ? -34.562 30.609 -4.805 1 89.31 329 ARG B N 1
ATOM 8737 C CA . ARG B 1 329 ? -34.156 29.266 -4.383 1 89.31 329 ARG B CA 1
ATOM 8738 C C . ARG B 1 329 ? -33.062 28.719 -5.293 1 89.31 329 ARG B C 1
ATOM 8740 O O . ARG B 1 329 ? -32.062 28.203 -4.812 1 89.31 329 ARG B O 1
ATOM 8747 N N . TRP B 1 330 ? -33.188 28.906 -6.582 1 89.75 330 TRP B N 1
ATOM 8748 C CA . TRP B 1 330 ? -32.219 28.328 -7.523 1 89.75 330 TRP B CA 1
ATOM 8749 C C . TRP B 1 330 ? -30.906 29.078 -7.488 1 89.75 330 TRP B C 1
ATOM 8751 O O . TRP B 1 330 ? -29.844 28.484 -7.352 1 89.75 330 TRP B O 1
ATOM 8761 N N . PRO B 1 331 ? -30.922 30.391 -7.469 1 91.62 331 PRO B N 1
ATOM 8762 C CA . PRO B 1 331 ? -29.641 31.109 -7.402 1 91.62 331 PRO B CA 1
ATOM 8763 C C . PRO B 1 331 ? -28.906 30.859 -6.09 1 91.62 331 PRO B C 1
ATOM 8765 O O . PRO B 1 331 ? -27.672 30.75 -6.086 1 91.62 331 PRO B O 1
ATOM 8768 N N . VAL B 1 332 ? -29.688 30.797 -5.098 1 92.75 332 VAL B N 1
ATOM 8769 C CA . VAL B 1 332 ? -29.047 30.609 -3.801 1 92.75 332 VAL B CA 1
ATOM 8770 C C . VAL B 1 332 ? -28.469 29.188 -3.713 1 92.75 332 VAL B C 1
ATOM 8772 O O . VAL B 1 332 ? -27.422 28.984 -3.1 1 92.75 332 VAL B O 1
ATOM 8775 N N . LEU B 1 333 ? -29.141 28.25 -4.367 1 91.88 333 LEU B N 1
ATOM 8776 C CA . LEU B 1 333 ? -28.641 26.875 -4.395 1 91.88 333 LEU B CA 1
ATOM 8777 C C . LEU B 1 333 ? -27.312 26.797 -5.129 1 91.88 333 LEU B C 1
ATOM 8779 O O . LEU B 1 333 ? -26.391 26.109 -4.688 1 91.88 333 LEU B O 1
ATOM 8783 N N . VAL B 1 334 ? -27.172 27.484 -6.164 1 93.25 334 VAL B N 1
ATOM 8784 C CA . VAL B 1 334 ? -25.938 27.5 -6.945 1 93.25 334 VAL B CA 1
ATOM 8785 C C . VAL B 1 334 ? -24.812 28.172 -6.152 1 93.25 334 VAL B C 1
ATOM 8787 O O . VAL B 1 334 ? -23.703 27.656 -6.082 1 93.25 334 VAL B O 1
ATOM 8790 N N . VAL B 1 335 ? -25.141 29.25 -5.516 1 94.12 335 VAL B N 1
ATOM 8791 C CA . VAL B 1 335 ? -24.156 29.984 -4.742 1 94.12 335 VAL B CA 1
ATOM 8792 C C . VAL B 1 335 ? -23.75 29.156 -3.518 1 94.12 335 VAL B C 1
ATOM 8794 O O . VAL B 1 335 ? -22.578 29.172 -3.107 1 94.12 335 VAL B O 1
ATOM 8797 N N . ALA B 1 336 ? -24.703 28.469 -3.01 1 94.31 336 ALA B N 1
ATOM 8798 C CA . ALA B 1 336 ? -24.406 27.625 -1.853 1 94.31 336 ALA B CA 1
ATOM 8799 C C . ALA B 1 336 ? -23.453 26.5 -2.223 1 94.31 336 ALA B C 1
ATOM 8801 O O . ALA B 1 336 ? -22.531 26.188 -1.466 1 94.31 336 ALA B O 1
ATOM 8802 N N . THR B 1 337 ? -23.672 25.938 -3.359 1 94 337 THR B N 1
ATOM 8803 C CA . THR B 1 337 ? -22.797 24.844 -3.811 1 94 337 THR B CA 1
ATOM 8804 C C . THR B 1 337 ? -21.391 25.359 -4.098 1 94 337 THR B C 1
ATOM 8806 O O . THR B 1 337 ? -20.406 24.719 -3.74 1 94 337 THR B O 1
ATOM 8809 N N . LEU B 1 338 ? -21.344 26.5 -4.629 1 93.56 338 LEU B N 1
ATOM 8810 C CA . LEU B 1 338 ? -20.031 27.078 -4.898 1 93.56 338 LEU B CA 1
ATOM 8811 C C . LEU B 1 338 ? -19.328 27.438 -3.596 1 93.56 338 LEU B C 1
ATOM 8813 O O . LEU B 1 338 ? -18.109 27.234 -3.467 1 93.56 338 LEU B O 1
ATOM 8817 N N . ALA B 1 339 ? -20.031 27.984 -2.727 1 93.44 339 ALA B N 1
ATOM 8818 C CA . ALA B 1 339 ? -19.453 28.328 -1.429 1 93.44 339 ALA B CA 1
ATOM 8819 C C . ALA B 1 339 ? -18.984 27.078 -0.69 1 93.44 339 ALA B C 1
ATOM 8821 O O . ALA B 1 339 ? -17.969 27.125 0.013 1 93.44 339 ALA B O 1
ATOM 8822 N N . ALA B 1 340 ? -19.719 26.047 -0.87 1 93.81 340 ALA B N 1
ATOM 8823 C CA . ALA B 1 340 ? -19.344 24.797 -0.238 1 93.81 340 ALA B CA 1
ATOM 8824 C C . ALA B 1 340 ? -18.031 24.266 -0.818 1 93.81 340 ALA B C 1
ATOM 8826 O O . ALA B 1 340 ? -17.203 23.719 -0.09 1 93.81 340 ALA B O 1
ATOM 8827 N N . ILE B 1 341 ? -17.859 24.438 -2.041 1 92.19 341 ILE B N 1
ATOM 8828 C CA . ILE B 1 341 ? -16.641 24.016 -2.705 1 92.19 341 ILE B CA 1
ATOM 8829 C C . ILE B 1 341 ? -15.461 24.828 -2.182 1 92.19 341 ILE B C 1
ATOM 8831 O O . ILE B 1 341 ? -14.398 24.281 -1.888 1 92.19 341 ILE B O 1
ATOM 8835 N N . VAL B 1 342 ? -15.68 26.062 -2.008 1 90.19 342 VAL B N 1
ATOM 8836 C CA . VAL B 1 342 ? -14.617 26.938 -1.527 1 90.19 342 VAL B CA 1
ATOM 8837 C C . VAL B 1 342 ? -14.305 26.625 -0.068 1 90.19 342 VAL B C 1
ATOM 8839 O O . VAL B 1 342 ? -13.141 26.672 0.348 1 90.19 342 VAL B O 1
ATOM 8842 N N . ALA B 1 343 ? -15.297 26.359 0.667 1 91.25 343 ALA B N 1
ATOM 8843 C CA . ALA B 1 343 ? -15.086 25.969 2.061 1 91.25 343 ALA B CA 1
ATOM 8844 C C . ALA B 1 343 ? -14.273 24.688 2.16 1 91.25 343 ALA B C 1
ATOM 8846 O O . ALA B 1 343 ? -13.383 24.578 3.012 1 91.25 343 ALA B O 1
ATOM 8847 N N . SER B 1 344 ? -14.555 23.766 1.312 1 91.31 344 SER B N 1
ATOM 8848 C CA . SER B 1 344 ? -13.789 22.516 1.277 1 91.31 344 SER B CA 1
ATOM 8849 C C . SER B 1 344 ? -12.336 22.766 0.914 1 91.31 344 SER B C 1
ATOM 8851 O O . SER B 1 344 ? -11.43 22.156 1.48 1 91.31 344 SER B O 1
ATOM 8853 N N . GLN B 1 345 ? -12.148 23.719 0.08 1 86.06 345 GLN B N 1
ATOM 8854 C CA . GLN B 1 345 ? -10.789 24.062 -0.345 1 86.06 345 GLN B CA 1
ATOM 8855 C C . GLN B 1 345 ? -9.977 24.641 0.809 1 86.06 345 GLN B C 1
ATOM 8857 O O . GLN B 1 345 ? -8.789 24.344 0.949 1 86.06 345 GLN B O 1
ATOM 8862 N N . SER B 1 346 ? -10.586 25.406 1.58 1 84.5 346 SER B N 1
ATOM 8863 C CA . SER B 1 346 ? -9.906 26.047 2.705 1 84.5 346 SER B CA 1
ATOM 8864 C C . SER B 1 346 ? -9.422 25 3.709 1 84.5 346 SER B C 1
ATOM 8866 O O . SER B 1 346 ? -8.289 25.078 4.191 1 84.5 346 SER B O 1
ATOM 8868 N N . VAL B 1 347 ? -10.234 24.109 3.936 1 89.06 347 VAL B N 1
ATOM 8869 C CA . VAL B 1 347 ? -9.891 23.094 4.941 1 89.06 347 VAL B CA 1
ATOM 8870 C C . VAL B 1 347 ? -8.859 22.125 4.371 1 89.06 347 VAL B C 1
ATOM 8872 O O . VAL B 1 347 ? -7.965 21.672 5.09 1 89.06 347 VAL B O 1
ATOM 8875 N N . ILE B 1 348 ? -8.938 21.828 3.137 1 88.06 348 ILE B N 1
ATOM 8876 C CA . ILE B 1 348 ? -7.969 20.938 2.49 1 88.06 348 ILE B CA 1
ATOM 8877 C C . ILE B 1 348 ? -6.594 21.594 2.498 1 88.06 348 ILE B C 1
ATOM 8879 O O . ILE B 1 348 ? -5.586 20.953 2.777 1 88.06 348 ILE B O 1
ATOM 8883 N N . SER B 1 349 ? -6.566 22.875 2.203 1 82.69 349 SER B N 1
ATOM 8884 C CA . SER B 1 349 ? -5.309 23.609 2.23 1 82.69 349 SER B CA 1
ATOM 8885 C C . SER B 1 349 ? -4.707 23.625 3.633 1 82.69 349 SER B C 1
ATOM 8887 O O . SER B 1 349 ? -3.494 23.5 3.795 1 82.69 349 SER B O 1
ATOM 8889 N N . ALA B 1 350 ? -5.555 23.844 4.578 1 85.31 350 ALA B N 1
ATOM 8890 C CA . ALA B 1 350 ? -5.09 23.828 5.965 1 85.31 350 ALA B CA 1
ATOM 8891 C C . ALA B 1 350 ? -4.535 22.453 6.328 1 85.31 350 ALA B C 1
ATOM 8893 O O . ALA B 1 350 ? -3.559 22.344 7.074 1 85.31 350 ALA B O 1
ATOM 8894 N N . THR B 1 351 ? -5.164 21.453 5.859 1 89.25 351 THR B N 1
ATOM 8895 C CA . THR B 1 351 ? -4.703 20.094 6.125 1 89.25 351 THR B CA 1
ATOM 8896 C C . THR B 1 351 ? -3.332 19.859 5.496 1 89.25 351 THR B C 1
ATOM 8898 O O . THR B 1 351 ? -2.457 19.25 6.117 1 89.25 351 THR B O 1
ATOM 8901 N N . PHE B 1 352 ? -3.109 20.391 4.258 1 86.12 352 PHE B N 1
ATOM 8902 C CA . PHE B 1 352 ? -1.806 20.266 3.617 1 86.12 352 PHE B CA 1
ATOM 8903 C C . PHE B 1 352 ? -0.729 20.953 4.449 1 86.12 352 PHE B C 1
ATOM 8905 O O . PHE B 1 352 ? 0.362 20.406 4.633 1 86.12 352 PHE B O 1
ATOM 8912 N N . SER B 1 353 ? -1.08 22.047 4.953 1 83.5 353 SER B N 1
ATOM 8913 C CA . SER B 1 353 ? -0.127 22.812 5.758 1 83.5 353 SER B CA 1
ATOM 8914 C C . SER B 1 353 ? 0.219 22.078 7.047 1 83.5 353 SER B C 1
ATOM 8916 O O . SER B 1 353 ? 1.383 22.031 7.449 1 83.5 353 SER B O 1
ATOM 8918 N N . THR B 1 354 ? -0.76 21.547 7.609 1 88.25 354 THR B N 1
ATOM 8919 C CA . THR B 1 354 ? -0.535 20.812 8.859 1 88.25 354 THR B CA 1
ATOM 8920 C C . THR B 1 354 ? 0.291 19.562 8.609 1 88.25 354 THR B C 1
ATOM 8922 O O . THR B 1 354 ? 1.141 19.203 9.43 1 88.25 354 THR B O 1
ATOM 8925 N N . VAL B 1 355 ? 0.056 18.922 7.551 1 88.94 355 VAL B N 1
ATOM 8926 C CA . VAL B 1 355 ? 0.826 17.719 7.215 1 88.94 355 VAL B CA 1
ATOM 8927 C C . VAL B 1 355 ? 2.289 18.094 6.996 1 88.94 355 VAL B C 1
ATOM 8929 O O . VAL B 1 355 ? 3.193 17.391 7.445 1 88.94 355 VAL B O 1
ATOM 8932 N N . LYS B 1 356 ? 2.498 19.203 6.348 1 86 356 LYS B N 1
ATOM 8933 C CA . LYS B 1 356 ? 3.861 19.672 6.117 1 86 356 LYS B CA 1
ATOM 8934 C C . LYS B 1 356 ? 4.57 19.969 7.434 1 86 356 LYS B C 1
ATOM 8936 O O . LYS B 1 356 ? 5.746 19.656 7.598 1 86 356 LYS B O 1
ATOM 8941 N N . GLN B 1 357 ? 3.82 20.531 8.297 1 85.12 357 GLN B N 1
ATOM 8942 C CA . GLN B 1 357 ? 4.395 20.844 9.602 1 85.12 357 GLN B CA 1
ATOM 8943 C C . GLN B 1 357 ? 4.703 19.578 10.391 1 85.12 357 GLN B C 1
ATOM 8945 O O . GLN B 1 357 ? 5.746 19.484 11.047 1 85.12 357 GLN B O 1
ATOM 8950 N N . CYS B 1 358 ? 3.807 18.641 10.305 1 87.31 358 CYS B N 1
ATOM 8951 C CA . CYS B 1 358 ? 4.008 17.391 11.008 1 87.31 358 CYS B CA 1
ATOM 8952 C C . CYS B 1 358 ? 5.211 16.641 10.453 1 87.31 358 CYS B C 1
ATOM 8954 O O . CYS B 1 358 ? 5.98 16.047 11.211 1 87.31 358 CYS B O 1
ATOM 8956 N N . TYR B 1 359 ? 5.316 16.734 9.266 1 84.44 359 TYR B N 1
ATOM 8957 C CA . TYR B 1 359 ? 6.43 16.062 8.602 1 84.44 359 TYR B CA 1
ATOM 8958 C C . TYR B 1 359 ? 7.758 16.703 8.977 1 84.44 359 TYR B C 1
ATOM 8960 O O . TYR B 1 359 ? 8.75 16.016 9.211 1 84.44 359 TYR B O 1
ATOM 8968 N N . ALA B 1 360 ? 7.77 17.953 8.961 1 80.88 360 ALA B N 1
ATOM 8969 C CA . ALA B 1 360 ? 8.992 18.688 9.281 1 80.88 360 ALA B CA 1
ATOM 8970 C C . ALA B 1 360 ? 9.477 18.359 10.688 1 80.88 360 ALA B C 1
ATOM 8972 O O . ALA B 1 360 ? 10.68 18.344 10.945 1 80.88 360 ALA B O 1
ATOM 8973 N N . LEU B 1 361 ? 8.562 18.031 11.531 1 76.56 361 LEU B N 1
ATOM 8974 C CA . LEU B 1 361 ? 8.961 17.75 12.906 1 76.56 361 LEU B CA 1
ATOM 8975 C C . LEU B 1 361 ? 9.148 16.25 13.117 1 76.56 361 LEU B C 1
ATOM 8977 O O . LEU B 1 361 ? 9.289 15.789 14.25 1 76.56 361 LEU B O 1
ATOM 8981 N N . GLY B 1 362 ? 9.047 15.469 12.031 1 80.75 362 GLY B N 1
ATOM 8982 C CA . GLY B 1 362 ? 9.391 14.055 12.039 1 80.75 362 GLY B CA 1
ATOM 8983 C C . GLY B 1 362 ? 8.266 13.172 12.531 1 80.75 362 GLY B C 1
ATOM 8984 O O . GLY B 1 362 ? 8.5 12.07 13.023 1 80.75 362 GLY B O 1
ATOM 8985 N N . CYS B 1 363 ? 7.074 13.633 12.477 1 87.56 363 CYS B N 1
ATOM 8986 C CA . CYS B 1 363 ? 5.965 12.875 13.039 1 87.56 363 CYS B CA 1
ATOM 8987 C C . CYS B 1 363 ? 5.062 12.328 11.938 1 87.56 363 CYS B C 1
ATOM 8989 O O . CYS B 1 363 ? 3.986 11.797 12.211 1 87.56 363 CYS B O 1
ATOM 8991 N N . PHE B 1 364 ? 5.402 12.547 10.758 1 89.75 364 PHE B N 1
ATOM 8992 C CA . PHE B 1 364 ? 4.602 12.062 9.633 1 89.75 364 PHE B CA 1
ATOM 8993 C C . PHE B 1 364 ? 5.496 11.461 8.555 1 89.75 364 PHE B C 1
ATOM 8995 O O . PHE B 1 364 ? 6.617 11.922 8.344 1 89.75 364 PHE B O 1
ATOM 9002 N N . PRO B 1 365 ? 4.996 10.453 7.898 1 88.56 365 PRO B N 1
ATOM 9003 C CA . PRO B 1 365 ? 5.793 9.836 6.832 1 88.56 365 PRO B CA 1
ATOM 9004 C C . PRO B 1 365 ? 6.117 10.82 5.707 1 88.56 365 PRO B C 1
ATOM 9006 O O . PRO B 1 365 ? 5.406 11.805 5.516 1 88.56 365 PRO B O 1
ATOM 9009 N N . ARG B 1 366 ? 7.086 10.5 5.008 1 85.88 366 ARG B N 1
ATOM 9010 C CA . ARG B 1 366 ? 7.602 11.398 3.975 1 85.88 366 ARG B CA 1
ATOM 9011 C C . ARG B 1 366 ? 6.633 11.492 2.797 1 85.88 366 ARG B C 1
ATOM 9013 O O . ARG B 1 366 ? 6.164 10.469 2.293 1 85.88 366 ARG B O 1
ATOM 9020 N N . VAL B 1 367 ? 6.258 12.664 2.475 1 82.12 367 VAL B N 1
ATOM 9021 C CA . VAL B 1 367 ? 5.387 12.93 1.334 1 82.12 367 VAL B CA 1
ATOM 9022 C C . VAL B 1 367 ? 6.016 14.008 0.449 1 82.12 367 VAL B C 1
ATOM 9024 O O . VAL B 1 367 ? 6.852 14.789 0.908 1 82.12 367 VAL B O 1
ATOM 9027 N N . LYS B 1 368 ? 5.742 13.938 -0.801 1 75.06 368 LYS B N 1
ATOM 9028 C CA . LYS B 1 368 ? 6.25 14.953 -1.727 1 75.06 368 LYS B CA 1
ATOM 9029 C C . LYS B 1 368 ? 5.43 16.234 -1.644 1 75.06 368 LYS B C 1
ATOM 9031 O O . LYS B 1 368 ? 4.207 16.203 -1.786 1 75.06 368 LYS B O 1
ATOM 9036 N N . VAL B 1 369 ? 6.102 17.312 -1.277 1 74.88 369 VAL B N 1
ATOM 9037 C CA . VAL B 1 369 ? 5.449 18.609 -1.186 1 74.88 369 VAL B CA 1
ATOM 9038 C C . VAL B 1 369 ? 5.73 19.422 -2.449 1 74.88 369 VAL B C 1
ATOM 9040 O O . VAL B 1 369 ? 6.891 19.578 -2.846 1 74.88 369 VAL B O 1
ATOM 9043 N N . VAL B 1 370 ? 4.742 19.703 -3.232 1 72.38 370 VAL B N 1
ATOM 9044 C CA . VAL B 1 370 ? 4.883 20.516 -4.438 1 72.38 370 VAL B CA 1
ATOM 9045 C C . VAL B 1 370 ? 4.371 21.922 -4.172 1 72.38 370 VAL B C 1
ATOM 9047 O O . VAL B 1 370 ? 3.318 22.109 -3.555 1 72.38 370 VAL B O 1
ATOM 9050 N N . HIS B 1 371 ? 5.266 22.875 -4.41 1 63.09 371 HIS B N 1
ATOM 9051 C CA . HIS B 1 371 ? 4.84 24.266 -4.254 1 63.09 371 HIS B CA 1
ATOM 9052 C C . HIS B 1 371 ? 4.328 24.828 -5.574 1 63.09 371 HIS B C 1
ATOM 9054 O O . HIS B 1 371 ? 5.047 24.828 -6.574 1 63.09 371 HIS B O 1
ATOM 9060 N N . LYS B 1 372 ? 3.105 24.797 -5.906 1 56.03 372 LYS B N 1
ATOM 9061 C CA . LYS B 1 372 ? 2.562 25.234 -7.188 1 56.03 372 LYS B CA 1
ATOM 9062 C C . LYS B 1 372 ? 2.691 26.75 -7.352 1 56.03 372 LYS B C 1
ATOM 9064 O O . LYS B 1 372 ? 2.898 27.234 -8.461 1 56.03 372 LYS B O 1
ATOM 9069 N N . ALA B 1 373 ? 2.051 27.625 -6.543 1 53.16 373 ALA B N 1
ATOM 9070 C CA . ALA B 1 373 ? 1.97 29.016 -6.941 1 53.16 373 ALA B CA 1
ATOM 9071 C C . ALA B 1 373 ? 3.076 29.844 -6.285 1 53.16 373 ALA B C 1
ATOM 9073 O O . ALA B 1 373 ? 3.303 29.734 -5.078 1 53.16 373 ALA B O 1
ATOM 9074 N N . ARG B 1 374 ? 3.986 30.281 -7.219 1 46.72 374 ARG B N 1
ATOM 9075 C CA . ARG B 1 374 ? 5.004 31.25 -6.824 1 46.72 374 ARG B CA 1
ATOM 9076 C C . ARG B 1 374 ? 4.387 32.406 -6.066 1 46.72 374 ARG B C 1
ATOM 9078 O O . ARG B 1 374 ? 5.012 32.969 -5.168 1 46.72 374 ARG B O 1
ATOM 9085 N N . TRP B 1 375 ? 3.219 32.781 -6.617 1 43.94 375 TRP B N 1
ATOM 9086 C CA . TRP B 1 375 ? 2.695 34.094 -6.164 1 43.94 375 TRP B CA 1
ATOM 9087 C C . TRP B 1 375 ? 2.068 33.938 -4.777 1 43.94 375 TRP B C 1
ATOM 9089 O O . TRP B 1 375 ? 1.955 34.938 -4.051 1 43.94 375 TRP B O 1
ATOM 9099 N N . VAL B 1 376 ? 1.353 32.969 -4.645 1 49.06 376 VAL B N 1
ATOM 9100 C CA . VAL B 1 376 ? 0.764 32.875 -3.312 1 49.06 376 VAL B CA 1
ATOM 9101 C C . VAL B 1 376 ? 1.673 32.062 -2.4 1 49.06 376 VAL B C 1
ATOM 9103 O O . VAL B 1 376 ? 1.904 30.891 -2.646 1 49.06 376 VAL B O 1
ATOM 9106 N N . ARG B 1 377 ? 2.412 32.75 -1.758 1 48.97 377 ARG B N 1
ATOM 9107 C CA . ARG B 1 377 ? 3.375 32.25 -0.776 1 48.97 377 ARG B CA 1
ATOM 9108 C C . ARG B 1 377 ? 2.766 31.172 0.093 1 48.97 377 ARG B C 1
ATOM 9110 O O . ARG B 1 377 ? 1.671 31.328 0.636 1 48.97 377 ARG B O 1
ATOM 9117 N N . GLY B 1 378 ? 3.096 29.875 -0.1 1 57.25 378 GLY B N 1
ATOM 9118 C CA . GLY B 1 378 ? 2.816 28.938 0.981 1 57.25 378 GLY B CA 1
ATOM 9119 C C . GLY B 1 378 ? 1.854 27.844 0.584 1 57.25 378 GLY B C 1
ATOM 9120 O O . GLY B 1 378 ? 1.473 27.016 1.415 1 57.25 378 GLY B O 1
ATOM 9121 N N . GLN B 1 379 ? 1.252 28.078 -0.662 1 64.19 379 GLN B N 1
ATOM 9122 C CA . GLN B 1 379 ? 0.287 27.016 -0.924 1 64.19 379 GLN B CA 1
ATOM 9123 C C . GLN B 1 379 ? 0.99 25.703 -1.247 1 64.19 379 GLN B C 1
ATOM 9125 O O . GLN B 1 379 ? 1.84 25.641 -2.139 1 64.19 379 GLN B O 1
ATOM 9130 N N . VAL B 1 380 ? 0.808 24.875 -0.357 1 75.31 380 VAL B N 1
ATOM 9131 C CA . VAL B 1 380 ? 1.442 23.562 -0.428 1 75.31 380 VAL B CA 1
ATOM 9132 C C . VAL B 1 380 ? 0.455 22.547 -0.989 1 75.31 380 VAL B C 1
ATOM 9134 O O . VAL B 1 380 ? -0.738 22.594 -0.683 1 75.31 380 VAL B O 1
ATOM 9137 N N . TYR B 1 381 ? 0.804 21.953 -2.033 1 80.19 381 TYR B N 1
ATOM 9138 C CA . TYR B 1 381 ? 0 20.859 -2.574 1 80.19 381 TYR B CA 1
ATOM 9139 C C . TYR B 1 381 ? 0.695 19.531 -2.375 1 80.19 381 TYR B C 1
ATOM 9141 O O . TYR B 1 381 ? 1.88 19.375 -2.684 1 80.19 381 TYR B O 1
ATOM 9149 N N . ILE B 1 382 ? 0.024 18.672 -1.744 1 86.19 382 ILE B N 1
ATOM 9150 C CA . ILE B 1 382 ? 0.517 17.328 -1.533 1 86.19 382 ILE B CA 1
ATOM 9151 C C . ILE B 1 382 ? -0.388 16.328 -2.254 1 86.19 382 ILE B C 1
ATOM 9153 O O . ILE B 1 382 ? -1.453 15.961 -1.747 1 86.19 382 ILE B O 1
ATOM 9157 N N . PRO B 1 383 ? -0.023 15.812 -3.324 1 84.19 383 PRO B N 1
ATOM 9158 C CA . PRO B 1 383 ? -0.893 14.984 -4.164 1 84.19 383 PRO B CA 1
ATOM 9159 C C . PRO B 1 383 ? -1.348 13.703 -3.461 1 84.19 383 PRO B C 1
ATOM 9161 O O . PRO B 1 383 ? -2.508 13.305 -3.588 1 84.19 383 PRO B O 1
ATOM 9164 N N . GLU B 1 384 ? -0.462 13.023 -2.803 1 84.81 384 GLU B N 1
ATOM 9165 C CA . GLU B 1 384 ? -0.819 11.766 -2.145 1 84.81 384 GLU B CA 1
ATOM 9166 C C . GLU B 1 384 ? -1.919 11.984 -1.108 1 84.81 384 GLU B C 1
ATOM 9168 O O . GLU B 1 384 ? -2.852 11.188 -1.009 1 84.81 384 GLU B O 1
ATOM 9173 N N . ILE B 1 385 ? -1.795 13.031 -0.404 1 89.31 385 ILE B N 1
ATOM 9174 C CA . ILE B 1 385 ? -2.781 13.328 0.63 1 89.31 385 ILE B CA 1
ATOM 9175 C C . ILE B 1 385 ? -4.098 13.75 -0.017 1 89.31 385 ILE B C 1
ATOM 9177 O O . ILE B 1 385 ? -5.176 13.43 0.489 1 89.31 385 ILE B O 1
ATOM 9181 N N . ASN B 1 386 ? -4.047 14.43 -1.125 1 90.44 386 ASN B N 1
ATOM 9182 C CA . ASN B 1 386 ? -5.246 14.828 -1.851 1 90.44 386 ASN B CA 1
ATOM 9183 C C . ASN B 1 386 ? -6.078 13.617 -2.264 1 90.44 386 ASN B C 1
ATOM 9185 O O . ASN B 1 386 ? -7.297 13.609 -2.082 1 90.44 386 ASN B O 1
ATOM 9189 N N . TRP B 1 387 ? -5.449 12.672 -2.68 1 88.12 387 TRP B N 1
ATOM 9190 C CA . TRP B 1 387 ? -6.168 11.484 -3.133 1 88.12 387 TRP B CA 1
ATOM 9191 C C . TRP B 1 387 ? -6.719 10.695 -1.949 1 88.12 387 TRP B C 1
ATOM 9193 O O . TRP B 1 387 ? -7.82 10.148 -2.02 1 88.12 387 TRP B O 1
ATOM 9203 N N . VAL B 1 388 ? -5.961 10.625 -0.936 1 89.62 388 VAL B N 1
ATOM 9204 C CA . VAL B 1 388 ? -6.434 9.93 0.258 1 89.62 388 VAL B CA 1
ATOM 9205 C C . VAL B 1 388 ? -7.66 10.641 0.82 1 89.62 388 VAL B C 1
ATOM 9207 O O . VAL B 1 388 ? -8.641 10 1.195 1 89.62 388 VAL B O 1
ATOM 9210 N N . LEU B 1 389 ? -7.609 11.938 0.853 1 94.31 389 LEU B N 1
ATOM 9211 C CA . LEU B 1 389 ? -8.742 12.719 1.343 1 94.31 389 LEU B CA 1
ATOM 9212 C C . LEU B 1 389 ? -9.961 12.523 0.451 1 94.31 389 LEU B C 1
ATOM 9214 O O . LEU B 1 389 ? -11.094 12.445 0.944 1 94.31 389 LEU B O 1
ATOM 9218 N N . MET B 1 390 ? -9.742 12.477 -0.868 1 94.25 390 MET B N 1
ATOM 9219 C CA . MET B 1 390 ? -10.852 12.273 -1.801 1 94.25 390 MET B CA 1
ATOM 9220 C C . MET B 1 390 ? -11.547 10.938 -1.536 1 94.25 390 MET B C 1
ATOM 9222 O O . MET B 1 390 ? -12.773 10.891 -1.407 1 94.25 390 MET B O 1
ATOM 9226 N N . ILE B 1 391 ? -10.727 9.891 -1.374 1 90.56 391 ILE B N 1
ATOM 9227 C CA . ILE B 1 391 ? -11.289 8.555 -1.189 1 90.56 391 ILE B CA 1
ATOM 9228 C C . ILE B 1 391 ? -12.047 8.492 0.136 1 90.56 391 ILE B C 1
ATOM 9230 O O . ILE B 1 391 ? -13.164 7.969 0.198 1 90.56 391 ILE B O 1
ATOM 9234 N N . LEU B 1 392 ? -11.469 9.016 1.16 1 92 392 LEU B N 1
ATOM 9235 C CA . LEU B 1 392 ? -12.094 8.969 2.475 1 92 392 LEU B CA 1
ATOM 9236 C C . LEU B 1 392 ? -13.352 9.828 2.506 1 92 392 LEU B C 1
ATOM 9238 O O . LEU B 1 392 ? -14.359 9.445 3.111 1 92 392 LEU B O 1
ATOM 9242 N N . SER B 1 393 ? -13.328 11.016 1.897 1 95.44 393 SER B N 1
ATOM 9243 C CA . SER B 1 393 ? -14.5 11.875 1.85 1 95.44 393 SER B CA 1
ATOM 9244 C C . SER B 1 393 ? -15.641 11.219 1.075 1 95.44 393 SER B C 1
ATOM 9246 O O . SER B 1 393 ? -16.812 11.344 1.449 1 95.44 393 SER B O 1
ATOM 9248 N N . LEU B 1 394 ? -15.273 10.547 -0.033 1 92.56 394 LEU B N 1
ATOM 9249 C CA . LEU B 1 394 ? -16.281 9.828 -0.81 1 92.56 394 LEU B CA 1
ATOM 9250 C C . LEU B 1 394 ? -16.875 8.672 -0.005 1 92.56 394 LEU B C 1
ATOM 9252 O O . LEU B 1 394 ? -18.078 8.445 -0.028 1 92.56 394 LEU B O 1
ATOM 9256 N N . ALA B 1 395 ? -16 7.996 0.711 1 88.69 395 ALA B N 1
ATOM 9257 C CA . ALA B 1 395 ? -16.453 6.871 1.529 1 88.69 395 ALA B CA 1
ATOM 9258 C C . ALA B 1 395 ? -17.422 7.332 2.607 1 88.69 395 ALA B C 1
ATOM 9260 O O . ALA B 1 395 ? -18.438 6.672 2.859 1 88.69 395 ALA B O 1
ATOM 9261 N N . VAL B 1 396 ? -17.172 8.438 3.182 1 91.19 396 VAL B N 1
ATOM 9262 C CA . VAL B 1 396 ? -18.031 8.953 4.242 1 91.19 396 VAL B CA 1
ATOM 9263 C C . VAL B 1 396 ? -19.344 9.445 3.65 1 91.19 396 VAL B C 1
ATOM 9265 O O . VAL B 1 396 ? -20.422 9.266 4.25 1 91.19 396 VAL B O 1
ATOM 9268 N N . THR B 1 397 ? -19.297 10.07 2.49 1 91.38 397 THR B N 1
ATOM 9269 C CA . THR B 1 397 ? -20.5 10.586 1.847 1 91.38 397 THR B CA 1
ATOM 9270 C C . THR B 1 397 ? -21.438 9.445 1.46 1 91.38 397 THR B C 1
ATOM 9272 O O . THR B 1 397 ? -22.641 9.523 1.689 1 91.38 397 THR B O 1
ATOM 9275 N N . VAL B 1 398 ? -20.797 8.398 0.951 1 84.75 398 VAL B N 1
ATOM 9276 C CA . VAL B 1 398 ? -21.609 7.258 0.524 1 84.75 398 VAL B CA 1
ATOM 9277 C C . VAL B 1 398 ? -22.047 6.449 1.742 1 84.75 398 VAL B C 1
ATOM 9279 O O . VAL B 1 398 ? -23.141 5.887 1.762 1 84.75 398 VAL B O 1
ATOM 9282 N N . GLY B 1 399 ? -21.234 6.363 2.727 1 80 399 GLY B N 1
ATOM 9283 C CA . GLY B 1 399 ? -21.531 5.582 3.918 1 80 399 GLY B CA 1
ATOM 9284 C C . GLY B 1 399 ? -22.656 6.172 4.754 1 80 399 GLY B C 1
ATOM 9285 O O . GLY B 1 399 ? -23.562 5.457 5.184 1 80 399 GLY B O 1
ATOM 9286 N N . PHE B 1 400 ? -22.719 7.375 5.074 1 79.75 400 PHE B N 1
ATOM 9287 C CA . PHE B 1 400 ? -23.719 8 5.93 1 79.75 400 PHE B CA 1
ATOM 9288 C C . PHE B 1 400 ? -24.984 8.32 5.141 1 79.75 400 PHE B C 1
ATOM 9290 O O . PHE B 1 400 ? -26.094 8.039 5.602 1 79.75 400 PHE B O 1
ATOM 9297 N N . ARG B 1 401 ? -24.922 8.805 3.922 1 76.5 401 ARG B N 1
ATOM 9298 C CA . ARG B 1 401 ? -26.031 9.172 3.041 1 76.5 401 ARG B CA 1
ATOM 9299 C C . ARG B 1 401 ? -26.875 10.273 3.664 1 76.5 401 ARG B C 1
ATOM 9301 O O . ARG B 1 401 ? -27.609 10.969 2.961 1 76.5 401 ARG B O 1
ATOM 9308 N N . ASP B 1 402 ? -26.734 10.391 5.109 1 82.44 402 ASP B N 1
ATOM 9309 C CA . ASP B 1 402 ? -27.531 11.391 5.824 1 82.44 402 ASP B CA 1
ATOM 9310 C C . ASP B 1 402 ? -26.625 12.469 6.422 1 82.44 402 ASP B C 1
ATOM 9312 O O . ASP B 1 402 ? -25.609 12.172 7.035 1 82.44 402 ASP B O 1
ATOM 9316 N N . THR B 1 403 ? -27.141 13.781 6.27 1 86.81 403 THR B N 1
ATOM 9317 C CA . THR B 1 403 ? -26.375 14.93 6.715 1 86.81 403 THR B CA 1
ATOM 9318 C C . THR B 1 403 ? -26.391 15.047 8.234 1 86.81 403 THR B C 1
ATOM 9320 O O . THR B 1 403 ? -25.469 15.586 8.836 1 86.81 403 THR B O 1
ATOM 9323 N N . ASN B 1 404 ? -27.406 14.523 8.883 1 87.25 404 ASN B N 1
ATOM 9324 C CA . ASN B 1 404 ? -27.5 14.648 10.336 1 87.25 404 ASN B CA 1
ATOM 9325 C C . ASN B 1 404 ? -26.438 13.805 11.039 1 87.25 404 ASN B C 1
ATOM 9327 O O . ASN B 1 404 ? -25.766 14.281 11.961 1 87.25 404 ASN B O 1
ATOM 9331 N N . ARG B 1 405 ? -26.25 12.641 10.547 1 88.75 405 ARG B N 1
ATOM 9332 C CA . ARG B 1 405 ? -25.25 11.781 11.148 1 88.75 405 ARG B CA 1
ATOM 9333 C C . ARG B 1 405 ? -23.844 12.281 10.836 1 88.75 405 ARG B C 1
ATOM 9335 O O . ARG B 1 405 ? -22.938 12.188 11.68 1 88.75 405 ARG B O 1
ATOM 9342 N N . LEU B 1 406 ? -23.75 12.836 9.719 1 90.94 406 LEU B N 1
ATOM 9343 C CA . LEU B 1 406 ? -22.453 13.414 9.32 1 90.94 406 LEU B CA 1
ATOM 9344 C C . LEU B 1 406 ? -22.125 14.641 10.164 1 90.94 406 LEU B C 1
ATOM 9346 O O . LEU B 1 406 ? -20.969 14.852 10.531 1 90.94 406 LEU B O 1
ATOM 9350 N N . ALA B 1 407 ? -23.109 15.375 10.5 1 91.56 407 ALA B N 1
ATOM 9351 C CA . ALA B 1 407 ? -22.922 16.562 11.32 1 91.56 407 ALA B CA 1
ATOM 9352 C C . ALA B 1 407 ? -22.5 16.203 12.742 1 91.56 407 ALA B C 1
ATOM 9354 O O . ALA B 1 407 ? -21.703 16.922 13.359 1 91.56 407 ALA B O 1
ATOM 9355 N N . ASN B 1 408 ? -23 15.102 13.188 1 90.88 408 ASN B N 1
ATOM 9356 C CA . ASN B 1 408 ? -22.594 14.641 14.508 1 90.88 408 ASN B CA 1
ATOM 9357 C C . ASN B 1 408 ? -21.109 14.266 14.523 1 90.88 408 ASN B C 1
ATOM 9359 O O . ASN B 1 408 ? -20.391 14.594 15.477 1 90.88 408 ASN B O 1
ATOM 9363 N N . ALA B 1 409 ? -20.766 13.648 13.508 1 92.25 409 ALA B N 1
ATOM 9364 C CA . ALA B 1 409 ? -19.359 13.281 13.406 1 92.25 409 ALA B CA 1
ATOM 9365 C C . ALA B 1 409 ? -18.469 14.516 13.258 1 92.25 409 ALA B C 1
ATOM 9367 O O . ALA B 1 409 ? -17.469 14.656 13.953 1 92.25 409 ALA B O 1
ATOM 9368 N N . TYR B 1 410 ? -18.891 15.391 12.406 1 92.69 410 TYR B N 1
ATOM 9369 C CA . TYR B 1 410 ? -18.172 16.625 12.156 1 92.69 410 TYR B CA 1
ATOM 9370 C C . TYR B 1 410 ? -18.078 17.469 13.422 1 92.69 410 TYR B C 1
ATOM 9372 O O . TYR B 1 410 ? -16.984 17.938 13.781 1 92.69 410 TYR B O 1
ATOM 9380 N N . GLY B 1 411 ? -19.109 17.516 14.18 1 91.88 411 GLY B N 1
ATOM 9381 C CA . GLY B 1 411 ? -19.141 18.297 15.406 1 91.88 411 GLY B CA 1
ATOM 9382 C C . GLY B 1 411 ? -18.266 17.734 16.5 1 91.88 411 GLY B C 1
ATOM 9383 O O . GLY B 1 411 ? -17.578 18.484 17.203 1 91.88 411 GLY B O 1
ATOM 9384 N N . SER B 1 412 ? -18.266 16.5 16.562 1 92.88 412 SER B N 1
ATOM 9385 C CA . SER B 1 412 ? -17.453 15.883 17.609 1 92.88 412 SER B CA 1
ATOM 9386 C C . SER B 1 412 ? -15.961 16.141 17.375 1 92.88 412 SER B C 1
ATOM 9388 O O . SER B 1 412 ? -15.227 16.438 18.328 1 92.88 412 SER B O 1
ATOM 9390 N N . ALA B 1 413 ? -15.547 16.125 16.203 1 94 413 ALA B N 1
ATOM 9391 C CA . ALA B 1 413 ? -14.141 16.359 15.867 1 94 413 ALA B CA 1
ATOM 9392 C C . ALA B 1 413 ? -13.773 17.828 16.109 1 94 413 ALA B C 1
ATOM 9394 O O . ALA B 1 413 ? -12.711 18.125 16.672 1 94 413 ALA B O 1
ATOM 9395 N N . CYS B 1 414 ? -14.617 18.688 15.789 1 93.25 414 CYS B N 1
ATOM 9396 C CA . CYS B 1 414 ? -14.352 20.109 15.953 1 93.25 414 CYS B CA 1
ATOM 9397 C C . CYS B 1 414 ? -14.305 20.5 17.422 1 93.25 414 CYS B C 1
ATOM 9399 O O . CYS B 1 414 ? -13.461 21.281 17.844 1 93.25 414 CYS B O 1
ATOM 9401 N N . MET B 1 415 ? -15.219 19.922 18.203 1 94.75 415 MET B N 1
ATOM 9402 C CA . MET B 1 415 ? -15.25 20.219 19.641 1 94.75 415 MET B CA 1
ATOM 9403 C C . MET B 1 415 ? -13.977 19.719 20.312 1 94.75 415 MET B C 1
ATOM 9405 O O . MET B 1 415 ? -13.406 20.422 21.156 1 94.75 415 MET B O 1
ATOM 9409 N N . ALA B 1 416 ? -13.578 18.594 19.875 1 94.44 416 ALA B N 1
ATOM 9410 C CA . ALA B 1 416 ? -12.352 18.047 20.453 1 94.44 416 ALA B CA 1
ATOM 9411 C C . ALA B 1 416 ? -11.141 18.891 20.078 1 94.44 416 ALA B C 1
ATOM 9413 O O . ALA B 1 416 ? -10.258 19.109 20.906 1 94.44 416 ALA B O 1
ATOM 9414 N N . LEU B 1 417 ? -11.094 19.359 18.891 1 94.44 417 LEU B N 1
ATOM 9415 C CA . LEU B 1 417 ? -9.977 20.172 18.422 1 94.44 417 LEU B CA 1
ATOM 9416 C C . LEU B 1 417 ? -9.93 21.5 19.156 1 94.44 417 LEU B C 1
ATOM 9418 O O . LEU B 1 417 ? -8.859 21.969 19.547 1 94.44 417 LEU B O 1
ATOM 9422 N N . THR B 1 418 ? -11.094 22.109 19.344 1 94.75 418 THR B N 1
ATOM 9423 C CA . THR B 1 418 ? -11.148 23.375 20.062 1 94.75 418 THR B CA 1
ATOM 9424 C C . THR B 1 418 ? -10.664 23.203 21.5 1 94.75 418 THR B C 1
ATOM 9426 O O . THR B 1 418 ? -10.016 24.094 22.047 1 94.75 418 THR B O 1
ATOM 9429 N N . PHE B 1 419 ? -10.977 22.094 21.984 1 95.44 419 PHE B N 1
ATOM 9430 C CA . PHE B 1 419 ? -10.539 21.812 23.359 1 95.44 419 PHE B CA 1
ATOM 9431 C C . PHE B 1 419 ? -9.031 21.641 23.422 1 95.44 419 PHE B C 1
ATOM 9433 O O . PHE B 1 419 ? -8.375 22.172 24.328 1 95.44 419 PHE B O 1
ATOM 9440 N N . VAL B 1 420 ? -8.461 20.953 22.484 1 95.31 420 VAL B N 1
ATOM 9441 C CA . VAL B 1 420 ? -7.02 20.734 22.438 1 95.31 420 VAL B CA 1
ATOM 9442 C C . VAL B 1 420 ? -6.309 22.078 22.234 1 95.31 420 VAL B C 1
ATOM 9444 O O . VAL B 1 420 ? -5.285 22.344 22.875 1 95.31 420 VAL B O 1
ATOM 9447 N N . SER B 1 421 ? -6.863 22.891 21.406 1 94.38 421 SER B N 1
ATOM 9448 C CA . SER B 1 421 ? -6.281 24.219 21.172 1 94.38 421 SER B CA 1
ATOM 9449 C C . SER B 1 421 ? -6.312 25.062 22.438 1 94.38 421 SER B C 1
ATOM 9451 O O . SER B 1 421 ? -5.395 25.859 22.688 1 94.38 421 SER B O 1
ATOM 9453 N N . THR B 1 422 ? -7.344 24.906 23.234 1 96.19 422 THR B N 1
ATOM 9454 C CA . THR B 1 422 ? -7.434 25.641 24.484 1 96.19 422 THR B CA 1
ATOM 9455 C C . THR B 1 422 ? -6.352 25.203 25.469 1 96.19 422 THR B C 1
ATOM 9457 O O . THR B 1 422 ? -5.719 26.031 26.125 1 96.19 422 THR B O 1
ATOM 9460 N N . LEU B 1 423 ? -6.094 23.953 25.453 1 95.38 423 LEU B N 1
ATOM 9461 C CA . LEU B 1 423 ? -5.059 23.438 26.328 1 95.38 423 LEU B CA 1
ATOM 9462 C C . LEU B 1 423 ? -3.678 23.906 25.891 1 95.38 423 LEU B C 1
ATOM 9464 O O . LEU B 1 423 ? -2.869 24.344 26.719 1 95.38 423 LEU B O 1
ATOM 9468 N N . LEU B 1 424 ? -3.414 23.922 24.688 1 93.75 424 LEU B N 1
ATOM 9469 C CA . LEU B 1 424 ? -2.111 24.328 24.156 1 93.75 424 LEU B CA 1
ATOM 9470 C C . LEU B 1 424 ? -1.907 25.828 24.312 1 93.75 424 LEU B C 1
ATOM 9472 O O . LEU B 1 424 ? -0.813 26.281 24.656 1 93.75 424 LEU B O 1
ATOM 9476 N N . THR B 1 425 ? -2.957 26.578 24.062 1 94.69 425 THR B N 1
ATOM 9477 C CA . THR B 1 425 ? -2.854 28.031 24.203 1 94.69 425 THR B CA 1
ATOM 9478 C C . THR B 1 425 ? -2.605 28.422 25.656 1 94.69 425 THR B C 1
ATOM 9480 O O . THR B 1 425 ? -1.888 29.391 25.922 1 94.69 425 THR B O 1
ATOM 9483 N N . SER B 1 426 ? -3.184 27.688 26.531 1 94.69 426 SER B N 1
ATOM 9484 C CA . SER B 1 426 ? -2.953 27.969 27.938 1 94.69 426 SER B CA 1
ATOM 9485 C C . SER B 1 426 ? -1.484 27.797 28.312 1 94.69 426 SER B C 1
ATOM 9487 O O . SER B 1 426 ? -0.931 28.578 29.078 1 94.69 426 SER B O 1
ATOM 9489 N N . LEU B 1 427 ? -0.866 26.812 27.719 1 91.94 427 LEU B N 1
ATOM 9490 C CA . LEU B 1 427 ? 0.555 26.594 27.969 1 91.94 427 LEU B CA 1
ATOM 9491 C C . LEU B 1 427 ? 1.394 27.703 27.328 1 91.94 427 LEU B C 1
ATOM 9493 O O . LEU B 1 427 ? 2.422 28.094 27.875 1 91.94 427 LEU B O 1
ATOM 9497 N N . VAL B 1 428 ? 0.959 28.234 26.25 1 91.12 428 VAL B N 1
ATOM 9498 C CA . VAL B 1 428 ? 1.669 29.312 25.562 1 91.12 428 VAL B CA 1
ATOM 9499 C C . VAL B 1 428 ? 1.566 30.594 26.391 1 91.12 428 VAL B C 1
ATOM 9501 O O . VAL B 1 428 ? 2.537 31.344 26.5 1 91.12 428 VAL B O 1
ATOM 9504 N N . ILE B 1 429 ? 0.391 30.812 26.953 1 91.88 429 ILE B N 1
ATOM 9505 C CA . ILE B 1 429 ? 0.186 32 27.766 1 91.88 429 ILE B CA 1
ATOM 9506 C C . ILE B 1 429 ? 1.133 31.984 28.969 1 91.88 429 ILE B C 1
ATOM 9508 O O . ILE B 1 429 ? 1.711 33 29.328 1 91.88 429 ILE B O 1
ATOM 9512 N N . TYR B 1 430 ? 1.32 30.828 29.406 1 89.5 430 TYR B N 1
ATOM 9513 C CA . TYR B 1 430 ? 2.162 30.703 30.594 1 89.5 430 TYR B CA 1
ATOM 9514 C C . TYR B 1 430 ? 3.639 30.672 30.203 1 89.5 430 TYR B C 1
ATOM 9516 O O . TYR B 1 430 ? 4.434 31.469 30.734 1 89.5 430 TYR B O 1
ATOM 9524 N N . PHE B 1 431 ? 4.098 29.891 29.297 1 86.25 431 PHE B N 1
ATOM 9525 C CA . PHE B 1 431 ? 5.504 29.625 29.016 1 86.25 431 PHE B CA 1
ATOM 9526 C C . PHE B 1 431 ? 6.066 30.641 28.031 1 86.25 431 PHE B C 1
ATOM 9528 O O . PHE B 1 431 ? 7.242 31.016 28.125 1 86.25 431 PHE B O 1
ATOM 9535 N N . VAL B 1 432 ? 5.336 31.078 27.141 1 85.69 432 VAL B N 1
ATOM 9536 C CA . VAL B 1 432 ? 5.859 31.922 26.062 1 85.69 432 VAL B CA 1
ATOM 9537 C C . VAL B 1 432 ? 5.59 33.375 26.391 1 85.69 432 VAL B C 1
ATOM 9539 O O . VAL B 1 432 ? 6.516 34.219 26.375 1 85.69 432 VAL B O 1
ATOM 9542 N N . TRP B 1 433 ? 4.23 33.656 26.719 1 86.88 433 TRP B N 1
ATOM 9543 C CA . TRP B 1 433 ? 3.887 35.031 27 1 86.88 433 TRP B CA 1
ATOM 9544 C C . TRP B 1 433 ? 4.305 35.438 28.406 1 86.88 433 TRP B C 1
ATOM 9546 O O . TRP B 1 433 ? 4.223 36.625 28.781 1 86.88 433 TRP B O 1
ATOM 9556 N N . ASN B 1 434 ? 4.816 34.5 29.219 1 84.69 434 ASN B N 1
ATOM 9557 C CA . ASN B 1 434 ? 5.297 34.719 30.578 1 84.69 434 ASN B CA 1
ATOM 9558 C C . ASN B 1 434 ? 4.258 35.469 31.422 1 84.69 434 ASN B C 1
ATOM 9560 O O . ASN B 1 434 ? 4.586 36.438 32.094 1 84.69 434 ASN B O 1
ATOM 9564 N N . GLN B 1 435 ? 3.053 35.062 31.141 1 87.44 435 GLN B N 1
ATOM 9565 C CA . GLN B 1 435 ? 1.984 35.625 31.969 1 87.44 435 GLN B CA 1
ATOM 9566 C C . GLN B 1 435 ? 1.796 34.781 33.25 1 87.44 435 GLN B C 1
ATOM 9568 O O . GLN B 1 435 ? 2.365 33.688 33.375 1 87.44 435 GLN B O 1
ATOM 9573 N N . SER B 1 436 ? 1.099 35.281 34.25 1 88.19 436 SER B N 1
ATOM 9574 C CA . SER B 1 436 ? 0.949 34.625 35.531 1 88.19 436 SER B CA 1
ATOM 9575 C C . SER B 1 436 ? 0.205 33.312 35.406 1 88.19 436 SER B C 1
ATOM 9577 O O . SER B 1 436 ? -0.567 33.094 34.469 1 88.19 436 SER B O 1
ATOM 9579 N N . LEU B 1 437 ? 0.554 32.375 36.156 1 88.69 437 LEU B N 1
ATOM 9580 C CA . LEU B 1 437 ? -0.104 31.062 36.219 1 88.69 437 LEU B CA 1
ATOM 9581 C C . LEU B 1 437 ? -1.596 31.219 36.469 1 88.69 437 LEU B C 1
ATOM 9583 O O . LEU B 1 437 ? -2.408 30.438 36 1 88.69 437 LEU B O 1
ATOM 9587 N N . PHE B 1 438 ? -1.882 32.25 37.188 1 91.75 438 PHE B N 1
ATOM 9588 C CA . PHE B 1 438 ? -3.279 32.5 37.5 1 91.75 438 PHE B CA 1
ATOM 9589 C C . PHE B 1 438 ? -4.074 32.844 36.25 1 91.75 438 PHE B C 1
ATOM 9591 O O . PHE B 1 438 ? -5.188 32.344 36.062 1 91.75 438 PHE B O 1
ATOM 9598 N N . LEU B 1 439 ? -3.555 33.562 35.375 1 93.12 439 LEU B N 1
ATOM 9599 C CA . LEU B 1 439 ? -4.238 33.938 34.125 1 93.12 439 LEU B CA 1
ATOM 9600 C C . LEU B 1 439 ? -4.383 32.75 33.219 1 93.12 439 LEU B C 1
ATOM 9602 O O . LEU B 1 439 ? -5.402 32.594 32.531 1 93.12 439 LEU B O 1
ATOM 9606 N N . ALA B 1 440 ? -3.332 32 33.188 1 93.62 440 ALA B N 1
ATOM 9607 C CA . ALA B 1 440 ? -3.393 30.797 32.344 1 93.62 440 ALA B CA 1
ATOM 9608 C C . ALA B 1 440 ? -4.469 29.844 32.844 1 93.62 440 ALA B C 1
ATOM 9610 O O . ALA B 1 440 ? -5.223 29.266 32.062 1 93.62 440 ALA B O 1
ATOM 9611 N N . LEU B 1 441 ? -4.59 29.656 34.125 1 94.38 441 LEU B N 1
ATOM 9612 C CA . LEU B 1 441 ? -5.594 28.781 34.719 1 94.38 441 LEU B CA 1
ATOM 9613 C C . LEU B 1 441 ? -6.996 29.359 34.531 1 94.38 441 LEU B C 1
ATOM 9615 O O . LEU B 1 441 ? -7.961 28.609 34.344 1 94.38 441 LEU B O 1
ATOM 9619 N N . LEU B 1 442 ? -7.098 30.625 34.625 1 95.31 442 LEU B N 1
ATOM 9620 C CA . LEU B 1 442 ? -8.383 31.281 34.406 1 95.31 442 LEU B CA 1
ATOM 9621 C C . LEU B 1 442 ? -8.867 31.078 33 1 95.31 442 LEU B C 1
ATOM 9623 O O . LEU B 1 442 ? -10.055 30.844 32.75 1 95.31 442 LEU B O 1
ATOM 9627 N N . TYR B 1 443 ? -7.973 31.172 32.094 1 95.94 443 TYR B N 1
ATOM 9628 C CA . TYR B 1 443 ? -8.297 30.969 30.688 1 95.94 443 TYR B CA 1
ATOM 9629 C C . TYR B 1 443 ? -8.805 29.547 30.453 1 95.94 443 TYR B C 1
ATOM 9631 O O . TYR B 1 443 ? -9.844 29.344 29.812 1 95.94 443 TYR B O 1
ATOM 9639 N N . VAL B 1 444 ? -8.102 28.562 31 1 95.81 444 VAL B N 1
ATOM 9640 C CA . VAL B 1 444 ? -8.469 27.172 30.797 1 95.81 444 VAL B CA 1
ATOM 9641 C C . VAL B 1 444 ? -9.781 26.875 31.531 1 95.81 444 VAL B C 1
ATOM 9643 O O . VAL B 1 444 ? -10.625 26.125 31.016 1 95.81 444 VAL B O 1
ATOM 9646 N N . LEU B 1 445 ? -9.922 27.406 32.656 1 96.06 445 LEU B N 1
ATOM 9647 C CA . LEU B 1 445 ? -11.125 27.141 33.438 1 96.06 445 LEU B CA 1
ATOM 9648 C C . LEU B 1 445 ? -12.352 27.781 32.781 1 96.06 445 LEU B C 1
ATOM 9650 O O . LEU B 1 445 ? -13.422 27.172 32.75 1 96.06 445 LEU B O 1
ATOM 9654 N N . PHE B 1 446 ? -12.219 28.953 32.281 1 96.5 446 PHE B N 1
ATOM 9655 C CA . PHE B 1 446 ? -13.352 29.656 31.688 1 96.5 446 PHE B CA 1
ATOM 9656 C C . PHE B 1 446 ? -13.734 29.031 30.344 1 96.5 446 PHE B C 1
ATOM 9658 O O . PHE B 1 446 ? -14.852 28.547 30.188 1 96.5 446 PHE B O 1
ATOM 9665 N N . PHE B 1 447 ? -12.867 29.031 29.422 1 96.62 447 PHE B N 1
ATOM 9666 C CA . PHE B 1 447 ? -13.172 28.5 28.109 1 96.62 447 PHE B CA 1
ATOM 9667 C C . PHE B 1 447 ? -13.234 26.984 28.141 1 96.62 447 PHE B C 1
ATOM 9669 O O . PHE B 1 447 ? -14.047 26.359 27.453 1 96.62 447 PHE B O 1
ATOM 9676 N N . GLY B 1 448 ? -12.367 26.375 28.969 1 95.88 448 GLY B N 1
ATOM 9677 C CA . GLY B 1 448 ? -12.375 24.922 29.094 1 95.88 448 GLY B CA 1
ATOM 9678 C C . GLY B 1 448 ? -13.68 24.375 29.641 1 95.88 448 GLY B C 1
ATOM 9679 O O . GLY B 1 448 ? -14.156 23.328 29.203 1 95.88 448 GLY B O 1
ATOM 9680 N N . SER B 1 449 ? -14.258 25.094 30.547 1 96.38 449 SER B N 1
ATOM 9681 C CA . SER B 1 449 ? -15.523 24.625 31.109 1 96.38 449 SER B CA 1
ATOM 9682 C C . SER B 1 449 ? -16.641 24.672 30.078 1 96.38 449 SER B C 1
ATOM 9684 O O . SER B 1 449 ? -17.469 23.766 30.016 1 96.38 449 SER B O 1
ATOM 9686 N N . ILE B 1 450 ? -16.656 25.688 29.266 1 95.44 450 ILE B N 1
ATOM 9687 C CA . ILE B 1 450 ? -17.656 25.797 28.219 1 95.44 450 ILE B CA 1
ATOM 9688 C C . ILE B 1 450 ? -17.469 24.672 27.203 1 95.44 450 ILE B C 1
ATOM 9690 O O . ILE B 1 450 ? -18.453 24.016 26.828 1 95.44 450 ILE B O 1
ATOM 9694 N N . GLU B 1 451 ? -16.297 24.438 26.922 1 95.56 451 GLU B N 1
ATOM 9695 C CA . GLU B 1 451 ? -16 23.422 25.906 1 95.56 451 GLU B CA 1
ATOM 9696 C C . GLU B 1 451 ? -16.234 22.016 26.453 1 95.56 451 GLU B C 1
ATOM 9698 O O . GLU B 1 451 ? -16.625 21.125 25.703 1 95.56 451 GLU B O 1
ATOM 9703 N N . ILE B 1 452 ? -16.016 21.797 27.688 1 95.69 452 ILE B N 1
ATOM 9704 C CA . ILE B 1 452 ? -16.266 20.484 28.266 1 95.69 452 ILE B CA 1
ATOM 9705 C C . ILE B 1 452 ? -17.766 20.172 28.25 1 95.69 452 ILE B C 1
ATOM 9707 O O . ILE B 1 452 ? -18.156 19.031 28.047 1 95.69 452 ILE B O 1
ATOM 9711 N N . ILE B 1 453 ? -18.609 21.203 28.422 1 94.75 453 ILE B N 1
ATOM 9712 C CA . ILE B 1 453 ? -20.047 21.031 28.328 1 94.75 453 ILE B CA 1
ATOM 9713 C C . ILE B 1 453 ? -20.422 20.594 26.922 1 94.75 453 ILE B C 1
ATOM 9715 O O . ILE B 1 453 ? -21.203 19.656 26.734 1 94.75 453 ILE B O 1
ATOM 9719 N N . TYR B 1 454 ? -19.859 21.219 26.031 1 95 454 TYR B N 1
ATOM 9720 C CA . TYR B 1 454 ? -20.125 20.844 24.641 1 95 454 TYR B CA 1
ATOM 9721 C C . TYR B 1 454 ? -19.594 19.438 24.344 1 95 454 TYR B C 1
ATOM 9723 O O . TYR B 1 454 ? -20.25 18.641 23.672 1 95 454 TYR B O 1
ATOM 9731 N N . LEU B 1 455 ? -18.391 19.109 24.859 1 94.69 455 LEU B N 1
ATOM 9732 C CA . LEU B 1 455 ? -17.781 17.797 24.641 1 94.69 455 LEU B CA 1
ATOM 9733 C C . LEU B 1 455 ? -18.625 16.703 25.281 1 94.69 455 LEU B C 1
ATOM 9735 O O . LEU B 1 455 ? -18.734 15.586 24.75 1 94.69 455 LEU B O 1
ATOM 9739 N N . SER B 1 456 ? -19.203 17.016 26.391 1 93.94 456 SER B N 1
ATOM 9740 C CA . SER B 1 456 ? -20.062 16.031 27.047 1 93.94 456 SER B CA 1
ATOM 9741 C C . SER B 1 456 ? -21.297 15.719 26.203 1 93.94 456 SER B C 1
ATOM 9743 O O . SER B 1 456 ? -21.75 14.57 26.156 1 93.94 456 SER B O 1
ATOM 9745 N N . SER B 1 457 ? -21.797 16.703 25.562 1 91.5 457 SER B N 1
ATOM 9746 C CA . SER B 1 457 ? -22.906 16.484 24.656 1 91.5 457 SER B CA 1
ATOM 9747 C C . SER B 1 457 ? -22.484 15.641 23.453 1 91.5 457 SER B C 1
ATOM 9749 O O . SER B 1 457 ? -23.25 14.797 22.984 1 91.5 457 SER B O 1
ATOM 9751 N N . ALA B 1 458 ? -21.297 15.859 23.016 1 90.31 458 ALA B N 1
ATOM 9752 C CA . ALA B 1 458 ? -20.781 15.125 21.859 1 90.31 458 ALA B CA 1
ATOM 9753 C C . ALA B 1 458 ? -20.594 13.648 22.203 1 90.31 458 ALA B C 1
ATOM 9755 O O . ALA B 1 458 ? -20.75 12.781 21.328 1 90.31 458 ALA B O 1
ATOM 9756 N N . CYS B 1 459 ? -20.312 13.305 23.391 1 89.19 459 CYS B N 1
ATOM 9757 C CA . CYS B 1 459 ? -20.094 11.922 23.812 1 89.19 459 CYS B CA 1
ATOM 9758 C C . CYS B 1 459 ? -21.406 11.133 23.75 1 89.19 459 CYS B C 1
ATOM 9760 O O . CYS B 1 459 ? -21.391 9.922 23.5 1 89.19 459 CYS B O 1
ATOM 9762 N N . MET B 1 460 ? -22.5 11.773 23.875 1 85.31 460 MET B N 1
ATOM 9763 C CA . MET B 1 460 ? -23.781 11.102 23.828 1 85.31 460 MET B CA 1
ATOM 9764 C C . MET B 1 460 ? -24.172 10.758 22.406 1 85.31 460 MET B C 1
ATOM 9766 O O . MET B 1 460 ? -24.984 9.859 22.172 1 85.31 460 MET B O 1
ATOM 9770 N N . LYS B 1 461 ? -23.516 11.398 21.5 1 85.12 461 LYS B N 1
ATOM 9771 C CA . LYS B 1 461 ? -23.859 11.203 20.094 1 85.12 461 LYS B CA 1
ATOM 9772 C C . LYS B 1 461 ? -22.891 10.242 19.422 1 85.12 461 LYS B C 1
ATOM 9774 O O . LYS B 1 461 ? -22.922 10.078 18.203 1 85.12 461 LYS B O 1
ATOM 9779 N N . ILE B 1 462 ? -22.062 9.57 20.078 1 85.94 462 ILE B N 1
ATOM 9780 C CA . ILE B 1 462 ? -21.047 8.68 19.531 1 85.94 462 ILE B CA 1
ATOM 9781 C C . ILE B 1 462 ? -21.719 7.523 18.797 1 85.94 462 ILE B C 1
ATOM 9783 O O . ILE B 1 462 ? -21.328 7.18 17.672 1 85.94 462 ILE B O 1
ATOM 9787 N N . PRO B 1 463 ? -22.797 6.961 19.281 1 80.81 463 PRO B N 1
ATOM 9788 C CA . PRO B 1 463 ? -23.438 5.852 18.562 1 80.81 463 PRO B CA 1
ATOM 9789 C C . PRO B 1 463 ? -24.156 6.297 17.297 1 80.81 463 PRO B C 1
ATOM 9791 O O . PRO B 1 463 ? -24.359 5.492 16.391 1 80.81 463 PRO B O 1
ATOM 9794 N N . ASN B 1 464 ? -24.5 7.598 17.297 1 82.38 464 ASN B N 1
ATOM 9795 C CA . ASN B 1 464 ? -25.234 8.109 16.141 1 82.38 464 ASN B CA 1
ATOM 9796 C C . ASN B 1 464 ? -24.297 8.734 15.117 1 82.38 464 ASN B C 1
ATOM 9798 O O . ASN B 1 464 ? -24.594 9.797 14.57 1 82.38 464 ASN B O 1
ATOM 9802 N N . GLY B 1 465 ? -23.047 8.18 14.93 1 81.88 465 GLY B N 1
ATOM 9803 C CA . GLY B 1 465 ? -22.172 8.672 13.875 1 81.88 465 GLY B CA 1
ATOM 9804 C C . GLY B 1 465 ? -20.859 9.227 14.398 1 81.88 465 GLY B C 1
ATOM 9805 O O . GLY B 1 465 ? -19.859 9.258 13.672 1 81.88 465 GLY B O 1
ATOM 9806 N N . GLY B 1 466 ? -20.859 9.68 15.648 1 86.44 466 GLY B N 1
ATOM 9807 C CA . GLY B 1 466 ? -19.672 10.273 16.219 1 86.44 466 GLY B CA 1
ATOM 9808 C C . GLY B 1 466 ? -18.5 9.32 16.281 1 86.44 466 GLY B C 1
ATOM 9809 O O . GLY B 1 466 ? -17.344 9.758 16.359 1 86.44 466 GLY B O 1
ATOM 9810 N N . TRP B 1 467 ? -18.75 8.102 16.094 1 88.44 467 TRP B N 1
ATOM 9811 C CA . TRP B 1 467 ? -17.672 7.113 16.203 1 88.44 467 TRP B CA 1
ATOM 9812 C C . TRP B 1 467 ? -16.75 7.176 14.992 1 88.44 467 TRP B C 1
ATOM 9814 O O . TRP B 1 467 ? -15.578 6.809 15.086 1 88.44 467 TRP B O 1
ATOM 9824 N N . VAL B 1 468 ? -17.219 7.617 13.836 1 89.56 468 VAL B N 1
ATOM 9825 C CA . VAL B 1 468 ? -16.406 7.664 12.625 1 89.56 468 VAL B CA 1
ATOM 9826 C C . VAL B 1 468 ? -15.289 8.688 12.789 1 89.56 468 VAL B C 1
ATOM 9828 O O . VAL B 1 468 ? -14.141 8.43 12.398 1 89.56 468 VAL B O 1
ATOM 9831 N N . ALA B 1 469 ? -15.641 9.828 13.391 1 91.75 469 ALA B N 1
ATOM 9832 C CA . ALA B 1 469 ? -14.625 10.852 13.633 1 91.75 469 ALA B CA 1
ATOM 9833 C C . ALA B 1 469 ? -13.555 10.344 14.594 1 91.75 469 ALA B C 1
ATOM 9835 O O . ALA B 1 469 ? -12.367 10.602 14.398 1 91.75 469 ALA B O 1
ATOM 9836 N N . LEU B 1 470 ? -14.016 9.625 15.555 1 91.31 470 LEU B N 1
ATOM 9837 C CA . LEU B 1 470 ? -13.078 9.078 16.531 1 91.31 470 LEU B CA 1
ATOM 9838 C C . LEU B 1 470 ? -12.195 8.016 15.898 1 91.31 470 LEU B C 1
ATOM 9840 O O . LEU B 1 470 ? -11.008 7.922 16.219 1 91.31 470 LEU B O 1
ATOM 9844 N N . MET B 1 471 ? -12.773 7.32 15.023 1 91.94 471 MET B N 1
ATOM 9845 C CA . MET B 1 471 ? -12.016 6.273 14.344 1 91.94 471 MET B CA 1
ATOM 9846 C C . MET B 1 471 ? -10.938 6.879 13.453 1 91.94 471 MET B C 1
ATOM 9848 O O . MET B 1 471 ? -9.781 6.461 13.5 1 91.94 471 MET B O 1
ATOM 9852 N N . PHE B 1 472 ? -11.281 7.855 12.688 1 93 472 PHE B N 1
ATOM 9853 C CA . PHE B 1 472 ? -10.297 8.516 11.836 1 93 472 PHE B CA 1
ATOM 9854 C C . PHE B 1 472 ? -9.172 9.125 12.664 1 93 472 PHE B C 1
ATOM 9856 O O . PHE B 1 472 ? -7.996 8.961 12.344 1 93 472 PHE B O 1
ATOM 9863 N N . THR B 1 473 ? -9.547 9.773 13.758 1 95.25 473 THR B N 1
ATOM 9864 C CA . THR B 1 473 ? -8.57 10.453 14.602 1 95.25 473 THR B CA 1
ATOM 9865 C C . THR B 1 473 ? -7.609 9.445 15.227 1 95.25 473 THR B C 1
ATOM 9867 O O . THR B 1 473 ? -6.402 9.68 15.281 1 95.25 473 THR B O 1
ATOM 9870 N N . THR B 1 474 ? -8.156 8.344 15.633 1 94.5 474 THR B N 1
ATOM 9871 C CA . THR B 1 474 ? -7.316 7.332 16.266 1 94.5 474 THR B CA 1
ATOM 9872 C C . THR B 1 474 ? -6.367 6.707 15.242 1 94.5 474 THR B C 1
ATOM 9874 O O . THR B 1 474 ? -5.199 6.449 15.547 1 94.5 474 THR B O 1
ATOM 9877 N N . VAL B 1 475 ? -6.828 6.523 14.07 1 93.19 475 VAL B N 1
ATOM 9878 C CA . VAL B 1 475 ? -6 5.93 13.023 1 93.19 475 VAL B CA 1
ATOM 9879 C C . VAL B 1 475 ? -4.883 6.895 12.641 1 93.19 475 VAL B C 1
ATOM 9881 O O . VAL B 1 475 ? -3.719 6.496 12.531 1 93.19 475 VAL B O 1
ATOM 9884 N N . PHE B 1 476 ? -5.23 8.164 12.492 1 94.88 476 PHE B N 1
ATOM 9885 C CA . PHE B 1 476 ? -4.219 9.148 12.133 1 94.88 476 PHE B CA 1
ATOM 9886 C C . PHE B 1 476 ? -3.219 9.336 13.266 1 94.88 476 PHE B C 1
ATOM 9888 O O . PHE B 1 476 ? -2.023 9.516 13.023 1 94.88 476 PHE B O 1
ATOM 9895 N N . LEU B 1 477 ? -3.725 9.344 14.484 1 95.56 477 LEU B N 1
ATOM 9896 C CA . LEU B 1 477 ? -2.844 9.453 15.648 1 95.56 477 LEU B CA 1
ATOM 9897 C C . LEU B 1 477 ? -1.886 8.266 15.711 1 95.56 477 LEU B C 1
ATOM 9899 O O . LEU B 1 477 ? -0.694 8.445 15.977 1 95.56 477 LEU B O 1
ATOM 9903 N N . ALA B 1 478 ? -2.387 7.148 15.391 1 94.12 478 ALA B N 1
ATOM 9904 C CA . ALA B 1 478 ? -1.558 5.945 15.414 1 94.12 478 ALA B CA 1
ATOM 9905 C C . ALA B 1 478 ? -0.474 6.004 14.344 1 94.12 478 ALA B C 1
ATOM 9907 O O . ALA B 1 478 ? 0.685 5.668 14.602 1 94.12 478 ALA B O 1
ATOM 9908 N N . ILE B 1 479 ? -0.785 6.445 13.203 1 92.75 479 ILE B N 1
ATOM 9909 C CA . ILE B 1 479 ? 0.169 6.551 12.102 1 92.75 479 ILE B CA 1
ATOM 9910 C C . ILE B 1 479 ? 1.283 7.523 12.477 1 92.75 479 ILE B C 1
ATOM 9912 O O . ILE B 1 479 ? 2.467 7.219 12.312 1 92.75 479 ILE B O 1
ATOM 9916 N N . MET B 1 480 ? 0.896 8.648 13.039 1 94.38 480 MET B N 1
ATOM 9917 C CA . MET B 1 480 ? 1.871 9.68 13.391 1 94.38 480 MET B CA 1
ATOM 9918 C C . MET B 1 480 ? 2.75 9.219 14.547 1 94.38 480 MET B C 1
ATOM 9920 O O . MET B 1 480 ? 3.963 9.43 14.539 1 94.38 480 MET B O 1
ATOM 9924 N N . TYR B 1 481 ? 2.152 8.625 15.469 1 92.38 481 TYR B N 1
ATOM 9925 C CA . TYR B 1 481 ? 2.918 8.203 16.641 1 92.38 481 TYR B CA 1
ATOM 9926 C C . TYR B 1 481 ? 3.865 7.062 16.281 1 92.38 481 TYR B C 1
ATOM 9928 O O . TYR B 1 481 ? 5 7.02 16.75 1 92.38 481 TYR B O 1
ATOM 9936 N N . VAL B 1 482 ? 3.422 6.098 15.5 1 91.94 482 VAL B N 1
ATOM 9937 C CA . VAL B 1 482 ? 4.273 4.996 15.07 1 91.94 482 VAL B CA 1
ATOM 9938 C C . VAL B 1 482 ? 5.469 5.539 14.289 1 91.94 482 VAL B C 1
ATOM 9940 O O . VAL B 1 482 ? 6.598 5.086 14.477 1 91.94 482 VAL B O 1
ATOM 9943 N N . TRP B 1 483 ? 5.219 6.477 13.445 1 91.56 483 TRP B N 1
ATOM 9944 C CA . TRP B 1 483 ? 6.305 7.07 12.68 1 91.56 483 TRP B CA 1
ATOM 9945 C C . TRP B 1 483 ? 7.301 7.773 13.594 1 91.56 483 TRP B C 1
ATOM 9947 O O . TRP B 1 483 ? 8.516 7.617 13.438 1 91.56 483 TRP B O 1
ATOM 9957 N N . HIS B 1 484 ? 6.773 8.523 14.531 1 90.75 484 HIS B N 1
ATOM 9958 C CA . HIS B 1 484 ? 7.648 9.234 15.461 1 90.75 484 HIS B CA 1
ATOM 9959 C C . HIS B 1 484 ? 8.453 8.266 16.312 1 90.75 484 HIS B C 1
ATOM 9961 O O . HIS B 1 484 ? 9.664 8.453 16.5 1 90.75 484 HIS B O 1
ATOM 9967 N N . TYR B 1 485 ? 7.777 7.281 16.781 1 89.56 485 TYR B N 1
ATOM 9968 C CA . TYR B 1 485 ? 8.43 6.281 17.625 1 89.56 485 TYR B CA 1
ATOM 9969 C C . TYR B 1 485 ? 9.523 5.555 16.859 1 89.56 485 TYR B C 1
ATOM 9971 O O . TYR B 1 485 ? 10.648 5.41 17.344 1 89.56 485 TYR B O 1
ATOM 9979 N N . GLY B 1 486 ? 9.234 5.109 15.68 1 88.31 486 GLY B N 1
ATOM 9980 C CA . GLY B 1 486 ? 10.227 4.43 14.859 1 88.31 486 GLY B CA 1
ATOM 9981 C C . GLY B 1 486 ? 11.383 5.32 14.461 1 88.31 486 GLY B C 1
ATOM 9982 O O . GLY B 1 486 ? 12.539 4.895 14.492 1 88.31 486 GLY B O 1
ATOM 9983 N N . SER B 1 487 ? 11.102 6.543 14.078 1 87.44 487 SER B N 1
ATOM 9984 C CA . SER B 1 487 ? 12.148 7.473 13.664 1 87.44 487 SER B CA 1
ATOM 9985 C C . SER B 1 487 ? 13.055 7.836 14.836 1 87.44 487 SER B C 1
ATOM 9987 O O . SER B 1 487 ? 14.266 8.008 14.656 1 87.44 487 SER B O 1
ATOM 9989 N N . ARG B 1 488 ? 12.484 8 15.992 1 87.88 488 ARG B N 1
ATOM 9990 C CA . ARG B 1 488 ? 13.281 8.305 17.172 1 87.88 488 ARG B CA 1
ATOM 9991 C C . ARG B 1 488 ? 14.203 7.141 17.531 1 87.88 488 ARG B C 1
ATOM 9993 O O . ARG B 1 488 ? 15.375 7.344 17.828 1 87.88 488 ARG B O 1
ATOM 10000 N N . LYS B 1 489 ? 13.711 5.957 17.484 1 88.06 489 LYS B N 1
ATOM 10001 C CA . LYS B 1 489 ? 14.523 4.789 17.797 1 88.06 489 LYS B CA 1
ATOM 10002 C C . LYS B 1 489 ? 15.641 4.609 16.781 1 88.06 489 LYS B C 1
ATOM 10004 O O . LYS B 1 489 ? 16.75 4.184 17.125 1 88.06 489 LYS B O 1
ATOM 10009 N N . ARG B 1 490 ? 15.367 4.875 15.602 1 86.81 490 ARG B N 1
ATOM 10010 C CA . ARG B 1 490 ? 16.391 4.809 14.57 1 86.81 490 ARG B CA 1
ATOM 10011 C C . ARG B 1 490 ? 17.484 5.844 14.82 1 86.81 490 ARG B C 1
ATOM 10013 O O . ARG B 1 490 ? 18.672 5.547 14.672 1 86.81 490 ARG B O 1
ATOM 10020 N N . TYR B 1 491 ? 17.062 7.023 15.156 1 85.19 491 TYR B N 1
ATOM 10021 C CA . TYR B 1 491 ? 18.016 8.086 15.445 1 85.19 491 TYR B CA 1
ATOM 10022 C C . TYR B 1 491 ? 18.891 7.711 16.641 1 85.19 491 TYR B C 1
ATOM 10024 O O . TYR B 1 491 ? 20.109 7.918 16.594 1 85.19 491 TYR B O 1
ATOM 10032 N N . LEU B 1 492 ? 18.312 7.16 17.641 1 86 492 LEU B N 1
ATOM 10033 C CA . LEU B 1 492 ? 19.062 6.766 18.828 1 86 492 LEU B CA 1
ATOM 10034 C C . LEU B 1 492 ? 20.016 5.621 18.5 1 86 492 LEU B C 1
ATOM 10036 O O . LEU B 1 492 ? 21.125 5.555 19.062 1 86 492 LEU B O 1
ATOM 10040 N N . TYR B 1 493 ? 19.594 4.789 17.625 1 85.31 493 TYR B N 1
ATOM 10041 C CA . TYR B 1 493 ? 20.469 3.709 17.188 1 85.31 493 TYR B CA 1
ATOM 10042 C C . TYR B 1 493 ? 21.688 4.254 16.469 1 85.31 493 TYR B C 1
ATOM 10044 O O . TYR B 1 493 ? 22.812 3.807 16.719 1 85.31 493 TYR B O 1
ATOM 10052 N N . ASP B 1 494 ? 21.469 5.195 15.633 1 83.5 494 ASP B N 1
ATOM 10053 C CA . ASP B 1 494 ? 22.578 5.812 14.914 1 83.5 494 ASP B CA 1
ATOM 10054 C C . ASP B 1 494 ? 23.5 6.57 15.867 1 83.5 494 ASP B C 1
ATOM 10056 O O . ASP B 1 494 ? 24.719 6.582 15.68 1 83.5 494 ASP B O 1
ATOM 10060 N N . LEU B 1 495 ? 22.922 7.176 16.844 1 82.5 495 LEU B N 1
ATOM 10061 C CA . LEU B 1 495 ? 23.703 7.934 17.828 1 82.5 495 LEU B CA 1
ATOM 10062 C C . LEU B 1 495 ? 24.578 7.004 18.656 1 82.5 495 LEU B C 1
ATOM 10064 O O . LEU B 1 495 ? 25.719 7.34 18.969 1 82.5 495 LEU B O 1
ATOM 10068 N N . HIS B 1 496 ? 24.047 5.836 18.906 1 81.38 496 HIS B N 1
ATOM 10069 C CA . HIS B 1 496 ? 24.781 4.898 19.734 1 81.38 496 HIS B CA 1
ATOM 10070 C C . HIS B 1 496 ? 25.844 4.16 18.922 1 81.38 496 HIS B C 1
ATOM 10072 O O . HIS B 1 496 ? 26.875 3.74 19.469 1 81.38 496 HIS B O 1
ATOM 10078 N N . ASN B 1 497 ? 25.625 4.02 17.656 1 76.94 497 ASN B N 1
ATOM 10079 C CA . ASN B 1 497 ? 26.562 3.266 16.812 1 76.94 497 ASN B CA 1
ATOM 10080 C C . ASN B 1 497 ? 27.438 4.191 15.969 1 76.94 497 ASN B C 1
ATOM 10082 O O . ASN B 1 497 ? 27.969 3.777 14.938 1 76.94 497 ASN B O 1
ATOM 10086 N N . LYS B 1 498 ? 27.531 5.375 16.422 1 78 498 LYS B N 1
ATOM 10087 C CA . LYS B 1 498 ? 28.406 6.285 15.688 1 78 498 LYS B CA 1
ATOM 10088 C C . LYS B 1 498 ? 29.875 5.98 15.977 1 78 498 LYS B C 1
ATOM 10090 O O . LYS B 1 498 ? 30.219 5.5 17.062 1 78 498 LYS B O 1
ATOM 10095 N N . VAL B 1 499 ? 30.656 5.957 14.93 1 71.88 499 VAL B N 1
ATOM 10096 C CA . VAL B 1 499 ? 32.094 5.703 15.062 1 71.88 499 VAL B CA 1
ATOM 10097 C C . VAL B 1 499 ? 32.844 7.027 15.156 1 71.88 499 VAL B C 1
ATOM 10099 O O . VAL B 1 499 ? 32.656 7.914 14.32 1 71.88 499 VAL B O 1
ATOM 10102 N N . PRO B 1 500 ? 33.531 7.129 16.328 1 68.38 500 PRO B N 1
ATOM 10103 C CA . PRO B 1 500 ? 34.344 8.352 16.422 1 68.38 500 PRO B CA 1
ATOM 10104 C C . PRO B 1 500 ? 35.406 8.445 15.336 1 68.38 500 PRO B C 1
ATOM 10106 O O . PRO B 1 500 ? 35.969 7.426 14.93 1 68.38 500 PRO B O 1
ATOM 10109 N N . MET B 1 501 ? 35.531 9.57 14.727 1 64.06 501 MET B N 1
ATOM 10110 C CA . MET B 1 501 ? 36.5 9.812 13.664 1 64.06 501 MET B CA 1
ATOM 10111 C C . MET B 1 501 ? 37.906 9.422 14.117 1 64.06 501 MET B C 1
ATOM 10113 O O . MET B 1 501 ? 38.719 8.984 13.312 1 64.06 501 MET B O 1
ATOM 10117 N N . LYS B 1 502 ? 38.094 9.586 15.43 1 62 502 LYS B N 1
ATOM 10118 C CA . LYS B 1 502 ? 39.406 9.234 15.977 1 62 502 LYS B CA 1
ATOM 10119 C C . LYS B 1 502 ? 39.719 7.77 15.703 1 62 502 LYS B C 1
ATOM 10121 O O . LYS B 1 502 ? 40.875 7.438 15.414 1 62 502 LYS B O 1
ATOM 10126 N N . TRP B 1 503 ? 38.719 7.086 15.641 1 62.97 503 TRP B N 1
ATOM 10127 C CA . TRP B 1 503 ? 38.906 5.66 15.422 1 62.97 503 TRP B CA 1
ATOM 10128 C C . TRP B 1 503 ? 39.312 5.387 13.969 1 62.97 503 TRP B C 1
ATOM 10130 O O . TRP B 1 503 ? 40.156 4.543 13.703 1 62.97 503 TRP B O 1
ATOM 10140 N N . ILE B 1 504 ? 38.688 6.148 13.117 1 62.62 504 ILE B N 1
ATOM 10141 C CA . ILE B 1 504 ? 39 5.965 11.703 1 62.62 504 ILE B CA 1
ATOM 10142 C C . ILE B 1 504 ? 40.406 6.469 11.414 1 62.62 504 ILE B C 1
ATOM 10144 O O . ILE B 1 504 ? 41.156 5.84 10.664 1 62.62 504 ILE B O 1
ATOM 10148 N N . LEU B 1 505 ? 40.75 7.613 12.133 1 59 505 LEU B N 1
ATOM 10149 C CA . LEU B 1 505 ? 42.062 8.234 11.93 1 59 505 LEU B CA 1
ATOM 10150 C C . LEU B 1 505 ? 43.156 7.383 12.539 1 59 505 LEU B C 1
ATOM 10152 O O . LEU B 1 505 ? 44.281 7.367 12.039 1 59 505 LEU B O 1
ATOM 10156 N N . ALA B 1 506 ? 42.719 6.926 13.672 1 56.47 506 ALA B N 1
ATOM 10157 C CA . ALA B 1 506 ? 43.719 6.098 14.336 1 56.47 506 ALA B CA 1
ATOM 10158 C C . ALA B 1 506 ? 44.125 4.914 13.469 1 56.47 506 ALA B C 1
ATOM 10160 O O . ALA B 1 506 ? 45.25 4.43 13.555 1 56.47 506 ALA B O 1
ATOM 10161 N N . GLN B 1 507 ? 43.094 4.594 12.656 1 51.69 507 GLN B N 1
ATOM 10162 C CA . GLN B 1 507 ? 43.375 3.463 11.773 1 51.69 507 GLN B CA 1
ATOM 10163 C C . GLN B 1 507 ? 43.938 3.932 10.438 1 51.69 507 GLN B C 1
ATOM 10165 O O . GLN B 1 507 ? 44.406 3.125 9.641 1 51.69 507 GLN B O 1
ATOM 10170 N N . GLY B 1 508 ? 43.875 5.227 10 1 47.41 508 GLY B N 1
ATOM 10171 C CA . GLY B 1 508 ? 44.062 6.008 8.789 1 47.41 508 GLY B CA 1
ATOM 10172 C C . GLY B 1 508 ? 45.344 5.695 8.07 1 47.41 508 GLY B C 1
ATOM 10173 O O . GLY B 1 508 ? 45.406 5.719 6.84 1 47.41 508 GLY B O 1
ATOM 10174 N N . SER B 1 509 ? 46.562 5.992 8.602 1 48.28 509 SER B N 1
ATOM 10175 C CA . SER B 1 509 ? 47.594 5.949 7.555 1 48.28 509 SER B CA 1
ATOM 10176 C C . SER B 1 509 ? 47.406 4.719 6.668 1 48.28 509 SER B C 1
ATOM 10178 O O . SER B 1 509 ? 47.688 4.77 5.473 1 48.28 509 SER B O 1
ATOM 10180 N N . SER B 1 510 ? 46.938 3.623 7.137 1 50.28 510 SER B N 1
ATOM 10181 C CA . SER B 1 510 ? 47.062 2.297 6.539 1 50.28 510 SER B CA 1
ATOM 10182 C C . SER B 1 510 ? 45.719 1.781 6.035 1 50.28 510 SER B C 1
ATOM 10184 O O . SER B 1 510 ? 45.562 0.59 5.754 1 50.28 510 SER B O 1
ATOM 10186 N N . LEU B 1 511 ? 44.656 2.586 5.992 1 55.06 511 LEU B N 1
ATOM 10187 C CA . LEU B 1 511 ? 43.375 1.986 5.656 1 55.06 511 LEU B CA 1
ATOM 10188 C C . LEU B 1 511 ? 43.375 1.489 4.215 1 55.06 511 LEU B C 1
ATOM 10190 O O . LEU B 1 511 ? 42.531 0.636 3.852 1 55.06 511 LEU B O 1
ATOM 10194 N N . GLY B 1 512 ? 44.375 1.573 3.549 1 61.38 512 GLY B N 1
ATOM 10195 C CA . GLY B 1 512 ? 44.469 1.111 2.172 1 61.38 512 GLY B CA 1
ATOM 10196 C C . GLY B 1 512 ? 43.281 1.589 1.32 1 61.38 512 GLY B C 1
ATOM 10197 O O . GLY B 1 512 ? 42.75 0.833 0.504 1 61.38 512 GLY B O 1
ATOM 10198 N N . ILE B 1 513 ? 42.719 2.936 1.583 1 68.25 513 ILE B N 1
ATOM 10199 C CA . ILE B 1 513 ? 41.594 3.482 0.826 1 68.25 513 ILE B CA 1
ATOM 10200 C C . ILE B 1 513 ? 42.125 4.27 -0.375 1 68.25 513 ILE B C 1
ATOM 10202 O O . ILE B 1 513 ? 43.062 5.039 -0.253 1 68.25 513 ILE B O 1
ATOM 10206 N N . VAL B 1 514 ? 41.562 3.85 -1.437 1 74.81 514 VAL B N 1
ATOM 10207 C CA . VAL B 1 514 ? 41.906 4.559 -2.664 1 74.81 514 VAL B CA 1
ATOM 10208 C C . VAL B 1 514 ? 41 5.762 -2.846 1 74.81 514 VAL B C 1
ATOM 10210 O O . VAL B 1 514 ? 39.781 5.672 -2.586 1 74.81 514 VAL B O 1
ATOM 10213 N N . ARG B 1 515 ? 41.594 6.953 -3.115 1 79.88 515 ARG B N 1
ATOM 10214 C CA . ARG B 1 515 ? 40.781 8.156 -3.34 1 79.88 515 ARG B CA 1
ATOM 10215 C C . ARG B 1 515 ? 40.438 8.312 -4.812 1 79.88 515 ARG B C 1
ATOM 10217 O O . ARG B 1 515 ? 41.25 8.055 -5.691 1 79.88 515 ARG B O 1
ATOM 10224 N N . VAL B 1 516 ? 39.25 8.484 -5.016 1 82.62 516 VAL B N 1
ATOM 10225 C CA . VAL B 1 516 ? 38.75 8.688 -6.367 1 82.62 516 VAL B CA 1
ATOM 10226 C C . VAL B 1 516 ? 38.375 10.156 -6.57 1 82.62 516 VAL B C 1
ATOM 10228 O O . VAL B 1 516 ? 38.031 10.852 -5.613 1 82.62 516 VAL B O 1
ATOM 10231 N N . PRO B 1 517 ? 38.5 10.625 -7.754 1 84.38 517 PRO B N 1
ATOM 10232 C CA . PRO B 1 517 ? 38.156 12.023 -8.008 1 84.38 517 PRO B CA 1
ATOM 10233 C C . PRO B 1 517 ? 36.656 12.297 -7.895 1 84.38 517 PRO B C 1
ATOM 10235 O O . PRO B 1 517 ? 35.844 11.438 -8.242 1 84.38 517 PRO B O 1
ATOM 10238 N N . GLY B 1 518 ? 36.375 13.523 -7.352 1 87.56 518 GLY B N 1
ATOM 10239 C CA . GLY B 1 518 ? 34.969 13.93 -7.223 1 87.56 518 GLY B CA 1
ATOM 10240 C C . GLY B 1 518 ? 34.594 14.305 -5.805 1 87.56 518 GLY B C 1
ATOM 10241 O O . GLY B 1 518 ? 35.438 14.297 -4.906 1 87.56 518 GLY B O 1
ATOM 10242 N N . ILE B 1 519 ? 33.375 14.781 -5.684 1 90.44 519 ILE B N 1
ATOM 10243 C CA . ILE B 1 519 ? 32.844 15.125 -4.375 1 90.44 519 ILE B CA 1
ATOM 10244 C C . ILE B 1 519 ? 31.766 14.109 -3.963 1 90.44 519 ILE B C 1
ATOM 10246 O O . ILE B 1 519 ? 30.875 13.797 -4.742 1 90.44 519 ILE B O 1
ATOM 10250 N N . GLY B 1 520 ? 32 13.469 -2.844 1 90.88 520 GLY B N 1
ATOM 10251 C CA . GLY B 1 520 ? 31 12.578 -2.277 1 90.88 520 GLY B CA 1
ATOM 10252 C C . GLY B 1 520 ? 30.172 13.227 -1.187 1 90.88 520 GLY B C 1
ATOM 10253 O O . GLY B 1 520 ? 30.703 13.633 -0.15 1 90.88 520 GLY B O 1
ATOM 10254 N N . LEU B 1 521 ? 28.922 13.43 -1.473 1 92.06 521 LEU B N 1
ATOM 10255 C CA . LEU B 1 521 ? 27.984 13.945 -0.478 1 92.06 521 LEU B CA 1
ATOM 10256 C C . LEU B 1 521 ? 27.281 12.812 0.258 1 92.06 521 LEU B C 1
ATOM 10258 O O . LEU B 1 521 ? 26.484 12.078 -0.336 1 92.06 521 LEU B O 1
ATOM 10262 N N . LEU B 1 522 ? 27.594 12.586 1.478 1 91.81 522 LEU B N 1
ATOM 10263 C CA . LEU B 1 522 ? 26.984 11.547 2.293 1 91.81 522 LEU B CA 1
ATOM 10264 C C . LEU B 1 522 ? 25.891 12.125 3.189 1 91.81 522 LEU B C 1
ATOM 10266 O O . LEU B 1 522 ? 26.172 12.977 4.039 1 91.81 522 LEU B O 1
ATOM 10270 N N . PHE B 1 523 ? 24.703 11.703 2.994 1 89.94 523 PHE B N 1
ATOM 10271 C CA . PHE B 1 523 ? 23.594 12.195 3.789 1 89.94 523 PHE B CA 1
ATOM 10272 C C . PHE B 1 523 ? 23.438 11.383 5.07 1 89.94 523 PHE B C 1
ATOM 10274 O O . PHE B 1 523 ? 23.453 10.148 5.035 1 89.94 523 PHE B O 1
ATOM 10281 N N . THR B 1 524 ? 23.391 12.055 6.156 1 86.62 524 THR B N 1
ATOM 10282 C CA . THR B 1 524 ? 23.234 11.43 7.465 1 86.62 524 THR B CA 1
ATOM 10283 C C . THR B 1 524 ? 22.25 12.203 8.328 1 86.62 524 THR B C 1
ATOM 10285 O O . THR B 1 524 ? 21.969 13.383 8.062 1 86.62 524 THR B O 1
ATOM 10288 N N . GLU B 1 525 ? 21.672 11.578 9.281 1 82.88 525 GLU B N 1
ATOM 10289 C CA . GLU B 1 525 ? 20.766 12.227 10.219 1 82.88 525 GLU B CA 1
ATOM 10290 C C . GLU B 1 525 ? 21.5 12.719 11.461 1 82.88 525 GLU B C 1
ATOM 10292 O O . GLU B 1 525 ? 20.984 13.547 12.211 1 82.88 525 GLU B O 1
ATOM 10297 N N . LEU B 1 526 ? 22.734 12.344 11.586 1 82.62 526 LEU B N 1
ATOM 10298 C CA . LEU B 1 526 ? 23.516 12.703 12.773 1 82.62 526 LEU B CA 1
ATOM 10299 C C . LEU B 1 526 ? 24.188 14.062 12.594 1 82.62 526 LEU B C 1
ATOM 10301 O O . LEU B 1 526 ? 24.734 14.344 11.523 1 82.62 526 LEU B O 1
ATOM 10305 N N . ALA B 1 527 ? 24.078 14.852 13.617 1 77.94 527 ALA B N 1
ATOM 10306 C CA . ALA B 1 527 ? 24.719 16.156 13.586 1 77.94 527 ALA B CA 1
ATOM 10307 C C . ALA B 1 527 ? 26.188 16.062 14.008 1 77.94 527 ALA B C 1
ATOM 10309 O O . ALA B 1 527 ? 27 16.922 13.672 1 77.94 527 ALA B O 1
ATOM 10310 N N . ASN B 1 528 ? 26.453 14.938 14.727 1 76.81 528 ASN B N 1
ATOM 10311 C CA . ASN B 1 528 ? 27.828 14.758 15.18 1 76.81 528 ASN B CA 1
ATOM 10312 C C . ASN B 1 528 ? 28.312 13.328 14.984 1 76.81 528 ASN B C 1
ATOM 10314 O O . ASN B 1 528 ? 27.516 12.383 15.078 1 76.81 528 ASN B O 1
ATOM 10318 N N . GLY B 1 529 ? 29.547 13.25 14.539 1 77.12 529 GLY B N 1
ATOM 10319 C CA . GLY B 1 529 ? 30.156 11.938 14.391 1 77.12 529 GLY B CA 1
ATOM 10320 C C . GLY B 1 529 ? 30.031 11.383 12.984 1 77.12 529 GLY B C 1
ATOM 10321 O O . GLY B 1 529 ? 29.469 12.023 12.102 1 77.12 529 GLY B O 1
ATOM 10322 N N . VAL B 1 530 ? 30.719 10.273 12.789 1 80.94 530 VAL B N 1
ATOM 10323 C CA . VAL B 1 530 ? 30.672 9.602 11.5 1 80.94 530 VAL B CA 1
ATOM 10324 C C . VAL B 1 530 ? 29.562 8.547 11.508 1 80.94 530 VAL B C 1
ATOM 10326 O O . VAL B 1 530 ? 29.531 7.676 12.375 1 80.94 530 VAL B O 1
ATOM 10329 N N . PRO B 1 531 ? 28.688 8.719 10.578 1 84.69 531 PRO B N 1
ATOM 10330 C CA . PRO B 1 531 ? 27.578 7.762 10.531 1 84.69 531 PRO B CA 1
ATOM 10331 C C . PRO B 1 531 ? 28.031 6.352 10.164 1 84.69 531 PRO B C 1
ATOM 10333 O O . PRO B 1 531 ? 29.031 6.184 9.461 1 84.69 531 PRO B O 1
ATOM 10336 N N . PRO B 1 532 ? 27.328 5.344 10.594 1 80.5 532 PRO B N 1
ATOM 10337 C CA . PRO B 1 532 ? 27.656 3.961 10.25 1 80.5 532 PRO B CA 1
ATOM 10338 C C . PRO B 1 532 ? 27.547 3.688 8.75 1 80.5 532 PRO B C 1
ATOM 10340 O O . PRO B 1 532 ? 28.188 2.756 8.242 1 80.5 532 PRO B O 1
ATOM 10343 N N . THR B 1 533 ? 26.812 4.473 8.062 1 83.38 533 THR B N 1
ATOM 10344 C CA . THR B 1 533 ? 26.672 4.305 6.617 1 83.38 533 THR B CA 1
ATOM 10345 C C . THR B 1 533 ? 28.016 4.469 5.926 1 83.38 533 THR B C 1
ATOM 10347 O O . THR B 1 533 ? 28.312 3.773 4.949 1 83.38 533 THR B O 1
ATOM 10350 N N . PHE B 1 534 ? 28.828 5.375 6.484 1 83.31 534 PHE B N 1
ATOM 10351 C CA . PHE B 1 534 ? 30.141 5.629 5.902 1 83.31 534 PHE B CA 1
ATOM 10352 C C . PHE B 1 534 ? 31.062 4.441 6.121 1 83.31 534 PHE B C 1
ATOM 10354 O O . PHE B 1 534 ? 31.75 4.008 5.199 1 83.31 534 PHE B O 1
ATOM 10361 N N . THR B 1 535 ? 31.016 3.936 7.246 1 79.31 535 THR B N 1
ATOM 10362 C CA . THR B 1 535 ? 31.891 2.803 7.539 1 79.31 535 THR B CA 1
ATOM 10363 C C . THR B 1 535 ? 31.453 1.566 6.762 1 79.31 535 THR B C 1
ATOM 10365 O O . THR B 1 535 ? 32.281 0.785 6.301 1 79.31 535 THR B O 1
ATOM 10368 N N . HIS B 1 536 ? 30.188 1.396 6.605 1 82.06 536 HIS B N 1
ATOM 10369 C CA . HIS B 1 536 ? 29.688 0.288 5.801 1 82.06 536 HIS B CA 1
ATOM 10370 C C . HIS B 1 536 ? 30.078 0.449 4.336 1 82.06 536 HIS B C 1
ATOM 10372 O O . HIS B 1 536 ? 30.391 -0.533 3.66 1 82.06 536 HIS B O 1
ATOM 10378 N N . PHE B 1 537 ? 30.031 1.646 3.941 1 83.31 537 PHE B N 1
ATOM 10379 C CA . PHE B 1 537 ? 30.438 1.931 2.566 1 83.31 537 PHE B CA 1
ATOM 10380 C C . PHE B 1 537 ? 31.906 1.596 2.348 1 83.31 537 PHE B C 1
ATOM 10382 O O . PHE B 1 537 ? 32.25 0.968 1.348 1 83.31 537 PHE B O 1
ATOM 10389 N N . LEU B 1 538 ? 32.688 1.918 3.332 1 81.19 538 LEU B N 1
ATOM 10390 C CA . LEU B 1 538 ? 34.125 1.719 3.207 1 81.19 538 LEU B CA 1
ATOM 10391 C C . LEU B 1 538 ? 34.469 0.239 3.307 1 81.19 538 LEU B C 1
ATOM 10393 O O . LEU B 1 538 ? 35.438 -0.214 2.691 1 81.19 538 LEU B O 1
ATOM 10397 N N . THR B 1 539 ? 33.719 -0.484 4.023 1 79.06 539 THR B N 1
ATOM 10398 C CA . THR B 1 539 ? 34 -1.909 4.16 1 79.06 539 THR B CA 1
ATOM 10399 C C . THR B 1 539 ? 33.625 -2.658 2.885 1 79.06 539 THR B C 1
ATOM 10401 O O . THR B 1 539 ? 34.281 -3.641 2.521 1 79.06 539 THR B O 1
ATOM 10404 N N . ASN B 1 540 ? 32.625 -2.195 2.199 1 81.62 540 ASN B N 1
ATOM 10405 C CA . ASN B 1 540 ? 32.188 -2.852 0.97 1 81.62 540 ASN B CA 1
ATOM 10406 C C . ASN B 1 540 ? 33 -2.371 -0.235 1 81.62 540 ASN B C 1
ATOM 10408 O O . ASN B 1 540 ? 33.281 -3.146 -1.148 1 81.62 540 ASN B O 1
ATOM 10412 N N . LEU B 1 541 ? 33.281 -1.114 -0.215 1 83.44 541 LEU B N 1
ATOM 10413 C CA . LEU B 1 541 ? 34.062 -0.492 -1.271 1 83.44 541 LEU B CA 1
ATOM 10414 C C . LEU B 1 541 ? 35.125 0.444 -0.684 1 83.44 541 LEU B C 1
ATOM 10416 O O . LEU B 1 541 ? 34.844 1.615 -0.419 1 83.44 541 LEU B O 1
ATOM 10420 N N . PRO B 1 542 ? 36.281 -0.127 -0.563 1 80.44 542 PRO B N 1
ATOM 10421 C CA . PRO B 1 542 ? 37.344 0.679 0.059 1 80.44 542 PRO B CA 1
ATOM 10422 C C . PRO B 1 542 ? 37.844 1.8 -0.849 1 80.44 542 PRO B C 1
ATOM 10424 O O . PRO B 1 542 ? 39.031 1.837 -1.194 1 80.44 542 PRO B O 1
ATOM 10427 N N . ALA B 1 543 ? 37 2.572 -1.393 1 79.44 543 ALA B N 1
ATOM 10428 C CA . ALA B 1 543 ? 37.312 3.762 -2.189 1 79.44 543 ALA B CA 1
ATOM 10429 C C . ALA B 1 543 ? 36.406 4.918 -1.803 1 79.44 543 ALA B C 1
ATOM 10431 O O . ALA B 1 543 ? 35.219 4.711 -1.464 1 79.44 543 ALA B O 1
ATOM 10432 N N . PHE B 1 544 ? 37.156 6.023 -1.714 1 78.5 544 PHE B N 1
ATOM 10433 C CA . PHE B 1 544 ? 36.281 7.156 -1.4 1 78.5 544 PHE B CA 1
ATOM 10434 C C . PHE B 1 544 ? 36.719 8.391 -2.191 1 78.5 544 PHE B C 1
ATOM 10436 O O . PHE B 1 544 ? 37.781 8.406 -2.809 1 78.5 544 PHE B O 1
ATOM 10443 N N . TYR B 1 545 ? 35.906 9.359 -2.162 1 86.06 545 TYR B N 1
ATOM 10444 C CA . TYR B 1 545 ? 36.062 10.547 -2.994 1 86.06 545 TYR B CA 1
ATOM 10445 C C . TYR B 1 545 ? 37.156 11.453 -2.459 1 86.06 545 TYR B C 1
ATOM 10447 O O . TYR B 1 545 ? 37.562 11.328 -1.305 1 86.06 545 TYR B O 1
ATOM 10455 N N . GLN B 1 546 ? 37.656 12.289 -3.293 1 86.81 546 GLN B N 1
ATOM 10456 C CA . GLN B 1 546 ? 38.688 13.273 -2.928 1 86.81 546 GLN B CA 1
ATOM 10457 C C . GLN B 1 546 ? 38.156 14.211 -1.836 1 86.81 546 GLN B C 1
ATOM 10459 O O . GLN B 1 546 ? 38.906 14.508 -0.883 1 86.81 546 GLN B O 1
ATOM 10464 N N . VAL B 1 547 ? 37 14.688 -2.047 1 90 547 VAL B N 1
ATOM 10465 C CA . VAL B 1 547 ? 36.375 15.531 -1.048 1 90 547 VAL B CA 1
ATOM 10466 C C . VAL B 1 547 ? 35.062 14.875 -0.573 1 90 547 VAL B C 1
ATOM 10468 O O . VAL B 1 547 ? 34.25 14.438 -1.387 1 90 547 VAL B O 1
ATOM 10471 N N . VAL B 1 548 ? 35 14.727 0.731 1 90.12 548 VAL B N 1
ATOM 10472 C CA . VAL B 1 548 ? 33.812 14.117 1.308 1 90.12 548 VAL B CA 1
ATOM 10473 C C . VAL B 1 548 ? 33.094 15.117 2.201 1 90.12 548 VAL B C 1
ATOM 10475 O O . VAL B 1 548 ? 33.719 15.789 3.021 1 90.12 548 VAL B O 1
ATOM 10478 N N . VAL B 1 549 ? 31.812 15.266 1.954 1 91.94 549 VAL B N 1
ATOM 10479 C CA . VAL B 1 549 ? 31 16.172 2.76 1 91.94 549 VAL B CA 1
ATOM 10480 C C . VAL B 1 549 ? 29.859 15.406 3.42 1 91.94 549 VAL B C 1
ATOM 10482 O O . VAL B 1 549 ? 29.047 14.781 2.734 1 91.94 549 VAL B O 1
ATOM 10485 N N . PHE B 1 550 ? 29.828 15.367 4.734 1 90.31 550 PHE B N 1
ATOM 10486 C CA . PHE B 1 550 ? 28.703 14.797 5.473 1 90.31 550 PHE B CA 1
ATOM 10487 C C . PHE B 1 550 ? 27.578 15.82 5.625 1 90.31 550 PHE B C 1
ATOM 10489 O O . PHE B 1 550 ? 27.766 16.844 6.277 1 90.31 550 PHE B O 1
ATOM 10496 N N . ILE B 1 551 ? 26.5 15.562 5.031 1 91.06 551 ILE B N 1
ATOM 10497 C CA . ILE B 1 551 ? 25.391 16.516 5.047 1 91.06 551 ILE B CA 1
ATOM 10498 C C . ILE B 1 551 ? 24.312 16.031 6.012 1 91.06 551 ILE B C 1
ATOM 10500 O O . ILE B 1 551 ? 23.859 14.883 5.922 1 91.06 551 ILE B O 1
ATOM 10504 N N . CYS B 1 552 ? 23.969 16.812 6.914 1 89.19 552 CYS B N 1
ATOM 10505 C CA . CYS B 1 552 ? 22.859 16.562 7.832 1 89.19 552 CYS B CA 1
ATOM 10506 C C . CYS B 1 552 ? 21.75 17.594 7.641 1 89.19 552 CYS B C 1
ATOM 10508 O O . CYS B 1 552 ? 21.984 18.797 7.836 1 89.19 552 CYS B O 1
ATOM 10510 N N . VAL B 1 553 ? 20.641 17.156 7.203 1 86.38 553 VAL B N 1
ATOM 10511 C CA . VAL B 1 553 ? 19.516 18.062 7.027 1 86.38 553 VAL B CA 1
ATOM 10512 C C . VAL B 1 553 ? 18.609 18 8.25 1 86.38 553 VAL B C 1
ATOM 10514 O O . VAL B 1 553 ? 18.062 16.938 8.57 1 86.38 553 VAL B O 1
ATOM 10517 N N . LYS B 1 554 ? 18.547 19 8.969 1 85.44 554 LYS B N 1
ATOM 10518 C CA . LYS B 1 554 ? 17.703 19.031 10.156 1 85.44 554 LYS B CA 1
ATOM 10519 C C . LYS B 1 554 ? 16.672 20.156 10.07 1 85.44 554 LYS B C 1
ATOM 10521 O O . LYS B 1 554 ? 16.875 21.141 9.344 1 85.44 554 LYS B O 1
ATOM 10526 N N . THR B 1 555 ? 15.617 19.953 10.719 1 85.56 555 THR B N 1
ATOM 10527 C CA . THR B 1 555 ? 14.555 20.953 10.797 1 85.56 555 THR B CA 1
ATOM 10528 C C . THR B 1 555 ? 14.531 21.609 12.172 1 85.56 555 THR B C 1
ATOM 10530 O O . THR B 1 555 ? 14.547 20.922 13.195 1 85.56 555 THR B O 1
ATOM 10533 N N . VAL B 1 556 ? 14.664 22.891 12.148 1 85.44 556 VAL B N 1
ATOM 10534 C CA . VAL B 1 556 ? 14.594 23.672 13.383 1 85.44 556 VAL B CA 1
ATOM 10535 C C . VAL B 1 556 ? 13.156 24.125 13.633 1 85.44 556 VAL B C 1
ATOM 10537 O O . VAL B 1 556 ? 12.391 24.328 12.68 1 85.44 556 VAL B O 1
ATOM 10540 N N . PRO B 1 557 ? 12.734 24.156 14.852 1 86.06 557 PRO B N 1
ATOM 10541 C CA . PRO B 1 557 ? 11.359 24.562 15.18 1 86.06 557 PRO B CA 1
ATOM 10542 C C . PRO B 1 557 ? 11.109 26.047 14.914 1 86.06 557 PRO B C 1
ATOM 10544 O O . PRO B 1 557 ? 10.727 26.781 15.828 1 86.06 557 PRO B O 1
ATOM 10547 N N . LEU B 1 558 ? 11.484 26.531 13.766 1 86.88 558 LEU B N 1
ATOM 10548 C CA . LEU B 1 558 ? 11.203 27.859 13.234 1 86.88 558 LEU B CA 1
ATOM 10549 C C . LEU B 1 558 ? 10.523 27.781 11.867 1 86.88 558 LEU B C 1
ATOM 10551 O O . LEU B 1 558 ? 10.75 26.812 11.125 1 86.88 558 LEU B O 1
ATOM 10555 N N . PRO B 1 559 ? 9.602 28.641 11.656 1 84.81 559 PRO B N 1
ATOM 10556 C CA . PRO B 1 559 ? 8.922 28.562 10.359 1 84.81 559 PRO B CA 1
ATOM 10557 C C . PRO B 1 559 ? 9.867 28.812 9.188 1 84.81 559 PRO B C 1
ATOM 10559 O O . PRO B 1 559 ? 9.805 28.094 8.188 1 84.81 559 PRO B O 1
ATOM 10562 N N . TYR B 1 560 ? 10.758 29.859 9.375 1 84.25 560 TYR B N 1
ATOM 10563 C CA . TYR B 1 560 ? 11.672 30.172 8.281 1 84.25 560 TYR B CA 1
ATOM 10564 C C . TYR B 1 560 ? 13.07 30.469 8.797 1 84.25 560 TYR B C 1
ATOM 10566 O O . TYR B 1 560 ? 13.234 31.078 9.852 1 84.25 560 TYR B O 1
ATOM 10574 N N . VAL B 1 561 ? 14.055 29.938 8.086 1 86 561 VAL B N 1
ATOM 10575 C CA . VAL B 1 561 ? 15.453 30.25 8.352 1 86 561 VAL B CA 1
ATOM 10576 C C . VAL B 1 561 ? 16.031 31.047 7.184 1 86 561 VAL B C 1
ATOM 10578 O O . VAL B 1 561 ? 15.859 30.672 6.023 1 86 561 VAL B O 1
ATOM 10581 N N . HIS B 1 562 ? 16.641 32.125 7.555 1 83.25 562 HIS B N 1
ATOM 10582 C CA . HIS B 1 562 ? 17.25 32.969 6.52 1 83.25 562 HIS B CA 1
ATOM 10583 C C . HIS B 1 562 ? 18.312 32.219 5.746 1 83.25 562 HIS B C 1
ATOM 10585 O O . HIS B 1 562 ? 19.047 31.406 6.324 1 83.25 562 HIS B O 1
ATOM 10591 N N . HIS B 1 563 ? 18.422 32.406 4.516 1 79.25 563 HIS B N 1
ATOM 10592 C CA . HIS B 1 563 ? 19.312 31.703 3.613 1 79.25 563 HIS B CA 1
ATOM 10593 C C . HIS B 1 563 ? 20.766 31.844 4.051 1 79.25 563 HIS B C 1
ATOM 10595 O O . HIS B 1 563 ? 21.562 30.922 3.906 1 79.25 563 HIS B O 1
ATOM 10601 N N . LYS B 1 564 ? 21.078 32.969 4.66 1 77.12 564 LYS B N 1
ATOM 10602 C CA . LYS B 1 564 ? 22.453 33.25 5.043 1 77.12 564 LYS B CA 1
ATOM 10603 C C . LYS B 1 564 ? 22.859 32.438 6.266 1 77.12 564 LYS B C 1
ATOM 10605 O O . LYS B 1 564 ? 24.062 32.188 6.492 1 77.12 564 LYS B O 1
ATOM 10610 N N . GLU B 1 565 ? 21.953 32 6.996 1 83.19 565 GLU B N 1
ATOM 10611 C CA . GLU B 1 565 ? 22.25 31.266 8.219 1 83.19 565 GLU B CA 1
ATOM 10612 C C . GLU B 1 565 ? 21.875 29.797 8.094 1 83.19 565 GLU B C 1
ATOM 10614 O O . GLU B 1 565 ? 21.891 29.047 9.078 1 83.19 565 GLU B O 1
ATOM 10619 N N . ARG B 1 566 ? 21.672 29.344 6.961 1 84.75 566 ARG B N 1
ATOM 10620 C CA . ARG B 1 566 ? 21.141 28 6.77 1 84.75 566 ARG B CA 1
ATOM 10621 C C . ARG B 1 566 ? 22.25 26.953 6.871 1 84.75 566 ARG B C 1
ATOM 10623 O O . ARG B 1 566 ? 22.016 25.844 7.359 1 84.75 566 ARG B O 1
ATOM 10630 N N . TYR B 1 567 ? 23.438 27.344 6.402 1 86 567 TYR B N 1
ATOM 10631 C CA . TYR B 1 567 ? 24.5 26.359 6.301 1 86 567 TYR B CA 1
ATOM 10632 C C . TYR B 1 567 ? 25.516 26.516 7.434 1 86 567 TYR B C 1
ATOM 10634 O O . TYR B 1 567 ? 26.016 27.609 7.672 1 86 567 TYR B O 1
ATOM 10642 N N . LEU B 1 568 ? 25.641 25.469 8.195 1 85.25 568 LEU B N 1
ATOM 10643 C CA . LEU B 1 568 ? 26.703 25.344 9.188 1 85.25 568 LEU B CA 1
ATOM 10644 C C . LEU B 1 568 ? 27.781 24.375 8.719 1 85.25 568 LEU B C 1
ATOM 10646 O O . LEU B 1 568 ? 27.469 23.219 8.398 1 85.25 568 LEU B O 1
ATOM 10650 N N . ILE B 1 569 ? 28.953 24.828 8.531 1 88.69 569 ILE B N 1
ATOM 10651 C CA . ILE B 1 569 ? 30.031 23.984 8.016 1 88.69 569 ILE B CA 1
ATOM 10652 C C . ILE B 1 569 ? 31.094 23.797 9.086 1 88.69 569 ILE B C 1
ATOM 10654 O O . ILE B 1 569 ? 31.391 24.734 9.836 1 88.69 569 ILE B O 1
ATOM 10658 N N . GLY B 1 570 ? 31.516 22.578 9.195 1 83.31 570 GLY B N 1
ATOM 10659 C CA . GLY B 1 570 ? 32.625 22.234 10.07 1 83.31 570 GLY B CA 1
ATOM 10660 C C . GLY B 1 570 ? 33.594 21.219 9.453 1 83.31 570 GLY B C 1
ATOM 10661 O O . GLY B 1 570 ? 33.312 20.672 8.383 1 83.31 570 GLY B O 1
ATOM 10662 N N . ARG B 1 571 ? 34.781 21.156 9.984 1 82.31 571 ARG B N 1
ATOM 10663 C CA . ARG B 1 571 ? 35.781 20.188 9.531 1 82.31 571 ARG B CA 1
ATOM 10664 C C . ARG B 1 571 ? 35.75 18.938 10.398 1 82.31 571 ARG B C 1
ATOM 10666 O O . ARG B 1 571 ? 35.562 19.016 11.609 1 82.31 571 ARG B O 1
ATOM 10673 N N . ILE B 1 572 ? 35.812 17.891 9.648 1 79 572 ILE B N 1
ATOM 10674 C CA . ILE B 1 572 ? 35.906 16.609 10.352 1 79 572 ILE B CA 1
ATOM 10675 C C . ILE B 1 572 ? 37.312 16.031 10.195 1 79 572 ILE B C 1
ATOM 10677 O O . ILE B 1 572 ? 37.812 15.836 9.078 1 79 572 ILE B O 1
ATOM 10681 N N . GLY B 1 573 ? 38.031 15.812 11.234 1 73.88 573 GLY B N 1
ATOM 10682 C CA . GLY B 1 573 ? 39.344 15.203 11.18 1 73.88 573 GLY B CA 1
ATOM 10683 C C . GLY B 1 573 ? 40.438 16.172 10.742 1 73.88 573 GLY B C 1
ATOM 10684 O O . GLY B 1 573 ? 40.219 17.391 10.773 1 73.88 573 GLY B O 1
ATOM 10685 N N . PRO B 1 574 ? 41.562 15.555 10.305 1 73.56 574 PRO B N 1
ATOM 10686 C CA . PRO B 1 574 ? 42.688 16.391 9.891 1 73.56 574 PRO B CA 1
ATOM 10687 C C . PRO B 1 574 ? 42.469 17.031 8.523 1 73.56 574 PRO B C 1
ATOM 10689 O O . PRO B 1 574 ? 41.688 16.531 7.719 1 73.56 574 PRO B O 1
ATOM 10692 N N . LYS B 1 575 ? 43.094 18.141 8.188 1 75.81 575 LYS B N 1
ATOM 10693 C CA . LYS B 1 575 ? 42.906 18.922 6.965 1 75.81 575 LYS B CA 1
ATOM 10694 C C . LYS B 1 575 ? 43.312 18.109 5.734 1 75.81 575 LYS B C 1
ATOM 10696 O O . LYS B 1 575 ? 42.75 18.297 4.652 1 75.81 575 LYS B O 1
ATOM 10701 N N . SER B 1 576 ? 44.156 17.078 5.969 1 73.69 576 SER B N 1
ATOM 10702 C CA . SER B 1 576 ? 44.656 16.312 4.832 1 73.69 576 SER B CA 1
ATOM 10703 C C . SER B 1 576 ? 43.594 15.359 4.293 1 73.69 576 SER B C 1
ATOM 10705 O O . SER B 1 576 ? 43.656 14.945 3.135 1 73.69 576 SER B O 1
ATOM 10707 N N . TYR B 1 577 ? 42.656 15.117 5.059 1 76.19 577 TYR B N 1
ATOM 10708 C CA . TYR B 1 577 ? 41.656 14.164 4.621 1 76.19 577 TYR B CA 1
ATOM 10709 C C . TYR B 1 577 ? 40.531 14.867 3.873 1 76.19 577 TYR B C 1
ATOM 10711 O O . TYR B 1 577 ? 39.75 14.227 3.176 1 76.19 577 TYR B O 1
ATOM 10719 N N . ARG B 1 578 ? 40.438 16.234 3.896 1 84.75 578 ARG B N 1
ATOM 10720 C CA . ARG B 1 578 ? 39.469 17.047 3.168 1 84.75 578 ARG B CA 1
ATOM 10721 C C . ARG B 1 578 ? 38.062 16.562 3.41 1 84.75 578 ARG B C 1
ATOM 10723 O O . ARG B 1 578 ? 37.312 16.297 2.461 1 84.75 578 ARG B O 1
ATOM 10730 N N . MET B 1 579 ? 37.688 16.312 4.633 1 85.75 579 MET B N 1
ATOM 10731 C CA . MET B 1 579 ? 36.344 15.914 5.051 1 85.75 579 MET B CA 1
ATOM 10732 C C . MET B 1 579 ? 35.656 17.062 5.793 1 85.75 579 MET B C 1
ATOM 10734 O O . MET B 1 579 ? 36.25 17.656 6.691 1 85.75 579 MET B O 1
ATOM 10738 N N . TYR B 1 580 ? 34.531 17.297 5.309 1 88.75 580 TYR B N 1
ATOM 10739 C CA . TYR B 1 580 ? 33.781 18.422 5.879 1 88.75 580 TYR B CA 1
ATOM 10740 C C . TYR B 1 580 ? 32.406 17.969 6.328 1 88.75 580 TYR B C 1
ATOM 10742 O O . TYR B 1 580 ? 31.891 16.938 5.871 1 88.75 580 TYR B O 1
ATOM 10750 N N . ARG B 1 581 ? 31.844 18.625 7.246 1 89.44 581 ARG B N 1
ATOM 10751 C CA . ARG B 1 581 ? 30.469 18.422 7.691 1 89.44 581 ARG B CA 1
ATOM 10752 C C . ARG B 1 581 ? 29.609 19.656 7.391 1 89.44 581 ARG B C 1
ATOM 10754 O O . ARG B 1 581 ? 30.047 20.781 7.594 1 89.44 581 ARG B O 1
ATOM 10761 N N . CYS B 1 582 ? 28.516 19.422 6.82 1 90.06 582 CYS B N 1
ATOM 10762 C CA . CYS B 1 582 ? 27.578 20.484 6.5 1 90.06 582 CYS B CA 1
ATOM 10763 C C . CYS B 1 582 ? 26.203 20.219 7.105 1 90.06 582 CYS B C 1
ATOM 10765 O O . CYS B 1 582 ? 25.578 19.188 6.801 1 90.06 582 CYS B O 1
ATOM 10767 N N . ILE B 1 583 ? 25.766 21.047 8.031 1 89.31 583 ILE B N 1
ATOM 10768 C CA . ILE B 1 583 ? 24.422 20.938 8.617 1 89.31 583 ILE B CA 1
ATOM 10769 C C . ILE B 1 583 ? 23.5 21.969 7.973 1 89.31 583 ILE B C 1
ATOM 10771 O O . ILE B 1 583 ? 23.75 23.172 8.047 1 89.31 583 ILE B O 1
ATOM 10775 N N . VAL B 1 584 ? 22.578 21.484 7.289 1 87.81 584 VAL B N 1
ATOM 10776 C CA . VAL B 1 584 ? 21.578 22.344 6.652 1 87.81 584 VAL B CA 1
ATOM 10777 C C . VAL B 1 584 ? 20.359 22.5 7.566 1 87.81 584 VAL B C 1
ATOM 10779 O O . VAL B 1 584 ? 19.672 21.516 7.844 1 87.81 584 VAL B O 1
ATOM 10782 N N . ARG B 1 585 ? 20.156 23.703 8.023 1 88.56 585 ARG B N 1
ATOM 10783 C CA . ARG B 1 585 ? 19.031 23.984 8.906 1 88.56 585 ARG B CA 1
ATOM 10784 C C . ARG B 1 585 ? 17.859 24.578 8.125 1 88.56 585 ARG B C 1
ATOM 10786 O O . ARG B 1 585 ? 18 25.609 7.473 1 88.56 585 ARG B O 1
ATOM 10793 N N . ASN B 1 586 ? 16.766 23.844 8.156 1 86.12 586 ASN B N 1
ATOM 10794 C CA . ASN B 1 586 ? 15.547 24.297 7.496 1 86.12 586 ASN B CA 1
ATOM 10795 C C . ASN B 1 586 ? 14.422 24.516 8.5 1 86.12 586 ASN B C 1
ATOM 10797 O O . ASN B 1 586 ? 14.352 23.844 9.523 1 86.12 586 ASN B O 1
ATOM 10801 N N . GLY B 1 587 ? 13.641 25.594 8.195 1 85.56 587 GLY B N 1
ATOM 10802 C CA . GLY B 1 587 ? 12.422 25.766 8.969 1 85.56 587 GLY B CA 1
ATOM 10803 C C . GLY B 1 587 ? 11.336 24.766 8.602 1 85.56 587 GLY B C 1
ATOM 10804 O O . GLY B 1 587 ? 11.469 24.031 7.613 1 85.56 587 GLY B O 1
ATOM 10805 N N . TYR B 1 588 ? 10.305 24.719 9.391 1 82.56 588 TYR B N 1
ATOM 10806 C CA . TYR B 1 588 ? 9.281 23.719 9.148 1 82.56 588 TYR B CA 1
ATOM 10807 C C . TYR B 1 588 ? 8.406 24.094 7.961 1 82.56 588 TYR B C 1
ATOM 10809 O O . TYR B 1 588 ? 7.66 23.266 7.441 1 82.56 588 TYR B O 1
ATOM 10817 N N . LYS B 1 589 ? 8.477 25.281 7.461 1 81.06 589 LYS B N 1
ATOM 10818 C CA . LYS B 1 589 ? 7.715 25.672 6.277 1 81.06 589 LYS B CA 1
ATOM 10819 C C . LYS B 1 589 ? 8.617 25.797 5.059 1 81.06 589 LYS B C 1
ATOM 10821 O O . LYS B 1 589 ? 8.141 25.953 3.936 1 81.06 589 LYS B O 1
ATOM 10826 N N . ASP B 1 590 ? 9.906 25.609 5.281 1 77.06 590 ASP B N 1
ATOM 10827 C CA . ASP B 1 590 ? 10.859 25.719 4.18 1 77.06 590 ASP B CA 1
ATOM 10828 C C . ASP B 1 590 ? 10.891 24.438 3.359 1 77.06 590 ASP B C 1
ATOM 10830 O O . ASP B 1 590 ? 10.586 23.344 3.873 1 77.06 590 ASP B O 1
ATOM 10834 N N . VAL B 1 591 ? 11.078 24.531 2.025 1 70.19 591 VAL B N 1
ATOM 10835 C CA . VAL B 1 591 ? 11.266 23.375 1.169 1 70.19 591 VAL B CA 1
ATOM 10836 C C . VAL B 1 591 ? 12.742 23 1.106 1 70.19 591 VAL B C 1
ATOM 10838 O O . VAL B 1 591 ? 13.586 23.844 0.779 1 70.19 591 VAL B O 1
ATOM 10841 N N . PRO B 1 592 ? 12.859 21.703 1.591 1 65.31 592 PRO B N 1
ATOM 10842 C CA . PRO B 1 592 ? 14.266 21.297 1.567 1 65.31 592 PRO B CA 1
ATOM 10843 C C . PRO B 1 592 ? 14.844 21.25 0.154 1 65.31 592 PRO B C 1
ATOM 10845 O O . PRO B 1 592 ? 14.18 20.766 -0.769 1 65.31 592 PRO B O 1
ATOM 10848 N N . ASN B 1 593 ? 16.047 21.641 -0.052 1 59.5 593 ASN B N 1
ATOM 10849 C CA . ASN B 1 593 ? 16.938 21.469 -1.195 1 59.5 593 ASN B CA 1
ATOM 10850 C C . ASN B 1 593 ? 16.25 21.891 -2.498 1 59.5 593 ASN B C 1
ATOM 10852 O O . ASN B 1 593 ? 16.328 21.188 -3.498 1 59.5 593 ASN B O 1
ATOM 10856 N N . SER B 1 594 ? 14.977 22.609 -2.436 1 55.38 594 SER B N 1
ATOM 10857 C CA . SER B 1 594 ? 14.164 22.922 -3.613 1 55.38 594 SER B CA 1
ATOM 10858 C C . SER B 1 594 ? 15.031 23.391 -4.77 1 55.38 594 SER B C 1
ATOM 10860 O O . SER B 1 594 ? 14.656 23.266 -5.938 1 55.38 594 SER B O 1
ATOM 10862 N N . GLY B 1 595 ? 16.016 24.266 -4.559 1 52.62 595 GLY B N 1
ATOM 10863 C CA . GLY B 1 595 ? 16.5 25 -5.719 1 52.62 595 GLY B CA 1
ATOM 10864 C C . GLY B 1 595 ? 17.703 24.359 -6.383 1 52.62 595 GLY B C 1
ATOM 10865 O O . GLY B 1 595 ? 18.344 23.5 -5.797 1 52.62 595 GLY B O 1
ATOM 10866 N N . ASP B 1 596 ? 17.812 24.375 -7.812 1 54.16 596 ASP B N 1
ATOM 10867 C CA . ASP B 1 596 ? 18.875 24.109 -8.789 1 54.16 596 ASP B CA 1
ATOM 10868 C C . ASP B 1 596 ? 20.25 24.438 -8.211 1 54.16 596 ASP B C 1
ATOM 10870 O O . ASP B 1 596 ? 21.266 23.922 -8.688 1 54.16 596 ASP B O 1
ATOM 10874 N N . ASP B 1 597 ? 20.266 24.984 -6.953 1 70.56 597 ASP B N 1
ATOM 10875 C CA . ASP B 1 597 ? 21.594 25.5 -6.629 1 70.56 597 ASP B CA 1
ATOM 10876 C C . ASP B 1 597 ? 22.078 24.938 -5.297 1 70.56 597 ASP B C 1
ATOM 10878 O O . ASP B 1 597 ? 22.922 25.547 -4.633 1 70.56 597 ASP B O 1
ATOM 10882 N N . PHE B 1 598 ? 21.609 23.75 -4.812 1 78.62 598 PHE B N 1
ATOM 10883 C CA . PHE B 1 598 ? 22.031 23.203 -3.523 1 78.62 598 PHE B CA 1
ATOM 10884 C C . PHE B 1 598 ? 23.5 22.812 -3.551 1 78.62 598 PHE B C 1
ATOM 10886 O O . PHE B 1 598 ? 24.266 23.156 -2.637 1 78.62 598 PHE B O 1
ATOM 10893 N N . GLU B 1 599 ? 23.953 22.156 -4.645 1 82.62 599 GLU B N 1
ATOM 10894 C CA . GLU B 1 599 ? 25.328 21.719 -4.785 1 82.62 599 GLU B CA 1
ATOM 10895 C C . GLU B 1 599 ? 26.281 22.906 -4.816 1 82.62 599 GLU B C 1
ATOM 10897 O O . GLU B 1 599 ? 27.328 22.891 -4.164 1 82.62 599 GLU B O 1
ATOM 10902 N N . ASN B 1 600 ? 25.844 23.875 -5.477 1 81.38 600 ASN B N 1
ATOM 10903 C CA . ASN B 1 600 ? 26.688 25.047 -5.594 1 81.38 600 ASN B CA 1
ATOM 10904 C C . ASN B 1 600 ? 26.75 25.828 -4.281 1 81.38 600 ASN B C 1
ATOM 10906 O O . ASN B 1 600 ? 27.797 26.391 -3.938 1 81.38 600 ASN B O 1
ATOM 10910 N N . ASP B 1 601 ? 25.688 25.812 -3.588 1 82.12 601 ASP B N 1
ATOM 10911 C CA . ASP B 1 601 ? 25.656 26.5 -2.305 1 82.12 601 ASP B CA 1
ATOM 10912 C C . ASP B 1 601 ? 26.562 25.812 -1.291 1 82.12 601 ASP B C 1
ATOM 10914 O O . ASP B 1 601 ? 27.234 26.484 -0.49 1 82.12 601 ASP B O 1
ATOM 10918 N N . ILE B 1 602 ? 26.578 24.531 -1.373 1 86.88 602 ILE B N 1
ATOM 10919 C CA . ILE B 1 602 ? 27.406 23.781 -0.438 1 86.88 602 ILE B CA 1
ATOM 10920 C C . ILE B 1 602 ? 28.875 24.031 -0.751 1 86.88 602 ILE B C 1
ATOM 10922 O O . ILE B 1 602 ? 29.688 24.266 0.155 1 86.88 602 ILE B O 1
ATOM 10926 N N . VAL B 1 603 ? 29.234 23.969 -2.061 1 86.62 603 VAL B N 1
ATOM 10927 C CA . VAL B 1 603 ? 30.609 24.172 -2.467 1 86.62 603 VAL B CA 1
ATOM 10928 C C . VAL B 1 603 ? 31.062 25.594 -2.127 1 86.62 603 VAL B C 1
ATOM 10930 O O . VAL B 1 603 ? 32.156 25.797 -1.632 1 86.62 603 VAL B O 1
ATOM 10933 N N . MET B 1 604 ? 30.141 26.516 -2.283 1 83.5 604 MET B N 1
ATOM 10934 C CA . MET B 1 604 ? 30.453 27.906 -1.958 1 83.5 604 MET B CA 1
ATOM 10935 C C . MET B 1 604 ? 30.609 28.094 -0.453 1 83.5 604 MET B C 1
ATOM 10937 O O . MET B 1 604 ? 31.5 28.812 -0.003 1 83.5 604 MET B O 1
ATOM 10941 N N . SER B 1 605 ? 29.812 27.438 0.28 1 85.88 605 SER B N 1
ATOM 10942 C CA . SER B 1 605 ? 29.891 27.547 1.733 1 85.88 605 SER B CA 1
ATOM 10943 C C . SER B 1 605 ? 31.156 26.891 2.271 1 85.88 605 SER B C 1
ATOM 10945 O O . SER B 1 605 ? 31.766 27.391 3.23 1 85.88 605 SER B O 1
ATOM 10947 N N . ILE B 1 606 ? 31.531 25.828 1.661 1 87.88 606 ILE B N 1
ATOM 10948 C CA . ILE B 1 606 ? 32.75 25.156 2.08 1 87.88 606 ILE B CA 1
ATOM 10949 C C . ILE B 1 606 ? 33.969 26.016 1.729 1 87.88 606 ILE B C 1
ATOM 10951 O O . ILE B 1 606 ? 34.906 26.141 2.516 1 87.88 606 ILE B O 1
ATOM 10955 N N . ALA B 1 607 ? 33.938 26.625 0.533 1 84.88 607 ALA B N 1
ATOM 10956 C CA . ALA B 1 607 ? 35.031 27.516 0.116 1 84.88 607 ALA B CA 1
ATOM 10957 C C . ALA B 1 607 ? 35.156 28.703 1.065 1 84.88 607 ALA B C 1
ATOM 10959 O O . ALA B 1 607 ? 36.281 29.094 1.421 1 84.88 607 ALA B O 1
ATOM 10960 N N . GLU B 1 608 ? 34.062 29.203 1.51 1 82.56 608 GLU B N 1
ATOM 10961 C CA . GLU B 1 608 ? 34.062 30.328 2.453 1 82.56 608 GLU B CA 1
ATOM 10962 C C . GLU B 1 608 ? 34.625 29.891 3.814 1 82.56 608 GLU B C 1
ATOM 10964 O O . GLU B 1 608 ? 35.312 30.656 4.484 1 82.56 608 GLU B O 1
ATOM 10969 N N . PHE B 1 609 ? 34.281 28.781 4.211 1 84.62 609 PHE B N 1
ATOM 10970 C CA . PHE B 1 609 ? 34.75 28.25 5.484 1 84.62 609 PHE B CA 1
ATOM 10971 C C . PHE B 1 609 ? 36.25 28.078 5.469 1 84.62 609 PHE B C 1
ATOM 10973 O O . PHE B 1 609 ? 36.938 28.375 6.453 1 84.62 609 PHE B O 1
ATOM 10980 N N . ILE B 1 610 ? 36.75 27.5 4.32 1 83.44 610 ILE B N 1
ATOM 10981 C CA . ILE B 1 610 ? 38.188 27.281 4.191 1 83.44 610 ILE B CA 1
ATOM 10982 C C . ILE B 1 610 ? 38.938 28.609 4.289 1 83.44 610 ILE B C 1
ATOM 10984 O O . ILE B 1 610 ? 40 28.703 4.922 1 83.44 610 ILE B O 1
ATOM 10988 N N . GLN B 1 611 ? 38.344 29.672 3.803 1 78.56 611 GLN B N 1
ATOM 10989 C CA . GLN B 1 611 ? 38.969 30.984 3.844 1 78.56 611 GLN B CA 1
ATOM 10990 C C . GLN B 1 611 ? 38.875 31.594 5.242 1 78.56 611 GLN B C 1
ATOM 10992 O O . GLN B 1 611 ? 39.812 32.219 5.719 1 78.56 611 GLN B O 1
ATOM 10997 N N . MET B 1 612 ? 37.75 31.391 5.879 1 76.56 612 MET B N 1
ATOM 10998 C CA . MET B 1 612 ? 37.562 31.906 7.227 1 76.56 612 MET B CA 1
ATOM 10999 C C . MET B 1 612 ? 38.5 31.219 8.219 1 76.56 612 MET B C 1
ATOM 11001 O O . MET B 1 612 ? 39 31.859 9.141 1 76.56 612 MET B O 1
ATOM 11005 N N . GLU B 1 613 ? 38.594 29.953 8.023 1 77.06 613 GLU B N 1
ATOM 11006 C CA . GLU B 1 613 ? 39.5 29.203 8.891 1 77.06 613 GLU B CA 1
ATOM 11007 C C . GLU B 1 613 ? 40.906 29.703 8.766 1 77.06 613 GLU B C 1
ATOM 11009 O O . GLU B 1 613 ? 41.656 29.75 9.758 1 77.06 613 GLU B O 1
ATOM 11014 N N . ALA B 1 614 ? 41.344 30.062 7.578 1 74.62 614 ALA B N 1
ATOM 11015 C CA . ALA B 1 614 ? 42.688 30.547 7.336 1 74.62 614 ALA B CA 1
ATOM 11016 C C . ALA B 1 614 ? 42.906 31.922 7.977 1 74.62 614 ALA B C 1
ATOM 11018 O O . ALA B 1 614 ? 44.031 32.25 8.414 1 74.62 614 ALA B O 1
ATOM 11019 N N . GLU B 1 615 ? 41.875 32.781 7.965 1 68.31 615 GLU B N 1
ATOM 11020 C CA . GLU B 1 615 ? 42 34.156 8.5 1 68.31 615 GLU B CA 1
ATOM 11021 C C . GLU B 1 615 ? 41.938 34.156 10.023 1 68.31 615 GLU B C 1
ATOM 11023 O O . GLU B 1 615 ? 42.156 35.188 10.656 1 68.31 615 GLU B O 1
ATOM 11028 N N . GLY B 1 616 ? 42.031 33 10.75 1 59.38 616 GLY B N 1
ATOM 11029 C CA . GLY B 1 616 ? 42.125 32.938 12.195 1 59.38 616 GLY B CA 1
ATOM 11030 C C . GLY B 1 616 ? 40.812 33.062 12.891 1 59.38 616 GLY B C 1
ATOM 11031 O O . GLY B 1 616 ? 40.75 33.25 14.109 1 59.38 616 GLY B O 1
ATOM 11032 N N . PHE B 1 617 ? 39.781 33.375 12.328 1 49.97 617 PHE B N 1
ATOM 11033 C CA . PHE B 1 617 ? 38.531 33.625 13.023 1 49.97 617 PHE B CA 1
ATOM 11034 C C . PHE B 1 617 ? 38.062 32.406 13.781 1 49.97 617 PHE B C 1
ATOM 11036 O O . PHE B 1 617 ? 37.156 32.469 14.602 1 49.97 617 PHE B O 1
ATOM 11043 N N . THR B 1 618 ? 38.406 31.297 13.453 1 50.47 618 THR B N 1
ATOM 11044 C CA . THR B 1 618 ? 37.844 30.156 14.148 1 50.47 618 THR B CA 1
ATOM 11045 C C . THR B 1 618 ? 38.688 29.766 15.344 1 50.47 618 THR B C 1
ATOM 11047 O O . THR B 1 618 ? 39.938 29.75 15.25 1 50.47 618 THR B O 1
ATOM 11050 N N . ASN B 1 619 ? 38.469 30.172 16.594 1 42.62 619 ASN B N 1
ATOM 11051 C CA . ASN B 1 619 ? 39.094 29.672 17.828 1 42.62 619 ASN B CA 1
ATOM 11052 C C . ASN B 1 619 ? 39.562 28.234 17.672 1 42.62 619 ASN B C 1
ATOM 11054 O O . ASN B 1 619 ? 38.75 27.344 17.359 1 42.62 619 ASN B O 1
ATOM 11058 N N . LEU B 1 620 ? 40.844 27.953 17.438 1 38.91 620 LEU B N 1
ATOM 11059 C CA . LEU B 1 620 ? 41.719 26.797 17.297 1 38.91 620 LEU B CA 1
ATOM 11060 C C . LEU B 1 620 ? 41.344 25.703 18.297 1 38.91 620 LEU B C 1
ATOM 11062 O O . LEU B 1 620 ? 41.812 24.578 18.203 1 38.91 620 LEU B O 1
ATOM 11066 N N . ASP B 1 621 ? 41.125 26.047 19.609 1 38.66 621 ASP B N 1
ATOM 11067 C CA . ASP B 1 621 ? 41.188 25 20.641 1 38.66 621 ASP B CA 1
ATOM 11068 C C . ASP B 1 621 ? 40.094 23.969 20.453 1 38.66 621 ASP B C 1
ATOM 11070 O O . ASP B 1 621 ? 39.719 23.266 21.391 1 38.66 621 ASP B O 1
ATOM 11074 N N . ALA B 1 622 ? 39.219 24.047 19.594 1 42.19 622 ALA B N 1
ATOM 11075 C CA . ALA B 1 622 ? 38.094 23.125 19.703 1 42.19 622 ALA B CA 1
ATOM 11076 C C . ALA B 1 622 ? 38.531 21.688 19.422 1 42.19 622 ALA B C 1
ATOM 11078 O O . ALA B 1 622 ? 39.375 21.453 18.562 1 42.19 622 ALA B O 1
ATOM 11079 N N . PRO B 1 623 ? 38.312 20.812 20.328 1 43.97 623 PRO B N 1
ATOM 11080 C CA . PRO B 1 623 ? 38.625 19.391 20.266 1 43.97 623 PRO B CA 1
ATOM 11081 C C . PRO B 1 623 ? 38.406 18.781 18.891 1 43.97 623 PRO B C 1
ATOM 11083 O O . PRO B 1 623 ? 37.625 19.344 18.094 1 43.97 623 PRO B O 1
ATOM 11086 N N . VAL B 1 624 ? 39.312 17.984 18.5 1 43.94 624 VAL B N 1
ATOM 11087 C CA . VAL B 1 624 ? 39.406 17.188 17.281 1 43.94 624 VAL B CA 1
ATOM 11088 C C . VAL B 1 624 ? 38 16.891 16.766 1 43.94 624 VAL B C 1
ATOM 11090 O O . VAL B 1 624 ? 37.812 16.516 15.609 1 43.94 624 VAL B O 1
ATOM 11093 N N . ASP B 1 625 ? 37.156 16.578 17.719 1 46.53 625 ASP B N 1
ATOM 11094 C CA . ASP B 1 625 ? 35.812 16.266 17.219 1 46.53 625 ASP B CA 1
ATOM 11095 C C . ASP B 1 625 ? 35.094 17.516 16.734 1 46.53 625 ASP B C 1
ATOM 11097 O O . ASP B 1 625 ? 35.25 18.594 17.312 1 46.53 625 ASP B O 1
ATOM 11101 N N . GLY B 1 626 ? 34.344 17.891 15.422 1 48.69 626 GLY B N 1
ATOM 11102 C CA . GLY B 1 626 ? 33.75 18.656 14.344 1 48.69 626 GLY B CA 1
ATOM 11103 C C . GLY B 1 626 ? 33.156 19.969 14.805 1 48.69 626 GLY B C 1
ATOM 11104 O O . GLY B 1 626 ? 32.031 20 15.344 1 48.69 626 GLY B O 1
ATOM 11105 N N . TRP B 1 627 ? 33.875 20.969 15.25 1 48.38 627 TRP B N 1
ATOM 11106 C CA . TRP B 1 627 ? 33.375 22.328 15.43 1 48.38 627 TRP B CA 1
ATOM 11107 C C . TRP B 1 627 ? 32.625 22.797 14.195 1 48.38 627 TRP B C 1
ATOM 11109 O O . TRP B 1 627 ? 33.094 22.625 13.07 1 48.38 627 TRP B O 1
ATOM 11119 N N . LEU B 1 628 ? 31.422 22.875 14.266 1 56.34 628 LEU B N 1
ATOM 11120 C CA . LEU B 1 628 ? 30.547 23.391 13.219 1 56.34 628 LEU B CA 1
ATOM 11121 C C . LEU B 1 628 ? 30.547 24.906 13.219 1 56.34 628 LEU B C 1
ATOM 11123 O O . LEU B 1 628 ? 30.484 25.531 14.281 1 56.34 628 LEU B O 1
ATOM 11127 N N . ALA B 1 629 ? 31.312 25.625 12.32 1 55.53 629 ALA B N 1
ATOM 11128 C CA . ALA B 1 629 ? 31.25 27.094 12.203 1 55.53 629 ALA B CA 1
ATOM 11129 C C . ALA B 1 629 ? 30.078 27.516 11.312 1 55.53 629 ALA B C 1
ATOM 11131 O O . ALA B 1 629 ? 29.781 26.844 10.32 1 55.53 629 ALA B O 1
ATOM 11132 N N . VAL B 1 630 ? 29.234 28.375 11.836 1 53.94 630 VAL B N 1
ATOM 11133 C CA . VAL B 1 630 ? 28.188 28.984 11.039 1 53.94 630 VAL B CA 1
ATOM 11134 C C . VAL B 1 630 ? 28.797 29.812 9.914 1 53.94 630 VAL B C 1
ATOM 11136 O O . VAL B 1 630 ? 29.609 30.703 10.164 1 53.94 630 VAL B O 1
ATOM 11139 N N . VAL B 1 631 ? 28.938 29.266 8.672 1 56.12 631 VAL B N 1
ATOM 11140 C CA . VAL B 1 631 ? 29.438 30.047 7.547 1 56.12 631 VAL B CA 1
ATOM 11141 C C . VAL B 1 631 ? 28.328 30.969 7.023 1 56.12 631 VAL B C 1
ATOM 11143 O O . VAL B 1 631 ? 27.281 30.484 6.559 1 56.12 631 VAL B O 1
ATOM 11146 N N . ARG B 1 632 ? 28.172 32.281 7.508 1 48.53 632 ARG B N 1
ATOM 11147 C CA . ARG B 1 632 ? 27.266 33.281 6.934 1 48.53 632 ARG B CA 1
ATOM 11148 C C . ARG B 1 632 ? 27.656 33.594 5.492 1 48.53 632 ARG B C 1
ATOM 11150 O O . ARG B 1 632 ? 28.797 33.969 5.215 1 48.53 632 ARG B O 1
ATOM 11157 N N . THR B 1 633 ? 27.188 32.781 4.5 1 49.28 633 THR B N 1
ATOM 11158 C CA . THR B 1 633 ? 27.453 33.125 3.109 1 49.28 633 THR B CA 1
ATOM 11159 C C . THR B 1 633 ? 27.531 34.656 2.939 1 49.28 633 THR B C 1
ATOM 11161 O O . THR B 1 633 ? 26.516 35.344 3.033 1 49.28 633 THR B O 1
ATOM 11164 N N . SER B 1 634 ? 28.406 35.406 3.453 1 45.25 634 SER B N 1
ATOM 11165 C CA . SER B 1 634 ? 28.594 36.844 3.256 1 45.25 634 SER B CA 1
ATOM 11166 C C . SER B 1 634 ? 28.75 37.188 1.779 1 45.25 634 SER B C 1
ATOM 11168 O O . SER B 1 634 ? 29.281 36.375 1.009 1 45.25 634 SER B O 1
ATOM 11170 N N . GLU B 1 635 ? 27.984 38 1.241 1 48.06 635 GLU B N 1
ATOM 11171 C CA . GLU B 1 635 ? 28.047 38.656 -0.066 1 48.06 635 GLU B CA 1
ATOM 11172 C C . GLU B 1 635 ? 29.5 38.906 -0.474 1 48.06 635 GLU B C 1
ATOM 11174 O O . GLU B 1 635 ? 29.797 39.062 -1.661 1 48.06 635 GLU B O 1
ATOM 11179 N N . LYS B 1 636 ? 30.359 39.156 0.333 1 42.97 636 LYS B N 1
ATOM 11180 C CA . LYS B 1 636 ? 31.688 39.594 -0.045 1 42.97 636 LYS B CA 1
ATOM 11181 C C . LYS B 1 636 ? 32.438 38.5 -0.795 1 42.97 636 LYS B C 1
ATOM 11183 O O . LYS B 1 636 ? 33.312 38.781 -1.614 1 42.97 636 LYS B O 1
ATOM 11188 N N . PHE B 1 637 ? 32.344 37.312 -0.39 1 46.12 637 PHE B N 1
ATOM 11189 C CA . PHE B 1 637 ? 33.156 36.25 -0.988 1 46.12 637 PHE B CA 1
ATOM 11190 C C . PHE B 1 637 ? 32.656 35.938 -2.389 1 46.12 637 PHE B C 1
ATOM 11192 O O . PHE B 1 637 ? 33.281 35.156 -3.109 1 46.12 637 PHE B O 1
ATOM 11199 N N . GLY B 1 638 ? 31.453 36.156 -2.76 1 48.41 638 GLY B N 1
ATOM 11200 C CA . GLY B 1 638 ? 31.031 36.062 -4.148 1 48.41 638 GLY B CA 1
ATOM 11201 C C . GLY B 1 638 ? 32.062 36.594 -5.121 1 48.41 638 GLY B C 1
ATOM 11202 O O . GLY B 1 638 ? 31.938 36.406 -6.332 1 48.41 638 GLY B O 1
ATOM 11203 N N . LYS B 1 639 ? 32.875 37.469 -4.738 1 48.38 639 LYS B N 1
ATOM 11204 C CA . LYS B 1 639 ? 33.781 38.094 -5.676 1 48.38 639 LYS B CA 1
ATOM 11205 C C . LYS B 1 639 ? 34.938 37.188 -6.055 1 48.38 639 LYS B C 1
ATOM 11207 O O . LYS B 1 639 ? 35.5 37.312 -7.145 1 48.38 639 LYS B O 1
ATOM 11212 N N . ARG B 1 640 ? 35.469 36.344 -5.184 1 51 640 ARG B N 1
ATOM 11213 C CA . ARG B 1 640 ? 36.656 35.594 -5.531 1 51 640 ARG B CA 1
ATOM 11214 C C . ARG B 1 640 ? 36.312 34.312 -6.301 1 51 640 ARG B C 1
ATOM 11216 O O . ARG B 1 640 ? 37.125 33.812 -7.066 1 51 640 ARG B O 1
ATOM 11223 N N . LEU B 1 641 ? 35.219 33.625 -5.977 1 55.47 641 LEU B N 1
ATOM 11224 C CA . LEU B 1 641 ? 34.781 32.438 -6.715 1 55.47 641 LEU B CA 1
ATOM 11225 C C . LEU B 1 641 ? 33.656 32.781 -7.668 1 55.47 641 LEU B C 1
ATOM 11227 O O . LEU B 1 641 ? 32.5 32.969 -7.238 1 55.47 641 LEU B O 1
ATOM 11231 N N . ALA B 1 642 ? 33.969 33.562 -8.734 1 53.19 642 ALA B N 1
ATOM 11232 C CA . ALA B 1 642 ? 33 34.031 -9.711 1 53.19 642 ALA B CA 1
ATOM 11233 C C . ALA B 1 642 ? 32.281 32.875 -10.383 1 53.19 642 ALA B C 1
ATOM 11235 O O . ALA B 1 642 ? 32.938 31.906 -10.812 1 53.19 642 ALA B O 1
ATOM 11236 N N . ARG B 1 643 ? 31.031 32.688 -10.125 1 56.28 643 ARG B N 1
ATOM 11237 C CA . ARG B 1 643 ? 30.141 31.812 -10.875 1 56.28 643 ARG B CA 1
ATOM 11238 C C . ARG B 1 643 ? 30.141 32.156 -12.359 1 56.28 643 ARG B C 1
ATOM 11240 O O . ARG B 1 643 ? 29.844 33.312 -12.734 1 56.28 643 ARG B O 1
ATOM 11247 N N . SER B 1 644 ? 30.922 31.641 -13.289 1 49.5 644 SER B N 1
ATOM 11248 C CA . SER B 1 644 ? 30.734 31.906 -14.711 1 49.5 644 SER B CA 1
ATOM 11249 C C . SER B 1 644 ? 29.688 30.969 -15.312 1 49.5 644 SER B C 1
ATOM 11251 O O . SER B 1 644 ? 29.75 29.75 -15.141 1 49.5 644 SER B O 1
ATOM 11253 N N . GLU B 1 645 ? 28.5 31.328 -15.445 1 47.88 645 GLU B N 1
ATOM 11254 C CA . GLU B 1 645 ? 27.484 30.578 -16.188 1 47.88 645 GLU B CA 1
ATOM 11255 C C . GLU B 1 645 ? 27.984 30.188 -17.578 1 47.88 645 GLU B C 1
ATOM 11257 O O . GLU B 1 645 ? 28.391 31.047 -18.359 1 47.88 645 GLU B O 1
ATOM 11262 N N . SER B 1 646 ? 28.688 29.141 -17.984 1 40.91 646 SER B N 1
ATOM 11263 C CA . SER B 1 646 ? 29.062 28.797 -19.344 1 40.91 646 SER B CA 1
ATOM 11264 C C . SER B 1 646 ? 27.828 28.578 -20.219 1 40.91 646 SER B C 1
ATOM 11266 O O . SER B 1 646 ? 26.906 27.859 -19.828 1 40.91 646 SER B O 1
ATOM 11268 N N . ASP B 1 647 ? 27.438 29.312 -21.281 1 37.91 647 ASP B N 1
ATOM 11269 C CA . ASP B 1 647 ? 26.578 29.109 -22.438 1 37.91 647 ASP B CA 1
ATOM 11270 C C . ASP B 1 647 ? 26.703 27.688 -22.969 1 37.91 647 ASP B C 1
ATOM 11272 O O . ASP B 1 647 ? 27.703 27 -22.719 1 37.91 647 ASP B O 1
ATOM 11276 N N . SER B 1 648 ? 25.734 27.109 -24 1 36.47 648 SER B N 1
ATOM 11277 C CA . SER B 1 648 ? 25.312 25.844 -24.594 1 36.47 648 SER B CA 1
ATOM 11278 C C . SER B 1 648 ? 26.516 25.016 -25.016 1 36.47 648 SER B C 1
ATOM 11280 O O . SER B 1 648 ? 26.562 23.797 -24.781 1 36.47 648 SER B O 1
ATOM 11282 N N . LYS B 1 649 ? 26.938 25.047 -26.609 1 35.31 649 LYS B N 1
ATOM 11283 C CA . LYS B 1 649 ? 27.5 24.094 -27.562 1 35.31 649 LYS B CA 1
ATOM 11284 C C . LYS B 1 649 ? 28.953 23.766 -27.188 1 35.31 649 LYS B C 1
ATOM 11286 O O . LYS B 1 649 ? 29.469 22.703 -27.578 1 35.31 649 LYS B O 1
ATOM 11291 N N . GLU B 1 650 ? 29.859 24.766 -27.453 1 31.7 650 GLU B N 1
ATOM 11292 C CA . GLU B 1 650 ? 31.203 24.469 -27.938 1 31.7 650 GLU B CA 1
ATOM 11293 C C . GLU B 1 650 ? 32.031 23.781 -26.859 1 31.7 650 GLU B C 1
ATOM 11295 O O . GLU B 1 650 ? 32.656 22.734 -27.125 1 31.7 650 GLU B O 1
ATOM 11300 N N . GLU B 1 651 ? 33.062 24.703 -26.203 1 31.61 651 GLU B N 1
ATOM 11301 C CA . GLU B 1 651 ? 34.438 24.344 -25.906 1 31.61 651 GLU B CA 1
ATOM 11302 C C . GLU B 1 651 ? 34.531 23.438 -24.688 1 31.61 651 GLU B C 1
ATOM 11304 O O . GLU B 1 651 ? 33.844 23.656 -23.703 1 31.61 651 GLU B O 1
ATOM 11309 N N . SER B 1 652 ? 34.938 22.141 -24.906 1 32.56 652 SER B N 1
ATOM 11310 C CA . SER B 1 652 ? 35.656 21.156 -24.094 1 32.56 652 SER B CA 1
ATOM 11311 C C . SER B 1 652 ? 36.375 21.828 -22.922 1 32.56 652 SER B C 1
ATOM 11313 O O . SER B 1 652 ? 36.875 22.938 -23.078 1 32.56 652 SER B O 1
ATOM 11315 N N . CYS B 1 653 ? 35.969 21.625 -21.703 1 33.28 653 CYS B N 1
ATOM 11316 C CA . CYS B 1 653 ? 36.875 21.891 -20.594 1 33.28 653 CYS B CA 1
ATOM 11317 C C . CYS B 1 653 ? 38.344 21.812 -21.062 1 33.28 653 CYS B C 1
ATOM 11319 O O . CYS B 1 653 ? 38.938 20.75 -21.016 1 33.28 653 CYS B O 1
ATOM 11321 N N . SER B 1 654 ? 38.75 22.188 -22.297 1 31.67 654 SER B N 1
ATOM 11322 C CA . SER B 1 654 ? 40.156 22.297 -22.719 1 31.67 654 SER B CA 1
ATOM 11323 C C . SER B 1 654 ? 40.969 23.078 -21.688 1 31.67 654 SER B C 1
ATOM 11325 O O . SER B 1 654 ? 42.156 23.375 -21.922 1 31.67 654 SER B O 1
ATOM 11327 N N . SER B 1 655 ? 40.469 24.203 -21.125 1 31.86 655 SER B N 1
ATOM 11328 C CA . SER B 1 655 ? 41.5 25.109 -20.641 1 31.86 655 SER B CA 1
ATOM 11329 C C . SER B 1 655 ? 42.562 24.375 -19.844 1 31.86 655 SER B C 1
ATOM 11331 O O . SER B 1 655 ? 42.344 23.25 -19.406 1 31.86 655 SER B O 1
ATOM 11333 N N . SER B 1 656 ? 43.781 25.25 -19.359 1 32.19 656 SER B N 1
ATOM 11334 C CA . SER B 1 656 ? 45.156 25.438 -18.938 1 32.19 656 SER B CA 1
ATOM 11335 C C . SER B 1 656 ? 45.406 24.828 -17.562 1 32.19 656 SER B C 1
ATOM 11337 O O . SER B 1 656 ? 46.469 25 -16.969 1 32.19 656 SER B O 1
ATOM 11339 N N . PHE B 1 657 ? 44.438 24.812 -16.641 1 31.97 657 PHE B N 1
ATOM 11340 C CA . PHE B 1 657 ? 45.156 24.406 -15.445 1 31.97 657 PHE B CA 1
ATOM 11341 C C . PHE B 1 657 ? 45.844 23.062 -15.664 1 31.97 657 PHE B C 1
ATOM 11343 O O . PHE B 1 657 ? 45.25 22.141 -16.219 1 31.97 657 PHE B O 1
ATOM 11350 N N . PRO B 1 658 ? 47.125 23.062 -15.93 1 34 658 PRO B N 1
ATOM 11351 C CA . PRO B 1 658 ? 47.844 21.781 -15.867 1 34 658 PRO B CA 1
ATOM 11352 C C . PRO B 1 658 ? 47.25 20.812 -14.844 1 34 658 PRO B C 1
ATOM 11354 O O . PRO B 1 658 ? 47.188 21.141 -13.656 1 34 658 PRO B O 1
ATOM 11357 N N . ILE B 1 659 ? 46.156 20.344 -15.102 1 36.38 659 ILE B N 1
ATOM 11358 C CA . ILE B 1 659 ? 45.656 19.266 -14.258 1 36.38 659 ILE B CA 1
ATOM 11359 C C . ILE B 1 659 ? 46.812 18.344 -13.852 1 36.38 659 ILE B C 1
ATOM 11361 O O . ILE B 1 659 ? 47.344 17.578 -14.664 1 36.38 659 ILE B O 1
ATOM 11365 N N . THR B 1 660 ? 47.875 18.844 -13.445 1 33.97 660 THR B N 1
ATOM 11366 C CA . THR B 1 660 ? 48.969 18.016 -13 1 33.97 660 THR B CA 1
ATOM 11367 C C . THR B 1 660 ? 48.469 16.797 -12.219 1 33.97 660 THR B C 1
ATOM 11369 O O . THR B 1 660 ? 49.219 15.844 -12 1 33.97 660 THR B O 1
ATOM 11372 N N . GLY B 1 661 ? 47.531 16.969 -11.234 1 36.38 661 GLY B N 1
ATOM 11373 C CA . GLY B 1 661 ? 47.531 15.906 -10.242 1 36.38 661 GLY B CA 1
ATOM 11374 C C . GLY B 1 661 ? 46.875 14.633 -10.742 1 36.38 661 GLY B C 1
ATOM 11375 O O . GLY B 1 661 ? 46.156 14.648 -11.75 1 36.38 661 GLY B O 1
ATOM 11376 N N . SER B 1 662 ? 47.188 13.344 -10.328 1 42.62 662 SER B N 1
ATOM 11377 C CA . SER B 1 662 ? 47 11.898 -10.492 1 42.62 662 SER B CA 1
ATOM 11378 C C . SER B 1 662 ? 45.531 11.531 -10.547 1 42.62 662 SER B C 1
ATOM 11380 O O . SER B 1 662 ? 45.188 10.445 -11 1 42.62 662 SER B O 1
ATOM 11382 N N . CYS B 1 663 ? 44.594 12.203 -9.891 1 49.47 663 CYS B N 1
ATOM 11383 C CA . CYS B 1 663 ? 43.281 11.578 -9.672 1 49.47 663 CYS B CA 1
ATOM 11384 C C . CYS B 1 663 ? 42.25 12.109 -10.656 1 49.47 663 CYS B C 1
ATOM 11386 O O . CYS B 1 663 ? 41.219 12.641 -10.242 1 49.47 663 CYS B O 1
ATOM 11388 N N . SER B 1 664 ? 42.438 12.531 -11.961 1 55.75 664 SER B N 1
ATOM 11389 C CA . SER B 1 664 ? 41.406 13.094 -12.836 1 55.75 664 SER B CA 1
ATOM 11390 C C . SER B 1 664 ? 40.625 11.992 -13.531 1 55.75 664 SER B C 1
ATOM 11392 O O . SER B 1 664 ? 41.156 10.914 -13.805 1 55.75 664 SER B O 1
ATOM 11394 N N . LYS B 1 665 ? 39.188 12.188 -13.617 1 66.94 665 LYS B N 1
ATOM 11395 C CA . LYS B 1 665 ? 38.312 11.281 -14.336 1 66.94 665 LYS B CA 1
ATOM 11396 C C . LYS B 1 665 ? 38.656 11.227 -15.82 1 66.94 665 LYS B C 1
ATOM 11398 O O . LYS B 1 665 ? 38.969 12.258 -16.422 1 66.94 665 LYS B O 1
ATOM 11403 N N . SER B 1 666 ? 38.812 10.055 -16.344 1 70.88 666 SER B N 1
ATOM 11404 C CA . SER B 1 666 ? 39.125 9.875 -17.766 1 70.88 666 SER B CA 1
ATOM 11405 C C . SER B 1 666 ? 38.062 10.562 -18.641 1 70.88 666 SER B C 1
ATOM 11407 O O . SER B 1 666 ? 36.938 10.742 -18.219 1 70.88 666 SER B O 1
ATOM 11409 N N . PRO B 1 667 ? 38.406 11.203 -19.703 1 70.44 667 PRO B N 1
ATOM 11410 C CA . PRO B 1 667 ? 37.5 11.883 -20.625 1 70.44 667 PRO B CA 1
ATOM 11411 C C . PRO B 1 667 ? 36.344 10.984 -21.078 1 70.44 667 PRO B C 1
ATOM 11413 O O . PRO B 1 667 ? 35.219 11.461 -21.297 1 70.44 667 PRO B O 1
ATOM 11416 N N . ALA B 1 668 ? 36.625 9.688 -21.109 1 70.38 668 ALA B N 1
ATOM 11417 C CA . ALA B 1 668 ? 35.562 8.766 -21.516 1 70.38 668 ALA B CA 1
ATOM 11418 C C . ALA B 1 668 ? 34.438 8.727 -20.484 1 70.38 668 ALA B C 1
ATOM 11420 O O . ALA B 1 668 ? 33.25 8.727 -20.844 1 70.38 668 ALA B O 1
ATOM 11421 N N . LEU B 1 669 ? 34.812 8.734 -19.281 1 75.31 669 LEU B N 1
ATOM 11422 C CA . LEU B 1 669 ? 33.812 8.68 -18.219 1 75.31 669 LEU B CA 1
ATOM 11423 C C . LEU B 1 669 ? 33.062 10 -18.125 1 75.31 669 LEU B C 1
ATOM 11425 O O . LEU B 1 669 ? 31.859 10.008 -17.797 1 75.31 669 LEU B O 1
ATOM 11429 N N . GLN B 1 670 ? 33.719 11.031 -18.5 1 73.88 670 GLN B N 1
ATOM 11430 C CA . GLN B 1 670 ? 33.062 12.328 -18.484 1 73.88 670 GLN B CA 1
ATOM 11431 C C . GLN B 1 670 ? 32.031 12.445 -19.594 1 73.88 670 GLN B C 1
ATOM 11433 O O . GLN B 1 670 ? 30.953 13.023 -19.406 1 73.88 670 GLN B O 1
ATOM 11438 N N . LYS B 1 671 ? 32.406 11.812 -20.734 1 72.94 671 LYS B N 1
ATOM 11439 C CA . LYS B 1 671 ? 31.469 11.82 -21.859 1 72.94 671 LYS B CA 1
ATOM 11440 C C . LYS B 1 671 ? 30.234 10.969 -21.562 1 72.94 671 LYS B C 1
ATOM 11442 O O . LYS B 1 671 ? 29.109 11.367 -21.875 1 72.94 671 LYS B O 1
ATOM 11447 N N . LEU B 1 672 ? 30.516 9.906 -20.922 1 74.56 672 LEU B N 1
ATOM 11448 C CA . LEU B 1 672 ? 29.406 9.023 -20.562 1 74.56 672 LEU B CA 1
ATOM 11449 C C . LEU B 1 672 ? 28.484 9.695 -19.547 1 74.56 672 LEU B C 1
ATOM 11451 O O . LEU B 1 672 ? 27.266 9.57 -19.625 1 74.56 672 LEU B O 1
ATOM 11455 N N . GLN B 1 673 ? 29.062 10.32 -18.641 1 75.19 673 GLN B N 1
ATOM 11456 C CA . GLN B 1 673 ? 28.281 11.016 -17.625 1 75.19 673 GLN B CA 1
ATOM 11457 C C . GLN B 1 673 ? 27.422 12.117 -18.234 1 75.19 673 GLN B C 1
ATOM 11459 O O . GLN B 1 673 ? 26.266 12.297 -17.859 1 75.19 673 GLN B O 1
ATOM 11464 N N . SER B 1 674 ? 27.984 12.781 -19.156 1 73.5 674 SER B N 1
ATOM 11465 C CA . SER B 1 674 ? 27.234 13.852 -19.812 1 73.5 674 SER B CA 1
ATOM 11466 C C . SER B 1 674 ? 26.094 13.289 -20.641 1 73.5 674 SER B C 1
ATOM 11468 O O . SER B 1 674 ? 25.016 13.898 -20.719 1 73.5 674 SER B O 1
ATOM 11470 N N . MET B 1 675 ? 26.312 12.125 -21.203 1 73.38 675 MET B N 1
ATOM 11471 C CA . MET B 1 675 ? 25.281 11.484 -22 1 73.38 675 MET B CA 1
ATOM 11472 C C . MET B 1 675 ? 24.109 11.062 -21.125 1 73.38 675 MET B C 1
ATOM 11474 O O . MET B 1 675 ? 22.938 11.227 -21.5 1 73.38 675 MET B O 1
ATOM 11478 N N . TYR B 1 676 ? 24.484 10.633 -19.984 1 73.88 676 TYR B N 1
ATOM 11479 C CA . TYR B 1 676 ? 23.438 10.188 -19.078 1 73.88 676 TYR B CA 1
ATOM 11480 C C . TYR B 1 676 ? 22.672 11.367 -18.516 1 73.88 676 TYR B C 1
ATOM 11482 O O . TYR B 1 676 ? 21.469 11.289 -18.281 1 73.88 676 TYR B O 1
ATOM 11490 N N . GLU B 1 677 ? 23.328 12.406 -18.234 1 72.25 677 GLU B N 1
ATOM 11491 C CA . GLU B 1 677 ? 22.703 13.602 -17.688 1 72.25 677 GLU B CA 1
ATOM 11492 C C . GLU B 1 677 ? 21.781 14.273 -18.719 1 72.25 677 GLU B C 1
ATOM 11494 O O . GLU B 1 677 ? 20.781 14.891 -18.359 1 72.25 677 GLU B O 1
ATOM 11499 N N . GLN B 1 678 ? 22.141 14.133 -19.922 1 66.44 678 GLN B N 1
ATOM 11500 C CA . GLN B 1 678 ? 21.328 14.719 -20.984 1 66.44 678 GLN B CA 1
ATOM 11501 C C . GLN B 1 678 ? 20.047 13.93 -21.188 1 66.44 678 GLN B C 1
ATOM 11503 O O . GLN B 1 678 ? 19.016 14.492 -21.578 1 66.44 678 GLN B O 1
ATOM 11508 N N . GLU B 1 679 ? 20.156 12.695 -20.922 1 66.69 679 GLU B N 1
ATOM 11509 C CA . GLU B 1 679 ? 18.984 11.852 -21.125 1 66.69 679 GLU B CA 1
ATOM 11510 C C . GLU B 1 679 ? 17.984 12.031 -19.984 1 66.69 679 GLU B C 1
ATOM 11512 O O . GLU B 1 679 ? 16.797 11.75 -20.141 1 66.69 679 GLU B O 1
ATOM 11517 N N . SER B 1 680 ? 18.484 12.562 -18.859 1 65.69 680 SER B N 1
ATOM 11518 C CA . SER B 1 680 ? 17.562 12.734 -17.734 1 65.69 680 SER B CA 1
ATOM 11519 C C . SER B 1 680 ? 16.969 14.141 -17.719 1 65.69 680 SER B C 1
ATOM 11521 O O . SER B 1 680 ? 17.703 15.125 -17.609 1 65.69 680 SER B O 1
ATOM 11523 N N . PRO B 1 681 ? 15.773 14.266 -18.109 1 56.94 681 PRO B N 1
ATOM 11524 C CA . PRO B 1 681 ? 15.164 15.594 -18.172 1 56.94 681 PRO B CA 1
ATOM 11525 C C . PRO B 1 681 ? 15.242 16.344 -16.844 1 56.94 681 PRO B C 1
ATOM 11527 O O . PRO B 1 681 ? 15.156 17.578 -16.828 1 56.94 681 PRO B O 1
ATOM 11530 N N . ASP B 1 682 ? 15.281 15.625 -15.812 1 56.12 682 ASP B N 1
ATOM 11531 C CA . ASP B 1 682 ? 15.258 16.328 -14.531 1 56.12 682 ASP B CA 1
ATOM 11532 C C . ASP B 1 682 ? 16.531 17.125 -14.32 1 56.12 682 ASP B C 1
ATOM 11534 O O . ASP B 1 682 ? 16.547 18.109 -13.578 1 56.12 682 ASP B O 1
ATOM 11538 N N . LEU B 1 683 ? 17.734 16.766 -14.977 1 56.91 683 LEU B N 1
ATOM 11539 C CA . LEU B 1 683 ? 19.031 17.406 -14.758 1 56.91 683 LEU B CA 1
ATOM 11540 C C . LEU B 1 683 ? 19.25 18.531 -15.742 1 56.91 683 LEU B C 1
ATOM 11542 O O . LEU B 1 683 ? 20.203 19.312 -15.602 1 56.91 683 LEU B O 1
ATOM 11546 N N . ASN B 1 684 ? 18.578 18.531 -16.812 1 46.66 684 ASN B N 1
ATOM 11547 C CA . ASN B 1 684 ? 18.859 19.547 -17.828 1 46.66 684 ASN B CA 1
ATOM 11548 C C . ASN B 1 684 ? 18.922 20.938 -17.203 1 46.66 684 ASN B C 1
ATOM 11550 O O . ASN B 1 684 ? 19.547 21.844 -17.766 1 46.66 684 ASN B O 1
ATOM 11554 N N . TYR B 1 685 ? 18.328 21.188 -16.047 1 47.22 685 TYR B N 1
ATOM 11555 C CA . TYR B 1 685 ? 18.328 22.578 -15.609 1 47.22 685 TYR B CA 1
ATOM 11556 C C . TYR B 1 685 ? 19.484 22.859 -14.664 1 47.22 685 TYR B C 1
ATOM 11558 O O . TYR B 1 685 ? 19.516 23.906 -14 1 47.22 685 TYR B O 1
ATOM 11566 N N . ARG B 1 686 ? 20.438 22.031 -14.609 1 51.81 686 ARG B N 1
ATOM 11567 C CA . ARG B 1 686 ? 21.516 22.344 -13.68 1 51.81 686 ARG B CA 1
ATOM 11568 C C . ARG B 1 686 ? 22.562 23.234 -14.336 1 51.81 686 ARG B C 1
ATOM 11570 O O . ARG B 1 686 ? 23.172 22.859 -15.344 1 51.81 686 ARG B O 1
ATOM 11577 N N . PRO B 1 687 ? 22.516 24.469 -13.992 1 50.34 687 PRO B N 1
ATOM 11578 C CA . PRO B 1 687 ? 23.562 25.328 -14.57 1 50.34 687 PRO B CA 1
ATOM 11579 C C . PRO B 1 687 ? 24.969 24.875 -14.211 1 50.34 687 PRO B C 1
ATOM 11581 O O . PRO B 1 687 ? 25.234 24.547 -13.047 1 50.34 687 PRO B O 1
ATOM 11584 N N . ARG B 1 688 ? 25.75 24.266 -14.977 1 50.66 688 ARG B N 1
ATOM 11585 C CA . ARG B 1 688 ? 27.172 23.984 -14.75 1 50.66 688 ARG B CA 1
ATOM 11586 C C . ARG B 1 688 ? 27.938 25.266 -14.438 1 50.66 688 ARG B C 1
ATOM 11588 O O . ARG B 1 688 ? 28.062 26.141 -15.289 1 50.66 688 ARG B O 1
ATOM 11595 N N . VAL B 1 689 ? 27.969 25.734 -13.211 1 54.69 689 VAL B N 1
ATOM 11596 C CA . VAL B 1 689 ? 28.703 26.922 -12.773 1 54.69 689 VAL B CA 1
ATOM 11597 C C . VAL B 1 689 ? 30.188 26.562 -12.586 1 54.69 689 VAL B C 1
ATOM 11599 O O . VAL B 1 689 ? 30.5 25.531 -11.984 1 54.69 689 VAL B O 1
ATOM 11602 N N . GLN B 1 690 ? 31.031 26.953 -13.453 1 56.69 690 GLN B N 1
ATOM 11603 C CA . GLN B 1 690 ? 32.469 26.812 -13.266 1 56.69 690 GLN B CA 1
ATOM 11604 C C . GLN B 1 690 ? 33 27.844 -12.273 1 56.69 690 GLN B C 1
ATOM 11606 O O . GLN B 1 690 ? 32.625 29.016 -12.336 1 56.69 690 GLN B O 1
ATOM 11611 N N . PHE B 1 691 ? 33.562 27.391 -11.188 1 61.03 691 PHE B N 1
ATOM 11612 C CA . PHE B 1 691 ? 34.156 28.266 -10.188 1 61.03 691 PHE B CA 1
ATOM 11613 C C . PHE B 1 691 ? 35.594 28.609 -10.562 1 61.03 691 PHE B C 1
ATOM 11615 O O . PHE B 1 691 ? 36.344 27.75 -11.031 1 61.03 691 PHE B O 1
ATOM 11622 N N . LYS B 1 692 ? 35.875 29.828 -10.938 1 59.69 692 LYS B N 1
ATOM 11623 C CA . LYS B 1 692 ? 37.25 30.266 -11.211 1 59.69 692 LYS B CA 1
ATOM 11624 C C . LYS B 1 692 ? 37.844 30.984 -10.008 1 59.69 692 LYS B C 1
ATOM 11626 O O . LYS B 1 692 ? 37.156 31.75 -9.328 1 59.69 692 LYS B O 1
ATOM 11631 N N . LEU B 1 693 ? 39 30.391 -9.578 1 59.34 693 LEU B N 1
ATOM 11632 C CA . LEU B 1 693 ? 39.719 31.078 -8.523 1 59.34 693 LEU B CA 1
ATOM 11633 C C . LEU B 1 693 ? 40.344 32.375 -9.031 1 59.34 693 LEU B C 1
ATOM 11635 O O . LEU B 1 693 ? 41.094 32.375 -10.008 1 59.34 693 LEU B O 1
ATOM 11639 N N . THR B 1 694 ? 39.781 33.469 -8.789 1 54.09 694 THR B N 1
ATOM 11640 C CA . THR B 1 694 ? 40.375 34.719 -9.172 1 54.09 694 THR B CA 1
ATOM 11641 C C . THR B 1 694 ? 41.688 34.938 -8.43 1 54.09 694 THR B C 1
ATOM 11643 O O . THR B 1 694 ? 41.844 34.5 -7.281 1 54.09 694 THR B O 1
ATOM 11646 N N . ASP B 1 695 ? 42.875 35.062 -9.117 1 49.81 695 ASP B N 1
ATOM 11647 C CA . ASP B 1 695 ? 44.281 35.281 -8.766 1 49.81 695 ASP B CA 1
ATOM 11648 C C . ASP B 1 695 ? 44.406 36.188 -7.551 1 49.81 695 ASP B C 1
ATOM 11650 O O . ASP B 1 695 ? 44.594 37.406 -7.703 1 49.81 695 ASP B O 1
ATOM 11654 N N . THR B 1 696 ? 43.562 36.125 -6.559 1 51.31 696 THR B N 1
ATOM 11655 C CA . THR B 1 696 ? 43.969 37.062 -5.488 1 51.31 696 THR B CA 1
ATOM 11656 C C . THR B 1 696 ? 45.125 36.5 -4.68 1 51.31 696 THR B C 1
ATOM 11658 O O . THR B 1 696 ? 45.281 35.281 -4.598 1 51.31 696 THR B O 1
ATOM 11661 N N . LYS B 1 697 ? 46.125 37.25 -4.168 1 53.62 697 LYS B N 1
ATOM 11662 C CA . LYS B 1 697 ? 47.281 37.031 -3.305 1 53.62 697 LYS B CA 1
ATOM 11663 C C . LYS B 1 697 ? 46.906 36.219 -2.08 1 53.62 697 LYS B C 1
ATOM 11665 O O . LYS B 1 697 ? 46.188 36.688 -1.203 1 53.62 697 LYS B O 1
ATOM 11670 N N . PHE B 1 698 ? 46.812 34.781 -2.244 1 58.75 698 PHE B N 1
ATOM 11671 C CA . PHE B 1 698 ? 46.562 33.969 -1.075 1 58.75 698 PHE B CA 1
ATOM 11672 C C . PHE B 1 698 ? 47.75 33.969 -0.135 1 58.75 698 PHE B C 1
ATOM 11674 O O . PHE B 1 698 ? 48.906 33.875 -0.581 1 58.75 698 PHE B O 1
ATOM 11681 N N . LYS B 1 699 ? 47.688 34.531 0.984 1 58.94 699 LYS B N 1
ATOM 11682 C CA . LYS B 1 699 ? 48.781 34.562 1.971 1 58.94 699 LYS B CA 1
ATOM 11683 C C . LYS B 1 699 ? 49.281 33.156 2.271 1 58.94 699 LYS B C 1
ATOM 11685 O O . LYS B 1 699 ? 50.5 33 2.494 1 58.94 699 LYS B O 1
ATOM 11690 N N . ASP B 1 700 ? 48.406 32.094 2.318 1 69.69 700 ASP B N 1
ATOM 11691 C CA . ASP B 1 700 ? 48.812 30.734 2.686 1 69.69 700 ASP B CA 1
ATOM 11692 C C . ASP B 1 700 ? 48.625 29.766 1.519 1 69.69 700 ASP B C 1
ATOM 11694 O O . ASP B 1 700 ? 47.531 29.672 0.971 1 69.69 700 ASP B O 1
ATOM 11698 N N . LEU B 1 701 ? 49.656 29.25 1.001 1 75 701 LEU B N 1
ATOM 11699 C CA . LEU B 1 701 ? 49.719 28.328 -0.125 1 75 701 LEU B CA 1
ATOM 11700 C C . LEU B 1 701 ? 48.875 27.094 0.146 1 75 701 LEU B C 1
ATOM 11702 O O . LEU B 1 701 ? 48.312 26.484 -0.783 1 75 701 LEU B O 1
ATOM 11706 N N . ARG B 1 702 ? 48.688 26.781 1.401 1 78.25 702 ARG B N 1
ATOM 11707 C CA . ARG B 1 702 ? 47.906 25.594 1.748 1 78.25 702 ARG B CA 1
ATOM 11708 C C . ARG B 1 702 ? 46.438 25.828 1.487 1 78.25 702 ARG B C 1
ATOM 11710 O O . ARG B 1 702 ? 45.719 24.891 1.115 1 78.25 702 ARG B O 1
ATOM 11717 N N . VAL B 1 703 ? 46.094 27.031 1.648 1 83.69 703 VAL B N 1
ATOM 11718 C CA . VAL B 1 703 ? 44.688 27.359 1.428 1 83.69 703 VAL B CA 1
ATOM 11719 C C . VAL B 1 703 ? 44.375 27.359 -0.068 1 83.69 703 VAL B C 1
ATOM 11721 O O . VAL B 1 703 ? 43.312 26.891 -0.49 1 83.69 703 VAL B O 1
ATOM 11724 N N . LYS B 1 704 ? 45.281 27.828 -0.81 1 82.25 704 LYS B N 1
ATOM 11725 C CA . LYS B 1 704 ? 45.094 27.812 -2.26 1 82.25 704 LYS B CA 1
ATOM 11726 C C . LYS B 1 704 ? 45.031 26.391 -2.793 1 82.25 704 LYS B C 1
ATOM 11728 O O . LYS B 1 704 ? 44.188 26.094 -3.662 1 82.25 704 LYS B O 1
ATOM 11733 N N . GLU B 1 705 ? 45.812 25.531 -2.215 1 83.31 705 GLU B N 1
ATOM 11734 C CA . GLU B 1 705 ? 45.812 24.125 -2.646 1 83.31 705 GLU B CA 1
ATOM 11735 C C . GLU B 1 705 ? 44.469 23.453 -2.289 1 83.31 705 GLU B C 1
ATOM 11737 O O . GLU B 1 705 ? 43.938 22.672 -3.082 1 83.31 705 GLU B O 1
ATOM 11742 N N . GLU B 1 706 ? 44.062 23.734 -1.154 1 87.44 706 GLU B N 1
ATOM 11743 C CA . GLU B 1 706 ? 42.781 23.141 -0.724 1 87.44 706 GLU B CA 1
ATOM 11744 C C . GLU B 1 706 ? 41.625 23.641 -1.566 1 87.44 706 GLU B C 1
ATOM 11746 O O . GLU B 1 706 ? 40.719 22.875 -1.91 1 87.44 706 GLU B O 1
ATOM 11751 N N . LEU B 1 707 ? 41.625 24.891 -1.916 1 86.38 707 LEU B N 1
ATOM 11752 C CA . LEU B 1 707 ? 40.562 25.469 -2.738 1 86.38 707 LEU B CA 1
ATOM 11753 C C . LEU B 1 707 ? 40.656 24.938 -4.168 1 86.38 707 LEU B C 1
ATOM 11755 O O . LEU B 1 707 ? 39.625 24.703 -4.801 1 86.38 707 LEU B O 1
ATOM 11759 N N . LEU B 1 708 ? 41.844 24.703 -4.617 1 83.38 708 LEU B N 1
ATOM 11760 C CA . LEU B 1 708 ? 42 24.141 -5.957 1 83.38 708 LEU B CA 1
ATOM 11761 C C . LEU B 1 708 ? 41.531 22.703 -6.004 1 83.38 708 LEU B C 1
ATOM 11763 O O . LEU B 1 708 ? 40.938 22.266 -6.996 1 83.38 708 LEU B O 1
ATOM 11767 N N . GLN B 1 709 ? 41.75 22 -4.965 1 86.81 709 GLN B N 1
ATOM 11768 C CA . GLN B 1 709 ? 41.281 20.625 -4.902 1 86.81 709 GLN B CA 1
ATOM 11769 C C . GLN B 1 709 ? 39.75 20.547 -4.848 1 86.81 709 GLN B C 1
ATOM 11771 O O . GLN B 1 709 ? 39.156 19.641 -5.418 1 86.81 709 GLN B O 1
ATOM 11776 N N . LEU B 1 710 ? 39.25 21.484 -4.141 1 87.94 710 LEU B N 1
ATOM 11777 C CA . LEU B 1 710 ? 37.781 21.531 -4.059 1 87.94 710 LEU B CA 1
ATOM 11778 C C . LEU B 1 710 ? 37.188 21.844 -5.426 1 87.94 710 LEU B C 1
ATOM 11780 O O . LEU B 1 710 ? 36.188 21.219 -5.816 1 87.94 710 LEU B O 1
ATOM 11784 N N . LEU B 1 711 ? 37.75 22.672 -6.176 1 85.44 711 LEU B N 1
ATOM 11785 C CA . LEU B 1 711 ? 37.25 23.031 -7.496 1 85.44 711 LEU B CA 1
ATOM 11786 C C . LEU B 1 711 ? 37.469 21.906 -8.492 1 85.44 711 LEU B C 1
ATOM 11788 O O . LEU B 1 711 ? 36.625 21.656 -9.352 1 85.44 711 LEU B O 1
ATOM 11792 N N . GLU B 1 712 ? 38.562 21.234 -8.336 1 83.75 712 GLU B N 1
ATOM 11793 C CA . GLU B 1 712 ? 38.844 20.062 -9.188 1 83.75 712 GLU B CA 1
ATOM 11794 C C . GLU B 1 712 ? 37.812 18.953 -8.914 1 83.75 712 GLU B C 1
ATOM 11796 O O . GLU B 1 712 ? 37.375 18.297 -9.844 1 83.75 712 GLU B O 1
ATOM 11801 N N . ALA B 1 713 ? 37.594 18.797 -7.676 1 87.31 713 ALA B N 1
ATOM 11802 C CA . ALA B 1 713 ? 36.625 17.766 -7.301 1 87.31 713 ALA B CA 1
ATOM 11803 C C . ALA B 1 713 ? 35.219 18.094 -7.828 1 87.31 713 ALA B C 1
ATOM 11805 O O . ALA B 1 713 ? 34.5 17.203 -8.25 1 87.31 713 ALA B O 1
ATOM 11806 N N . LYS B 1 714 ? 34.875 19.328 -7.77 1 86.88 714 LYS B N 1
ATOM 11807 C CA . LYS B 1 714 ? 33.562 19.75 -8.281 1 86.88 714 LYS B CA 1
ATOM 11808 C C . LYS B 1 714 ? 33.469 19.531 -9.789 1 86.88 714 LYS B C 1
ATOM 11810 O O . LYS B 1 714 ? 32.438 19.094 -10.289 1 86.88 714 LYS B O 1
ATOM 11815 N N . CYS B 1 715 ? 34.562 19.703 -10.484 1 78.56 715 CYS B N 1
ATOM 11816 C CA . CYS B 1 715 ? 34.562 19.531 -11.938 1 78.56 715 CYS B CA 1
ATOM 11817 C C . CYS B 1 715 ? 34.5 18.047 -12.305 1 78.56 715 CYS B C 1
ATOM 11819 O O . CYS B 1 715 ? 33.969 17.703 -13.352 1 78.56 715 CYS B O 1
ATOM 11821 N N . ALA B 1 716 ? 35.031 17.203 -11.414 1 80.12 716 ALA B N 1
ATOM 11822 C CA . ALA B 1 716 ? 35 15.758 -11.664 1 80.12 716 ALA B CA 1
ATOM 11823 C C . ALA B 1 716 ? 33.594 15.195 -11.477 1 80.12 716 ALA B C 1
ATOM 11825 O O . ALA B 1 716 ? 33.25 14.141 -12.023 1 80.12 716 ALA B O 1
ATOM 11826 N N . GLY B 1 717 ? 32.781 15.867 -10.719 1 82.5 717 GLY B N 1
ATOM 11827 C CA . GLY B 1 717 ? 31.406 15.406 -10.539 1 82.5 717 GLY B CA 1
ATOM 11828 C C . GLY B 1 717 ? 31.016 15.234 -9.078 1 82.5 717 GLY B C 1
ATOM 11829 O O . GLY B 1 717 ? 31.891 15.109 -8.211 1 82.5 717 GLY B O 1
ATOM 11830 N N . VAL B 1 718 ? 29.75 15.273 -8.867 1 87.56 718 VAL B N 1
ATOM 11831 C CA . VAL B 1 718 ? 29.234 15.125 -7.512 1 87.56 718 VAL B CA 1
ATOM 11832 C C . VAL B 1 718 ? 28.359 13.875 -7.426 1 87.56 718 VAL B C 1
ATOM 11834 O O . VAL B 1 718 ? 27.516 13.641 -8.289 1 87.56 718 VAL B O 1
ATOM 11837 N N . SER B 1 719 ? 28.656 12.961 -6.484 1 89.56 719 SER B N 1
ATOM 11838 C CA . SER B 1 719 ? 27.859 11.758 -6.23 1 89.56 719 SER B CA 1
ATOM 11839 C C . SER B 1 719 ? 27.188 11.828 -4.867 1 89.56 719 SER B C 1
ATOM 11841 O O . SER B 1 719 ? 27.734 12.398 -3.924 1 89.56 719 SER B O 1
ATOM 11843 N N . TYR B 1 720 ? 26 11.359 -4.812 1 90.12 720 TYR B N 1
ATOM 11844 C CA . TYR B 1 720 ? 25.219 11.344 -3.586 1 90.12 720 TYR B CA 1
ATOM 11845 C C . TYR B 1 720 ? 25.156 9.945 -2.994 1 90.12 720 TYR B C 1
ATOM 11847 O O . TYR B 1 720 ? 24.922 8.969 -3.709 1 90.12 720 TYR B O 1
ATOM 11855 N N . ILE B 1 721 ? 25.484 9.758 -1.74 1 90.31 721 ILE B N 1
ATOM 11856 C CA . ILE B 1 721 ? 25.453 8.469 -1.058 1 90.31 721 ILE B CA 1
ATOM 11857 C C . ILE B 1 721 ? 24.422 8.508 0.071 1 90.31 721 ILE B C 1
ATOM 11859 O O . ILE B 1 721 ? 24.469 9.398 0.925 1 90.31 721 ILE B O 1
ATOM 11863 N N . ILE B 1 722 ? 23.5 7.668 0.032 1 89.75 722 ILE B N 1
ATOM 11864 C CA . ILE B 1 722 ? 22.484 7.559 1.069 1 89.75 722 ILE B CA 1
ATOM 11865 C C . ILE B 1 722 ? 22.422 6.125 1.597 1 89.75 722 ILE B C 1
ATOM 11867 O O . ILE B 1 722 ? 22.844 5.191 0.912 1 89.75 722 ILE B O 1
ATOM 11871 N N . GLY B 1 723 ? 22.031 5.98 2.838 1 85.31 723 GLY B N 1
ATOM 11872 C CA . GLY B 1 723 ? 21.875 4.652 3.404 1 85.31 723 GLY B CA 1
ATOM 11873 C C . GLY B 1 723 ? 20.484 4.066 3.176 1 85.31 723 GLY B C 1
ATOM 11874 O O . GLY B 1 723 ? 19.484 4.766 3.316 1 85.31 723 GLY B O 1
ATOM 11875 N N . HIS B 1 724 ? 20.453 2.889 2.594 1 84.06 724 HIS B N 1
ATOM 11876 C CA . HIS B 1 724 ? 19.219 2.115 2.521 1 84.06 724 HIS B CA 1
ATOM 11877 C C . HIS B 1 724 ? 19.062 1.214 3.74 1 84.06 724 HIS B C 1
ATOM 11879 O O . HIS B 1 724 ? 19.766 0.208 3.867 1 84.06 724 HIS B O 1
ATOM 11885 N N . SER B 1 725 ? 18.141 1.594 4.59 1 82.56 725 SER B N 1
ATOM 11886 C CA . SER B 1 725 ? 18.062 0.939 5.895 1 82.56 725 SER B CA 1
ATOM 11887 C C . SER B 1 725 ? 16.984 -0.132 5.914 1 82.56 725 SER B C 1
ATOM 11889 O O . SER B 1 725 ? 15.914 0.051 5.336 1 82.56 725 SER B O 1
ATOM 11891 N N . ARG B 1 726 ? 17.375 -1.277 6.371 1 83.06 726 ARG B N 1
ATOM 11892 C CA . ARG B 1 726 ? 16.422 -2.318 6.746 1 83.06 726 ARG B CA 1
ATOM 11893 C C . ARG B 1 726 ? 16.219 -2.361 8.258 1 83.06 726 ARG B C 1
ATOM 11895 O O . ARG B 1 726 ? 17.172 -2.566 9.008 1 83.06 726 ARG B O 1
ATOM 11902 N N . ILE B 1 727 ? 15.062 -2.117 8.695 1 86.06 727 ILE B N 1
ATOM 11903 C CA . ILE B 1 727 ? 14.789 -1.962 10.117 1 86.06 727 ILE B CA 1
ATOM 11904 C C . ILE B 1 727 ? 14.055 -3.193 10.641 1 86.06 727 ILE B C 1
ATOM 11906 O O . ILE B 1 727 ? 13.055 -3.619 10.062 1 86.06 727 ILE B O 1
ATOM 11910 N N . LYS B 1 728 ? 14.539 -3.873 11.586 1 85.25 728 LYS B N 1
ATOM 11911 C CA . LYS B 1 728 ? 13.906 -4.984 12.289 1 85.25 728 LYS B CA 1
ATOM 11912 C C . LYS B 1 728 ? 13.977 -4.789 13.797 1 85.25 728 LYS B C 1
ATOM 11914 O O . LYS B 1 728 ? 14.867 -4.102 14.305 1 85.25 728 LYS B O 1
ATOM 11919 N N . ALA B 1 729 ? 12.93 -5.285 14.477 1 87.88 729 ALA B N 1
ATOM 11920 C CA . ALA B 1 729 ? 12.938 -5.223 15.938 1 87.88 729 ALA B CA 1
ATOM 11921 C C . ALA B 1 729 ? 13.914 -6.238 16.531 1 87.88 729 ALA B C 1
ATOM 11923 O O . ALA B 1 729 ? 14.219 -7.254 15.891 1 87.88 729 ALA B O 1
ATOM 11924 N N . LYS B 1 730 ? 14.422 -5.883 17.609 1 82.62 730 LYS B N 1
ATOM 11925 C CA . LYS B 1 730 ? 15.305 -6.812 18.312 1 82.62 730 LYS B CA 1
ATOM 11926 C C . LYS B 1 730 ? 14.586 -8.117 18.625 1 82.62 730 LYS B C 1
ATOM 11928 O O . LYS B 1 730 ? 13.359 -8.141 18.75 1 82.62 730 LYS B O 1
ATOM 11933 N N . TRP B 1 731 ? 15.219 -9.219 18.641 1 73.75 731 TRP B N 1
ATOM 11934 C CA . TRP B 1 731 ? 14.641 -10.547 18.844 1 73.75 731 TRP B CA 1
ATOM 11935 C C . TRP B 1 731 ? 13.938 -10.641 20.188 1 73.75 731 TRP B C 1
ATOM 11937 O O . TRP B 1 731 ? 12.922 -11.328 20.312 1 73.75 731 TRP B O 1
ATOM 11947 N N . ASN B 1 732 ? 14.43 -9.852 21.172 1 77.94 732 ASN B N 1
ATOM 11948 C CA . ASN B 1 732 ? 13.875 -9.953 22.516 1 77.94 732 ASN B CA 1
ATOM 11949 C C . ASN B 1 732 ? 12.789 -8.906 22.75 1 77.94 732 ASN B C 1
ATOM 11951 O O . ASN B 1 732 ? 12.312 -8.75 23.875 1 77.94 732 ASN B O 1
ATOM 11955 N N . ALA B 1 733 ? 12.375 -8.328 21.75 1 85 733 ALA B N 1
ATOM 11956 C CA . ALA B 1 733 ? 11.398 -7.266 21.938 1 85 733 ALA B CA 1
ATOM 11957 C C . ALA B 1 733 ? 10 -7.832 22.141 1 85 733 ALA B C 1
ATOM 11959 O O . ALA B 1 733 ? 9.688 -8.922 21.641 1 85 733 ALA B O 1
ATOM 11960 N N . PRO B 1 734 ? 9.195 -7.207 23.031 1 87.25 734 PRO B N 1
ATOM 11961 C CA . PRO B 1 734 ? 7.809 -7.633 23.219 1 87.25 734 PRO B CA 1
ATOM 11962 C C . PRO B 1 734 ? 7.004 -7.621 21.922 1 87.25 734 PRO B C 1
ATOM 11964 O O . PRO B 1 734 ? 7.426 -7.012 20.938 1 87.25 734 PRO B O 1
ATOM 11967 N N . PHE B 1 735 ? 5.906 -8.281 21.922 1 85.12 735 PHE B N 1
ATOM 11968 C CA . PHE B 1 735 ? 5.105 -8.516 20.734 1 85.12 735 PHE B CA 1
ATOM 11969 C C . PHE B 1 735 ? 4.586 -7.195 20.172 1 85.12 735 PHE B C 1
ATOM 11971 O O . PHE B 1 735 ? 4.582 -6.992 18.953 1 85.12 735 PHE B O 1
ATOM 11978 N N . LEU B 1 736 ? 4.16 -6.316 21.031 1 86.5 736 LEU B N 1
ATOM 11979 C CA . LEU B 1 736 ? 3.619 -5.047 20.578 1 86.5 736 LEU B CA 1
ATOM 11980 C C . LEU B 1 736 ? 4.691 -4.227 19.859 1 86.5 736 LEU B C 1
ATOM 11982 O O . LEU B 1 736 ? 4.43 -3.641 18.812 1 86.5 736 LEU B O 1
ATOM 11986 N N . LYS B 1 737 ? 5.828 -4.266 20.453 1 89.06 737 LYS B N 1
ATOM 11987 C CA . LYS B 1 737 ? 6.934 -3.539 19.828 1 89.06 737 LYS B CA 1
ATOM 11988 C C . LYS B 1 737 ? 7.344 -4.188 18.5 1 89.06 737 LYS B C 1
ATOM 11990 O O . LYS B 1 737 ? 7.66 -3.496 17.531 1 89.06 737 LYS B O 1
ATOM 11995 N N . ARG B 1 738 ? 7.309 -5.461 18.469 1 87.12 738 ARG B N 1
ATOM 11996 C CA . ARG B 1 738 ? 7.648 -6.172 17.234 1 87.12 738 ARG B CA 1
ATOM 11997 C C . ARG B 1 738 ? 6.637 -5.883 16.141 1 87.12 738 ARG B C 1
ATOM 11999 O O . ARG B 1 738 ? 7.008 -5.703 14.969 1 87.12 738 ARG B O 1
ATOM 12006 N N . PHE B 1 739 ? 5.48 -5.773 16.578 1 86.5 739 PHE B N 1
ATOM 12007 C CA . PHE B 1 739 ? 4.438 -5.48 15.602 1 86.5 739 PHE B CA 1
ATOM 12008 C C . PHE B 1 739 ? 4.543 -4.043 15.109 1 86.5 739 PHE B C 1
ATOM 12010 O O . PHE B 1 739 ? 4.414 -3.781 13.906 1 86.5 739 PHE B O 1
ATOM 12017 N N . VAL B 1 740 ? 4.727 -3.131 16.031 1 89.38 740 VAL B N 1
ATOM 12018 C CA . VAL B 1 740 ? 4.781 -1.713 15.688 1 89.38 740 VAL B CA 1
ATOM 12019 C C . VAL B 1 740 ? 5.977 -1.445 14.766 1 89.38 740 VAL B C 1
ATOM 12021 O O . VAL B 1 740 ? 5.852 -0.727 13.773 1 89.38 740 VAL B O 1
ATOM 12024 N N . ILE B 1 741 ? 7.066 -2.105 14.961 1 89.62 741 ILE B N 1
ATOM 12025 C CA . ILE B 1 741 ? 8.281 -1.805 14.219 1 89.62 741 ILE B CA 1
ATOM 12026 C C . ILE B 1 741 ? 8.336 -2.652 12.945 1 89.62 741 ILE B C 1
ATOM 12028 O O . ILE B 1 741 ? 8.539 -2.127 11.852 1 89.62 741 ILE B O 1
ATOM 12032 N N . ASN B 1 742 ? 8.078 -3.936 13.023 1 84.31 742 ASN B N 1
ATOM 12033 C CA . ASN B 1 742 ? 8.273 -4.836 11.891 1 84.31 742 ASN B CA 1
ATOM 12034 C C . ASN B 1 742 ? 7.137 -4.719 10.883 1 84.31 742 ASN B C 1
ATOM 12036 O O . ASN B 1 742 ? 7.336 -4.957 9.688 1 84.31 742 ASN B O 1
ATOM 12040 N N . VAL B 1 743 ? 6.039 -4.305 11.43 1 84.25 743 VAL B N 1
ATOM 12041 C CA . VAL B 1 743 ? 4.906 -4.316 10.508 1 84.25 743 VAL B CA 1
ATOM 12042 C C . VAL B 1 743 ? 4.477 -2.881 10.195 1 84.25 743 VAL B C 1
ATOM 12044 O O . VAL B 1 743 ? 4.605 -2.42 9.062 1 84.25 743 VAL B O 1
ATOM 12047 N N . ALA B 1 744 ? 4.113 -2.182 11.227 1 87.62 744 ALA B N 1
ATOM 12048 C CA . ALA B 1 744 ? 3.518 -0.866 11.008 1 87.62 744 ALA B CA 1
ATOM 12049 C C . ALA B 1 744 ? 4.555 0.126 10.492 1 87.62 744 ALA B C 1
ATOM 12051 O O . ALA B 1 744 ? 4.367 0.73 9.43 1 87.62 744 ALA B O 1
ATOM 12052 N N . TYR B 1 745 ? 5.637 0.219 11.219 1 89.44 745 TYR B N 1
ATOM 12053 C CA . TYR B 1 745 ? 6.664 1.176 10.82 1 89.44 745 TYR B CA 1
ATOM 12054 C C . TYR B 1 745 ? 7.277 0.792 9.477 1 89.44 745 TYR B C 1
ATOM 12056 O O . TYR B 1 745 ? 7.52 1.655 8.625 1 89.44 745 TYR B O 1
ATOM 12064 N N . SER B 1 746 ? 7.523 -0.442 9.234 1 85.69 746 SER B N 1
ATOM 12065 C CA . SER B 1 746 ? 8.094 -0.906 7.977 1 85.69 746 SER B CA 1
ATOM 12066 C C . SER B 1 746 ? 7.129 -0.681 6.816 1 85.69 746 SER B C 1
ATOM 12068 O O . SER B 1 746 ? 7.547 -0.324 5.715 1 85.69 746 SER B O 1
ATOM 12070 N N . PHE B 1 747 ? 5.879 -0.868 7.086 1 83.38 747 PHE B N 1
ATOM 12071 C CA . PHE B 1 747 ? 4.867 -0.636 6.059 1 83.38 747 PHE B CA 1
ATOM 12072 C C . PHE B 1 747 ? 4.812 0.839 5.68 1 83.38 747 PHE B C 1
ATOM 12074 O O . PHE B 1 747 ? 4.734 1.177 4.496 1 83.38 747 PHE B O 1
ATOM 12081 N N . LEU B 1 748 ? 4.844 1.7 6.648 1 86.56 748 LEU B N 1
ATOM 12082 C CA . LEU B 1 748 ? 4.789 3.137 6.395 1 86.56 748 LEU B CA 1
ATOM 12083 C C . LEU B 1 748 ? 6.039 3.607 5.66 1 86.56 748 LEU B C 1
ATOM 12085 O O . LEU B 1 748 ? 5.957 4.449 4.762 1 86.56 748 LEU B O 1
ATOM 12089 N N . ARG B 1 749 ? 7.141 3.096 6.004 1 85.88 749 ARG B N 1
ATOM 12090 C CA . ARG B 1 749 ? 8.391 3.492 5.367 1 85.88 749 ARG B CA 1
ATOM 12091 C C . ARG B 1 749 ? 8.438 3.035 3.914 1 85.88 749 ARG B C 1
ATOM 12093 O O . ARG B 1 749 ? 8.977 3.736 3.055 1 85.88 749 ARG B O 1
ATOM 12100 N N . LYS B 1 750 ? 7.906 1.894 3.66 1 79 750 LYS B N 1
ATOM 12101 C CA . LYS B 1 750 ? 7.91 1.355 2.303 1 79 750 LYS B CA 1
ATOM 12102 C C . LYS B 1 750 ? 6.98 2.154 1.393 1 79 750 LYS B C 1
ATOM 12104 O O . LYS B 1 750 ? 7.25 2.307 0.199 1 79 750 LYS B O 1
ATOM 12109 N N . ASN B 1 751 ? 6.031 2.68 1.993 1 77.44 751 ASN B N 1
ATOM 12110 C CA . ASN B 1 751 ? 5.047 3.373 1.171 1 77.44 751 ASN B CA 1
ATOM 12111 C C . ASN B 1 751 ? 5.23 4.887 1.229 1 77.44 751 ASN B C 1
ATOM 12113 O O . ASN B 1 751 ? 4.43 5.637 0.665 1 77.44 751 ASN B O 1
ATOM 12117 N N . SER B 1 752 ? 6.18 5.277 1.893 1 82.31 752 SER B N 1
ATOM 12118 C CA . SER B 1 752 ? 6.516 6.699 1.883 1 82.31 752 SER B CA 1
ATOM 12119 C C . SER B 1 752 ? 7.488 7.027 0.759 1 82.31 752 SER B C 1
ATOM 12121 O O . SER B 1 752 ? 8.008 6.129 0.093 1 82.31 752 SER B O 1
ATOM 12123 N N . ARG B 1 753 ? 7.562 8.25 0.425 1 78.38 753 ARG B N 1
ATOM 12124 C CA . ARG B 1 753 ? 8.492 8.68 -0.608 1 78.38 753 ARG B CA 1
ATOM 12125 C C . ARG B 1 753 ? 9.938 8.445 -0.174 1 78.38 753 ARG B C 1
ATOM 12127 O O . ARG B 1 753 ? 10.273 8.602 1.003 1 78.38 753 ARG B O 1
ATOM 12134 N N . SER B 1 754 ? 10.695 7.98 -1.107 1 77.38 754 SER B N 1
ATOM 12135 C CA . SER B 1 754 ? 12.102 7.723 -0.825 1 77.38 754 SER B CA 1
ATOM 12136 C C . SER B 1 754 ? 12.82 8.992 -0.392 1 77.38 754 SER B C 1
ATOM 12138 O O . SER B 1 754 ? 12.438 10.094 -0.794 1 77.38 754 SER B O 1
ATOM 12140 N N . PRO B 1 755 ? 13.766 8.812 0.49 1 77.56 755 PRO B N 1
ATOM 12141 C CA . PRO B 1 755 ? 14.531 9.977 0.933 1 77.56 755 PRO B CA 1
ATOM 12142 C C . PRO B 1 755 ? 15.195 10.711 -0.224 1 77.56 755 PRO B C 1
ATOM 12144 O O . PRO B 1 755 ? 15.352 11.938 -0.176 1 77.56 755 PRO B O 1
ATOM 12147 N N . ALA B 1 756 ? 15.523 10 -1.283 1 78.69 756 ALA B N 1
ATOM 12148 C CA . ALA B 1 756 ? 16.172 10.633 -2.43 1 78.69 756 ALA B CA 1
ATOM 12149 C C . ALA B 1 756 ? 15.234 11.625 -3.115 1 78.69 756 ALA B C 1
ATOM 12151 O O . ALA B 1 756 ? 15.664 12.688 -3.57 1 78.69 756 ALA B O 1
ATOM 12152 N N . VAL B 1 757 ? 14.047 11.297 -3.129 1 72.56 757 VAL B N 1
ATOM 12153 C CA . VAL B 1 757 ? 13.062 12.172 -3.768 1 72.56 757 VAL B CA 1
ATOM 12154 C C . VAL B 1 757 ? 12.766 13.359 -2.861 1 72.56 757 VAL B C 1
ATOM 12156 O O . VAL B 1 757 ? 12.617 14.492 -3.336 1 72.56 757 VAL B O 1
ATOM 12159 N N . PHE B 1 758 ? 12.789 13.07 -1.562 1 71.12 758 PHE B N 1
ATOM 12160 C CA . PHE B 1 758 ? 12.508 14.125 -0.591 1 71.12 758 PHE B CA 1
ATOM 12161 C C . PHE B 1 758 ? 13.609 15.172 -0.599 1 71.12 758 PHE B C 1
ATOM 12163 O O . PHE B 1 758 ? 13.336 16.375 -0.483 1 71.12 758 PHE B O 1
ATOM 12170 N N . LEU B 1 759 ? 14.859 14.672 -0.809 1 74.5 759 LEU B N 1
ATOM 12171 C CA . LEU B 1 759 ? 16 15.57 -0.807 1 74.5 759 LEU B CA 1
ATOM 12172 C C . LEU B 1 759 ? 16.297 16.078 -2.215 1 74.5 759 LEU B C 1
ATOM 12174 O O . LEU B 1 759 ? 17.281 16.797 -2.428 1 74.5 759 LEU B O 1
ATOM 12178 N N . ASN B 1 760 ? 15.445 15.758 -3.193 1 75.12 760 ASN B N 1
ATOM 12179 C CA . ASN B 1 760 ? 15.586 16.156 -4.586 1 75.12 760 ASN B CA 1
ATOM 12180 C C . ASN B 1 760 ? 16.953 15.805 -5.145 1 75.12 760 ASN B C 1
ATOM 12182 O O . ASN B 1 760 ? 17.625 16.641 -5.75 1 75.12 760 ASN B O 1
ATOM 12186 N N . ILE B 1 761 ? 17.438 14.594 -4.797 1 79.44 761 ILE B N 1
ATOM 12187 C CA . ILE B 1 761 ? 18.688 14.07 -5.312 1 79.44 761 ILE B CA 1
ATOM 12188 C C . ILE B 1 761 ? 18.453 13.43 -6.68 1 79.44 761 ILE B C 1
ATOM 12190 O O . ILE B 1 761 ? 17.531 12.625 -6.848 1 79.44 761 ILE B O 1
ATOM 12194 N N . PRO B 1 762 ? 19.219 13.914 -7.598 1 78.75 762 PRO B N 1
ATOM 12195 C CA . PRO B 1 762 ? 19.078 13.25 -8.891 1 78.75 762 PRO B CA 1
ATOM 12196 C C . PRO B 1 762 ? 19.359 11.75 -8.82 1 78.75 762 PRO B C 1
ATOM 12198 O O . PRO B 1 762 ? 20.375 11.344 -8.258 1 78.75 762 PRO B O 1
ATOM 12201 N N . HIS B 1 763 ? 18.562 10.977 -9.359 1 81.31 763 HIS B N 1
ATOM 12202 C CA . HIS B 1 763 ? 18.609 9.523 -9.227 1 81.31 763 HIS B CA 1
ATOM 12203 C C . HIS B 1 763 ? 19.828 8.945 -9.938 1 81.31 763 HIS B C 1
ATOM 12205 O O . HIS B 1 763 ? 20.344 7.91 -9.523 1 81.31 763 HIS B O 1
ATOM 12211 N N . ILE B 1 764 ? 20.359 9.562 -10.93 1 80.75 764 ILE B N 1
ATOM 12212 C CA . ILE B 1 764 ? 21.469 9.031 -11.734 1 80.75 764 ILE B CA 1
ATOM 12213 C C . ILE B 1 764 ? 22.766 9.07 -10.93 1 80.75 764 ILE B C 1
ATOM 12215 O O . ILE B 1 764 ? 23.656 8.25 -11.133 1 80.75 764 ILE B O 1
ATOM 12219 N N . CYS B 1 765 ? 22.859 9.984 -9.992 1 84.38 765 CYS B N 1
ATOM 12220 C CA . CYS B 1 765 ? 24.078 10.125 -9.211 1 84.38 765 CYS B CA 1
ATOM 12221 C C . CYS B 1 765 ? 23.906 9.547 -7.812 1 84.38 765 CYS B C 1
ATOM 12223 O O . CYS B 1 765 ? 24.688 9.852 -6.906 1 84.38 765 CYS B O 1
ATOM 12225 N N . LEU B 1 766 ? 22.953 8.734 -7.707 1 87.31 766 LEU B N 1
ATOM 12226 C CA . LEU B 1 766 ? 22.625 8.219 -6.383 1 87.31 766 LEU B CA 1
ATOM 12227 C C . LEU B 1 766 ? 23.25 6.844 -6.164 1 87.31 766 LEU B C 1
ATOM 12229 O O . LEU B 1 766 ? 23.203 5.988 -7.055 1 87.31 766 LEU B O 1
ATOM 12233 N N . ILE B 1 767 ? 23.984 6.641 -5.094 1 86.38 767 ILE B N 1
ATOM 12234 C CA . ILE B 1 767 ? 24.484 5.359 -4.617 1 86.38 767 ILE B CA 1
ATOM 12235 C C . ILE B 1 767 ? 23.891 5.047 -3.246 1 86.38 767 ILE B C 1
ATOM 12237 O O . ILE B 1 767 ? 23.984 5.859 -2.322 1 86.38 767 ILE B O 1
ATOM 12241 N N . GLU B 1 768 ? 23.234 3.984 -3.143 1 87.81 768 GLU B N 1
ATOM 12242 C CA . GLU B 1 768 ? 22.641 3.576 -1.873 1 87.81 768 GLU B CA 1
ATOM 12243 C C . GLU B 1 768 ? 23.391 2.387 -1.275 1 87.81 768 GLU B C 1
ATOM 12245 O O . GLU B 1 768 ? 23.75 1.447 -1.991 1 87.81 768 GLU B O 1
ATOM 12250 N N . VAL B 1 769 ? 23.688 2.508 -0.006 1 85.94 769 VAL B N 1
ATOM 12251 C CA . VAL B 1 769 ? 24.391 1.447 0.714 1 85.94 769 VAL B CA 1
ATOM 12252 C C . VAL B 1 769 ? 23.438 0.798 1.721 1 85.94 769 VAL B C 1
ATOM 12254 O O . VAL B 1 769 ? 22.703 1.491 2.418 1 85.94 769 VAL B O 1
ATOM 12257 N N . GLY B 1 770 ? 23.484 -0.499 1.771 1 80.31 770 GLY B N 1
ATOM 12258 C CA . GLY B 1 770 ? 22.594 -1.218 2.678 1 80.31 770 GLY B CA 1
ATOM 12259 C C . GLY B 1 770 ? 23.078 -1.199 4.117 1 80.31 770 GLY B C 1
ATOM 12260 O O . GLY B 1 770 ? 24.281 -1.363 4.379 1 80.31 770 GLY B O 1
ATOM 12261 N N . ILE B 1 771 ? 22.141 -0.899 5.031 1 77.75 771 ILE B N 1
ATOM 12262 C CA . ILE B 1 771 ? 22.422 -0.895 6.465 1 77.75 771 ILE B CA 1
ATOM 12263 C C . ILE B 1 771 ? 21.281 -1.59 7.215 1 77.75 771 ILE B C 1
ATOM 12265 O O . ILE B 1 771 ? 20.109 -1.45 6.852 1 77.75 771 ILE B O 1
ATOM 12269 N N . ASN B 1 772 ? 21.641 -2.422 8.156 1 76.06 772 ASN B N 1
ATOM 12270 C CA . ASN B 1 772 ? 20.641 -3.088 8.984 1 76.06 772 ASN B CA 1
ATOM 12271 C C . ASN B 1 772 ? 20.484 -2.395 10.336 1 76.06 772 ASN B C 1
ATOM 12273 O O . ASN B 1 772 ? 21.469 -2.064 10.992 1 76.06 772 ASN B O 1
ATOM 12277 N N . TYR B 1 773 ? 19.266 -2.025 10.68 1 77.81 773 TYR B N 1
ATOM 12278 C CA . TYR B 1 773 ? 18.938 -1.449 11.984 1 77.81 773 TYR B CA 1
ATOM 12279 C C . TYR B 1 773 ? 18.188 -2.449 12.852 1 77.81 773 TYR B C 1
ATOM 12281 O O . TYR B 1 773 ? 17.25 -3.107 12.383 1 77.81 773 TYR B O 1
ATOM 12289 N N . TYR B 1 774 ? 18.641 -2.732 14 1 77.12 774 TYR B N 1
ATOM 12290 C CA . TYR B 1 774 ? 17.922 -3.527 14.984 1 77.12 774 TYR B CA 1
ATOM 12291 C C . TYR B 1 774 ? 17.438 -2.66 16.141 1 77.12 774 TYR B C 1
ATOM 12293 O O . TYR B 1 774 ? 18.25 -2.227 16.984 1 77.12 774 TYR B O 1
ATOM 12301 N N . LEU B 1 775 ? 16.188 -2.334 16.094 1 83.19 775 LEU B N 1
ATOM 12302 C CA . LEU B 1 775 ? 15.617 -1.388 17.047 1 83.19 775 LEU B CA 1
ATOM 12303 C C . LEU B 1 775 ? 15.008 -2.115 18.234 1 83.19 775 LEU B C 1
ATOM 12305 O O . LEU B 1 775 ? 14.352 -3.148 18.078 1 83.19 775 LEU B O 1
#

Radius of gyration: 38.02 Å; Cα contacts (8 Å, |Δi|>4): 2483; chains: 2; bounding box: 97×102×81 Å